Protein AF-A0A813P452-F1 (afdb_monomer)

Secondary structure (DSSP, 8-state):
--------TT---TTSGGGG--SSPPPP--SSTTSPP--HHHHHGGGGGT-TTHHHHHHHHHHHS-SS-STT--HHHHHHHHHHH---SSGGGSHHHHHHHHHT-S-GGGGGGGHHHHHHHHHHHHHSPEEEEEEEEEESS--GGG--TT-EEEE-S-EEEES-GGGGGSTTTT-SSSSEEEEEEEEEEEEE-TTTSS-TTS-EEEEPTTEEEEEEEEEEEETTEEEEEEEE------SSPPP----------SSS-S----PPP------S--S-SSSSTT--SSEEEEEE-TT-EEEEEETTTTEEEEEETT-SS-EEEEESSSSS---SEEEEEEETTTTEEEEEEGGGTEEEEEE-TT---EEEEEES--EEEEEE-TT--EEEEETTTTEEEEE-TT-SSPEEEEE-S-BSSSTT-BSSEEEEEE-TT--EEEEEGGGTEEEEEPTT-SS-EEEEE-S-BSSSTT-BSSEEEEEE-TT-PEEEEEGGGTEEEEE-TT-SS-EEEEE-S-S-SSTT--SS----EEEEETTSTTHHHHHHHHHHHSEEEEE-SSEEEEE--HHHHHHHHHTT--HHHHHHHHHHH-SSPPPHHHHHHHHHHHHHTTS-EEEEETTEEEEE-S-HHHHHHHHHSHHHHHTBPPPPTT-SS-SEEEE-GGGHHHHHHHHHHTT-PPEEEE-TTT--SSPB----B-TT-PPPHHHHHHHHHHEETTEEE-EEEE--TTS-HHHHHHHHHHHH-B-EEEEESSHHHHHHHHHHHHHHB---TTTEEEE-SS-B----SS--EEEEEHHHHS--TT-HHHHHHHHHHHHHS-EEEEEEETGGGTTSHHHHHHHHHS-EEEEEEEES----TTSTTHHHHHHT--EEEE--HHHHHHTTSSPEEEEEEEEEPPPHHHHHHHHH--SHHHHHHHHHT-HHHHHHHHHHHHHHHTTT--EEEE-S-HHHHHHHHHHHT--EE-TTS-HHHHHHHHHHHHH-SS--EEEE-GGGGTSS-PPPBSEEEE----S--HHHHHHHHHHHB---TT-S-GGG-EEEEEEEEETTSTHHHHHHHHHHHHHHTT-EEEEEEHHHH---GGGSTT-SHHHHHHHHHSS-SSSS-TT-S-TTGGGS--

Solvent-accessible surface area (backbone atoms only — not comparable to full-atom values): 62423 Å² total; per-residue (Å²): 132,89,76,98,70,95,71,77,94,83,81,72,73,93,38,75,68,73,84,64,63,56,95,59,92,72,81,78,71,78,71,34,83,79,46,70,85,63,54,54,71,65,22,45,54,64,36,36,86,82,30,79,63,49,64,64,48,47,52,52,25,41,72,73,35,50,84,74,38,76,73,90,35,50,32,48,29,41,14,43,46,18,38,48,58,43,81,50,90,62,63,83,64,19,56,49,51,50,51,33,53,35,56,49,38,90,60,64,73,67,39,62,54,44,24,44,40,50,40,34,36,48,57,37,53,63,60,41,66,67,40,71,48,66,32,38,40,43,22,74,43,79,55,67,91,80,58,53,69,76,41,73,50,64,42,47,36,66,42,82,24,25,61,44,74,78,55,48,68,36,70,72,49,39,34,93,71,66,49,19,24,35,38,41,32,48,35,73,70,23,28,66,39,24,92,41,33,67,54,56,88,49,49,30,29,38,35,65,40,32,44,37,33,34,28,72,39,76,47,69,90,46,95,45,41,34,37,39,35,34,34,62,52,98,66,92,49,65,52,63,85,82,80,82,81,86,85,81,91,80,88,85,81,97,80,80,92,76,86,88,68,94,70,56,76,43,66,60,80,89,69,73,58,59,68,49,77,44,85,52,55,33,26,45,27,72,68,71,18,70,39,72,49,98,87,52,32,38,36,36,21,20,19,78,56,16,29,29,33,42,29,45,73,89,46,78,50,38,41,79,76,44,35,47,101,48,97,71,68,46,33,42,29,32,26,51,48,76,41,77,91,76,62,26,37,40,37,25,23,28,70,69,22,22,33,35,37,42,47,60,99,89,45,96,59,70,42,80,70,44,73,87,35,44,33,36,15,65,44,70,52,99,85,60,35,40,37,39,18,25,35,81,64,11,27,30,31,37,30,53,87,87,52,92,67,62,47,82,63,43,42,65,70,43,76,41,82,52,55,41,28,23,28,42,28,34,23,56,33,71,51,99,81,54,30,38,37,34,13,21,17,76,53,9,21,27,33,39,28,51,68,93,39,82,48,39,42,82,64,37,45,63,68,44,78,42,82,51,56,42,25,21,30,43,24,47,44,54,49,67,51,101,85,54,40,34,39,35,37,21,57,79,54,26,26,33,32,38,26,49,83,88,54,82,50,43,43,79,45,35,36,63,69,49,79,31,53,50,48,42,24,29,38,97,55,52,68,87,63,48,76,46,56,64,88,46,94,59,31,67,66,52,48,60,50,42,62,46,38,24,45,79,71,37,39,55,100,57,42,35,36,29,39,76,42,72,68,26,45,52,46,22,43,71,75,66,49,49,75,66,55,54,52,50,51,50,53,70,72,40,94,56,87,76,55,70,65,60,55,50,48,55,49,56,55,53,73,39,51,88,50,39,33,43,42,77,54,98,94,38,42,30,43,38,30,94,47,48,68,58,52,54,56,51,53,67,37,68,71,47,46,71,28,47,50,87,81,67,97,77,68,87,71,59,46,58,51,50,43,38,55,92,41,48,62,60,43,45,50,50,31,46,75,72,56,43,54,72,42,47,62,33,58,58,73,82,48,79,83,61,55,62,56,86,38,44,67,30,91,88,56,76,76,52,72,72,52,49,52,46,48,50,65,40,42,55,95,66,28,39,47,31,17,24,41,33,35,50,52,76,68,48,60,66,57,51,53,48,48,52,46,30,73,57,25,36,21,32,39,36,37,22,86,35,71,54,51,35,53,52,52,53,51,50,40,49,68,41,26,68,52,50,78,90,34,54,38,49,44,49,98,90,46,77,58,83,88,79,90,61,57,36,39,41,32,28,27,53,70,67,57,28,77,46,98,93,46,46,68,67,20,50,53,52,43,54,55,51,42,74,40,78,28,46,32,34,42,30,51,52,35,73,60,42,73,40,78,66,44,43,55,49,66,50,59,38,53,54,57,28,32,40,28,35,24,60,62,74,79,60,97,79,70,55,50,70,55,40,43,67,72,45,24,49,75,64,36,68,66,60,67,67,58,36,33,74,74,65,71,40,47,48,56,43,36,35,39,34,42,15,64,57,54,70,66,53,48,52,51,39,69,68,46,83,54,67,67,60,32,49,52,46,48,55,67,26,54,50,46,52,36,45,50,52,46,52,50,56,61,36,51,77,67,73,37,35,34,39,36,35,24,60,50,62,70,58,42,50,54,52,25,65,76,68,74,42,57,68,50,56,91,83,60,52,72,66,58,51,52,50,56,51,49,43,47,73,73,37,86,86,45,37,54,41,36,34,28,63,69,61,73,75,66,57,90,64,68,79,25,38,32,39,40,35,53,45,75,67,94,60,64,65,56,58,54,55,54,46,47,35,57,28,45,54,67,73,92,84,58,93,57,78,89,72,57,67,26,41,37,38,40,48,38,33,52,99,46,73,56,51,65,53,45,57,58,41,51,51,52,43,38,48,73,54,46,54,76,46,82,45,48,39,75,80,65,57,86,64,69,93,84,42,68,60,71,49,73,64,58,48,46,51,57,58,68,72,48,72,95,57,99,75,76,88,79,77,70,74,75,73,68,71,73,82,76,121

Sequence (1126 aa):
MATSGNVDPQQYTRVSDIVKEPKKMLMPIEGYEEMPIVLLEDAVSPLVSILPKIQDYAYVAKQRCESVPPDDLTQDESASIMLYSMEWEPHDKCLYFALNAALRSEDRRKLKPWFSYLKLVLTALEKLPSTRCNVFRGVNLDLTNEYAEGQTFVWWGFSSCTASIGVLENEQFLGKTGQRTLFTIECDSGKDISRHSYFQSEKEVLLLAARQFLVVGCLQPAPGLHIIHLKETKSPITLLQPVMNQSVQIKPTSEEIQTKKNKFQQFAITVAGGNGDGHQLNQLARPYGIFIDNDKSIYIVDFLNDRIVKWKLNSNTGQIIAGGNRNNRLNGPTNIIFDKENSSFIISDYGNKRVIRHFDKNRTNQQILISNINCWGLTIDKNGFLYVSDCEKNEVRRWKQGDKRGELIAGGNGQGSHLNQLYFPTFIFIDEDYSLYISDSWNHRVMKWKKDAKEGIVVAGGNGQGNSLKQLYHPHEVIVDHLGQIYVADCQNHRIMRWCEGDKEGEIVAGGNGQGNQPNQLNDPTDNNIVLELSTTDYERSQDFLFVIAEPTRRSEHTHEYELTLNSIHSAMFSGLQTQDMIRDLQQLSKTNISNDLINYIKSCAEMYGKVKLVLKHKRYFIESIFPNILNELLQDSEIKECRAISTEQDLNLVSFEVIQPKLESLKKRCQELKYPLLEEYDFVHDTMTKNLNIQLAPDANLRPYQEESLQKMFNTGRARSGIIVLPCGAGKSLVGVAAACKMNKNCLVLCNSNVSVEQWKEQFKRWSTADDSIVRSYTSNKKDKLNGNACIFISTYQMVAPKKGRIIETSEILKKLTNYEWGLILLDEVHTAPARSFRKILSTVPAQIKLGLSATLVREDDKIIDLNYLVGPKLYEANWMELQKLGFIAKIHCEEVRCEMTSEFLREYKRATDHMVKRRLSVCNPNKFRTCQSLIQYHEQRNNKIIVFSDDLFVLETYALKLDKPFIHGNVSHNERIQLLQDFQRNSKNNTIFLSKVGGTSFDLPEANVVIQISSDGGSRRQEAQRLGRILRIKKDTININENNAFFYTLISQKTNERKYSSKRQSFLIDQGYTYKILTHTQIITNENQLYFSTNEEQRELLEQNPRTPNNHEALPTTTKKNFK

pLDDT: mean 77.54, std 14.89, range [22.92, 94.75]

Foldseek 3Di:
DDDDDDDDPPDQAPFALQVLADPDDADFQPDLQPDDQDALLVLCVLVCVVQVCLNVLLVVLLVPFDCCHPLRDHSRLLSLQAQCQDADPPRCRRPQNQQQVQQRDSDVVSCVSNSNSCNSNVVSQVSFDFDQAWWKAKHQADCDVVADAQDKDWARGKDKTARDPVCCCDCSTHHDDHAMEMETERDDGWGQSLRSYPNVPRSIIIDDGGWMWGFNDWDDPDVRYIYTYIYTDDDDPPSDDDDPDDDDDDDDDPDPPDDPDPAADQFDDDFAAFPDDDQFQLHAHPWAEWDADPQRWIWIQRFVQQFIWTHHGPDSGTDTFDADPDPPTAHRKAYWDADPVVRWIWTRRQVQQFIWTGHGDPDPDIGTPAHNANFQEWDADPVGKIWTQRQVQQFIWIDHVPDHDTDTWAANPGDDDFQRHAHRWRYWDADPQRWIWTQRFVLQFIWTHGGPRNGTDTQAANPDDDQFQQTAHGWRDWDADPQRWIWTCRPVQQFIWIGHGPDNGTDTRYANPEAAQGRRHGHPHHDPKDKQFPPDPCRVVVCVLLQQQWDWFFDFPTITITHGDLQSLLLNVLLVDDLVNNQVVCCVPDPDHDDVVVSVVSVVSRVLHPAWAWFQDPLWIKIFGPDQVVVVVQCVDPLSVVQFDDDDPPPPPPRMTTGDLQSLLVSQVVCVVVSNHYWQKDQLPPDPPFDFQPKAWDPVLDDDPQLVVLVCLQDDPRMGGWEEAADAQLNCLLSSVLNNCRVSRGAEEEEDAAPQVLVVSLVSNVVTMPDDPVQEAEPDPVGHDDDDVDRHYYYYYLVLLFADPPCNVVNVVVLVVQQVHEAAEYEYEQCLVCLPPRNLSSLSRRDYSAYYYYHNDLDDPVPCSVSCCSSTHGHSYHDQPVVCCVVVSFFAEEEEEEEFEADPVLVVVLVVDPDPLLNQVSFLLGQLLLQLVVLVCVVVLVVLFAEEEEDQDPVSLCVSCVVNVAAEDDDPDDPVNVVVNQVCCQPPSVHRYYYYYPVLQRYDQHAAGQEYEYRDDDLDDLVSVSSSVSRHHGFDPPDPDSVPRYGYYYYYGYPPGPSVVSVVVSVVVCSSSPHHYYYHYSVVSCPDLPPGPPSDPVSVVVSVVVSDPDDDDPPDDPPVVVPPPD

Organism: NCBI:txid433720

InterPro domains:
  IPR000768 NAD:arginine ADP-ribosyltransferase, ART [PF01129] (64-233)
  IPR001161 Helicase XPB/Ssl2 [TIGR00603] (649-1106)
  IPR001650 Helicase, C-terminal domain-like [PS51194] (931-1093)
  IPR001650 Helicase, C-terminal domain-like [SM00490] (958-1036)
  IPR006935 Helicase/UvrB, N-terminal [PF04851] (702-859)
  IPR011042 Six-bladed beta-propeller, TolB-like [G3DSA:2.120.10.30] (257-408)
  IPR011042 Six-bladed beta-propeller, TolB-like [G3DSA:2.120.10.30] (409-539)
  IPR014001 Helicase superfamily 1/2, ATP-binding domain [PS51192] (714-876)
  IPR014001 Helicase superfamily 1/2, ATP-binding domain [SM00487] (699-880)
  IPR027417 P-loop containing nucleoside triphosphate hydrolase [G3DSA:3.40.50.300] (692-884)
  IPR027417 P-loop containing nucleoside triphosphate hydrolase [G3DSA:3.40.50.300] (885-1116)
  IPR027417 P-loop containing nucleoside triphosphate hydrolase [SSF52540] (620-878)
  IPR027417 P-loop containing nucleoside triphosphate hydrolase [SSF52540] (817-1071)
  IPR032438 ERCC3/RAD25/XPB helicase, C-terminal domain [PF16203] (884-1109)
  IPR032438 ERCC3/RAD25/XPB helicase, C-terminal domain [cd18789] (895-1053)
  IPR032830 Helicase XPB/Ssl2, N-terminal domain [PF13625] (527-645)
  IPR050615 ATP-dependent DNA Helicase [PTHR11274] (524-1108)

Nearest PDB structures (foldseek):
  8ebw-assembly1_A  TM=9.430E-01  e=1.277E-70  Homo sapiens
  7zsb-assembly1_7  TM=9.530E-01  e=1.019E-64  Saccharomyces cerevisiae
  7o72-assembly1_7  TM=9.280E-01  e=5.974E-63  Saccharomyces cerevisiae S288C
  5oqm-assembly1_7  TM=9.138E-01  e=3.422E-37  Saccharomyces cerevisiae S288C
  5fmf-assembly1_1  TM=7.692E-01  e=4.432E-39  Saccharomyces cerevisiae

Structure (mmCIF, N/CA/C/O backbone):
data_AF-A0A813P452-F1
#
_entry.id   AF-A0A813P452-F1
#
loop_
_atom_site.group_PDB
_atom_site.id
_atom_site.type_symbol
_atom_site.label_atom_id
_atom_site.label_alt_id
_atom_site.label_comp_id
_atom_site.label_asym_id
_atom_site.label_entity_id
_atom_site.label_seq_id
_atom_site.pdbx_PDB_ins_code
_atom_site.Cartn_x
_atom_site.Cartn_y
_atom_site.Cartn_z
_atom_site.occupancy
_atom_site.B_iso_or_equiv
_atom_site.auth_seq_id
_atom_site.auth_comp_id
_atom_site.auth_asym_id
_atom_site.auth_atom_id
_atom_site.pdbx_PDB_model_num
ATOM 1 N N . MET A 1 1 ? 24.111 -27.875 60.953 1.00 24.25 1 MET A N 1
ATOM 2 C CA . MET A 1 1 ? 22.966 -28.008 61.879 1.00 24.25 1 MET A CA 1
ATOM 3 C C . MET A 1 1 ? 21.728 -28.274 61.049 1.00 24.25 1 MET A C 1
ATOM 5 O O . MET A 1 1 ? 21.513 -27.471 60.159 1.00 24.25 1 MET A O 1
ATOM 9 N N . ALA A 1 2 ? 20.988 -29.345 61.385 1.00 22.92 2 ALA A N 1
ATOM 10 C CA . ALA A 1 2 ? 19.573 -29.620 61.068 1.00 22.92 2 ALA A CA 1
ATOM 11 C C . ALA A 1 2 ? 19.159 -29.620 59.574 1.00 22.92 2 ALA A C 1
ATOM 13 O O . ALA A 1 2 ? 19.546 -28.751 58.817 1.00 22.92 2 ALA A O 1
ATOM 14 N N . THR A 1 3 ? 18.348 -30.519 59.028 1.00 25.81 3 THR A N 1
ATOM 15 C CA . THR A 1 3 ? 17.567 -31.660 59.521 1.00 25.81 3 THR A CA 1
ATOM 16 C C . THR A 1 3 ? 17.086 -32.382 58.263 1.00 25.81 3 THR A C 1
ATOM 18 O O . THR A 1 3 ? 16.686 -31.738 57.297 1.00 25.81 3 THR A O 1
ATOM 21 N N . SER A 1 4 ? 17.093 -33.709 58.293 1.00 33.12 4 SER A N 1
ATOM 22 C CA . SER A 1 4 ? 16.354 -34.566 57.370 1.00 33.12 4 SER A CA 1
ATOM 23 C C . SER A 1 4 ? 14.859 -34.230 57.423 1.00 33.12 4 SER A C 1
ATOM 25 O O . SER A 1 4 ? 14.200 -34.518 58.423 1.00 33.12 4 SER A O 1
ATOM 27 N N . GLY A 1 5 ? 14.336 -33.614 56.366 1.00 24.53 5 GLY A N 1
ATOM 28 C CA . GLY A 1 5 ? 12.907 -33.424 56.140 1.00 24.53 5 GLY A CA 1
ATOM 29 C C . GLY A 1 5 ? 12.514 -34.117 54.843 1.00 24.53 5 GLY A C 1
ATOM 30 O O . GLY A 1 5 ? 13.049 -33.786 53.791 1.00 24.53 5 GLY A O 1
ATOM 31 N N . ASN A 1 6 ? 11.611 -35.093 54.937 1.00 32.84 6 ASN A N 1
ATOM 32 C CA . ASN A 1 6 ? 10.896 -35.655 53.795 1.00 32.84 6 ASN A CA 1
ATOM 33 C C . ASN A 1 6 ? 10.213 -34.515 53.027 1.00 32.84 6 ASN A C 1
ATOM 35 O O . ASN A 1 6 ? 9.346 -33.843 53.587 1.00 32.84 6 ASN A O 1
ATOM 39 N N . VAL A 1 7 ? 10.590 -34.321 51.765 1.00 26.52 7 VAL A N 1
ATOM 40 C CA . VAL A 1 7 ? 9.895 -33.436 50.825 1.00 26.52 7 VAL A CA 1
ATOM 41 C C . VAL A 1 7 ? 9.214 -34.313 49.775 1.00 26.52 7 VAL A C 1
ATOM 43 O O . VAL A 1 7 ? 9.812 -35.258 49.263 1.00 26.52 7 VAL A O 1
ATOM 46 N N . ASP A 1 8 ? 7.940 -34.019 49.524 1.00 26.33 8 ASP A N 1
ATOM 47 C CA . ASP A 1 8 ? 7.057 -34.668 48.551 1.00 26.33 8 ASP A CA 1
ATOM 48 C C . ASP A 1 8 ? 7.716 -34.844 47.162 1.00 26.33 8 ASP A C 1
ATOM 50 O O . ASP A 1 8 ? 8.310 -33.889 46.656 1.00 26.33 8 ASP A O 1
ATOM 54 N N . PRO A 1 9 ? 7.548 -35.984 46.458 1.00 29.73 9 PRO A N 1
ATOM 55 C CA . PRO A 1 9 ? 8.176 -36.215 45.148 1.00 29.73 9 PRO A CA 1
ATOM 56 C C . PRO A 1 9 ? 7.593 -35.398 43.977 1.00 29.73 9 PRO A C 1
ATOM 58 O O . PRO A 1 9 ? 7.901 -35.688 42.824 1.00 29.73 9 PRO A O 1
ATOM 61 N N . GLN A 1 10 ? 6.708 -34.421 44.210 1.00 32.75 10 GLN A N 1
ATOM 62 C CA . GLN A 1 10 ? 5.878 -33.840 43.141 1.00 32.75 10 GLN A CA 1
ATOM 63 C C . GLN A 1 10 ? 6.328 -32.500 42.543 1.00 32.75 10 GLN A C 1
ATOM 65 O O . GLN A 1 10 ? 5.655 -32.020 41.632 1.00 32.75 10 GLN A O 1
ATOM 70 N N . GLN A 1 11 ? 7.437 -31.881 42.954 1.00 37.88 11 GLN A N 1
ATOM 71 C CA . GLN A 1 11 ? 7.806 -30.565 42.404 1.00 37.88 11 GLN A CA 1
ATOM 72 C C . GLN A 1 11 ? 9.309 -30.369 42.196 1.00 37.88 11 GLN A C 1
ATOM 74 O O . GLN A 1 11 ? 9.938 -29.555 42.856 1.00 37.88 11 GLN A O 1
ATOM 79 N N . TYR A 1 12 ? 9.863 -31.041 41.188 1.00 38.94 12 TYR A N 1
ATOM 80 C CA . TYR A 1 12 ? 11.106 -30.609 40.543 1.00 38.94 12 TYR A CA 1
ATOM 81 C C . TYR A 1 12 ? 10.919 -30.701 39.029 1.00 38.94 12 TYR A C 1
ATOM 83 O O . TYR A 1 12 ? 10.919 -31.788 38.458 1.00 38.94 12 TYR A O 1
ATOM 91 N N . THR A 1 13 ? 10.702 -29.569 38.354 1.00 42.09 13 THR A N 1
ATOM 92 C CA . THR A 1 13 ? 10.549 -29.551 36.892 1.00 42.09 13 THR A CA 1
ATOM 93 C C . THR A 1 13 ? 11.424 -28.476 36.261 1.00 42.09 13 THR A C 1
ATOM 95 O O . THR A 1 13 ? 10.934 -27.402 35.932 1.00 42.09 13 THR A O 1
ATOM 98 N N . ARG A 1 14 ? 12.684 -28.815 35.945 1.00 45.22 14 ARG A N 1
ATOM 99 C CA . ARG A 1 14 ? 13.518 -28.127 34.925 1.00 45.22 14 ARG A CA 1
ATOM 100 C C . ARG A 1 14 ? 12.854 -28.076 33.535 1.00 45.22 14 ARG A C 1
ATOM 102 O O . ARG A 1 14 ? 13.414 -27.522 32.595 1.00 45.22 14 ARG A O 1
ATOM 109 N N . VAL A 1 15 ? 11.701 -28.728 33.370 1.00 44.38 15 VAL A N 1
ATOM 110 C CA . VAL A 1 15 ? 11.355 -29.452 32.148 1.00 44.38 15 VAL A CA 1
ATOM 111 C C . VAL A 1 15 ? 10.020 -29.021 31.510 1.00 44.38 15 VAL A C 1
ATOM 113 O O . VAL A 1 15 ? 9.656 -29.536 30.460 1.00 44.38 15 VAL A O 1
ATOM 116 N N . SER A 1 16 ? 9.285 -28.060 32.083 1.00 47.12 16 SER A N 1
ATOM 117 C CA . SER A 1 16 ? 7.940 -27.658 31.611 1.00 47.12 16 SER A CA 1
ATOM 118 C C . SER A 1 16 ? 7.900 -26.401 30.718 1.00 47.12 16 SER A C 1
ATOM 120 O O . SER A 1 16 ? 6.834 -25.986 30.263 1.00 47.12 16 SER A O 1
ATOM 122 N N . ASP A 1 17 ? 9.053 -25.806 30.414 1.00 53.03 17 ASP A N 1
ATOM 123 C CA . ASP A 1 17 ? 9.146 -24.470 29.806 1.00 53.03 17 ASP A CA 1
ATOM 124 C C . ASP A 1 17 ? 8.973 -24.406 28.279 1.00 53.03 17 ASP A C 1
ATOM 126 O O . ASP A 1 17 ? 8.656 -23.344 27.738 1.00 53.03 17 ASP A O 1
ATOM 130 N N . ILE A 1 18 ? 9.175 -25.523 27.574 1.00 55.59 18 ILE A N 1
ATOM 131 C CA . ILE A 1 18 ? 9.176 -25.574 26.096 1.00 55.59 18 ILE A CA 1
ATOM 132 C C . ILE A 1 18 ? 7.772 -25.333 25.512 1.00 55.59 18 ILE A C 1
ATOM 134 O O . ILE A 1 18 ? 7.639 -24.802 24.413 1.00 55.59 18 ILE A O 1
ATOM 138 N N . VAL A 1 19 ? 6.714 -25.598 26.285 1.00 53.81 19 VAL A N 1
ATOM 139 C CA . VAL A 1 19 ? 5.301 -25.437 25.877 1.00 53.81 19 VAL A CA 1
ATOM 140 C C . VAL A 1 19 ? 4.921 -23.970 25.596 1.00 53.81 19 VAL A C 1
ATOM 142 O O . VAL A 1 19 ? 3.864 -23.677 25.042 1.00 53.81 19 VAL A O 1
ATOM 145 N N . LYS A 1 20 ? 5.771 -23.010 25.986 1.00 58.38 20 LYS A N 1
ATOM 146 C CA . LYS A 1 20 ? 5.515 -21.564 25.859 1.00 58.38 20 LYS A CA 1
ATOM 147 C C . LYS A 1 20 ? 6.283 -20.899 24.712 1.00 58.38 20 LYS A C 1
ATOM 149 O O . LYS A 1 20 ? 6.328 -19.669 24.665 1.00 58.38 20 LYS A O 1
ATOM 154 N N . GLU A 1 21 ? 6.902 -21.663 23.809 1.00 66.19 21 GLU A N 1
ATOM 155 C CA . GLU A 1 21 ? 7.600 -21.078 22.660 1.00 66.19 21 GLU A CA 1
ATOM 156 C C . GLU A 1 21 ? 6.608 -20.329 21.736 1.00 66.19 21 GLU A C 1
ATOM 158 O O . GLU A 1 21 ? 5.567 -20.866 21.337 1.00 66.19 21 GLU A O 1
ATOM 163 N N . PRO A 1 22 ? 6.883 -19.060 21.391 1.00 60.12 22 PRO A N 1
ATOM 164 C CA . PRO A 1 22 ? 5.979 -18.258 20.583 1.00 60.12 22 PRO A CA 1
ATOM 165 C C . PRO A 1 22 ? 5.934 -18.781 19.144 1.00 60.12 22 PRO A C 1
ATOM 167 O O . PRO A 1 22 ? 6.941 -18.855 18.445 1.00 60.12 22 PRO A O 1
ATOM 170 N N . LYS A 1 23 ? 4.723 -19.069 18.651 1.00 58.91 23 LYS A N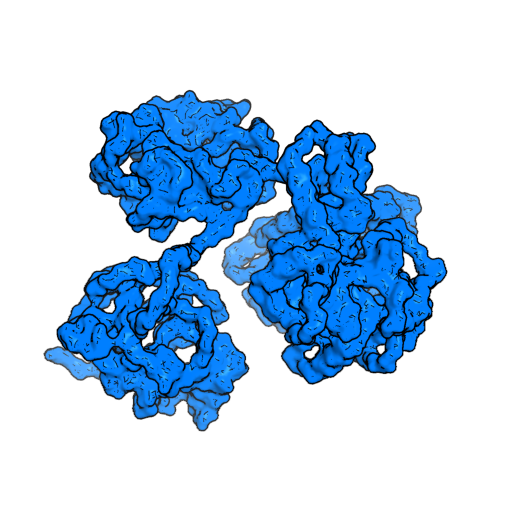 1
ATOM 171 C CA . LYS A 1 23 ? 4.488 -19.544 17.270 1.00 58.91 23 LYS A CA 1
ATOM 172 C C . LYS A 1 23 ? 4.738 -18.474 16.195 1.00 58.91 23 LYS A C 1
ATOM 174 O O . LYS A 1 23 ? 4.649 -18.760 15.003 1.00 58.91 23 LYS A O 1
ATOM 179 N N . LYS A 1 24 ? 5.009 -17.231 16.603 1.00 60.28 24 LYS A N 1
ATOM 180 C CA . LYS A 1 24 ? 5.331 -16.100 15.727 1.00 60.28 24 LYS A CA 1
ATOM 181 C C . LYS A 1 24 ? 6.825 -15.814 15.785 1.00 60.28 24 LYS A C 1
ATOM 183 O O . LYS A 1 24 ? 7.437 -15.901 16.843 1.00 60.28 24 LYS A O 1
ATOM 188 N N . MET A 1 25 ? 7.386 -15.405 14.651 1.00 67.81 25 MET A N 1
ATOM 189 C CA . MET A 1 25 ? 8.750 -14.892 14.599 1.00 67.81 25 MET A CA 1
ATOM 190 C C . MET A 1 25 ? 8.821 -13.581 15.387 1.00 67.81 25 MET A C 1
ATOM 192 O O . MET A 1 25 ? 8.105 -12.629 15.074 1.00 67.81 25 MET A O 1
ATOM 196 N N . LEU A 1 26 ? 9.644 -13.558 16.432 1.00 69.75 26 LEU A N 1
ATOM 197 C CA . LEU A 1 26 ? 9.871 -12.371 17.240 1.00 69.75 26 LEU A CA 1
ATOM 198 C C . LEU A 1 26 ? 10.990 -11.513 16.634 1.00 69.75 26 LEU A C 1
ATOM 200 O O . LEU A 1 26 ? 11.832 -12.014 15.889 1.00 69.75 26 LEU A O 1
ATOM 204 N N . MET A 1 27 ? 11.004 -10.215 16.949 1.00 64.81 27 MET A N 1
ATOM 205 C CA . MET A 1 27 ? 12.084 -9.327 16.501 1.00 64.81 27 MET A CA 1
ATOM 206 C C . MET A 1 27 ? 13.423 -9.734 17.149 1.00 64.81 27 MET A C 1
ATOM 208 O O . MET A 1 27 ? 13.402 -10.146 18.323 1.00 64.81 27 MET A O 1
ATOM 212 N N . PRO A 1 28 ? 14.556 -9.619 16.423 1.00 65.00 28 PRO A N 1
ATOM 213 C CA . PRO A 1 28 ? 15.898 -9.786 16.984 1.00 65.00 28 PRO A CA 1
ATOM 214 C C . PRO A 1 28 ? 16.133 -8.889 18.208 1.00 65.00 28 PRO A C 1
ATOM 216 O O . PRO A 1 28 ? 15.458 -7.873 18.383 1.00 65.00 28 PRO A O 1
ATOM 219 N N . ILE A 1 29 ? 17.056 -9.292 19.083 1.00 66.88 29 ILE A N 1
ATOM 220 C CA . ILE A 1 29 ? 17.427 -8.518 20.272 1.00 66.88 29 ILE A CA 1
ATOM 221 C C . ILE A 1 29 ? 18.619 -7.640 19.892 1.00 66.88 29 ILE A C 1
ATOM 223 O O . ILE A 1 29 ? 19.713 -8.145 19.681 1.00 66.88 29 ILE A O 1
ATOM 227 N N . GLU A 1 30 ? 18.396 -6.331 19.805 1.00 61.47 30 GLU A N 1
ATOM 228 C CA . GLU A 1 30 ? 19.421 -5.336 19.466 1.00 61.47 30 GLU A CA 1
ATOM 229 C C . GLU A 1 30 ? 19.796 -4.516 20.717 1.00 61.47 30 GLU A C 1
ATOM 231 O O . GLU A 1 30 ? 18.951 -4.277 21.585 1.00 61.47 30 GLU A O 1
ATOM 236 N N . GLY A 1 31 ? 21.064 -4.100 20.828 1.00 64.81 31 GLY A N 1
ATOM 237 C CA . GLY A 1 31 ? 21.544 -3.167 21.864 1.00 64.81 31 GLY A CA 1
ATOM 238 C C . GLY A 1 31 ? 22.272 -3.774 23.073 1.00 64.81 31 GLY A C 1
ATOM 239 O O . GLY A 1 31 ? 22.912 -3.035 23.813 1.00 64.81 31 GLY A O 1
ATOM 240 N N . TYR A 1 32 ? 22.255 -5.096 23.286 1.00 73.62 32 TYR A N 1
ATOM 241 C CA . TYR A 1 32 ? 23.082 -5.710 24.344 1.00 73.62 32 TYR A CA 1
ATOM 242 C C . TYR A 1 32 ? 24.579 -5.767 23.954 1.00 73.62 32 TYR A C 1
ATOM 244 O O . TYR A 1 32 ? 25.438 -5.817 24.829 1.00 73.62 32 TYR A O 1
ATOM 252 N N . GLU A 1 33 ? 24.900 -5.738 22.651 1.00 65.31 33 GLU A N 1
ATOM 253 C CA . GLU A 1 33 ? 26.274 -5.801 22.115 1.00 65.31 33 GLU A CA 1
ATOM 254 C C . GLU A 1 33 ? 27.116 -4.580 22.490 1.00 65.31 33 GLU A C 1
ATOM 256 O O . GLU A 1 33 ? 28.328 -4.717 22.673 1.00 65.31 33 GLU A O 1
ATOM 261 N N . GLU A 1 34 ? 26.457 -3.429 22.637 1.00 69.38 34 GLU A N 1
ATOM 262 C CA . GLU A 1 34 ? 27.038 -2.129 22.989 1.00 69.38 34 GLU A CA 1
ATOM 263 C C . GLU A 1 34 ? 27.333 -2.004 24.494 1.00 69.38 34 GLU A C 1
ATOM 265 O O . GLU A 1 34 ? 27.998 -1.059 24.916 1.00 69.38 34 GLU A O 1
ATOM 270 N N . MET A 1 35 ? 26.875 -2.961 25.315 1.00 74.19 35 MET A N 1
ATOM 271 C CA . MET A 1 35 ? 27.169 -2.963 26.746 1.00 74.19 35 MET A CA 1
ATOM 272 C C . MET A 1 35 ? 28.653 -3.265 26.993 1.00 74.19 35 MET A C 1
ATOM 274 O O . MET A 1 35 ? 29.204 -4.197 26.391 1.00 74.19 35 MET A O 1
ATOM 278 N N . PRO A 1 36 ? 29.312 -2.533 27.908 1.00 78.25 36 PRO A N 1
ATOM 279 C CA . PRO A 1 36 ? 30.655 -2.883 28.338 1.00 78.25 36 PRO A CA 1
ATOM 280 C C . PRO A 1 36 ? 30.640 -4.238 29.054 1.00 78.25 36 PRO A C 1
ATOM 282 O O . PRO A 1 36 ? 29.676 -4.590 29.736 1.00 78.25 36 PRO A O 1
ATOM 285 N N . ILE A 1 37 ? 31.727 -4.998 28.916 1.00 81.50 37 ILE A N 1
ATOM 286 C CA . ILE A 1 37 ? 31.951 -6.180 29.752 1.00 81.50 37 ILE A CA 1
ATOM 287 C C . ILE A 1 37 ? 32.253 -5.671 31.164 1.00 81.50 37 ILE A C 1
ATOM 289 O O . ILE A 1 37 ? 33.200 -4.911 31.362 1.00 81.50 37 ILE A O 1
ATOM 293 N N . VAL A 1 38 ? 31.418 -6.060 32.124 1.00 87.50 38 VAL A N 1
ATOM 294 C CA . VAL A 1 38 ? 31.506 -5.668 33.537 1.00 87.50 38 VAL A CA 1
ATOM 295 C C . VAL A 1 38 ? 31.684 -6.904 34.416 1.00 87.50 38 VAL A C 1
ATOM 297 O O . VAL A 1 38 ? 31.501 -8.031 33.951 1.00 87.50 38 VAL A O 1
ATOM 300 N N . LEU A 1 39 ? 32.032 -6.696 35.686 1.00 89.50 39 LEU A N 1
ATOM 301 C CA . LEU A 1 39 ? 32.125 -7.773 36.673 1.00 89.50 39 LEU A CA 1
ATOM 302 C C . LEU A 1 39 ? 30.751 -8.420 36.903 1.00 89.50 39 LEU A C 1
ATOM 304 O O . LEU A 1 39 ? 29.713 -7.789 36.678 1.00 89.50 39 LEU A O 1
ATOM 308 N N . LEU A 1 40 ? 30.727 -9.675 37.363 1.00 88.88 40 LEU A N 1
ATOM 309 C CA . LEU A 1 40 ? 29.476 -10.415 37.540 1.00 88.88 40 LEU A CA 1
ATOM 310 C C . LEU A 1 40 ? 28.511 -9.694 38.494 1.00 88.88 40 LEU A C 1
ATOM 312 O O . LEU A 1 40 ? 27.308 -9.669 38.240 1.00 88.88 40 LEU A O 1
ATOM 316 N N . GLU A 1 41 ? 29.027 -9.077 39.557 1.00 88.25 41 GLU A N 1
ATOM 317 C CA . GLU A 1 41 ? 28.235 -8.340 40.545 1.00 88.25 41 GLU A CA 1
ATOM 318 C C . GLU A 1 41 ? 27.513 -7.131 39.923 1.00 88.25 41 GLU A C 1
ATOM 320 O O . GLU A 1 41 ? 26.331 -6.897 40.195 1.00 88.25 41 GLU A O 1
ATOM 325 N N . ASP A 1 42 ? 28.193 -6.416 39.024 1.00 86.25 42 ASP A N 1
ATOM 326 C CA . ASP A 1 42 ? 27.635 -5.281 38.286 1.00 86.25 42 ASP A CA 1
ATOM 327 C C . ASP A 1 42 ? 26.655 -5.749 37.204 1.00 86.25 42 ASP A C 1
ATOM 329 O O . ASP A 1 42 ? 25.611 -5.129 36.988 1.00 86.25 42 ASP A O 1
ATOM 333 N N . ALA A 1 43 ? 26.950 -6.882 36.556 1.00 88.88 43 ALA A N 1
ATOM 334 C CA . ALA A 1 43 ? 26.102 -7.468 35.523 1.00 88.88 43 ALA A CA 1
ATOM 335 C C . ALA A 1 43 ? 24.728 -7.898 36.062 1.00 88.88 43 ALA A C 1
ATOM 337 O O . ALA A 1 43 ? 23.727 -7.781 35.350 1.00 88.88 43 ALA A O 1
ATOM 338 N N . VAL A 1 44 ? 24.663 -8.381 37.311 1.00 90.62 44 VAL A N 1
ATOM 339 C CA . VAL A 1 44 ? 23.411 -8.824 37.954 1.00 90.62 44 VAL A CA 1
ATOM 340 C C . VAL A 1 44 ? 22.708 -7.729 38.760 1.00 90.62 44 VAL A C 1
ATOM 342 O O . VAL A 1 44 ? 21.553 -7.909 39.141 1.00 90.62 44 VAL A O 1
ATOM 345 N N . SER A 1 45 ? 23.351 -6.584 38.998 1.00 88.12 45 SER A N 1
ATOM 346 C CA . SER A 1 45 ? 22.780 -5.466 39.766 1.00 88.12 45 SER A CA 1
ATOM 347 C C . SER A 1 45 ? 21.404 -4.991 39.248 1.00 88.12 45 SER A C 1
ATOM 349 O O . SER A 1 45 ? 20.468 -4.889 40.049 1.00 88.12 45 SER A O 1
ATOM 351 N N . PRO A 1 46 ? 21.174 -4.825 37.924 1.00 88.56 46 PRO A N 1
ATOM 352 C CA . PRO A 1 46 ? 19.850 -4.464 37.401 1.00 88.56 46 PRO A CA 1
ATOM 353 C C . PRO A 1 46 ? 18.780 -5.545 37.638 1.00 88.56 46 PRO A C 1
ATOM 355 O O . PRO A 1 46 ? 17.579 -5.254 37.668 1.00 88.56 46 PRO A O 1
ATOM 358 N N . LEU A 1 47 ? 19.207 -6.799 37.819 1.00 89.56 47 LEU A N 1
ATOM 359 C CA . LEU A 1 47 ? 18.339 -7.964 37.971 1.00 89.56 47 LEU A CA 1
ATOM 360 C C . LEU A 1 47 ? 17.841 -8.163 39.401 1.00 89.56 47 LEU A C 1
ATOM 362 O O . LEU A 1 47 ? 16.893 -8.919 39.586 1.00 89.56 47 LEU A O 1
ATOM 366 N N . VAL A 1 48 ? 18.392 -7.465 40.399 1.00 87.19 48 VAL A N 1
ATOM 367 C CA . VAL A 1 48 ? 17.978 -7.584 41.813 1.00 87.19 48 VAL A CA 1
ATOM 368 C C . VAL A 1 48 ? 16.492 -7.271 42.003 1.00 87.19 48 VAL A C 1
ATOM 370 O O . VAL A 1 48 ? 15.806 -7.924 42.787 1.00 87.19 48 VAL A O 1
ATOM 373 N N . SER A 1 49 ? 15.963 -6.322 41.225 1.00 82.94 49 SER A N 1
ATOM 374 C CA . SER A 1 49 ? 14.533 -5.977 41.226 1.00 82.94 49 SER A CA 1
ATOM 375 C C . SER A 1 49 ? 13.625 -7.128 40.765 1.00 82.94 49 SER A C 1
ATOM 377 O O . SER A 1 49 ? 12.465 -7.208 41.168 1.00 82.94 49 SER A O 1
ATOM 379 N N . ILE A 1 50 ? 14.152 -8.028 39.931 1.00 84.94 50 ILE A N 1
ATOM 380 C CA . ILE A 1 50 ? 13.444 -9.178 39.358 1.00 84.94 50 ILE A CA 1
ATOM 381 C C . ILE A 1 50 ? 13.708 -10.435 40.200 1.00 84.94 50 ILE A C 1
ATOM 383 O O . ILE A 1 50 ? 12.796 -11.230 40.442 1.00 84.94 50 ILE A O 1
ATOM 387 N N . LEU A 1 51 ? 14.954 -10.597 40.651 1.00 86.44 51 LEU A N 1
ATOM 388 C CA . LEU A 1 51 ? 15.501 -11.743 41.365 1.00 86.44 51 LEU A CA 1
ATOM 389 C C . LEU A 1 51 ? 16.219 -11.266 42.642 1.00 86.44 51 LEU A C 1
ATOM 391 O O . LEU A 1 51 ? 17.431 -11.057 42.622 1.00 86.44 51 LEU A O 1
ATOM 395 N N . PRO A 1 52 ? 15.507 -11.138 43.777 1.00 81.81 52 PRO A N 1
ATOM 396 C CA . PRO A 1 52 ? 16.060 -10.526 44.990 1.00 81.81 52 PRO A CA 1
ATOM 397 C C . PRO A 1 52 ? 17.321 -11.200 45.552 1.00 81.81 52 PRO A C 1
ATOM 399 O O . PRO A 1 52 ? 18.146 -10.525 46.151 1.00 81.81 52 PRO A O 1
ATOM 402 N N . LYS A 1 53 ? 17.490 -12.517 45.351 1.00 83.56 53 LYS A N 1
ATOM 403 C CA . LYS A 1 53 ? 18.638 -13.297 45.858 1.00 83.56 53 LYS A CA 1
ATOM 404 C C . LYS A 1 53 ? 19.823 -13.383 44.880 1.00 83.56 53 LYS A C 1
ATOM 406 O O . LYS A 1 53 ? 20.802 -14.059 45.176 1.00 83.56 53 LYS A O 1
ATOM 411 N N . ILE A 1 54 ? 19.749 -12.766 43.695 1.00 88.69 54 ILE A N 1
ATOM 412 C CA . ILE A 1 54 ? 20.729 -13.014 42.620 1.00 88.69 54 ILE A CA 1
ATOM 413 C C . ILE A 1 54 ? 22.162 -12.607 42.985 1.00 88.69 54 ILE A C 1
ATOM 415 O O . ILE A 1 54 ? 23.099 -13.269 42.552 1.00 88.69 54 ILE A O 1
ATOM 419 N N . GLN A 1 55 ? 22.340 -11.567 43.805 1.00 87.06 55 GLN A N 1
ATOM 420 C CA . GLN A 1 55 ? 23.664 -11.120 44.252 1.00 87.06 55 GLN A CA 1
ATOM 421 C C . GLN A 1 55 ? 24.351 -12.154 45.153 1.00 87.06 55 GLN A C 1
ATOM 423 O O . GLN A 1 55 ? 25.531 -12.437 44.954 1.00 87.06 55 GLN A O 1
ATOM 428 N N . ASP A 1 56 ? 23.609 -12.782 46.070 1.00 85.56 56 ASP A N 1
ATOM 429 C CA . ASP A 1 56 ? 24.144 -13.830 46.947 1.00 85.56 56 ASP A CA 1
ATOM 430 C C . ASP A 1 56 ? 24.619 -15.036 46.125 1.00 85.56 56 ASP A C 1
ATOM 432 O O . ASP A 1 56 ? 25.709 -15.566 46.338 1.00 85.56 56 ASP A O 1
ATOM 436 N N . TYR A 1 57 ? 23.830 -15.446 45.127 1.00 87.50 57 TYR A N 1
ATOM 437 C CA . TYR A 1 57 ? 24.193 -16.561 44.249 1.00 87.50 57 TYR A CA 1
ATOM 438 C C . TYR A 1 57 ? 25.316 -16.210 43.271 1.00 87.50 57 TYR A C 1
ATOM 440 O O . TYR A 1 57 ? 26.150 -17.069 42.993 1.00 87.50 57 TYR A O 1
ATOM 448 N N . ALA A 1 58 ? 25.398 -14.965 42.796 1.00 88.12 58 ALA A N 1
ATOM 449 C CA . ALA A 1 58 ? 26.528 -14.490 42.000 1.00 88.12 58 ALA A CA 1
ATOM 450 C C . ALA A 1 58 ? 27.842 -14.560 42.797 1.00 88.12 58 ALA A C 1
ATOM 452 O O . ALA A 1 58 ? 28.846 -15.058 42.286 1.00 88.12 58 ALA A O 1
ATOM 453 N N . TYR A 1 59 ? 27.814 -14.161 44.073 1.00 86.81 59 TYR A N 1
ATOM 454 C CA . TYR A 1 59 ? 28.956 -14.292 44.977 1.00 86.81 59 TYR A CA 1
ATOM 455 C C . TYR A 1 59 ? 29.369 -15.759 45.176 1.00 86.81 59 TYR A C 1
ATOM 457 O O . TYR A 1 59 ? 30.546 -16.104 45.048 1.00 86.81 59 TYR A O 1
ATOM 465 N N . VAL A 1 60 ? 28.400 -16.649 45.424 1.00 86.44 60 VAL A N 1
ATOM 466 C CA . VAL A 1 60 ? 28.656 -18.093 45.577 1.00 86.44 60 VAL A CA 1
ATOM 467 C C . VAL A 1 60 ? 29.206 -18.711 44.285 1.00 86.44 60 VAL A C 1
ATOM 469 O O . VAL A 1 60 ? 30.123 -19.529 44.351 1.00 86.44 60 VAL A O 1
ATOM 472 N N . ALA A 1 61 ? 28.690 -18.324 43.115 1.00 87.00 61 ALA A N 1
ATOM 473 C CA . ALA A 1 61 ? 29.185 -18.792 41.819 1.00 87.00 61 ALA A CA 1
ATOM 474 C C . ALA A 1 61 ? 30.646 -18.383 41.593 1.00 87.00 61 ALA A C 1
ATOM 476 O O . ALA A 1 61 ? 31.462 -19.209 41.181 1.00 87.00 61 ALA A O 1
ATOM 477 N N . LYS A 1 62 ? 30.997 -17.141 41.941 1.00 86.69 62 LYS A N 1
ATOM 478 C CA . LYS A 1 62 ? 32.363 -16.623 41.817 1.00 86.69 62 LYS A CA 1
ATOM 479 C C . LYS A 1 62 ? 33.344 -17.321 42.758 1.00 86.69 62 LYS A C 1
ATOM 481 O O . LYS A 1 62 ? 34.432 -17.676 42.321 1.00 86.69 62 LYS A O 1
ATOM 486 N N . GLN A 1 63 ? 32.948 -17.607 44.004 1.00 85.19 63 GLN A N 1
ATOM 487 C CA . GLN A 1 63 ? 33.787 -18.362 44.950 1.00 85.19 63 GLN A CA 1
ATOM 488 C C . GLN A 1 63 ? 34.041 -19.816 44.538 1.00 85.19 63 GLN A C 1
ATOM 490 O O . GLN A 1 63 ? 35.064 -20.388 44.906 1.00 85.19 63 GLN A O 1
ATOM 495 N N . ARG A 1 64 ? 33.101 -20.433 43.816 1.00 82.50 64 ARG A N 1
ATOM 496 C CA . ARG A 1 64 ? 33.231 -21.814 43.331 1.00 82.50 64 ARG A CA 1
ATOM 497 C C . ARG A 1 64 ? 34.034 -21.928 42.037 1.00 82.50 64 ARG A C 1
ATOM 499 O O . ARG A 1 64 ? 34.448 -23.032 41.698 1.00 82.50 64 ARG A O 1
ATOM 506 N N . CYS A 1 65 ? 34.242 -20.822 41.325 1.00 83.88 65 CYS A N 1
ATOM 507 C CA . CYS A 1 65 ? 35.087 -20.780 40.138 1.00 83.88 65 CYS A CA 1
ATOM 508 C C . CYS A 1 65 ? 36.549 -20.529 40.522 1.00 83.88 65 CYS A C 1
ATOM 510 O O . CYS A 1 65 ? 36.848 -19.689 41.374 1.00 83.88 65 CYS A O 1
ATOM 512 N N . GLU A 1 66 ? 37.463 -21.228 39.853 1.00 77.12 66 GLU A N 1
ATOM 513 C CA . GLU A 1 66 ? 38.903 -21.000 39.988 1.00 77.12 66 GLU A CA 1
ATOM 514 C C . GLU A 1 66 ? 39.267 -19.553 39.612 1.00 77.12 66 GLU A C 1
ATOM 516 O O . GLU A 1 66 ? 38.611 -18.932 38.775 1.00 77.12 66 GLU A O 1
ATOM 521 N N . SER A 1 67 ? 40.318 -18.998 40.225 1.00 70.25 67 SER A N 1
ATOM 522 C CA . SER A 1 67 ? 40.783 -17.633 39.926 1.00 70.25 67 SER A CA 1
ATOM 523 C C . SER A 1 67 ? 41.302 -17.483 38.492 1.00 70.25 67 SER A C 1
ATOM 525 O O . SER A 1 67 ? 41.251 -16.388 37.935 1.00 70.25 67 SER A O 1
ATOM 527 N N . VAL A 1 68 ? 41.762 -18.584 37.890 1.00 74.31 68 VAL A N 1
ATOM 528 C CA . VAL A 1 68 ? 42.126 -18.695 36.473 1.00 74.31 68 VAL A CA 1
ATOM 529 C C . VAL A 1 68 ? 41.443 -19.945 35.905 1.00 74.31 68 VAL A C 1
ATOM 531 O O . VAL A 1 68 ? 42.029 -21.026 35.948 1.00 74.31 68 VAL A O 1
ATOM 534 N N . PRO A 1 69 ? 40.189 -19.830 35.436 1.00 79.06 69 PRO A N 1
ATOM 535 C CA . PRO A 1 69 ? 39.457 -20.947 34.848 1.00 79.06 69 PRO A CA 1
ATOM 536 C C . PRO A 1 69 ? 40.125 -21.492 33.569 1.00 79.06 69 PRO A C 1
ATOM 538 O O . PRO A 1 69 ? 40.831 -20.755 32.876 1.00 79.06 69 PRO A O 1
ATOM 541 N N . PRO A 1 70 ? 39.875 -22.764 33.201 1.00 71.81 70 PRO A N 1
ATOM 542 C CA . PRO A 1 70 ? 40.262 -23.300 31.897 1.00 71.81 70 PRO A CA 1
ATOM 543 C C . PRO A 1 70 ? 39.504 -22.609 30.743 1.00 71.81 70 PRO A C 1
ATOM 545 O O . PRO A 1 70 ? 38.555 -21.858 30.964 1.00 71.81 70 PRO A O 1
ATOM 548 N N . ASP A 1 71 ? 39.919 -22.881 29.500 1.00 75.06 71 ASP A N 1
ATOM 549 C CA . ASP A 1 71 ? 39.247 -22.427 28.267 1.00 75.06 71 ASP A CA 1
ATOM 550 C C . ASP A 1 71 ? 39.285 -20.893 28.014 1.00 75.06 71 ASP A C 1
ATOM 552 O O . ASP A 1 71 ? 38.424 -20.337 27.334 1.00 75.06 71 ASP A O 1
ATOM 556 N N . ASP A 1 72 ? 40.333 -20.218 28.514 1.00 78.94 72 ASP A N 1
ATOM 557 C CA . ASP A 1 72 ? 40.646 -18.784 28.291 1.00 78.94 72 ASP A CA 1
ATOM 558 C C . ASP A 1 72 ? 39.561 -17.807 28.814 1.00 78.94 72 ASP A C 1
ATOM 560 O O . ASP A 1 72 ? 39.400 -16.659 28.369 1.00 78.94 72 ASP A O 1
ATOM 564 N N . LEU A 1 73 ? 38.786 -18.292 29.788 1.00 85.31 73 LEU A N 1
ATOM 565 C CA . LEU A 1 73 ? 37.724 -17.567 30.475 1.00 85.31 73 LEU A CA 1
ATOM 566 C C . 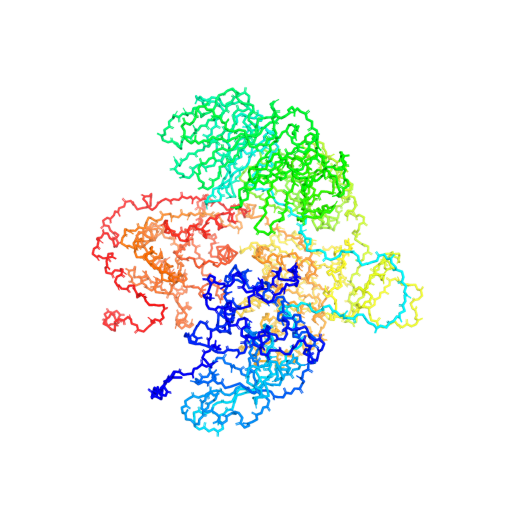LEU A 1 73 ? 38.266 -16.803 31.684 1.00 85.31 73 LEU A C 1
ATOM 568 O O . LEU A 1 73 ? 39.114 -17.283 32.430 1.00 85.31 73 LEU A O 1
ATOM 572 N N . THR A 1 74 ? 37.716 -15.619 31.930 1.00 87.19 74 THR A N 1
ATOM 573 C CA . THR A 1 74 ? 37.900 -14.915 33.206 1.00 87.19 74 THR A CA 1
ATOM 574 C C . THR A 1 74 ? 37.053 -15.563 34.306 1.00 87.19 74 THR A C 1
ATOM 576 O O . THR A 1 74 ? 36.058 -16.242 34.029 1.00 87.19 74 THR A O 1
ATOM 579 N N . GLN A 1 75 ? 37.408 -15.330 35.574 1.00 87.19 75 GLN A N 1
ATOM 580 C CA . GLN A 1 75 ? 36.634 -15.843 36.711 1.00 87.19 75 GLN A CA 1
ATOM 581 C C . GLN A 1 75 ? 35.162 -15.392 36.656 1.00 87.19 75 GLN A C 1
ATOM 583 O O . GLN A 1 75 ? 34.274 -16.202 36.910 1.00 87.19 75 GLN A O 1
ATOM 588 N N . ASP A 1 76 ? 34.891 -14.142 36.263 1.00 88.12 76 ASP A N 1
ATOM 589 C CA . ASP A 1 76 ? 33.532 -13.603 36.105 1.00 88.12 76 ASP A CA 1
ATOM 590 C C . ASP A 1 76 ? 32.764 -14.239 34.935 1.00 88.12 76 ASP A C 1
ATOM 592 O O . ASP A 1 76 ? 31.579 -14.549 35.065 1.00 88.12 76 ASP A O 1
ATOM 596 N N . GLU A 1 77 ? 33.430 -14.496 33.807 1.00 88.81 77 GLU A N 1
ATOM 597 C CA . GLU A 1 77 ? 32.837 -15.196 32.661 1.00 88.81 77 GLU A CA 1
ATOM 598 C C . GLU A 1 77 ? 32.464 -16.644 33.022 1.00 88.81 77 GLU A C 1
ATOM 600 O O . GLU A 1 77 ? 31.329 -17.061 32.782 1.00 88.81 77 GLU A O 1
ATOM 605 N N . SER A 1 78 ? 33.363 -17.389 33.676 1.00 88.69 78 SER A N 1
ATOM 606 C CA . SER A 1 78 ? 33.080 -18.744 34.177 1.00 88.69 78 SER A CA 1
ATOM 607 C C . SER A 1 78 ? 31.954 -18.737 35.217 1.00 88.69 78 SER A C 1
ATOM 609 O O . SER A 1 78 ? 31.032 -19.553 35.155 1.00 88.69 78 SER A O 1
ATOM 611 N N . ALA A 1 79 ? 31.983 -17.781 36.148 1.00 89.19 79 ALA A N 1
ATOM 612 C CA . ALA A 1 79 ? 30.956 -17.641 37.173 1.00 89.19 79 ALA A CA 1
ATOM 613 C C . ALA A 1 79 ? 29.588 -17.271 36.582 1.00 89.19 79 ALA A C 1
ATOM 615 O O . ALA A 1 79 ? 28.565 -17.705 37.110 1.00 89.19 79 ALA A O 1
ATOM 616 N N . SER A 1 80 ? 29.541 -16.544 35.459 1.00 91.81 80 SER A N 1
ATOM 617 C CA . SER A 1 80 ? 28.288 -16.235 34.759 1.00 91.81 80 SER A CA 1
ATOM 618 C C . SER A 1 80 ? 27.600 -17.488 34.197 1.00 91.81 80 SER A C 1
ATOM 620 O O . SER A 1 80 ? 26.379 -17.620 34.334 1.00 91.81 80 SER A O 1
ATOM 622 N N . ILE A 1 81 ? 28.376 -18.431 33.640 1.00 89.31 81 ILE A N 1
ATOM 623 C CA . ILE A 1 81 ? 27.893 -19.730 33.142 1.00 89.31 81 ILE A CA 1
ATOM 624 C C . ILE A 1 81 ? 27.438 -20.598 34.318 1.00 89.31 81 ILE A C 1
ATOM 626 O O . ILE A 1 81 ? 26.344 -21.168 34.287 1.00 89.31 81 ILE A O 1
ATOM 630 N N . MET A 1 82 ? 28.227 -20.637 35.395 1.00 87.62 82 MET A N 1
ATOM 631 C CA . MET A 1 82 ? 27.868 -21.386 36.596 1.00 87.62 82 MET A CA 1
ATOM 632 C C . MET A 1 82 ? 26.562 -20.869 37.203 1.00 87.62 82 MET A C 1
ATOM 634 O O . MET A 1 82 ? 25.666 -21.663 37.490 1.00 87.62 82 MET A O 1
ATOM 638 N N . LEU A 1 83 ? 26.406 -19.548 37.317 1.00 89.25 83 LEU A N 1
ATOM 639 C CA . LEU A 1 83 ? 25.193 -18.910 37.826 1.00 89.25 83 LEU A CA 1
ATOM 640 C C . LEU A 1 83 ? 23.957 -19.242 36.977 1.00 89.25 83 LEU A C 1
ATOM 642 O O . LEU A 1 83 ? 22.872 -19.407 37.530 1.00 89.25 83 LEU A O 1
ATOM 646 N N . TYR A 1 84 ? 24.107 -19.379 35.655 1.00 88.06 84 TYR A N 1
ATOM 647 C CA . TYR A 1 84 ? 23.014 -19.799 34.772 1.00 88.06 84 TYR A CA 1
ATOM 648 C C . TYR A 1 84 ? 22.528 -21.224 35.079 1.00 88.06 84 TYR A C 1
ATOM 650 O O . TYR A 1 84 ? 21.327 -21.493 35.031 1.00 88.06 84 TYR A O 1
ATOM 658 N N . SER A 1 85 ? 23.457 -22.124 35.410 1.00 84.25 85 SER A N 1
ATOM 659 C CA . SER A 1 85 ? 23.171 -23.534 35.717 1.00 84.25 85 SER A CA 1
ATOM 660 C C . SER A 1 85 ? 22.737 -23.796 37.169 1.00 84.25 85 SER A C 1
ATOM 662 O O . SER A 1 85 ? 22.243 -24.885 37.462 1.00 84.25 85 SER A O 1
ATOM 664 N N . MET A 1 86 ? 22.917 -22.826 38.073 1.00 85.12 86 MET A N 1
ATOM 665 C CA . MET A 1 86 ? 22.577 -22.945 39.493 1.00 85.12 86 MET A CA 1
ATOM 666 C C . MET A 1 86 ? 21.067 -23.014 39.737 1.00 85.12 86 MET A C 1
ATOM 668 O O . MET A 1 86 ? 20.270 -22.342 39.081 1.00 85.12 86 MET A O 1
ATOM 672 N N . GLU A 1 87 ? 20.687 -23.774 40.763 1.00 78.12 87 GLU A N 1
ATOM 673 C CA . GLU A 1 87 ? 19.306 -23.885 41.227 1.00 78.12 87 GLU A CA 1
ATOM 674 C C . GLU A 1 87 ? 19.165 -23.413 42.671 1.00 78.12 87 GLU A C 1
ATOM 676 O O . GLU A 1 87 ? 20.053 -23.616 43.502 1.00 78.12 87 GLU A O 1
ATOM 681 N N . TRP A 1 88 ? 18.029 -22.784 42.967 1.00 82.38 88 TRP A N 1
ATOM 682 C CA . TRP A 1 88 ? 17.670 -22.351 44.311 1.00 82.38 88 TRP A CA 1
ATOM 683 C C . TRP A 1 88 ? 16.159 -22.241 44.500 1.00 82.38 88 TRP A C 1
ATOM 685 O O . TRP A 1 88 ? 15.405 -22.097 43.542 1.00 82.38 88 TRP A O 1
ATOM 695 N N . GLU A 1 89 ? 15.713 -22.241 45.756 1.00 67.69 89 GLU A N 1
ATOM 696 C CA . GLU A 1 89 ? 14.293 -22.125 46.084 1.00 67.69 89 GLU A CA 1
ATOM 697 C C . GLU A 1 89 ? 13.839 -20.662 46.296 1.00 67.69 89 GLU A C 1
ATOM 699 O O . GLU A 1 89 ? 14.510 -19.881 47.004 1.00 67.69 89 GLU A O 1
ATOM 704 N N . PRO A 1 90 ? 12.672 -20.272 45.738 1.00 75.38 90 PRO A N 1
ATOM 705 C CA . PRO A 1 90 ? 11.768 -21.073 44.893 1.00 75.38 90 PRO A CA 1
ATOM 706 C C . PRO A 1 90 ? 12.232 -21.172 43.418 1.00 75.38 90 PRO A C 1
ATOM 708 O O . PRO A 1 90 ? 12.764 -20.209 42.864 1.00 75.38 90 PRO A O 1
ATOM 711 N N . HIS A 1 91 ? 12.011 -22.329 42.777 1.00 66.62 91 HIS A N 1
ATOM 712 C CA . HIS A 1 91 ? 12.571 -22.662 41.452 1.00 66.62 91 HIS A CA 1
ATOM 713 C C . HIS A 1 91 ? 12.107 -21.749 40.305 1.00 66.62 91 HIS A C 1
ATOM 715 O O . HIS A 1 91 ? 12.872 -21.463 39.387 1.00 66.62 91 HIS A O 1
ATOM 721 N N . ASP A 1 92 ? 10.880 -21.228 40.360 1.00 65.88 92 ASP A N 1
ATOM 722 C CA . ASP A 1 92 ? 10.341 -20.271 39.380 1.00 65.88 92 ASP A CA 1
ATOM 723 C C . ASP A 1 92 ? 11.038 -18.894 39.428 1.00 65.88 92 ASP A C 1
ATOM 725 O O . ASP A 1 92 ? 10.817 -18.037 38.567 1.00 65.88 92 ASP A O 1
ATOM 729 N N . LYS A 1 93 ? 11.905 -18.689 40.426 1.00 72.31 93 LYS A N 1
ATOM 730 C CA . LYS A 1 93 ? 12.758 -17.513 40.618 1.00 72.31 93 LYS A CA 1
ATOM 731 C C . LYS A 1 93 ? 14.245 -17.821 40.411 1.00 72.31 93 LYS A C 1
ATOM 733 O O . LYS A 1 93 ? 15.079 -17.029 40.848 1.00 72.31 93 LYS A O 1
ATOM 738 N N . CYS A 1 94 ? 14.609 -18.927 39.761 1.00 82.69 94 CYS A N 1
ATOM 739 C CA . CYS A 1 94 ? 15.987 -19.125 39.302 1.00 82.69 94 CYS A CA 1
ATOM 740 C C . CYS A 1 94 ? 16.294 -18.281 38.058 1.00 82.69 94 CYS A C 1
ATOM 742 O O . CYS A 1 94 ? 15.400 -17.935 37.277 1.00 82.69 94 CYS A O 1
ATOM 744 N N . LEU A 1 95 ? 17.583 -17.996 37.845 1.00 86.50 95 LEU A N 1
ATOM 745 C CA . LEU A 1 95 ? 18.051 -17.210 36.702 1.00 86.50 95 LEU A CA 1
ATOM 746 C C . LEU A 1 95 ? 17.623 -17.834 35.368 1.00 86.50 95 LEU A C 1
ATOM 748 O O . LEU A 1 95 ? 17.100 -17.127 34.507 1.00 86.50 95 LEU A O 1
ATOM 752 N N . TYR A 1 96 ? 17.767 -19.157 35.237 1.00 85.19 96 TYR A N 1
ATOM 753 C CA . TYR A 1 96 ? 17.357 -19.933 34.063 1.00 85.19 96 TYR A CA 1
ATOM 754 C C . TYR A 1 96 ? 15.912 -19.634 33.620 1.00 85.19 96 TYR A C 1
ATOM 756 O O . TYR A 1 96 ? 15.676 -19.252 32.469 1.00 85.19 96 TYR A O 1
ATOM 764 N N . PHE A 1 97 ? 14.945 -19.764 34.536 1.00 81.38 97 PHE A N 1
ATOM 765 C CA . PHE A 1 97 ? 13.518 -19.592 34.241 1.00 81.38 97 PHE A CA 1
ATOM 766 C C . PHE A 1 97 ? 13.181 -18.140 33.899 1.00 81.38 97 PHE A C 1
ATOM 768 O O . PHE A 1 97 ? 12.485 -17.868 32.918 1.00 81.38 97 PHE A O 1
ATOM 775 N N . ALA A 1 98 ? 13.700 -17.195 34.684 1.00 85.25 98 ALA A N 1
ATOM 776 C CA . ALA A 1 98 ? 13.420 -15.777 34.503 1.00 85.25 98 ALA A CA 1
ATOM 777 C C . ALA A 1 98 ? 14.004 -15.232 33.186 1.00 85.25 98 ALA A C 1
ATOM 779 O O . ALA A 1 98 ? 13.307 -14.516 32.460 1.00 85.25 98 ALA A O 1
ATOM 780 N N . LEU A 1 99 ? 15.234 -15.626 32.832 1.00 87.81 99 LEU A N 1
ATOM 781 C CA . LEU A 1 99 ? 15.868 -15.225 31.576 1.00 87.81 99 LEU A CA 1
ATOM 782 C C . LEU A 1 99 ? 15.134 -15.823 30.369 1.00 87.81 99 LEU A C 1
ATOM 784 O O . LEU A 1 99 ? 14.783 -15.103 29.432 1.00 87.81 99 LEU A O 1
ATOM 788 N N . ASN A 1 100 ? 14.834 -17.123 30.399 1.00 87.06 100 ASN A N 1
ATOM 789 C CA . ASN A 1 100 ? 14.128 -17.777 29.298 1.00 87.06 100 ASN A CA 1
ATOM 790 C C . ASN A 1 100 ? 12.687 -17.259 29.129 1.00 87.06 100 ASN A C 1
ATOM 792 O O . ASN A 1 100 ? 12.206 -17.135 28.001 1.00 87.06 100 ASN A O 1
ATOM 796 N N . ALA A 1 101 ? 12.002 -16.875 30.211 1.00 83.81 101 ALA A N 1
ATOM 797 C CA . ALA A 1 101 ? 10.710 -16.191 30.131 1.00 83.81 101 ALA A CA 1
ATOM 798 C C . ALA A 1 101 ? 10.821 -14.791 29.493 1.00 83.81 101 ALA A C 1
ATOM 800 O O . ALA A 1 101 ? 9.944 -14.397 28.720 1.00 83.81 101 ALA A O 1
ATOM 801 N N . ALA A 1 102 ? 11.898 -14.050 29.777 1.00 85.19 102 ALA A N 1
ATOM 802 C CA . ALA A 1 102 ? 12.157 -12.750 29.160 1.00 85.19 102 ALA A CA 1
ATOM 803 C C . ALA A 1 102 ? 12.458 -12.877 27.655 1.00 85.19 102 ALA A C 1
ATOM 805 O O . ALA A 1 102 ? 11.907 -12.114 26.860 1.00 85.19 102 ALA A O 1
ATOM 806 N N . LEU A 1 103 ? 13.250 -13.875 27.244 1.00 84.62 103 LEU A N 1
ATOM 807 C CA . LEU A 1 103 ? 13.589 -14.129 25.834 1.00 84.62 103 LEU A CA 1
ATOM 808 C C . LEU A 1 103 ? 12.355 -14.480 24.980 1.00 84.62 103 LEU A C 1
ATOM 810 O O . LEU A 1 103 ? 12.227 -14.020 23.838 1.00 84.62 103 LEU A O 1
ATOM 814 N N . ARG A 1 104 ? 11.400 -15.221 25.558 1.00 84.38 104 ARG A N 1
ATOM 815 C CA . ARG A 1 104 ? 10.134 -15.619 24.910 1.00 84.38 104 ARG A CA 1
ATOM 816 C C . ARG A 1 104 ? 9.057 -14.519 24.889 1.00 84.38 104 ARG A C 1
ATOM 818 O O . ARG A 1 104 ? 8.031 -14.690 24.235 1.00 84.38 104 ARG A O 1
ATOM 825 N N . SER A 1 105 ? 9.252 -13.397 25.587 1.00 81.50 105 SER A N 1
ATOM 826 C CA . SER A 1 105 ? 8.262 -12.309 25.682 1.00 81.50 105 SER A CA 1
ATOM 827 C C . SER A 1 105 ? 8.146 -11.504 24.379 1.00 81.50 105 SER A C 1
ATOM 829 O O . SER A 1 105 ? 9.151 -11.010 23.868 1.00 81.50 105 SER A O 1
ATOM 831 N N . GLU A 1 106 ? 6.918 -11.270 23.890 1.00 77.50 106 GLU A N 1
ATOM 832 C CA . GLU A 1 106 ? 6.662 -10.343 22.766 1.00 77.50 106 GLU A CA 1
ATOM 833 C C . GLU A 1 106 ? 7.092 -8.897 23.101 1.00 77.50 106 GLU A C 1
ATOM 835 O O . GLU A 1 106 ? 7.519 -8.153 22.219 1.00 77.50 106 GLU A O 1
ATOM 840 N N . ASP A 1 107 ? 7.040 -8.501 24.380 1.00 78.44 107 ASP A N 1
ATOM 841 C CA . ASP A 1 107 ? 7.546 -7.204 24.840 1.00 78.44 107 ASP A CA 1
ATOM 842 C C . ASP A 1 107 ? 9.057 -7.270 25.099 1.00 78.44 107 ASP A C 1
ATOM 844 O O . ASP A 1 107 ? 9.496 -7.790 26.132 1.00 78.44 107 ASP A O 1
ATOM 848 N N . ARG A 1 108 ? 9.844 -6.723 24.165 1.00 79.69 108 ARG A N 1
ATOM 849 C CA . ARG A 1 108 ? 11.314 -6.687 24.222 1.00 79.69 108 ARG A CA 1
ATOM 850 C C . ARG A 1 108 ? 11.879 -5.771 25.304 1.00 79.69 108 ARG A C 1
ATOM 852 O O . ARG A 1 108 ? 13.015 -5.972 25.720 1.00 79.69 108 ARG A O 1
ATOM 859 N N . ARG A 1 109 ? 11.093 -4.833 25.845 1.00 76.12 109 ARG A N 1
ATOM 860 C CA . ARG A 1 109 ? 11.554 -3.930 26.919 1.00 76.12 109 ARG A CA 1
ATOM 861 C C . ARG A 1 109 ? 11.917 -4.686 28.198 1.00 76.12 109 ARG A C 1
ATOM 863 O O . ARG A 1 109 ? 12.783 -4.242 28.944 1.00 76.12 109 ARG A O 1
ATOM 870 N N . LYS A 1 110 ? 11.315 -5.862 28.416 1.00 81.19 110 LYS A N 1
ATOM 871 C CA . LYS A 1 110 ? 11.616 -6.742 29.557 1.00 81.19 110 LYS A CA 1
ATOM 872 C C . LYS A 1 110 ? 13.034 -7.319 29.538 1.00 81.19 110 LYS A C 1
ATOM 874 O O . LYS A 1 110 ? 13.489 -7.780 30.578 1.00 81.19 110 LYS A O 1
ATOM 879 N N . LEU A 1 111 ? 13.721 -7.295 28.392 1.00 84.69 111 LEU A N 1
ATOM 880 C CA . LEU A 1 111 ? 15.096 -7.780 28.251 1.00 84.69 111 LEU A CA 1
ATOM 881 C C . LEU A 1 111 ? 16.150 -6.722 28.598 1.00 84.69 111 LEU A C 1
ATOM 883 O O . LEU A 1 111 ? 17.276 -7.099 28.891 1.00 84.69 111 LEU A O 1
ATOM 887 N N . LYS A 1 112 ? 15.798 -5.427 28.638 1.00 83.56 112 LYS A N 1
ATOM 888 C CA . LYS A 1 112 ? 16.748 -4.333 28.921 1.00 83.56 112 LYS A CA 1
ATOM 889 C C . LYS A 1 112 ? 17.536 -4.533 30.234 1.00 83.56 112 LYS A C 1
ATOM 891 O O . LYS A 1 112 ? 18.751 -4.364 30.199 1.00 83.56 112 LYS A O 1
ATOM 896 N N . PRO A 1 113 ? 16.925 -4.976 31.357 1.00 87.44 113 PRO A N 1
ATOM 897 C CA . PRO A 1 113 ? 17.670 -5.272 32.589 1.00 87.44 113 PRO A CA 1
ATOM 898 C C . PRO A 1 113 ? 18.670 -6.433 32.463 1.00 87.44 113 PRO A C 1
ATOM 900 O O . PRO A 1 113 ? 19.566 -6.558 33.287 1.00 87.44 113 PRO A O 1
ATOM 903 N N . TRP A 1 114 ? 18.527 -7.287 31.447 1.00 89.44 114 TRP A N 1
ATOM 904 C CA . TRP A 1 114 ? 19.351 -8.480 31.239 1.00 89.44 114 TRP A CA 1
ATOM 905 C C . TRP A 1 114 ? 20.557 -8.236 30.333 1.00 89.44 114 TRP A C 1
ATOM 907 O O . TRP A 1 114 ? 21.370 -9.140 30.185 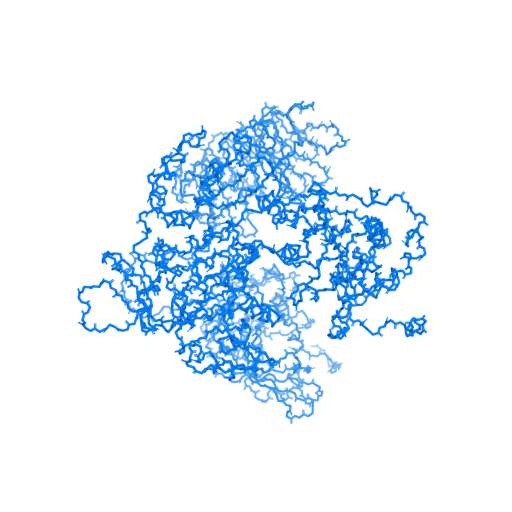1.00 89.44 114 TRP A O 1
ATOM 917 N N . PHE A 1 115 ? 20.692 -7.057 29.714 1.00 89.31 115 PHE A N 1
ATOM 918 C CA . PHE A 1 115 ? 21.704 -6.811 28.680 1.00 89.31 115 PHE A CA 1
ATOM 919 C C . PHE A 1 115 ? 23.142 -6.961 29.191 1.00 89.31 115 PHE A C 1
ATOM 921 O O . PHE A 1 115 ? 23.938 -7.618 28.526 1.00 89.31 115 PHE A O 1
ATOM 928 N N . SER A 1 116 ? 23.459 -6.442 30.381 1.00 85.94 116 SER A N 1
ATOM 929 C CA . SER A 1 116 ? 24.797 -6.579 30.976 1.00 85.94 116 SER A CA 1
ATOM 930 C C . SER A 1 116 ? 25.149 -8.041 31.269 1.00 85.94 116 SER A C 1
ATOM 932 O O . SER A 1 116 ? 26.241 -8.498 30.941 1.00 85.94 116 SER A O 1
ATOM 934 N N . TYR A 1 117 ? 24.198 -8.806 31.815 1.00 92.25 117 TYR A N 1
ATOM 935 C CA . TYR A 1 117 ? 24.374 -10.240 32.058 1.00 92.25 117 TYR A CA 1
ATOM 936 C C . TYR A 1 117 ? 24.468 -11.048 30.752 1.00 92.25 117 TYR A C 1
ATOM 938 O O . TYR A 1 117 ? 25.334 -11.911 30.625 1.00 92.25 117 TYR A O 1
ATOM 946 N N . LEU A 1 118 ? 23.627 -10.740 29.756 1.00 89.44 118 LEU A N 1
ATOM 947 C CA . LEU A 1 118 ? 23.658 -11.362 28.429 1.00 89.44 118 LEU A CA 1
ATOM 948 C C . LEU A 1 118 ? 25.003 -11.126 27.738 1.00 89.44 118 LEU A C 1
ATOM 950 O O . LEU A 1 118 ? 25.594 -12.078 27.238 1.00 89.44 118 LEU A O 1
ATOM 954 N N . LYS A 1 119 ? 25.522 -9.893 27.754 1.00 88.06 119 LYS A N 1
ATOM 955 C CA . LYS A 1 119 ? 26.838 -9.574 27.190 1.00 88.06 119 LYS A CA 1
ATOM 956 C C . LYS A 1 119 ? 27.940 -10.428 27.820 1.00 88.06 119 LYS A C 1
ATOM 958 O O . LYS A 1 119 ? 28.743 -11.002 27.085 1.00 88.06 119 LYS A O 1
ATOM 963 N N . LEU A 1 120 ? 27.951 -10.545 29.149 1.00 89.12 120 LEU A N 1
ATOM 964 C CA . LEU A 1 120 ? 28.955 -11.318 29.884 1.00 89.12 120 LEU A CA 1
ATOM 965 C C . LEU A 1 120 ? 28.882 -12.819 29.552 1.00 89.12 120 LEU A C 1
ATOM 967 O O . LEU A 1 120 ? 29.879 -13.400 29.125 1.00 89.12 120 LEU A O 1
ATOM 971 N N . VAL A 1 121 ? 27.699 -13.436 29.670 1.00 89.25 121 VAL A N 1
ATOM 972 C CA . VAL A 1 121 ? 27.543 -14.887 29.457 1.00 89.25 121 VAL A CA 1
ATOM 973 C C . VAL A 1 121 ? 27.754 -15.290 27.997 1.00 89.25 121 VAL A C 1
ATOM 975 O O . VAL A 1 121 ? 28.282 -16.359 27.715 1.00 89.25 121 VAL A O 1
ATOM 978 N N . LEU A 1 122 ? 27.390 -14.438 27.040 1.00 87.38 122 LEU A N 1
ATOM 979 C CA . LEU A 1 122 ? 27.566 -14.739 25.620 1.00 87.38 122 LEU A CA 1
ATOM 980 C C . LEU A 1 122 ? 29.014 -14.596 25.169 1.00 87.38 122 LEU A C 1
ATOM 982 O O . LEU A 1 122 ? 29.488 -15.450 24.425 1.00 87.38 122 LEU A O 1
ATOM 986 N N . THR A 1 123 ? 29.729 -13.595 25.687 1.00 85.44 123 THR A N 1
ATOM 987 C CA . THR A 1 123 ? 31.180 -13.475 25.482 1.00 85.44 123 THR A CA 1
ATOM 988 C C . THR A 1 123 ? 31.904 -14.704 26.047 1.00 85.44 123 THR A C 1
ATOM 990 O O . THR A 1 123 ? 32.785 -15.260 25.393 1.00 85.44 123 THR A O 1
ATOM 993 N N . ALA A 1 124 ? 31.470 -15.200 27.212 1.00 86.62 124 ALA A N 1
ATOM 994 C CA . ALA A 1 124 ? 31.983 -16.438 27.795 1.00 86.62 124 ALA A CA 1
ATOM 995 C C . ALA A 1 124 ? 31.710 -17.662 26.893 1.00 86.62 124 ALA A C 1
ATOM 997 O O . ALA A 1 124 ? 32.609 -18.438 26.575 1.00 86.62 124 ALA A O 1
ATOM 998 N N . LEU A 1 125 ? 30.474 -17.823 26.413 1.00 86.25 125 LEU A N 1
ATOM 999 C CA . LEU A 1 125 ? 30.092 -18.947 25.553 1.00 86.25 125 LEU A CA 1
ATOM 1000 C C . LEU A 1 125 ? 30.768 -18.909 24.173 1.00 86.25 125 LEU A C 1
ATOM 1002 O O . LEU A 1 125 ? 30.972 -19.963 23.567 1.00 86.25 125 LEU A O 1
ATOM 1006 N N . GLU A 1 126 ? 31.130 -17.736 23.648 1.00 84.12 126 GLU A N 1
ATOM 1007 C CA . GLU A 1 126 ? 31.881 -17.610 22.392 1.00 84.12 126 GLU A CA 1
ATOM 1008 C C . GLU A 1 126 ? 33.287 -18.209 22.482 1.00 84.12 126 GLU A C 1
ATOM 1010 O O . GLU A 1 126 ? 33.707 -18.865 21.527 1.00 84.12 126 GLU A O 1
ATOM 1015 N N . LYS A 1 127 ? 33.957 -18.073 23.635 1.00 82.94 127 LYS A N 1
ATOM 1016 C CA . LYS A 1 127 ? 35.298 -18.627 23.893 1.00 82.94 127 LYS A CA 1
ATOM 1017 C C . LYS A 1 127 ? 35.322 -20.158 23.978 1.00 82.94 127 LYS A C 1
ATOM 1019 O O . LYS A 1 127 ? 36.340 -20.772 23.675 1.00 82.94 127 LYS A O 1
ATOM 1024 N N . LEU A 1 128 ? 34.193 -20.787 24.314 1.00 82.94 128 LEU A N 1
ATOM 1025 C CA . LEU A 1 128 ? 34.081 -22.246 24.379 1.00 82.94 128 LEU A CA 1
ATOM 1026 C C . LEU A 1 128 ? 33.997 -22.892 22.980 1.00 82.94 128 LEU A C 1
ATOM 1028 O O . LEU A 1 128 ? 33.322 -22.365 22.083 1.00 82.94 128 LEU A O 1
ATOM 1032 N N . PRO A 1 129 ? 34.615 -24.068 22.758 1.00 77.75 129 PRO A N 1
ATOM 1033 C CA . PRO A 1 129 ? 34.539 -24.765 21.478 1.00 77.75 129 PRO A CA 1
ATOM 1034 C C . PRO A 1 129 ? 33.099 -25.196 21.164 1.00 77.75 129 PRO A C 1
ATOM 1036 O O . PRO A 1 129 ? 32.339 -25.598 22.044 1.00 77.75 129 PRO A O 1
ATOM 1039 N N . SER A 1 130 ? 32.713 -25.118 19.886 1.00 79.38 130 SER A N 1
ATOM 1040 C CA . SER A 1 130 ? 31.401 -25.615 19.450 1.00 79.38 130 SER A CA 1
ATOM 1041 C C . SER A 1 130 ? 31.443 -27.135 19.288 1.00 79.38 130 SER A C 1
ATOM 1043 O O . SER A 1 130 ? 32.287 -27.654 18.555 1.00 79.38 130 SER A O 1
ATOM 1045 N N . THR A 1 131 ? 30.531 -27.850 19.938 1.00 75.31 131 THR A N 1
ATOM 1046 C CA . THR A 1 131 ? 30.413 -29.309 19.882 1.00 75.31 131 THR A CA 1
ATOM 1047 C C . THR A 1 131 ? 29.345 -29.734 18.878 1.00 75.31 131 THR A C 1
ATOM 1049 O O . THR A 1 131 ? 28.175 -29.374 18.990 1.00 75.31 131 THR A O 1
ATOM 1052 N N . ARG A 1 132 ? 29.751 -30.553 17.898 1.00 80.69 132 ARG A N 1
ATOM 1053 C CA . ARG A 1 132 ? 28.834 -31.235 16.973 1.00 80.69 132 ARG A CA 1
ATOM 1054 C C . ARG A 1 132 ? 28.528 -32.624 17.503 1.00 80.69 132 ARG A C 1
ATOM 1056 O O . ARG A 1 132 ? 29.334 -33.540 17.345 1.00 80.69 132 ARG A O 1
ATOM 1063 N N . CYS A 1 133 ? 27.400 -32.770 18.182 1.00 80.56 133 CYS A N 1
ATOM 1064 C CA . CYS A 1 133 ? 26.980 -34.042 18.753 1.00 80.56 133 CYS A CA 1
ATOM 1065 C C . CYS A 1 133 ? 25.457 -34.121 18.857 1.00 80.56 133 CYS A C 1
ATOM 1067 O O . CYS A 1 133 ? 24.758 -33.105 18.813 1.00 80.56 133 CYS A O 1
ATOM 1069 N N . ASN A 1 134 ? 24.953 -35.344 19.006 1.00 85.44 134 ASN A N 1
ATOM 1070 C CA . ASN A 1 134 ? 23.551 -35.560 19.327 1.00 85.44 134 ASN A CA 1
ATOM 1071 C C . ASN A 1 134 ? 23.346 -35.254 20.805 1.00 85.44 134 ASN A C 1
ATOM 1073 O O . ASN A 1 134 ? 23.942 -35.906 21.664 1.00 85.44 134 ASN A O 1
ATOM 1077 N N . VAL A 1 135 ? 22.508 -34.261 21.082 1.00 87.25 135 VAL A N 1
ATOM 1078 C CA . VAL A 1 135 ? 22.137 -33.882 22.444 1.00 87.25 135 VAL A CA 1
ATOM 1079 C C . VAL A 1 135 ? 20.678 -34.211 22.696 1.00 87.25 135 VAL A C 1
ATOM 1081 O O . VAL A 1 135 ? 19.841 -34.208 21.788 1.00 87.25 135 VAL A O 1
ATOM 1084 N N . PHE A 1 136 ? 20.378 -34.502 23.952 1.00 86.50 136 PHE A N 1
ATOM 1085 C CA . PHE A 1 136 ? 19.066 -34.944 24.376 1.00 86.50 136 PHE A CA 1
ATOM 1086 C C . PHE A 1 136 ? 18.448 -33.950 25.349 1.00 86.50 136 PHE A C 1
ATOM 1088 O O . PHE A 1 136 ? 19.129 -33.396 26.218 1.00 86.50 136 PHE A O 1
ATOM 1095 N N . ARG A 1 137 ? 17.133 -33.759 25.220 1.00 85.56 137 ARG A N 1
ATOM 1096 C CA . ARG A 1 137 ? 16.326 -32.942 26.129 1.00 85.56 137 ARG A CA 1
ATOM 1097 C C . ARG A 1 137 ? 14.995 -33.634 26.415 1.00 85.56 137 ARG A C 1
ATOM 1099 O O . ARG A 1 137 ? 14.220 -33.868 25.492 1.00 85.56 137 ARG A O 1
ATOM 1106 N N . GLY A 1 138 ? 14.731 -33.963 27.678 1.00 79.62 138 GLY A N 1
ATOM 1107 C CA . GLY A 1 138 ? 13.439 -34.508 28.112 1.00 79.62 138 GLY A CA 1
ATOM 1108 C C . GLY A 1 138 ? 12.397 -33.420 28.371 1.00 79.62 138 GLY A C 1
ATOM 1109 O O . GLY A 1 138 ? 12.779 -32.271 28.582 1.00 79.62 138 GLY A O 1
ATOM 1110 N N . VAL A 1 139 ? 11.108 -33.786 28.318 1.00 79.94 139 VAL A N 1
ATOM 1111 C CA . VAL A 1 139 ? 9.907 -33.022 28.724 1.00 79.94 139 VAL A CA 1
ATOM 1112 C C . VAL A 1 139 ? 8.833 -33.977 29.243 1.00 79.94 139 VAL A C 1
ATOM 1114 O O . VAL A 1 139 ? 8.490 -34.938 28.564 1.00 79.94 139 VAL A O 1
ATOM 1117 N N . ASN A 1 140 ? 8.232 -33.684 30.399 1.00 76.19 140 ASN A N 1
ATOM 1118 C CA . ASN A 1 140 ? 7.198 -34.524 31.034 1.00 76.19 140 ASN A CA 1
ATOM 1119 C C . ASN A 1 140 ? 5.772 -34.239 30.500 1.00 76.19 140 ASN A C 1
ATOM 1121 O O . ASN A 1 140 ? 4.832 -34.095 31.280 1.00 76.19 140 ASN A O 1
ATOM 1125 N N . LEU A 1 141 ? 5.624 -34.081 29.178 1.00 79.12 141 LEU A N 1
ATOM 1126 C CA . LEU A 1 141 ? 4.361 -33.862 28.453 1.00 79.12 141 LEU A CA 1
ATOM 1127 C C . LEU A 1 141 ? 4.446 -34.481 27.048 1.00 79.12 141 LEU A C 1
ATOM 1129 O O . LEU A 1 141 ? 5.544 -34.641 26.516 1.00 79.12 141 LEU A O 1
ATOM 1133 N N . ASP A 1 142 ? 3.305 -34.787 26.427 1.00 80.81 142 ASP A N 1
ATOM 1134 C CA . ASP A 1 142 ? 3.225 -35.153 25.004 1.00 80.81 142 ASP A CA 1
ATOM 1135 C C . ASP A 1 142 ? 3.129 -33.889 24.135 1.00 80.81 142 ASP A C 1
ATOM 1137 O O . ASP A 1 142 ? 2.154 -33.142 24.220 1.00 80.81 142 ASP A O 1
ATOM 1141 N N . LEU A 1 143 ? 4.154 -33.652 23.312 1.00 80.88 143 LEU A N 1
ATOM 1142 C CA . LEU A 1 143 ? 4.247 -32.497 22.413 1.00 80.88 143 LEU A CA 1
ATOM 1143 C C . LEU A 1 143 ? 4.158 -32.875 20.930 1.00 80.88 143 LEU A C 1
ATOM 1145 O O . LEU A 1 143 ? 4.377 -32.028 20.064 1.00 80.88 143 LEU A O 1
ATOM 1149 N N . THR A 1 144 ? 3.818 -34.121 20.599 1.00 79.81 144 THR A N 1
ATOM 1150 C CA . THR A 1 144 ? 3.796 -34.597 19.204 1.00 79.81 144 THR A CA 1
ATOM 1151 C C . THR A 1 144 ? 2.847 -33.800 18.303 1.00 79.81 144 THR A C 1
ATOM 1153 O O . THR A 1 144 ? 3.166 -33.547 17.144 1.00 79.81 144 THR A O 1
ATOM 1156 N N . ASN A 1 145 ? 1.725 -33.313 18.842 1.00 79.25 145 ASN A N 1
ATOM 1157 C CA . ASN A 1 145 ? 0.760 -32.486 18.107 1.00 79.25 145 ASN A CA 1
ATOM 1158 C C . ASN A 1 145 ? 1.283 -31.082 17.745 1.00 79.25 145 ASN A C 1
ATOM 1160 O O . ASN A 1 145 ? 0.712 -30.418 16.878 1.00 79.25 145 ASN A O 1
ATOM 1164 N N . GLU A 1 146 ? 2.334 -30.599 18.413 1.00 76.38 146 GLU A N 1
ATOM 1165 C CA . GLU A 1 146 ? 2.883 -29.255 18.196 1.00 76.38 146 GLU A CA 1
ATOM 1166 C C . GLU A 1 146 ? 4.007 -29.218 17.151 1.00 76.38 146 GLU A C 1
ATOM 1168 O O . GLU A 1 146 ? 4.282 -28.155 16.581 1.00 76.38 146 GLU A O 1
ATOM 1173 N N . TYR A 1 147 ? 4.612 -30.375 16.864 1.00 81.12 147 TYR A N 1
ATOM 1174 C CA . TYR A 1 147 ? 5.769 -30.525 15.985 1.00 81.12 147 TYR A CA 1
ATOM 1175 C C . TYR A 1 147 ? 5.477 -31.534 14.870 1.00 81.12 147 TYR A C 1
ATOM 1177 O O . TYR A 1 147 ? 5.622 -32.743 15.041 1.00 81.12 147 TYR A O 1
ATOM 1185 N N . ALA A 1 148 ? 5.078 -31.026 13.704 1.00 80.38 148 ALA A N 1
ATOM 1186 C CA . ALA A 1 148 ? 4.820 -31.845 12.524 1.00 80.38 148 ALA A CA 1
ATOM 1187 C C . ALA A 1 148 ? 6.108 -32.125 11.731 1.00 80.38 148 ALA A C 1
ATOM 1189 O O . ALA A 1 148 ? 6.967 -31.255 11.588 1.00 80.38 148 ALA A O 1
ATOM 1190 N N . GLU A 1 149 ? 6.222 -33.316 11.147 1.00 85.44 149 GLU A N 1
ATOM 1191 C CA . GLU A 1 149 ? 7.361 -33.681 10.298 1.00 85.44 149 GLU A CA 1
ATOM 1192 C C . GLU A 1 149 ? 7.513 -32.715 9.105 1.00 85.44 149 GLU A C 1
ATOM 1194 O O . GLU A 1 149 ? 6.544 -32.361 8.424 1.00 85.44 149 GLU A O 1
ATOM 1199 N N . GLY A 1 150 ? 8.737 -32.232 8.872 1.00 80.62 150 GLY A N 1
ATOM 1200 C CA . GLY A 1 150 ? 9.045 -31.217 7.861 1.00 80.62 150 GLY A CA 1
ATOM 1201 C C . GLY A 1 150 ? 8.752 -29.768 8.280 1.00 80.62 150 GLY A C 1
ATOM 1202 O O . GLY A 1 150 ? 8.952 -28.851 7.478 1.00 80.62 150 GLY A O 1
ATOM 1203 N N . GLN A 1 151 ? 8.285 -29.530 9.510 1.00 82.38 151 GLN A N 1
ATOM 1204 C CA . GLN A 1 151 ? 8.109 -28.191 10.074 1.00 82.38 151 GLN A CA 1
ATOM 1205 C C . GLN A 1 151 ? 9.455 -27.599 10.504 1.00 82.38 151 GLN A C 1
ATOM 1207 O O . GLN A 1 151 ? 10.260 -28.255 11.161 1.00 82.38 151 GLN A O 1
ATOM 1212 N N . THR A 1 152 ? 9.677 -26.324 10.185 1.00 82.00 152 THR A N 1
ATOM 1213 C CA . THR A 1 152 ? 10.792 -25.536 10.726 1.00 82.00 152 THR A CA 1
ATOM 1214 C C . THR A 1 152 ? 10.283 -24.538 11.757 1.00 82.00 152 THR A C 1
ATOM 1216 O O . THR A 1 152 ? 9.303 -23.840 11.481 1.00 82.00 152 THR A O 1
ATOM 1219 N N . PHE A 1 153 ? 10.957 -24.411 12.896 1.00 80.94 153 PHE A N 1
ATOM 1220 C CA . PHE A 1 153 ? 10.610 -23.442 13.941 1.00 80.94 153 PHE A CA 1
ATOM 1221 C C . PHE A 1 153 ? 11.861 -22.849 14.601 1.00 80.94 153 PHE A C 1
ATOM 1223 O O . PHE A 1 153 ? 12.966 -23.350 14.406 1.00 80.94 153 PHE A O 1
ATOM 1230 N N . VAL A 1 154 ? 11.678 -21.760 15.352 1.00 80.44 154 VAL A N 1
ATOM 1231 C CA . VAL A 1 154 ? 12.748 -21.049 16.067 1.00 80.44 154 VAL A CA 1
ATOM 1232 C C . VAL A 1 154 ? 12.593 -21.301 17.561 1.00 80.44 154 VAL A C 1
ATOM 1234 O O . VAL A 1 154 ? 11.497 -21.150 18.094 1.00 80.44 154 VAL A O 1
ATOM 1237 N N . TRP A 1 155 ? 13.685 -21.674 18.217 1.00 82.06 155 TRP A N 1
ATOM 1238 C CA . TRP A 1 155 ? 13.758 -21.958 19.645 1.00 82.06 155 TRP A CA 1
ATOM 1239 C C . TRP A 1 155 ? 14.323 -20.738 20.376 1.00 82.06 155 TRP A C 1
ATOM 1241 O O . TRP A 1 155 ? 15.521 -20.477 20.294 1.00 82.06 155 TRP A O 1
ATOM 1251 N N . TRP A 1 156 ? 13.479 -19.942 21.039 1.00 79.56 156 TRP A N 1
ATOM 1252 C CA . TRP A 1 156 ? 13.855 -18.599 21.505 1.00 79.56 156 TRP A CA 1
ATOM 1253 C C . TRP A 1 156 ? 14.569 -18.558 22.859 1.00 79.56 156 TRP A C 1
ATOM 1255 O O . TRP A 1 156 ? 15.205 -17.551 23.153 1.00 79.56 156 TRP A O 1
ATOM 1265 N N . GLY A 1 157 ? 14.481 -19.605 23.682 1.00 80.44 157 GLY A N 1
ATOM 1266 C CA . GLY A 1 157 ? 15.221 -19.705 24.948 1.00 80.44 157 GLY A CA 1
ATOM 1267 C C . GLY A 1 157 ? 16.578 -20.403 24.815 1.00 80.44 157 GLY A C 1
ATOM 1268 O O . GLY A 1 157 ? 16.815 -21.145 23.865 1.00 80.44 157 GLY A O 1
ATOM 1269 N N . PHE A 1 158 ? 17.452 -20.216 25.801 1.00 84.31 158 PHE A N 1
ATOM 1270 C CA . PHE A 1 158 ? 18.606 -21.093 25.998 1.00 84.31 158 PHE A CA 1
ATOM 1271 C C . PHE A 1 158 ? 18.124 -22.452 26.512 1.00 84.31 158 PHE A C 1
ATOM 1273 O O . PHE A 1 158 ? 17.216 -22.527 27.349 1.00 84.31 158 PHE A O 1
ATOM 1280 N N . SER A 1 159 ? 18.737 -23.533 26.034 1.00 81.25 159 SER A N 1
ATOM 1281 C CA . SER A 1 159 ? 18.351 -24.887 26.434 1.00 81.25 159 SER A CA 1
ATOM 1282 C C . SER A 1 159 ? 19.552 -25.695 26.891 1.00 81.25 159 SER A C 1
ATOM 1284 O O . SER A 1 159 ? 20.432 -26.025 26.100 1.00 81.25 159 SER A O 1
ATOM 1286 N N . SER A 1 160 ? 19.551 -26.046 28.174 1.00 81.19 160 SER A N 1
ATOM 1287 C CA . SER A 1 160 ? 20.481 -27.009 28.757 1.00 81.19 160 SER A CA 1
ATOM 1288 C C . SER A 1 160 ? 20.128 -28.420 28.277 1.00 81.19 160 SER A C 1
ATOM 1290 O O . SER A 1 160 ? 18.998 -28.880 28.462 1.00 81.19 160 SER A O 1
ATOM 1292 N N . CYS A 1 161 ? 21.061 -29.093 27.613 1.00 82.44 161 CYS A N 1
ATOM 1293 C CA . CYS A 1 161 ? 20.897 -30.444 27.080 1.00 82.44 161 CYS A CA 1
ATOM 1294 C C . CYS A 1 161 ? 22.016 -31.349 27.606 1.00 82.44 161 CYS A C 1
ATOM 1296 O O . CYS A 1 161 ? 23.047 -30.867 28.064 1.00 82.44 161 CYS A O 1
ATOM 1298 N N . THR A 1 162 ? 21.843 -32.666 27.511 1.00 82.19 162 THR A N 1
ATOM 1299 C CA . THR A 1 162 ? 22.899 -33.627 27.870 1.00 82.19 162 THR A CA 1
ATOM 1300 C C . THR A 1 162 ? 23.333 -34.434 26.654 1.00 82.19 162 THR A C 1
ATOM 1302 O O . THR A 1 162 ? 22.507 -34.816 25.823 1.00 82.19 162 THR A O 1
ATOM 1305 N N . ALA A 1 163 ? 24.632 -34.715 26.553 1.00 80.00 163 ALA A N 1
ATOM 1306 C CA . ALA A 1 163 ? 25.176 -35.687 25.602 1.00 80.00 163 ALA A CA 1
ATOM 1307 C C . ALA A 1 163 ? 25.269 -37.111 26.199 1.00 80.00 163 ALA A C 1
ATOM 1309 O O . ALA A 1 163 ? 25.651 -38.056 25.507 1.00 80.00 163 ALA A O 1
ATOM 1310 N N . SER A 1 164 ? 24.950 -37.288 27.488 1.00 79.94 164 SER A N 1
ATOM 1311 C CA . SER A 1 164 ? 25.055 -38.569 28.193 1.00 79.94 164 SER A CA 1
ATOM 1312 C C . SER A 1 164 ? 23.710 -39.292 28.249 1.00 79.94 164 SER A C 1
ATOM 1314 O O . SER A 1 164 ? 22.769 -38.840 28.897 1.00 79.94 164 SER A O 1
ATOM 1316 N N . ILE A 1 165 ? 23.638 -40.473 27.632 1.00 75.12 165 ILE A N 1
ATOM 1317 C CA . ILE A 1 165 ? 22.428 -41.315 27.639 1.00 75.12 165 ILE A CA 1
ATOM 1318 C C . ILE A 1 165 ? 22.052 -41.741 29.069 1.00 75.12 165 ILE A C 1
ATOM 1320 O O . ILE A 1 165 ? 20.871 -41.820 29.388 1.00 75.12 165 ILE A O 1
ATOM 1324 N N . GLY A 1 166 ? 23.032 -41.941 29.960 1.00 68.19 166 GLY A N 1
ATOM 1325 C CA . GLY A 1 166 ? 22.780 -42.342 31.351 1.00 68.19 166 GLY A CA 1
ATOM 1326 C C . GLY A 1 166 ? 22.021 -41.298 32.182 1.00 68.19 166 GLY A C 1
ATOM 1327 O O . GLY A 1 166 ? 21.368 -41.657 33.156 1.00 68.19 166 GLY A O 1
ATOM 1328 N N . VAL A 1 167 ? 22.046 -40.021 31.779 1.00 72.69 167 VAL A N 1
ATOM 1329 C CA . VAL A 1 167 ? 21.313 -38.929 32.451 1.00 72.69 167 VAL A CA 1
ATOM 1330 C C . VAL A 1 167 ? 19.816 -38.970 32.109 1.00 72.69 167 VAL A C 1
ATOM 1332 O O . VAL A 1 167 ? 18.991 -38.499 32.889 1.00 72.69 167 VAL A O 1
ATOM 1335 N N . LEU A 1 168 ? 19.437 -39.609 30.995 1.00 68.75 168 LEU A N 1
ATOM 1336 C CA . LEU A 1 168 ? 18.035 -39.771 30.589 1.00 68.75 168 LEU A CA 1
ATOM 1337 C C . LEU A 1 168 ? 17.232 -40.648 31.551 1.00 68.75 168 LEU A C 1
ATOM 1339 O O . LEU A 1 168 ? 16.011 -40.530 31.611 1.00 68.75 168 LEU A O 1
ATOM 1343 N N . GLU A 1 169 ? 17.899 -41.522 32.305 1.00 67.19 169 GLU A N 1
ATOM 1344 C CA . GLU A 1 169 ? 17.240 -42.381 33.288 1.00 67.19 169 GLU A CA 1
ATOM 1345 C C . GLU A 1 169 ? 16.921 -41.670 34.609 1.00 67.19 169 GLU A C 1
ATOM 1347 O O . GLU A 1 169 ? 16.172 -42.222 35.417 1.00 67.19 169 GLU A O 1
ATOM 1352 N N . ASN A 1 170 ? 17.457 -40.463 34.826 1.00 71.88 170 ASN A N 1
ATOM 1353 C CA . ASN A 1 170 ? 17.181 -39.675 36.020 1.00 71.88 170 ASN A CA 1
ATOM 1354 C C . ASN A 1 170 ? 15.712 -39.205 36.015 1.00 71.88 170 ASN A C 1
ATOM 1356 O O . ASN A 1 170 ? 15.238 -38.614 35.035 1.00 71.88 170 ASN A O 1
ATOM 1360 N N . GLU A 1 171 ? 14.994 -39.442 37.119 1.00 64.50 171 GLU A N 1
ATOM 1361 C CA . GLU A 1 171 ? 13.601 -39.001 37.301 1.00 64.50 171 GLU A CA 1
ATOM 1362 C C . GLU A 1 171 ? 13.440 -37.483 37.172 1.00 64.50 171 GLU A C 1
ATOM 1364 O O . GLU A 1 171 ? 12.395 -37.012 36.731 1.00 64.50 171 GLU A O 1
ATOM 1369 N N . GLN A 1 172 ? 14.499 -36.724 37.462 1.00 62.50 172 GLN A N 1
ATOM 1370 C CA . GLN A 1 172 ? 14.511 -35.266 37.353 1.00 62.50 172 GLN A CA 1
ATOM 1371 C C . GLN A 1 172 ? 14.651 -34.748 35.907 1.00 62.50 172 GLN A C 1
ATOM 1373 O O . GLN A 1 172 ? 14.335 -33.585 35.650 1.00 62.50 172 GLN A O 1
ATOM 1378 N N . PHE A 1 173 ? 15.116 -35.577 34.958 1.00 67.94 173 PHE A N 1
ATOM 1379 C CA . PHE A 1 173 ? 15.392 -35.157 33.573 1.00 67.94 173 PHE A CA 1
ATOM 1380 C C . PHE A 1 173 ? 14.323 -35.615 32.566 1.00 67.94 173 PHE A C 1
ATOM 1382 O O . PHE A 1 173 ? 13.802 -34.798 31.807 1.00 67.94 173 PHE A O 1
ATOM 1389 N N . LEU A 1 174 ? 13.991 -36.911 32.547 1.00 71.94 174 LEU A N 1
ATOM 1390 C CA . LEU A 1 174 ? 12.943 -37.487 31.682 1.00 71.94 174 LEU A CA 1
ATOM 1391 C C . LEU A 1 174 ? 12.036 -38.464 32.447 1.00 71.94 174 LEU A C 1
ATOM 1393 O O . LEU A 1 174 ? 10.841 -38.535 32.169 1.00 71.94 174 LEU A O 1
ATOM 1397 N N . GLY A 1 175 ? 12.598 -39.224 33.394 1.00 70.44 175 GLY A N 1
ATOM 1398 C CA . GLY A 1 175 ? 11.873 -40.235 34.164 1.00 70.44 175 GLY A CA 1
ATOM 1399 C C . GLY A 1 175 ? 11.420 -41.468 33.368 1.00 70.44 175 GLY A C 1
ATOM 1400 O O . GLY A 1 175 ? 11.537 -41.556 32.142 1.00 70.44 175 GLY A O 1
ATOM 1401 N N . LYS A 1 176 ? 10.926 -42.480 34.096 1.00 73.56 176 LYS A N 1
ATOM 1402 C CA . LYS A 1 176 ? 10.565 -43.802 33.538 1.00 73.56 176 LYS A CA 1
ATOM 1403 C C . LYS A 1 176 ? 9.057 -43.991 33.313 1.00 73.56 176 LYS A C 1
ATOM 1405 O O . LYS A 1 176 ? 8.666 -44.901 32.580 1.00 73.56 176 LYS A O 1
ATOM 1410 N N . THR A 1 177 ? 8.210 -43.135 33.886 1.00 71.75 177 THR A N 1
ATOM 1411 C CA . THR A 1 177 ? 6.742 -43.276 33.908 1.00 71.75 177 THR A CA 1
ATOM 1412 C C . THR A 1 177 ? 6.036 -41.989 33.450 1.00 71.75 177 THR A C 1
ATOM 1414 O O . THR A 1 177 ? 6.620 -40.911 33.467 1.00 71.75 177 THR A O 1
ATOM 1417 N N . GLY A 1 178 ? 4.780 -42.094 32.997 1.00 77.81 178 GLY A N 1
ATOM 1418 C CA . GLY A 1 178 ? 3.979 -40.947 32.532 1.00 77.81 178 GLY A CA 1
ATOM 1419 C C . GLY A 1 178 ? 4.177 -40.559 31.058 1.00 77.81 178 GLY A C 1
ATOM 1420 O O . GLY A 1 178 ? 4.987 -41.158 30.345 1.00 77.81 178 GLY A O 1
ATOM 1421 N N . GLN A 1 179 ? 3.388 -39.575 30.604 1.00 80.56 179 GLN A N 1
ATOM 1422 C CA . GLN A 1 179 ? 3.495 -38.980 29.265 1.00 80.56 179 GLN A CA 1
ATOM 1423 C C . GLN A 1 179 ? 4.743 -38.103 29.191 1.00 80.56 179 GLN A C 1
ATOM 1425 O O . GLN A 1 179 ? 4.875 -37.152 29.959 1.00 80.56 179 GLN A O 1
ATOM 1430 N N . ARG A 1 180 ? 5.649 -38.415 28.267 1.00 85.31 180 ARG A N 1
ATOM 1431 C CA . ARG A 1 180 ? 6.930 -37.725 28.130 1.00 85.31 180 ARG A CA 1
ATOM 1432 C C . ARG A 1 180 ? 7.387 -37.654 26.680 1.00 85.31 180 ARG A C 1
ATOM 1434 O O . ARG A 1 180 ? 7.173 -38.581 25.898 1.00 85.31 180 ARG A O 1
ATOM 1441 N N . THR A 1 181 ? 8.041 -36.551 26.346 1.00 85.94 181 THR A N 1
ATOM 1442 C CA . THR A 1 181 ? 8.642 -36.276 25.044 1.00 85.94 181 THR A CA 1
ATOM 1443 C C . THR A 1 181 ? 10.150 -36.128 25.206 1.00 85.94 181 THR A C 1
ATOM 1445 O O . THR A 1 181 ? 10.621 -35.325 26.006 1.00 85.94 181 THR A O 1
ATOM 1448 N N . LEU A 1 182 ? 10.915 -36.889 24.431 1.00 87.56 182 LEU A N 1
ATOM 1449 C CA . LEU A 1 182 ? 12.361 -36.785 24.318 1.00 87.56 182 LEU A CA 1
ATOM 1450 C C . LEU A 1 182 ? 12.711 -36.110 22.991 1.00 87.56 182 LEU A C 1
ATOM 1452 O O . LEU A 1 182 ? 12.493 -36.670 21.917 1.00 87.56 182 LEU A O 1
ATOM 1456 N N . PHE A 1 183 ? 13.297 -34.921 23.059 1.00 88.25 183 PHE A N 1
ATOM 1457 C CA . PHE A 1 183 ? 13.915 -34.295 21.901 1.00 88.25 183 PHE A CA 1
ATOM 1458 C C . PHE A 1 183 ? 15.301 -34.895 21.688 1.00 88.25 183 PHE A C 1
ATOM 1460 O O . PHE A 1 183 ? 16.165 -34.819 22.564 1.00 88.25 183 PHE A O 1
ATOM 1467 N N . THR A 1 184 ? 15.501 -35.485 20.514 1.00 90.81 184 THR A N 1
ATOM 1468 C CA . THR A 1 184 ? 16.823 -35.867 20.009 1.00 90.81 184 THR A CA 1
ATOM 1469 C C . THR A 1 184 ? 17.252 -34.792 19.027 1.00 90.81 184 THR A C 1
ATOM 1471 O O . THR A 1 184 ? 16.557 -34.573 18.037 1.00 90.81 184 THR A O 1
ATOM 1474 N N . ILE A 1 185 ? 18.339 -34.083 19.320 1.00 88.81 185 ILE A N 1
ATOM 1475 C CA . ILE A 1 185 ? 18.746 -32.893 18.571 1.00 88.81 185 ILE A CA 1
ATOM 1476 C C . ILE A 1 185 ? 20.113 -33.146 17.932 1.00 88.81 185 ILE A C 1
ATOM 1478 O O . ILE A 1 185 ? 21.117 -33.253 18.636 1.00 88.81 185 ILE A O 1
ATOM 1482 N N . GLU A 1 186 ? 20.150 -33.203 16.600 1.00 89.06 186 GLU A N 1
ATOM 1483 C CA . GLU A 1 186 ? 21.382 -33.091 15.812 1.00 89.06 186 GLU A CA 1
ATOM 1484 C C . GLU A 1 186 ? 21.840 -31.628 15.849 1.00 89.06 186 GLU A C 1
ATOM 1486 O O . GLU A 1 186 ? 21.313 -30.777 15.121 1.00 89.06 186 GLU A O 1
ATOM 1491 N N . CYS A 1 187 ? 22.781 -31.331 16.746 1.00 83.69 187 CYS A N 1
ATOM 1492 C CA . CYS A 1 187 ? 23.287 -29.986 16.981 1.00 83.69 187 CYS A CA 1
ATOM 1493 C C . CYS A 1 187 ? 24.626 -29.754 16.264 1.00 83.69 187 CYS A C 1
ATOM 1495 O O . CYS A 1 187 ? 25.547 -30.567 16.378 1.00 83.69 187 CYS A O 1
ATOM 1497 N N . ASP A 1 188 ? 24.743 -28.620 15.568 1.00 79.44 188 ASP A N 1
ATOM 1498 C CA . ASP A 1 188 ? 25.957 -28.173 14.877 1.00 79.44 188 ASP A CA 1
ATOM 1499 C C . ASP A 1 188 ? 26.721 -27.084 15.661 1.00 79.44 188 ASP A C 1
ATOM 1501 O O . ASP A 1 188 ? 27.905 -26.855 15.380 1.00 79.44 188 ASP A O 1
ATOM 1505 N N . SER A 1 189 ? 26.058 -26.392 16.603 1.00 78.69 189 SER A N 1
ATOM 1506 C CA . SER A 1 189 ? 26.581 -25.185 17.274 1.00 78.69 189 SER A CA 1
ATOM 1507 C C . SER A 1 189 ? 26.485 -25.159 18.813 1.00 78.69 189 SER A C 1
ATOM 1509 O O . SER A 1 189 ? 26.592 -24.093 19.423 1.00 78.69 189 SER A O 1
ATOM 1511 N N . GLY A 1 190 ? 26.304 -26.314 19.457 1.00 83.00 190 GLY A N 1
ATOM 1512 C CA . GLY A 1 190 ? 26.198 -26.433 20.916 1.00 83.00 190 GLY A CA 1
ATOM 1513 C C . GLY A 1 190 ? 27.496 -26.060 21.634 1.00 83.00 190 GLY A C 1
ATOM 1514 O O . GLY A 1 190 ? 28.577 -26.165 21.058 1.00 83.00 190 GLY A O 1
ATOM 1515 N N . LYS A 1 191 ? 27.399 -25.610 22.889 1.00 86.62 191 LYS A N 1
ATOM 1516 C CA . LYS A 1 191 ? 28.556 -25.248 23.724 1.00 86.62 191 LYS A CA 1
ATOM 1517 C C . LYS A 1 191 ? 28.661 -26.197 24.909 1.00 86.62 191 LYS A C 1
ATOM 1519 O O . LYS A 1 191 ? 27.724 -26.288 25.696 1.00 86.62 191 LYS A O 1
ATOM 1524 N N . ASP A 1 192 ? 29.774 -26.915 25.026 1.00 85.38 192 ASP A N 1
ATOM 1525 C CA . ASP A 1 192 ? 30.034 -27.775 26.186 1.00 85.38 192 ASP A CA 1
ATOM 1526 C C . ASP A 1 192 ? 30.361 -26.900 27.399 1.00 85.38 192 ASP A C 1
ATOM 1528 O O . ASP A 1 192 ? 31.374 -26.204 27.410 1.00 85.38 192 ASP A O 1
ATOM 1532 N N . ILE A 1 193 ? 29.480 -26.914 28.399 1.00 85.75 193 ILE A N 1
ATOM 1533 C CA . ILE A 1 193 ? 29.635 -26.143 29.637 1.00 85.75 193 ILE A CA 1
ATOM 1534 C C . ILE A 1 193 ? 29.914 -27.044 30.841 1.00 85.75 193 ILE A C 1
ATOM 1536 O O . ILE A 1 193 ? 29.898 -26.571 31.973 1.00 85.75 193 ILE A O 1
ATOM 1540 N N . SER A 1 194 ? 30.188 -28.334 30.634 1.00 80.94 194 SER A N 1
ATOM 1541 C CA . SER A 1 194 ? 30.323 -29.327 31.709 1.00 80.94 194 SER A CA 1
ATOM 1542 C C . SER A 1 194 ? 31.345 -28.951 32.791 1.00 80.94 194 SER A C 1
ATOM 1544 O O . SER A 1 194 ? 31.117 -29.226 33.966 1.00 80.94 194 SER A O 1
ATOM 1546 N N . ARG A 1 195 ? 32.436 -28.267 32.423 1.00 80.19 195 ARG A N 1
ATOM 1547 C CA . ARG A 1 195 ? 33.480 -27.792 33.355 1.00 80.19 195 ARG A CA 1
ATOM 1548 C C . ARG A 1 195 ? 33.100 -26.538 34.145 1.00 80.19 195 ARG A C 1
ATOM 1550 O O . ARG A 1 195 ? 33.668 -26.297 35.204 1.00 80.19 195 ARG A O 1
ATOM 1557 N N . HIS A 1 196 ? 32.140 -25.764 33.643 1.00 83.25 196 HIS A N 1
ATOM 1558 C CA . HIS A 1 196 ? 31.716 -24.477 34.206 1.00 83.25 196 HIS A CA 1
ATOM 1559 C C . HIS A 1 196 ? 30.278 -24.510 34.743 1.00 83.25 196 HIS A C 1
ATOM 1561 O O . HIS A 1 196 ? 29.783 -23.511 35.256 1.00 83.25 196 HIS A O 1
ATOM 1567 N N . SER A 1 197 ? 29.603 -25.654 34.635 1.00 83.50 197 SER A N 1
ATOM 1568 C CA . SER A 1 197 ? 28.270 -25.887 35.177 1.00 83.50 197 SER A CA 1
ATOM 1569 C C . SER A 1 197 ? 28.326 -26.290 36.652 1.00 83.50 197 SER A C 1
ATOM 1571 O O . SER A 1 197 ? 29.281 -26.904 37.130 1.00 83.50 197 SER A O 1
ATOM 1573 N N . TYR A 1 198 ? 27.246 -25.995 37.368 1.00 80.44 198 TYR A N 1
ATOM 1574 C CA . TYR A 1 198 ? 26.947 -26.530 38.690 1.00 80.44 198 TYR A CA 1
ATOM 1575 C C . TYR A 1 198 ? 26.835 -28.068 38.689 1.00 80.44 198 TYR A C 1
ATOM 1577 O O . TYR A 1 198 ? 27.158 -28.711 39.688 1.00 80.44 198 TYR A O 1
ATOM 1585 N N . PHE A 1 199 ? 26.425 -28.667 37.565 1.00 76.44 199 PHE A N 1
ATOM 1586 C CA . PHE A 1 199 ? 26.198 -30.106 37.396 1.00 76.44 199 PHE A CA 1
ATOM 1587 C C . PHE A 1 199 ? 27.314 -30.763 36.570 1.00 76.44 199 PHE A C 1
ATOM 1589 O O . PHE A 1 199 ? 27.113 -31.228 35.446 1.00 76.44 199 PHE A O 1
ATOM 1596 N N . GLN A 1 200 ? 28.516 -30.836 37.143 1.00 66.44 200 GLN A N 1
ATOM 1597 C CA . GLN A 1 200 ? 29.722 -31.317 36.447 1.00 66.44 200 GLN A CA 1
ATOM 1598 C C . GLN A 1 200 ? 29.626 -32.769 35.927 1.00 66.44 200 GLN A C 1
ATOM 1600 O O . GLN A 1 200 ? 30.339 -33.151 34.999 1.00 66.44 200 GLN A O 1
ATOM 1605 N N . SER A 1 201 ? 28.734 -33.592 36.488 1.00 66.88 201 SER A N 1
ATOM 1606 C CA . SER A 1 201 ? 28.530 -34.993 36.095 1.00 66.88 201 SER A CA 1
ATOM 1607 C C . SER A 1 201 ? 27.583 -35.194 34.901 1.00 66.88 201 SER A C 1
ATOM 1609 O O . SER A 1 201 ? 27.531 -36.298 34.357 1.00 66.88 201 SER A O 1
ATOM 1611 N N . GLU A 1 202 ? 26.854 -34.162 34.452 1.00 70.38 202 GLU A N 1
ATOM 1612 C CA . GLU A 1 202 ? 25.771 -34.306 33.461 1.00 70.38 202 GLU A CA 1
ATOM 1613 C C . GLU A 1 202 ? 26.215 -34.164 31.996 1.00 70.38 202 GLU A C 1
ATOM 1615 O O . GLU A 1 202 ? 25.393 -34.334 31.091 1.00 70.38 202 GLU A O 1
ATOM 1620 N N . LYS A 1 203 ? 27.507 -33.895 31.735 1.00 78.19 203 LYS A N 1
ATOM 1621 C CA . LYS A 1 203 ? 28.037 -33.567 30.391 1.00 78.19 203 LYS A CA 1
ATOM 1622 C C . LYS A 1 203 ? 27.132 -32.554 29.674 1.00 78.19 203 LYS A C 1
ATOM 1624 O O . LYS A 1 203 ? 26.595 -32.826 28.595 1.00 78.19 203 LYS A O 1
ATOM 1629 N N . GLU A 1 204 ? 26.895 -31.436 30.352 1.00 82.75 204 GLU A N 1
ATOM 1630 C CA . GLU A 1 204 ? 25.920 -30.433 29.943 1.00 82.75 204 GLU A CA 1
ATOM 1631 C C . GLU A 1 204 ? 26.392 -29.660 28.705 1.00 82.75 204 GLU A C 1
ATOM 1633 O O . GLU A 1 204 ? 27.478 -29.079 28.676 1.00 82.75 204 GLU A O 1
ATOM 1638 N N . VAL A 1 205 ? 25.541 -29.646 27.682 1.00 85.12 205 VAL A N 1
ATOM 1639 C CA . VAL A 1 205 ? 25.723 -28.898 26.441 1.00 85.12 205 VAL A CA 1
ATOM 1640 C C . VAL A 1 205 ? 24.620 -27.855 26.347 1.00 85.12 205 VAL A C 1
ATOM 1642 O O . VAL A 1 205 ? 23.432 -28.185 26.317 1.00 85.12 205 VAL A O 1
ATOM 1645 N N . LEU A 1 206 ? 25.006 -26.587 26.277 1.00 86.56 206 LEU A N 1
ATOM 1646 C CA . LEU A 1 206 ? 24.082 -25.471 26.177 1.00 86.56 206 LEU A CA 1
ATOM 1647 C C . LEU A 1 206 ? 23.798 -25.134 24.710 1.00 86.56 206 LEU A C 1
ATOM 1649 O O . LEU A 1 206 ? 24.707 -24.853 23.925 1.00 86.56 206 LEU A O 1
ATOM 1653 N N . LEU A 1 207 ? 22.516 -25.129 24.348 1.00 85.38 207 LEU A N 1
ATOM 1654 C CA . LEU A 1 207 ? 22.032 -24.583 23.084 1.00 85.38 207 LEU A CA 1
ATOM 1655 C C . LEU A 1 207 ? 21.743 -23.093 23.254 1.00 85.38 207 LEU A C 1
ATOM 1657 O O . LEU A 1 207 ? 20.999 -22.691 24.156 1.00 85.38 207 LEU A O 1
ATOM 1661 N N . LEU A 1 208 ? 22.322 -22.284 22.369 1.00 82.06 208 LEU A N 1
ATOM 1662 C CA . LEU A 1 208 ? 22.087 -20.843 22.320 1.00 82.06 208 LEU A CA 1
ATOM 1663 C C . LEU A 1 208 ? 20.643 -20.535 21.895 1.00 82.06 208 LEU A C 1
ATOM 1665 O O . LEU A 1 208 ? 20.006 -21.307 21.181 1.00 82.06 208 LEU A O 1
ATOM 1669 N N . ALA A 1 209 ? 20.149 -19.374 22.307 1.00 80.12 209 ALA A N 1
ATOM 1670 C CA . ALA A 1 209 ? 18.803 -18.916 21.992 1.00 80.12 209 ALA A CA 1
ATOM 1671 C C . ALA A 1 209 ? 18.628 -18.468 20.508 1.00 80.12 209 ALA A C 1
ATOM 1673 O O . ALA A 1 209 ? 19.597 -18.165 19.810 1.00 80.12 209 ALA A O 1
ATOM 1674 N N . ALA A 1 210 ? 17.371 -18.443 20.037 1.00 76.31 210 ALA A N 1
ATOM 1675 C CA . ALA A 1 210 ? 16.876 -18.231 18.655 1.00 76.31 210 ALA A CA 1
ATOM 1676 C C . ALA A 1 210 ? 17.470 -19.136 17.566 1.00 76.31 210 ALA A C 1
ATOM 1678 O O . ALA A 1 210 ? 17.639 -18.723 16.420 1.00 76.31 210 ALA A O 1
ATOM 1679 N N . ARG A 1 211 ? 17.723 -20.407 17.880 1.00 77.81 211 ARG A N 1
ATOM 1680 C CA . ARG A 1 211 ? 18.184 -21.383 16.880 1.00 77.81 211 ARG A CA 1
ATOM 1681 C C . ARG A 1 211 ? 17.022 -21.973 16.091 1.00 77.81 211 ARG A C 1
ATOM 1683 O O . ARG A 1 211 ? 15.950 -22.220 16.640 1.00 77.81 211 ARG A O 1
ATOM 1690 N N . GLN A 1 212 ? 17.227 -22.181 14.791 1.00 82.56 212 GLN A N 1
ATOM 1691 C CA . GLN A 1 212 ? 16.208 -22.746 13.911 1.00 82.56 212 GLN A CA 1
ATOM 1692 C C . GLN A 1 212 ? 16.396 -24.256 13.753 1.00 82.56 212 GLN A C 1
ATOM 1694 O O . GLN A 1 212 ? 17.437 -24.719 13.280 1.00 82.56 212 GLN A O 1
ATOM 1699 N N . PHE A 1 213 ? 15.345 -25.010 14.064 1.00 86.06 213 PHE A N 1
ATOM 1700 C CA . PHE A 1 213 ? 15.321 -26.465 13.961 1.00 86.06 213 PHE A CA 1
ATOM 1701 C C . PHE A 1 213 ? 14.308 -26.935 12.916 1.00 86.06 213 PHE A C 1
ATOM 1703 O O . PHE A 1 213 ? 13.230 -26.354 12.763 1.00 86.06 213 PHE A O 1
ATOM 1710 N N . LEU A 1 214 ? 14.665 -28.005 12.208 1.00 87.00 214 LEU A N 1
ATOM 1711 C CA . LEU A 1 214 ? 13.792 -28.790 11.342 1.00 87.00 214 LEU A CA 1
ATOM 1712 C C . LEU A 1 214 ? 13.359 -30.054 12.086 1.00 87.00 214 LEU A C 1
ATOM 1714 O O . LEU A 1 214 ? 14.207 -30.799 12.574 1.00 87.00 214 LEU A O 1
ATOM 1718 N N . VAL A 1 215 ? 12.055 -30.321 12.127 1.00 89.38 215 VAL A N 1
ATOM 1719 C CA . VAL A 1 215 ? 11.510 -31.589 12.624 1.00 89.38 215 VAL A CA 1
ATOM 1720 C C . VAL A 1 215 ? 11.720 -32.660 11.554 1.00 89.38 215 VAL A C 1
ATOM 1722 O O . VAL A 1 215 ? 11.095 -32.615 10.493 1.00 89.38 215 VAL A O 1
ATOM 1725 N N . VAL A 1 216 ? 12.624 -33.600 11.825 1.00 89.56 216 VAL A N 1
ATOM 1726 C CA . VAL A 1 216 ? 12.995 -34.697 10.916 1.00 89.56 216 VAL A CA 1
ATOM 1727 C C . VAL A 1 216 ? 11.996 -35.846 10.996 1.00 89.56 216 VAL A C 1
ATOM 1729 O O . VAL A 1 216 ? 11.727 -36.474 9.983 1.00 89.56 216 VAL A O 1
ATOM 1732 N N . GLY A 1 217 ? 11.440 -36.113 12.179 1.00 86.38 217 GLY A N 1
ATOM 1733 C CA . GLY A 1 217 ? 10.459 -37.177 12.374 1.00 86.38 217 GLY A CA 1
ATOM 1734 C C . GLY A 1 217 ? 10.039 -37.327 13.832 1.00 86.38 217 GLY A C 1
ATOM 1735 O O . GLY A 1 217 ? 10.755 -36.902 14.742 1.00 86.38 217 GLY A O 1
ATOM 1736 N N . CYS A 1 218 ? 8.878 -37.945 14.041 1.00 86.75 218 CYS A N 1
ATOM 1737 C CA . CYS A 1 218 ? 8.317 -38.234 15.359 1.00 86.75 218 CYS A CA 1
ATOM 1738 C C . CYS A 1 218 ? 8.101 -39.747 15.495 1.00 86.75 218 CYS A C 1
ATOM 1740 O O . CYS A 1 218 ? 7.513 -40.374 14.617 1.00 86.75 218 CYS A O 1
ATOM 1742 N N . LEU A 1 219 ? 8.580 -40.339 16.587 1.00 86.94 219 LEU A N 1
ATOM 1743 C CA . LEU A 1 219 ? 8.502 -41.775 16.864 1.00 86.94 219 LEU A CA 1
ATOM 1744 C C . LEU A 1 219 ? 7.861 -42.012 18.231 1.00 86.94 219 LEU A C 1
ATOM 1746 O O . LEU A 1 219 ? 8.071 -41.240 19.161 1.00 86.94 219 LEU A O 1
ATOM 1750 N N . GLN A 1 220 ? 7.132 -43.115 18.384 1.00 85.44 220 GLN A N 1
ATOM 1751 C CA . GLN A 1 220 ? 6.603 -43.558 19.675 1.00 85.44 220 GLN A CA 1
ATOM 1752 C C . GLN A 1 220 ? 7.138 -44.964 19.986 1.00 85.44 220 GLN A C 1
ATOM 1754 O O . GLN A 1 220 ? 6.491 -45.957 19.660 1.00 85.44 220 GLN A O 1
ATOM 1759 N N . PRO A 1 221 ? 8.351 -45.081 20.556 1.00 81.12 221 PRO A N 1
ATOM 1760 C CA . PRO A 1 221 ? 8.980 -46.381 20.794 1.00 81.12 221 PRO A CA 1
ATOM 1761 C C . PRO A 1 221 ? 8.335 -47.184 21.933 1.00 81.12 221 PRO A C 1
ATOM 1763 O O . PRO A 1 221 ? 8.473 -48.403 21.962 1.00 81.12 221 PRO A O 1
ATOM 1766 N N . ALA A 1 222 ? 7.656 -46.528 22.881 1.00 78.88 222 ALA A N 1
ATOM 1767 C CA . ALA A 1 222 ? 7.000 -47.181 24.012 1.00 78.88 222 ALA A CA 1
ATOM 1768 C C . ALA A 1 222 ? 5.754 -46.394 24.466 1.00 78.88 222 ALA A C 1
ATOM 1770 O O . ALA A 1 222 ? 5.683 -45.183 24.237 1.00 78.88 222 ALA A O 1
ATOM 1771 N N . PRO A 1 223 ? 4.782 -47.035 25.147 1.00 77.06 223 PRO A N 1
ATOM 1772 C CA . PRO A 1 223 ? 3.601 -46.353 25.668 1.00 77.06 223 PRO A CA 1
ATOM 1773 C C . PRO A 1 223 ? 3.981 -45.179 26.581 1.00 77.06 223 PRO A C 1
ATOM 1775 O O . PRO A 1 223 ? 4.676 -45.348 27.584 1.00 77.06 223 PRO A O 1
ATOM 1778 N N . GLY A 1 224 ? 3.531 -43.978 26.215 1.00 79.00 224 GLY A N 1
ATOM 1779 C CA . GLY A 1 224 ? 3.807 -42.740 26.947 1.00 79.00 224 GLY A CA 1
ATOM 1780 C C . GLY A 1 224 ? 5.173 -42.095 26.681 1.00 79.00 224 GLY A C 1
ATOM 1781 O O . GLY A 1 224 ? 5.386 -40.994 27.171 1.00 79.00 224 GLY A O 1
ATOM 1782 N N . LEU A 1 225 ? 6.077 -42.712 25.906 1.00 85.12 225 LEU A N 1
ATOM 1783 C CA . LEU A 1 225 ? 7.334 -42.092 25.461 1.00 85.12 225 LEU A CA 1
ATOM 1784 C C . LEU A 1 225 ? 7.239 -41.713 23.982 1.00 85.12 225 LEU A C 1
ATOM 1786 O O . LEU A 1 225 ? 7.137 -42.583 23.117 1.00 85.12 225 LEU A O 1
ATOM 1790 N N . HIS A 1 226 ? 7.351 -40.421 23.702 1.00 87.44 226 HIS A N 1
ATOM 1791 C CA . HIS A 1 226 ? 7.421 -39.868 22.355 1.00 87.44 226 HIS A CA 1
ATOM 1792 C C . HIS A 1 226 ? 8.823 -39.322 22.095 1.00 87.44 226 HIS A C 1
ATOM 1794 O O . HIS A 1 226 ? 9.406 -38.676 22.959 1.00 87.44 226 HIS A O 1
ATOM 1800 N N . ILE A 1 227 ? 9.382 -39.571 20.916 1.00 88.00 227 ILE A N 1
ATOM 1801 C CA . ILE A 1 227 ? 10.680 -39.046 20.491 1.00 88.00 227 ILE A CA 1
ATOM 1802 C C . ILE A 1 227 ? 10.457 -38.105 19.315 1.00 88.00 227 ILE A C 1
ATOM 1804 O O . ILE A 1 227 ? 9.875 -38.503 18.309 1.00 88.00 227 ILE A O 1
ATOM 1808 N N . ILE A 1 228 ? 10.956 -36.877 19.428 1.00 89.56 228 ILE A N 1
ATOM 1809 C CA . ILE A 1 228 ? 10.950 -35.892 18.345 1.00 89.56 228 ILE A CA 1
ATOM 1810 C C . ILE A 1 228 ? 12.394 -35.676 17.906 1.00 89.56 228 ILE A C 1
ATOM 1812 O O . ILE A 1 228 ? 13.233 -35.240 18.696 1.00 89.56 228 ILE A O 1
ATOM 1816 N N . HIS A 1 229 ? 12.687 -35.988 16.646 1.00 91.19 229 HIS A N 1
ATOM 1817 C CA . HIS A 1 229 ? 14.006 -35.785 16.066 1.00 91.19 229 HIS A CA 1
ATOM 1818 C C . HIS A 1 229 ? 14.084 -34.397 15.425 1.00 91.19 229 HIS A C 1
ATOM 1820 O O . HIS A 1 229 ? 13.332 -34.079 14.501 1.00 91.19 229 HIS A O 1
ATOM 1826 N N . LEU A 1 230 ? 14.999 -33.570 15.923 1.00 90.50 230 LEU A N 1
ATOM 1827 C CA . LEU A 1 230 ? 15.280 -32.226 15.445 1.00 90.50 230 LEU A CA 1
ATOM 1828 C C . LEU A 1 230 ? 16.668 -32.158 14.810 1.00 90.50 230 LEU A C 1
ATOM 1830 O O . LEU A 1 230 ? 17.632 -32.687 15.356 1.00 90.50 230 LEU A O 1
ATOM 1834 N N . LYS A 1 231 ? 16.774 -31.436 13.696 1.00 89.69 231 LYS A N 1
ATOM 1835 C CA . LYS A 1 231 ? 18.044 -31.108 13.045 1.00 89.69 231 LYS A CA 1
ATOM 1836 C C . LYS A 1 231 ? 18.234 -29.601 12.999 1.00 89.69 231 LYS A C 1
ATOM 1838 O O . LYS A 1 231 ? 17.352 -28.887 12.516 1.00 89.69 231 LYS A O 1
ATOM 1843 N N . GLU A 1 232 ? 19.366 -29.111 13.494 1.00 86.44 232 GLU A N 1
ATOM 1844 C CA . GLU A 1 232 ? 19.716 -27.693 13.391 1.00 86.44 232 GLU A CA 1
ATOM 1845 C C . GLU A 1 232 ? 19.902 -27.284 11.914 1.00 86.44 232 GLU A C 1
ATOM 1847 O O . GLU A 1 232 ? 20.467 -28.023 11.106 1.00 86.44 232 GLU A O 1
ATOM 1852 N N . THR A 1 233 ? 19.387 -26.111 11.526 1.00 79.88 233 THR A N 1
ATOM 1853 C CA . THR A 1 233 ? 19.449 -25.604 10.140 1.00 79.88 233 THR A CA 1
ATOM 1854 C C . THR A 1 233 ? 20.259 -24.307 10.037 1.00 79.88 233 THR A C 1
ATOM 1856 O O . THR A 1 233 ? 20.244 -23.479 10.940 1.00 79.88 233 THR A O 1
ATOM 1859 N N . LYS A 1 234 ? 20.960 -24.098 8.909 1.00 58.62 234 LYS A N 1
ATOM 1860 C CA . LYS A 1 234 ? 21.945 -23.008 8.705 1.00 58.62 234 LYS A CA 1
ATOM 1861 C C . LYS A 1 234 ? 21.373 -21.616 8.327 1.00 58.62 234 LYS A C 1
ATOM 1863 O O . LYS A 1 234 ? 22.094 -20.823 7.731 1.00 58.62 234 LYS A O 1
ATOM 1868 N N . SER A 1 235 ? 20.108 -21.286 8.611 1.00 43.66 235 SER A N 1
ATOM 1869 C CA . SER A 1 235 ? 19.504 -19.984 8.220 1.00 43.66 235 SER A CA 1
ATOM 1870 C C . SER A 1 235 ? 19.478 -18.954 9.373 1.00 43.66 235 SER A C 1
ATOM 1872 O O . SER A 1 235 ? 19.448 -19.354 10.535 1.00 43.66 235 SER A O 1
ATOM 1874 N N . PRO A 1 236 ? 19.523 -17.633 9.085 1.00 40.44 236 PRO A N 1
ATOM 1875 C CA . PRO A 1 236 ? 20.060 -16.604 9.963 1.00 40.44 236 PRO A CA 1
ATOM 1876 C C . PRO A 1 236 ? 18.964 -16.006 10.841 1.00 40.44 236 PRO A C 1
ATOM 1878 O O . PRO A 1 236 ? 18.316 -15.023 10.491 1.00 40.44 236 PRO A O 1
ATOM 1881 N N . ILE A 1 237 ? 18.767 -16.567 12.020 1.00 46.59 237 ILE A N 1
ATOM 1882 C CA . ILE A 1 237 ? 18.349 -15.736 13.146 1.00 46.59 237 ILE A CA 1
ATOM 1883 C C . ILE A 1 237 ? 19.444 -15.907 14.176 1.00 46.59 237 ILE A C 1
ATOM 1885 O O . ILE A 1 237 ? 19.314 -16.611 15.169 1.00 46.59 237 ILE A O 1
ATOM 1889 N N . THR A 1 238 ? 20.598 -15.321 13.880 1.00 49.62 238 THR A N 1
ATOM 1890 C CA . THR A 1 238 ? 21.592 -15.116 14.917 1.00 49.62 238 THR A CA 1
ATOM 1891 C C . THR A 1 238 ? 20.963 -14.132 15.885 1.00 49.62 238 THR A C 1
ATOM 1893 O O . THR A 1 238 ? 20.696 -12.986 15.537 1.00 49.62 238 THR A O 1
ATOM 1896 N N . LEU A 1 239 ? 20.678 -14.599 17.097 1.00 50.19 239 LEU A N 1
ATOM 1897 C CA . LEU A 1 239 ? 20.263 -13.733 18.194 1.00 50.19 239 LEU A CA 1
ATOM 1898 C C . LEU A 1 239 ? 21.353 -12.672 18.483 1.00 50.19 239 LEU A C 1
ATOM 1900 O O . LEU A 1 239 ? 21.044 -11.658 19.089 1.00 50.19 239 LEU A O 1
ATOM 1904 N N . LEU A 1 240 ? 22.589 -12.927 18.014 1.00 45.38 240 LEU A N 1
ATOM 1905 C CA . LEU A 1 240 ? 23.871 -12.289 18.328 1.00 45.38 240 LEU A CA 1
ATOM 1906 C C . LEU A 1 240 ? 24.814 -12.497 17.123 1.00 45.38 240 LEU A C 1
ATOM 1908 O O . LEU A 1 240 ? 24.952 -13.644 16.692 1.00 45.38 240 LEU A O 1
ATOM 1912 N N . GLN A 1 241 ? 25.444 -11.476 16.536 1.00 34.16 241 GLN A N 1
ATOM 1913 C CA . GLN A 1 241 ? 26.471 -11.707 15.499 1.00 34.16 241 GLN A CA 1
ATOM 1914 C C . GLN A 1 241 ? 27.840 -11.987 16.149 1.00 34.16 241 GLN A C 1
ATOM 1916 O O . GLN A 1 241 ? 28.305 -11.140 16.903 1.00 34.16 241 GLN A O 1
ATOM 1921 N N . PRO A 1 242 ? 28.547 -13.091 15.829 1.00 28.12 242 PRO A N 1
ATOM 1922 C CA . PRO A 1 242 ? 29.936 -13.240 16.245 1.00 28.12 242 PRO A CA 1
ATOM 1923 C C . PRO A 1 242 ? 30.854 -12.449 15.304 1.00 28.12 242 PRO A C 1
ATOM 1925 O O . PRO A 1 242 ? 30.806 -12.601 14.078 1.00 28.12 242 PRO A O 1
ATOM 1928 N N . VAL A 1 243 ? 31.733 -11.636 15.887 1.00 27.02 243 VAL A N 1
ATOM 1929 C CA . VAL A 1 243 ? 32.892 -11.062 15.196 1.00 27.02 243 VAL A CA 1
ATOM 1930 C C . VAL A 1 243 ? 33.841 -12.215 14.863 1.00 27.02 243 VAL A C 1
ATOM 1932 O O . VAL A 1 243 ? 34.334 -12.903 15.753 1.00 27.02 243 VAL A O 1
ATOM 1935 N N . MET A 1 244 ? 34.099 -12.457 13.575 1.00 27.30 244 MET A N 1
ATOM 1936 C CA . MET A 1 244 ? 35.161 -13.380 13.172 1.00 27.30 244 MET A CA 1
ATOM 1937 C C . MET A 1 244 ? 36.510 -12.826 13.640 1.00 27.30 244 MET A C 1
ATOM 1939 O O . MET A 1 244 ? 36.977 -11.801 13.141 1.00 27.30 244 MET A O 1
ATOM 1943 N N . ASN A 1 245 ? 37.124 -13.525 14.597 1.00 25.94 245 ASN A N 1
ATOM 1944 C CA . ASN A 1 245 ? 38.485 -13.276 15.047 1.00 25.94 245 ASN A CA 1
ATOM 1945 C C . ASN A 1 245 ? 39.461 -13.326 13.867 1.00 25.94 245 ASN A C 1
ATOM 1947 O O . ASN A 1 245 ? 39.553 -14.307 13.127 1.00 25.94 245 ASN A O 1
ATOM 1951 N N . GLN A 1 246 ? 40.202 -12.233 13.726 1.00 27.62 246 GLN A N 1
ATOM 1952 C CA . GLN A 1 246 ? 41.314 -12.074 12.809 1.00 27.62 246 GLN A CA 1
ATOM 1953 C C . GLN A 1 246 ? 42.496 -12.933 13.267 1.00 27.62 246 GLN A C 1
ATOM 1955 O O . GLN A 1 246 ? 43.050 -12.714 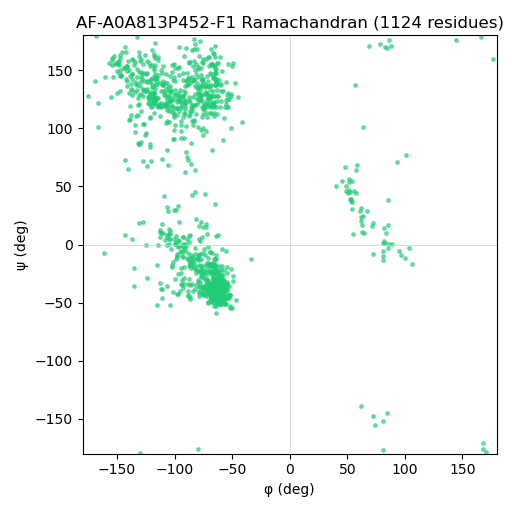14.338 1.00 27.62 246 GLN A O 1
ATOM 1960 N N . SER A 1 247 ? 42.948 -13.853 12.421 1.00 26.30 247 SER A N 1
ATOM 1961 C CA . SER A 1 247 ? 44.380 -14.109 12.226 1.00 26.30 247 SER A CA 1
ATOM 1962 C C . SER A 1 247 ? 44.579 -14.970 10.982 1.00 26.30 247 SER A C 1
ATOM 1964 O O . SER A 1 247 ? 44.304 -16.158 10.981 1.00 26.30 247 SER A O 1
ATOM 1966 N N . VAL A 1 248 ? 44.973 -14.339 9.878 1.00 25.52 248 VAL A N 1
ATOM 1967 C CA . VAL A 1 248 ? 46.229 -14.576 9.145 1.00 25.52 248 VAL A CA 1
ATOM 1968 C C . VAL A 1 248 ? 46.272 -13.524 8.030 1.00 25.52 248 VAL A C 1
ATOM 1970 O O . VAL A 1 248 ? 45.304 -13.282 7.316 1.00 25.52 248 VAL A O 1
ATOM 1973 N N . GLN A 1 249 ? 47.398 -12.822 7.984 1.00 29.50 249 GLN A N 1
ATOM 1974 C CA . GLN A 1 249 ? 47.695 -11.659 7.157 1.00 29.50 249 GLN A CA 1
ATOM 1975 C C . GLN A 1 249 ? 47.628 -11.970 5.654 1.00 29.50 249 GLN A C 1
ATOM 1977 O O . GLN A 1 249 ? 48.132 -13.004 5.238 1.00 29.50 249 GLN A O 1
ATOM 1982 N N . ILE A 1 250 ? 47.097 -11.030 4.860 1.00 25.03 250 ILE A N 1
ATOM 1983 C CA . ILE A 1 250 ? 47.764 -10.341 3.732 1.00 25.03 250 ILE A CA 1
ATOM 1984 C C . ILE A 1 250 ? 46.885 -9.123 3.360 1.00 25.03 250 ILE A C 1
ATOM 1986 O O . ILE A 1 250 ? 45.696 -9.256 3.084 1.00 25.03 250 ILE A O 1
ATOM 1990 N N . LYS A 1 251 ? 47.470 -7.917 3.417 1.00 28.02 251 LYS A N 1
ATOM 1991 C CA . LYS A 1 251 ? 46.870 -6.624 3.012 1.00 28.02 251 LYS A CA 1
ATOM 1992 C C . LYS A 1 251 ? 46.599 -6.614 1.488 1.00 28.02 251 LYS A C 1
ATOM 1994 O O . LYS A 1 251 ? 47.421 -7.176 0.765 1.00 28.02 251 LYS A O 1
ATOM 1999 N N . PRO A 1 252 ? 45.548 -5.931 0.981 1.00 25.94 252 PRO A N 1
ATOM 2000 C CA . PRO A 1 252 ? 45.719 -4.505 0.668 1.00 25.94 252 PRO A CA 1
ATOM 2001 C C . PRO A 1 252 ? 44.510 -3.576 0.922 1.00 25.94 252 PRO A C 1
ATOM 2003 O O . PRO A 1 252 ? 43.348 -3.954 0.841 1.00 25.94 252 PRO A O 1
ATOM 2006 N N . THR A 1 253 ? 44.902 -2.324 1.188 1.00 23.48 253 THR A N 1
ATOM 2007 C CA . THR A 1 253 ? 44.237 -1.019 1.004 1.00 23.48 253 THR A CA 1
ATOM 2008 C C . THR A 1 253 ? 42.950 -0.685 1.765 1.00 23.48 253 THR A C 1
ATOM 2010 O O . THR A 1 253 ? 41.828 -1.018 1.409 1.00 23.48 253 THR A O 1
ATOM 2013 N N . SER A 1 254 ? 43.193 0.103 2.808 1.00 34.06 254 SER A N 1
ATOM 2014 C CA . SER A 1 254 ? 42.305 0.999 3.532 1.00 34.06 254 SER A CA 1
ATOM 2015 C C . SER A 1 254 ? 41.544 1.959 2.613 1.00 34.06 254 SER A C 1
ATOM 2017 O O . SER A 1 254 ? 42.105 2.980 2.232 1.00 34.06 254 SER A O 1
ATOM 2019 N N . GLU A 1 255 ? 40.279 1.649 2.318 1.00 31.02 255 GLU A N 1
ATOM 2020 C CA . GLU A 1 255 ? 39.231 2.662 2.077 1.00 31.02 255 GLU A CA 1
ATOM 2021 C C . GLU A 1 255 ? 37.775 2.147 2.205 1.00 31.02 255 GLU A C 1
ATOM 2023 O O . GLU A 1 255 ? 36.866 2.962 2.271 1.00 31.02 255 GLU A O 1
ATOM 2028 N N . GLU A 1 256 ? 37.505 0.841 2.367 1.00 27.75 256 GLU A N 1
ATOM 2029 C CA . GLU A 1 256 ? 36.114 0.324 2.284 1.00 27.75 256 GLU A CA 1
ATOM 2030 C C . GLU A 1 256 ? 35.468 -0.232 3.579 1.00 27.75 256 GLU A C 1
ATOM 2032 O O . GLU A 1 256 ? 34.375 -0.791 3.519 1.00 27.75 256 GLU A O 1
ATOM 2037 N N . ILE A 1 257 ? 36.050 -0.063 4.779 1.00 29.05 257 ILE A N 1
ATOM 2038 C CA . ILE A 1 257 ? 35.451 -0.587 6.041 1.00 29.05 257 ILE A CA 1
ATOM 2039 C C . ILE A 1 257 ? 34.900 0.522 6.958 1.00 29.05 257 ILE A C 1
ATOM 2041 O O . ILE A 1 257 ? 35.020 0.484 8.179 1.00 29.05 257 ILE A O 1
ATOM 2045 N N . GLN A 1 258 ? 34.227 1.516 6.383 1.00 30.91 258 GLN A N 1
ATOM 2046 C CA . GLN A 1 258 ? 33.264 2.340 7.118 1.00 30.91 258 GLN A CA 1
ATOM 2047 C C . GLN A 1 258 ? 31.944 2.349 6.345 1.00 30.91 258 GLN A C 1
ATOM 2049 O O . GLN A 1 258 ? 31.937 2.598 5.148 1.00 30.91 258 GLN A O 1
ATOM 2054 N N . THR A 1 259 ? 30.830 2.135 7.056 1.00 32.66 259 THR A N 1
ATOM 2055 C CA . THR A 1 259 ? 29.416 2.239 6.620 1.00 32.66 259 THR A CA 1
ATOM 2056 C C . THR A 1 259 ? 28.657 0.940 6.279 1.00 32.66 259 THR A C 1
ATOM 2058 O O . THR A 1 259 ? 28.265 0.677 5.150 1.00 32.66 259 THR A O 1
ATOM 2061 N N . LYS A 1 260 ? 28.240 0.203 7.315 1.00 31.28 260 LYS A N 1
ATOM 2062 C CA . LYS A 1 260 ? 26.882 -0.382 7.347 1.00 31.28 260 LYS A CA 1
ATOM 2063 C C . LYS A 1 260 ? 26.192 0.008 8.656 1.00 31.28 260 LYS A C 1
ATOM 2065 O O . LYS A 1 260 ? 26.037 -0.800 9.560 1.00 31.28 260 LYS A O 1
ATOM 2070 N N . LYS A 1 261 ? 25.826 1.292 8.754 1.00 33.22 261 LYS A N 1
ATOM 2071 C CA . LYS A 1 261 ? 24.873 1.812 9.745 1.00 33.22 261 LYS A CA 1
ATOM 2072 C C . LYS A 1 261 ? 23.451 1.582 9.218 1.00 33.22 261 LYS A C 1
ATOM 2074 O O . LYS A 1 261 ? 23.219 1.717 8.015 1.00 33.22 261 LYS A O 1
ATOM 2079 N N . ASN A 1 262 ? 22.515 1.239 10.106 1.00 35.66 262 ASN A N 1
ATOM 2080 C CA . ASN A 1 262 ? 21.074 1.226 9.837 1.00 35.66 262 ASN A CA 1
ATOM 2081 C C . ASN A 1 262 ? 20.629 2.633 9.401 1.00 35.66 262 ASN A C 1
ATOM 2083 O O . ASN A 1 262 ? 20.294 3.476 10.237 1.00 35.66 262 ASN A O 1
ATOM 2087 N N . LYS A 1 263 ? 20.675 2.889 8.089 1.00 37.72 263 LYS A N 1
ATOM 2088 C CA . LYS A 1 263 ? 20.211 4.131 7.470 1.00 37.72 263 LYS A CA 1
ATOM 2089 C C . LYS A 1 263 ? 18.692 4.106 7.380 1.00 37.72 263 LYS A C 1
ATOM 2091 O O . LYS A 1 263 ? 18.109 3.194 6.792 1.00 37.72 263 LYS A O 1
ATOM 2096 N N . PHE A 1 264 ? 18.061 5.136 7.930 1.00 42.16 264 PHE A N 1
ATOM 2097 C CA . PHE A 1 264 ? 16.668 5.446 7.642 1.00 42.16 264 PHE A CA 1
ATOM 2098 C C . PHE A 1 264 ? 16.483 5.600 6.125 1.00 42.16 264 PHE A C 1
ATOM 2100 O O . PHE A 1 264 ? 17.336 6.162 5.435 1.00 42.16 264 PHE A O 1
ATOM 2107 N N . GLN A 1 265 ? 15.374 5.083 5.591 1.00 46.47 265 GLN A N 1
ATOM 2108 C CA . GLN A 1 265 ? 14.988 5.378 4.214 1.00 46.47 265 GLN A CA 1
ATOM 2109 C C . GLN A 1 265 ? 14.709 6.882 4.133 1.00 46.47 265 GLN A C 1
ATOM 2111 O O . GLN A 1 265 ? 13.829 7.378 4.831 1.00 46.47 265 GLN A O 1
ATOM 2116 N N . GLN A 1 266 ? 15.463 7.610 3.310 1.00 52.53 266 GLN A N 1
ATOM 2117 C CA . GLN A 1 266 ? 15.337 9.062 3.156 1.00 52.53 266 GLN A CA 1
ATOM 2118 C C . GLN A 1 266 ? 14.068 9.449 2.367 1.00 52.53 266 GLN A C 1
ATOM 2120 O O . GLN A 1 266 ? 14.156 10.268 1.473 1.00 52.53 266 GLN A O 1
ATOM 2125 N N . PHE A 1 267 ? 12.904 8.845 2.613 1.00 55.28 267 PHE A N 1
ATOM 2126 C CA . PHE A 1 267 ? 11.655 9.166 1.909 1.00 55.28 267 PHE A CA 1
ATOM 2127 C C . PHE A 1 267 ? 10.598 9.619 2.927 1.00 55.28 267 PHE A C 1
ATOM 2129 O O . PHE A 1 267 ? 10.112 8.810 3.717 1.00 55.28 267 PHE A O 1
ATOM 2136 N N . ALA A 1 268 ? 10.255 10.910 2.929 1.00 61.31 268 ALA A N 1
ATOM 2137 C CA . ALA A 1 268 ? 9.218 11.503 3.778 1.00 61.31 268 ALA A CA 1
ATOM 2138 C C . ALA A 1 268 ? 7.897 11.722 3.011 1.00 61.31 268 ALA A C 1
ATOM 2140 O O . ALA A 1 268 ? 7.895 11.856 1.790 1.00 61.31 268 ALA A O 1
ATOM 2141 N N . ILE A 1 269 ? 6.770 11.769 3.734 1.00 68.44 269 ILE A N 1
ATOM 2142 C CA . ILE A 1 269 ? 5.439 12.111 3.197 1.00 68.44 269 ILE A CA 1
ATOM 2143 C C . ILE A 1 269 ? 4.869 13.334 3.924 1.00 68.44 269 ILE A C 1
ATOM 2145 O O . ILE A 1 269 ? 5.004 13.454 5.144 1.00 68.44 269 ILE A O 1
ATOM 2149 N N . THR A 1 270 ? 4.187 14.220 3.199 1.00 74.19 270 THR A N 1
ATOM 2150 C CA . THR A 1 270 ? 3.518 15.393 3.783 1.00 74.19 270 THR A CA 1
ATOM 2151 C C . THR A 1 270 ? 2.248 14.968 4.522 1.00 74.19 270 THR A C 1
ATOM 2153 O O . THR A 1 270 ? 1.317 14.425 3.932 1.00 74.19 270 THR A O 1
ATOM 2156 N N . VAL A 1 271 ? 2.194 15.211 5.835 1.00 75.00 271 VAL A N 1
ATOM 2157 C CA . VAL A 1 271 ? 1.064 14.810 6.702 1.00 75.00 271 VAL A CA 1
ATOM 2158 C C . VAL A 1 271 ? 0.115 15.959 7.064 1.00 75.00 271 VAL A C 1
ATOM 2160 O O . VAL A 1 271 ? -1.011 15.707 7.499 1.00 75.00 271 VAL A O 1
ATOM 2163 N N . ALA A 1 272 ? 0.559 17.206 6.892 1.00 77.25 272 ALA A N 1
ATOM 2164 C CA . ALA A 1 272 ? -0.203 18.432 7.114 1.00 77.25 272 ALA A CA 1
ATOM 2165 C C . ALA A 1 272 ? 0.455 19.601 6.355 1.00 77.25 272 ALA A C 1
ATOM 2167 O O . ALA A 1 272 ? 1.679 19.659 6.271 1.00 77.25 272 ALA A O 1
ATOM 2168 N N . GLY A 1 273 ? -0.344 20.527 5.819 1.00 74.69 273 GLY A N 1
ATOM 2169 C CA . GLY A 1 273 ? 0.129 21.592 4.922 1.00 74.69 273 GLY A CA 1
ATOM 2170 C C . GLY A 1 273 ? 0.235 21.140 3.458 1.00 74.69 273 GLY A C 1
ATOM 2171 O O . GLY A 1 273 ? -0.594 20.357 2.998 1.00 74.69 273 GLY A O 1
ATOM 2172 N N . GLY A 1 274 ? 1.231 21.658 2.727 1.00 68.25 274 GLY A N 1
ATOM 2173 C CA . GLY A 1 274 ? 1.570 21.239 1.355 1.00 68.25 274 GLY A CA 1
ATOM 2174 C C . GLY A 1 274 ? 0.846 21.967 0.212 1.00 68.25 274 GLY A C 1
ATOM 2175 O O . GLY A 1 274 ? 1.118 21.678 -0.946 1.00 68.25 274 GLY A O 1
ATOM 2176 N N . ASN A 1 275 ? -0.037 22.929 0.505 1.00 76.00 275 ASN A N 1
ATOM 2177 C CA . ASN A 1 275 ? -0.813 23.678 -0.503 1.00 76.00 275 ASN A CA 1
ATOM 2178 C C . ASN A 1 275 ? -0.319 25.127 -0.703 1.00 76.00 275 ASN A C 1
ATOM 2180 O O . ASN A 1 275 ? -1.117 26.032 -0.962 1.00 76.00 275 ASN A O 1
ATOM 2184 N N . GLY A 1 276 ? 0.987 25.351 -0.541 1.00 71.62 276 GLY A N 1
ATOM 2185 C CA . GLY A 1 276 ? 1.612 26.675 -0.587 1.00 71.62 276 GLY A CA 1
ATOM 2186 C C . GLY A 1 276 ? 1.529 27.461 0.727 1.00 71.62 276 GLY A C 1
ATOM 2187 O O . GLY A 1 276 ? 0.832 27.069 1.668 1.00 71.62 276 GLY A O 1
ATOM 2188 N N . ASP A 1 277 ? 2.268 28.571 0.768 1.00 77.75 277 ASP A N 1
ATOM 2189 C CA . ASP A 1 277 ? 2.276 29.532 1.874 1.00 77.75 277 ASP A CA 1
ATOM 2190 C C . ASP A 1 277 ? 1.027 30.429 1.799 1.00 77.75 277 ASP A C 1
ATOM 2192 O O . ASP A 1 277 ? 0.706 30.984 0.743 1.00 77.75 277 ASP A O 1
ATOM 2196 N N . GLY A 1 278 ? 0.280 30.541 2.897 1.00 79.25 278 GLY A N 1
ATOM 2197 C CA . GLY A 1 278 ? -0.931 31.357 2.935 1.00 79.25 278 GLY A CA 1
ATOM 2198 C C . GLY A 1 278 ? -1.832 31.122 4.145 1.00 79.25 278 GLY A C 1
ATOM 2199 O O . GLY A 1 278 ? -1.571 30.292 5.015 1.00 79.25 278 GLY A O 1
ATOM 2200 N N . HIS A 1 279 ? -2.928 31.883 4.203 1.00 80.88 279 HIS A N 1
ATOM 2201 C CA . HIS A 1 279 ? -3.838 31.936 5.354 1.00 80.88 279 HIS A CA 1
ATOM 2202 C C . HIS A 1 279 ? -5.013 30.943 5.277 1.00 80.88 279 HIS A C 1
ATOM 2204 O O . HIS A 1 279 ? -5.834 30.889 6.200 1.00 80.88 279 HIS A O 1
ATOM 2210 N N . GLN A 1 280 ? -5.157 30.163 4.200 1.00 83.75 280 GLN A N 1
ATOM 2211 C CA . GLN A 1 280 ? -6.264 29.205 4.075 1.00 83.75 280 GLN A CA 1
ATOM 2212 C C . GLN A 1 280 ? -6.104 28.031 5.058 1.00 83.75 280 GLN A C 1
ATOM 2214 O O . GLN A 1 280 ? -5.031 27.797 5.608 1.00 83.75 280 GLN A O 1
ATOM 2219 N N . LEU A 1 281 ? -7.181 27.290 5.342 1.00 82.94 281 LEU A N 1
ATOM 2220 C CA . LEU A 1 281 ? -7.157 26.201 6.336 1.00 82.94 281 LEU A CA 1
ATOM 2221 C C . LEU A 1 281 ? -6.333 24.979 5.896 1.00 82.94 281 LEU A C 1
ATOM 2223 O O . LEU A 1 281 ? -5.993 24.145 6.727 1.00 82.94 281 LEU A O 1
ATOM 2227 N N . ASN A 1 282 ? -6.028 24.858 4.609 1.00 83.56 282 ASN A N 1
ATOM 2228 C CA . ASN A 1 282 ? -5.147 23.850 4.019 1.00 83.56 282 ASN A CA 1
ATOM 2229 C C . ASN A 1 282 ? -3.703 24.358 3.809 1.00 83.56 282 ASN A C 1
ATOM 2231 O O . ASN A 1 282 ? -2.880 23.621 3.264 1.00 83.56 282 ASN A O 1
ATOM 2235 N N . GLN A 1 283 ? -3.404 25.590 4.230 1.00 86.88 283 GLN A N 1
ATOM 2236 C CA . GLN A 1 283 ? -2.109 26.261 4.093 1.00 86.88 283 GLN A CA 1
ATOM 2237 C C . GLN A 1 283 ? -1.509 26.568 5.473 1.00 86.88 283 GLN A C 1
ATOM 2239 O O . GLN A 1 283 ? -2.235 26.676 6.465 1.00 86.88 283 GLN A O 1
ATOM 2244 N N . LEU A 1 284 ? -0.184 26.680 5.535 1.00 85.25 284 LEU A N 1
ATOM 2245 C CA . LEU A 1 284 ? 0.588 27.023 6.733 1.00 85.25 284 LEU A CA 1
ATOM 2246 C C . LEU A 1 284 ? 1.692 28.003 6.330 1.00 85.25 284 LEU A C 1
ATOM 2248 O O . LEU A 1 284 ? 2.248 27.863 5.244 1.00 85.25 284 LEU A O 1
ATOM 2252 N N . ALA A 1 285 ? 2.024 28.943 7.210 1.00 84.44 285 ALA A N 1
ATOM 2253 C CA . ALA A 1 285 ? 3.003 29.995 6.976 1.00 84.44 285 ALA A CA 1
ATOM 2254 C C . ALA A 1 285 ? 4.060 29.997 8.096 1.00 84.44 285 ALA A C 1
ATOM 2256 O O . ALA A 1 285 ? 3.812 30.436 9.223 1.00 84.44 285 ALA A O 1
ATOM 2257 N N . ARG A 1 286 ? 5.256 29.476 7.780 1.00 82.12 286 ARG A N 1
ATOM 2258 C CA . ARG A 1 286 ? 6.366 29.214 8.725 1.00 82.12 286 ARG A CA 1
ATOM 2259 C C . ARG A 1 286 ? 5.932 28.464 9.998 1.00 82.12 286 ARG A C 1
ATOM 2261 O O . ARG A 1 286 ? 5.972 29.027 11.091 1.00 82.12 286 ARG A O 1
ATOM 2268 N N . PRO A 1 287 ? 5.497 27.199 9.899 1.00 88.19 287 PRO A N 1
ATOM 2269 C CA . PRO A 1 287 ? 5.135 26.434 11.084 1.00 88.19 287 PRO A CA 1
ATOM 2270 C C . PRO A 1 287 ? 6.377 26.106 11.933 1.00 88.19 287 PRO A C 1
ATOM 2272 O O . PRO A 1 287 ? 7.339 25.550 11.410 1.00 88.19 287 PRO A O 1
ATOM 2275 N N . TYR A 1 288 ? 6.357 26.421 13.234 1.00 83.44 288 TYR A N 1
ATOM 2276 C CA . TYR A 1 288 ? 7.500 26.172 14.139 1.00 83.44 288 TYR A CA 1
ATOM 2277 C C . TYR A 1 288 ? 7.248 25.087 15.189 1.00 83.44 288 TYR A C 1
ATOM 2279 O O . TYR A 1 288 ? 8.156 24.324 15.500 1.00 83.44 288 TYR A O 1
ATOM 2287 N N . GLY A 1 289 ? 6.040 25.024 15.753 1.00 84.56 289 GLY A N 1
ATOM 2288 C CA . GLY A 1 289 ? 5.700 24.106 16.843 1.00 84.56 289 GLY A CA 1
ATOM 2289 C C . GLY A 1 289 ? 4.743 23.005 16.402 1.00 84.56 289 GLY A C 1
ATOM 2290 O O . GLY A 1 289 ? 3.786 23.270 15.667 1.00 84.56 289 GLY A O 1
ATOM 2291 N N . ILE A 1 290 ? 4.958 21.784 16.894 1.00 89.56 290 ILE A N 1
ATOM 2292 C CA . ILE A 1 290 ? 4.109 20.623 16.613 1.00 89.56 290 ILE A CA 1
ATOM 2293 C C . ILE A 1 290 ? 3.784 19.843 17.892 1.00 89.56 290 ILE A C 1
ATOM 2295 O O . ILE A 1 290 ? 4.640 19.600 18.734 1.00 89.56 290 ILE A O 1
ATOM 2299 N N . PHE A 1 291 ? 2.532 19.408 18.030 1.00 88.06 291 PHE A N 1
ATOM 2300 C CA . PHE A 1 291 ? 2.095 18.505 19.095 1.00 88.06 291 PHE A CA 1
ATOM 2301 C C . PHE A 1 291 ? 1.141 17.448 18.538 1.00 88.06 291 PHE A C 1
ATOM 2303 O O . PHE A 1 291 ? 0.253 17.766 17.751 1.00 88.06 291 PHE A O 1
ATOM 2310 N N . ILE A 1 292 ? 1.282 16.188 18.951 1.00 86.06 292 ILE A N 1
ATOM 2311 C CA . ILE A 1 292 ? 0.423 15.090 18.488 1.00 86.06 292 ILE A CA 1
ATOM 2312 C C . ILE A 1 292 ? -0.361 14.526 19.675 1.00 86.06 292 ILE A C 1
ATOM 2314 O O . ILE A 1 292 ? 0.228 14.097 20.666 1.00 86.06 292 ILE A O 1
ATOM 2318 N N . ASP A 1 293 ? -1.695 14.517 19.575 1.00 80.19 293 ASP A N 1
ATOM 2319 C CA . ASP A 1 293 ? -2.569 13.936 20.603 1.00 80.19 293 ASP A CA 1
ATOM 2320 C C . ASP A 1 293 ? -2.678 12.398 20.496 1.00 80.19 293 ASP A C 1
ATOM 2322 O O . ASP A 1 293 ? -2.291 11.779 19.501 1.00 80.19 293 ASP A O 1
ATOM 2326 N N . ASN A 1 294 ? -3.243 11.756 21.526 1.00 76.75 294 ASN A N 1
ATOM 2327 C CA . ASN A 1 294 ? -3.442 10.297 21.561 1.00 76.75 294 ASN A CA 1
ATOM 2328 C C . ASN A 1 294 ? -4.355 9.772 20.431 1.00 76.75 294 ASN A C 1
ATOM 2330 O O . ASN A 1 294 ? -4.277 8.595 20.074 1.00 76.75 294 ASN A O 1
ATOM 2334 N N . ASP A 1 295 ? -5.198 10.633 19.851 1.00 74.56 295 ASP A N 1
ATOM 2335 C CA . ASP A 1 295 ? -6.071 10.324 18.714 1.00 74.56 295 ASP A CA 1
ATOM 2336 C C . ASP A 1 295 ? -5.361 10.529 17.359 1.00 74.56 295 ASP A C 1
ATOM 2338 O O . ASP A 1 295 ? -5.989 10.415 16.300 1.00 74.56 295 ASP A O 1
ATOM 2342 N N . LYS A 1 296 ? -4.044 10.789 17.380 1.00 77.56 296 LYS A N 1
ATOM 2343 C CA . LYS A 1 296 ? -3.192 11.097 16.221 1.00 77.56 296 LYS A CA 1
ATOM 2344 C C . LYS A 1 296 ? -3.616 12.359 15.466 1.00 77.56 296 LYS A C 1
ATOM 2346 O O . LYS A 1 296 ? -3.408 12.462 14.257 1.00 77.56 296 LYS A O 1
ATOM 2351 N N . SER A 1 297 ? -4.229 13.317 16.150 1.00 84.75 297 SER A N 1
ATOM 2352 C CA . SER A 1 297 ? -4.398 14.664 15.615 1.00 84.75 297 SER A CA 1
ATOM 2353 C C . SER A 1 297 ? -3.123 15.464 15.838 1.00 84.75 297 SER A C 1
ATOM 2355 O O . SER A 1 297 ? -2.551 15.443 16.923 1.00 84.75 297 SER A O 1
ATOM 2357 N N . ILE A 1 298 ? -2.720 16.197 14.812 1.00 89.81 298 ILE A N 1
ATOM 2358 C CA . ILE A 1 298 ? -1.522 17.020 14.775 1.00 89.81 298 ILE A CA 1
ATOM 2359 C C . ILE A 1 298 ? -1.945 18.464 15.031 1.00 89.81 298 ILE A C 1
ATOM 2361 O O . ILE A 1 298 ? -2.820 18.987 14.353 1.00 89.81 298 ILE A O 1
ATOM 2365 N N . TYR A 1 299 ? -1.356 19.116 16.014 1.00 89.69 299 TYR A N 1
ATOM 2366 C CA . TYR A 1 299 ? -1.553 20.522 16.324 1.00 89.69 299 TYR A CA 1
ATOM 2367 C C . TYR A 1 299 ? -0.313 21.260 15.867 1.00 89.69 299 TYR A C 1
ATOM 2369 O O . TYR A 1 299 ? 0.786 20.933 16.303 1.00 89.69 299 TYR A O 1
ATOM 2377 N N . ILE A 1 300 ? -0.499 22.220 14.974 1.00 91.50 300 ILE A N 1
ATOM 2378 C CA . ILE A 1 300 ? 0.589 22.941 14.330 1.00 91.50 300 ILE A CA 1
ATOM 2379 C C . ILE A 1 300 ? 0.462 24.406 14.691 1.00 91.50 300 ILE A C 1
ATOM 2381 O O . ILE A 1 300 ? -0.619 24.994 14.581 1.00 91.50 300 ILE A O 1
ATOM 2385 N N . VAL A 1 301 ? 1.567 24.978 15.139 1.00 90.88 301 VAL A N 1
ATOM 2386 C CA . VAL A 1 301 ? 1.688 26.400 15.411 1.00 90.88 301 VAL A CA 1
ATOM 2387 C C . VAL A 1 301 ? 2.091 27.090 14.120 1.00 90.88 301 VAL A C 1
ATOM 2389 O O . VAL A 1 301 ? 3.186 26.874 13.611 1.00 90.88 301 VAL A O 1
ATOM 2392 N N . ASP A 1 302 ? 1.177 27.887 13.589 1.00 90.00 302 ASP A N 1
ATOM 2393 C CA . ASP A 1 302 ? 1.291 28.583 12.317 1.00 90.00 302 ASP A CA 1
ATOM 2394 C C . ASP A 1 302 ? 1.681 30.040 12.605 1.00 90.00 302 ASP A C 1
ATOM 2396 O O . ASP A 1 302 ? 0.827 30.884 12.901 1.00 90.00 302 ASP A O 1
ATOM 2400 N N . PHE A 1 303 ? 2.996 30.282 12.641 1.00 88.06 303 PHE A N 1
ATOM 2401 C CA . PHE A 1 303 ? 3.607 31.471 13.237 1.00 88.06 303 PHE A CA 1
ATOM 2402 C C . PHE A 1 303 ? 3.209 32.760 12.525 1.00 88.06 303 PHE A C 1
ATOM 2404 O O . PHE A 1 303 ? 2.740 33.683 13.183 1.00 88.06 303 PHE A O 1
ATOM 2411 N N . LEU A 1 304 ? 3.352 32.831 11.194 1.00 86.38 304 LEU A N 1
ATOM 2412 C CA . LEU A 1 304 ? 3.031 34.057 10.447 1.00 86.38 304 LEU A CA 1
ATOM 2413 C C . LEU A 1 304 ? 1.523 34.316 10.360 1.00 86.38 304 LEU A C 1
ATOM 2415 O O . LEU A 1 304 ? 1.100 35.449 10.146 1.00 86.38 304 LEU A O 1
ATOM 2419 N N . ASN A 1 305 ? 0.710 33.274 10.535 1.00 87.38 305 ASN A N 1
ATOM 2420 C CA . ASN A 1 305 ? -0.745 33.374 10.501 1.00 87.38 305 ASN A CA 1
ATOM 2421 C C . ASN A 1 305 ? -1.372 33.594 11.887 1.00 87.38 305 ASN A C 1
ATOM 2423 O O . ASN A 1 305 ? -2.601 33.537 12.001 1.00 87.38 305 ASN A O 1
ATOM 2427 N N . ASP A 1 306 ? -0.563 33.809 12.932 1.00 89.50 306 ASP A N 1
ATOM 2428 C CA . ASP A 1 306 ? -1.014 34.089 14.299 1.00 89.50 306 ASP A CA 1
ATOM 2429 C C . ASP A 1 306 ? -2.031 33.061 14.834 1.00 89.50 306 ASP A C 1
ATOM 2431 O O . ASP A 1 306 ? -3.031 33.411 15.478 1.00 89.50 306 ASP A O 1
ATOM 2435 N N . ARG A 1 307 ? -1.841 31.770 14.527 1.00 89.31 307 ARG A N 1
ATOM 2436 C CA . ARG A 1 307 ? -2.850 30.743 14.829 1.00 89.31 307 ARG A CA 1
ATOM 2437 C C . ARG A 1 307 ? -2.269 29.374 15.152 1.00 89.31 307 ARG A C 1
ATOM 2439 O O . ARG A 1 307 ? -1.134 29.047 14.838 1.00 89.31 307 ARG A O 1
ATOM 2446 N N . ILE A 1 308 ? -3.110 28.543 15.756 1.00 89.62 308 ILE A N 1
ATOM 2447 C CA . ILE A 1 308 ? -2.850 27.127 15.997 1.00 89.62 308 ILE A CA 1
ATOM 2448 C C . ILE A 1 308 ? -3.895 26.313 15.263 1.00 89.62 308 ILE A C 1
ATOM 2450 O O . ILE A 1 308 ? -5.102 26.477 15.475 1.00 89.62 308 ILE A O 1
ATOM 2454 N N . VAL A 1 309 ? -3.421 25.410 14.419 1.00 89.44 309 VAL A N 1
ATOM 2455 C CA . VAL A 1 309 ? -4.238 24.621 13.510 1.00 89.44 309 VAL A CA 1
ATOM 2456 C C . VAL A 1 309 ? -4.195 23.155 13.935 1.00 89.44 309 VAL A C 1
ATOM 2458 O O . VAL A 1 309 ? -3.142 22.527 13.943 1.00 89.44 309 VAL A O 1
ATOM 2461 N N . LYS A 1 310 ? -5.354 22.583 14.276 1.00 89.88 310 LYS A N 1
ATOM 2462 C CA . LYS A 1 310 ? -5.527 21.140 14.479 1.00 89.88 310 LYS A CA 1
ATOM 2463 C C . LYS A 1 310 ? -5.807 20.463 13.150 1.00 89.88 310 LYS A C 1
ATOM 2465 O O . LYS A 1 310 ? -6.850 20.676 12.534 1.00 89.88 310 LYS A O 1
ATOM 2470 N N . TRP A 1 311 ? -4.918 19.574 12.768 1.00 88.94 311 TRP A N 1
ATOM 2471 C CA . TRP A 1 311 ? -4.986 18.726 11.601 1.00 88.94 311 TRP A CA 1
ATOM 2472 C C . TRP A 1 311 ? -5.290 17.288 12.027 1.00 88.94 311 TRP A C 1
ATOM 2474 O O . TRP A 1 311 ? -4.622 16.721 12.885 1.00 88.94 311 TRP A O 1
ATOM 2484 N N . LYS A 1 312 ? -6.324 16.664 11.462 1.00 82.69 312 LYS A N 1
ATOM 2485 C CA . LYS A 1 312 ? -6.555 15.225 11.676 1.00 82.69 312 LYS A CA 1
ATOM 2486 C C . LYS A 1 312 ? -5.743 14.437 10.659 1.00 82.69 312 LYS A C 1
ATOM 2488 O O . LYS A 1 312 ? -5.690 14.844 9.505 1.00 82.69 312 LYS A O 1
ATOM 2493 N N . LEU A 1 313 ? -5.164 13.305 11.055 1.00 70.44 313 LEU A N 1
ATOM 2494 C CA . LEU A 1 313 ? -4.442 12.428 10.130 1.00 70.44 313 LEU A CA 1
ATOM 2495 C C . LEU A 1 313 ? -5.334 12.081 8.916 1.00 70.44 313 LEU A C 1
ATOM 2497 O O . LEU A 1 313 ? -6.448 11.582 9.101 1.00 70.44 313 LEU A O 1
ATOM 2501 N N . ASN A 1 314 ? -4.845 12.334 7.696 1.00 67.25 314 ASN A N 1
ATOM 2502 C CA . ASN A 1 314 ? -5.572 12.226 6.413 1.00 67.25 314 ASN A CA 1
ATOM 2503 C C . ASN A 1 314 ? -6.647 13.304 6.141 1.00 67.25 314 ASN A C 1
ATOM 2505 O O . ASN A 1 314 ? -7.507 13.111 5.284 1.00 67.25 314 ASN A O 1
ATOM 2509 N N . SER A 1 315 ? -6.646 14.417 6.876 1.00 76.06 315 SER A N 1
ATOM 2510 C CA . SER A 1 315 ? -7.419 15.614 6.517 1.00 76.06 315 SER A CA 1
ATOM 2511 C C . SER A 1 315 ? -6.648 16.439 5.485 1.00 76.06 315 SER A C 1
ATOM 2513 O O . SER A 1 315 ? -5.424 16.450 5.524 1.00 76.06 315 SER A O 1
ATOM 2515 N N . ASN A 1 316 ? -7.342 17.174 4.616 1.00 71.75 316 ASN A N 1
ATOM 2516 C CA . ASN A 1 316 ? -6.709 18.135 3.696 1.00 71.75 316 ASN A CA 1
ATOM 2517 C C . ASN A 1 316 ? -6.796 19.580 4.209 1.00 71.75 316 ASN A C 1
ATOM 2519 O O . ASN A 1 316 ? -6.136 20.470 3.690 1.00 71.75 316 ASN A O 1
ATOM 2523 N N . THR A 1 317 ? -7.611 19.818 5.236 1.00 82.31 317 THR A N 1
ATOM 2524 C CA . THR A 1 317 ? -7.776 21.122 5.883 1.00 82.31 317 THR A CA 1
ATOM 2525 C C . THR A 1 317 ? -7.628 20.964 7.385 1.00 82.31 317 THR A C 1
ATOM 2527 O O . THR A 1 317 ? -8.166 20.023 7.983 1.00 82.31 317 THR A O 1
ATOM 2530 N N . GLY A 1 318 ? -6.955 21.908 8.015 1.00 84.12 318 GLY A N 1
ATOM 2531 C CA . GLY A 1 318 ? -6.920 22.052 9.454 1.00 84.12 318 GLY A CA 1
ATOM 2532 C C . GLY A 1 318 ? -8.119 22.819 10.016 1.00 84.12 318 GLY A C 1
ATOM 2533 O O . GLY A 1 318 ? -8.904 23.445 9.306 1.00 84.12 318 GLY A O 1
ATOM 2534 N N . GLN A 1 319 ? -8.269 22.765 11.335 1.00 86.69 319 GLN A N 1
ATOM 2535 C CA . GLN A 1 319 ? -9.237 23.536 12.103 1.00 86.69 319 GLN A CA 1
ATOM 2536 C C . GLN A 1 319 ? -8.491 24.472 13.049 1.00 86.69 319 GLN A C 1
ATOM 2538 O O . GLN A 1 319 ? -7.697 24.008 13.861 1.00 86.69 319 GLN A O 1
ATOM 2543 N N . ILE A 1 320 ? -8.793 25.769 13.009 1.00 86.38 320 ILE A N 1
ATOM 2544 C CA . ILE A 1 320 ? -8.225 26.726 13.965 1.00 86.38 320 ILE A CA 1
ATOM 2545 C C . ILE A 1 320 ? -8.745 26.400 15.370 1.00 86.38 320 ILE A C 1
ATOM 2547 O O . ILE A 1 320 ? -9.958 26.349 15.596 1.00 86.38 320 ILE A O 1
ATOM 2551 N N . ILE A 1 321 ? -7.817 26.159 16.293 1.00 82.25 321 ILE A N 1
ATOM 2552 C CA . ILE A 1 321 ? -8.088 25.906 17.712 1.00 82.25 321 ILE A CA 1
ATOM 2553 C C . ILE A 1 321 ? -7.912 27.185 18.523 1.00 82.25 321 ILE A C 1
ATOM 2555 O O . ILE A 1 321 ? -8.755 27.489 19.358 1.00 82.25 321 ILE A O 1
ATOM 2559 N N . ALA A 1 322 ? -6.864 27.957 18.231 1.00 79.94 322 ALA A N 1
ATOM 2560 C CA . ALA A 1 322 ? -6.559 29.222 18.891 1.00 79.94 322 ALA A CA 1
ATOM 2561 C C . ALA A 1 322 ? -5.957 30.219 17.884 1.00 79.94 322 ALA A C 1
ATOM 2563 O O . ALA A 1 322 ? -5.327 29.798 16.916 1.00 79.94 322 ALA A O 1
ATOM 2564 N N . GLY A 1 323 ? -6.144 31.524 18.107 1.00 76.94 323 GLY A N 1
ATOM 2565 C CA . GLY A 1 323 ? -5.655 32.586 17.211 1.00 76.94 323 GLY A CA 1
ATOM 2566 C C . GLY A 1 323 ? -6.535 32.864 15.976 1.00 76.94 323 GLY A C 1
ATOM 2567 O O . GLY A 1 323 ? -7.626 32.304 15.837 1.00 76.94 323 GLY A O 1
ATOM 2568 N N . GLY A 1 324 ? -6.087 33.770 15.098 1.00 73.25 324 GLY A N 1
ATOM 2569 C CA . GLY A 1 324 ? -6.847 34.289 13.942 1.00 73.25 324 GLY A CA 1
ATOM 2570 C C . GLY A 1 324 ? -7.869 35.404 14.265 1.00 73.25 324 GLY A C 1
ATOM 2571 O O . GLY A 1 324 ? -7.710 36.146 15.229 1.00 73.25 324 GLY A O 1
ATOM 2572 N N . ASN A 1 325 ? -8.952 35.514 13.474 1.00 61.84 325 ASN A N 1
ATOM 2573 C CA . ASN A 1 325 ? -9.984 36.580 13.553 1.00 61.84 325 ASN A CA 1
ATOM 2574 C C . ASN A 1 325 ? -10.984 36.463 14.733 1.00 61.84 325 ASN A C 1
ATOM 2576 O O . ASN A 1 325 ? -12.053 37.074 14.701 1.00 61.84 325 ASN A O 1
ATOM 2580 N N . ARG A 1 326 ? -10.711 35.642 15.752 1.00 57.25 326 ARG A N 1
ATOM 2581 C CA . ARG A 1 326 ? -11.608 35.450 16.910 1.00 57.25 326 ARG A CA 1
ATOM 2582 C C . ARG A 1 326 ? -11.104 36.230 18.127 1.00 57.25 326 ARG A C 1
ATOM 2584 O O . ARG A 1 326 ? -9.910 36.481 18.254 1.00 57.25 326 ARG A O 1
ATOM 2591 N N . ASN A 1 327 ? -12.014 36.584 19.040 1.00 50.28 327 ASN A N 1
ATOM 2592 C CA . ASN A 1 327 ? -11.676 37.262 20.295 1.00 50.28 327 ASN A CA 1
ATOM 2593 C C . ASN A 1 327 ? -10.604 36.462 21.063 1.00 50.28 327 ASN A C 1
ATOM 2595 O O . ASN A 1 327 ? -10.820 35.284 21.352 1.00 50.28 327 ASN A O 1
ATOM 2599 N N . ASN A 1 328 ? -9.492 37.137 21.394 1.00 58.78 328 ASN A N 1
ATOM 2600 C CA . ASN A 1 328 ? -8.234 36.649 21.996 1.00 58.78 328 ASN A CA 1
ATOM 2601 C C . ASN A 1 328 ? -7.108 36.271 21.002 1.00 58.78 328 ASN A C 1
ATOM 2603 O O . ASN A 1 328 ? -6.748 35.100 20.844 1.00 58.78 328 ASN A O 1
ATOM 2607 N N . ARG A 1 329 ? -6.531 37.309 20.378 1.00 73.12 329 ARG A N 1
ATOM 2608 C CA . ARG A 1 329 ? -5.470 37.277 19.356 1.00 73.12 329 ARG A CA 1
ATOM 2609 C C . ARG A 1 329 ? -4.127 36.767 19.912 1.00 73.12 329 ARG A C 1
ATOM 2611 O O . ARG A 1 329 ? -3.592 37.349 20.856 1.00 73.12 329 ARG A O 1
ATOM 2618 N N . LEU A 1 330 ? -3.609 35.691 19.316 1.00 84.69 330 LEU A N 1
ATOM 2619 C CA . LEU A 1 330 ? -2.195 35.299 19.404 1.00 84.69 330 LEU A CA 1
ATOM 2620 C C . LEU A 1 330 ? -1.370 36.220 18.495 1.00 84.69 330 LEU A C 1
ATOM 2622 O O . LEU A 1 330 ? -1.927 36.810 17.572 1.00 84.69 330 LEU A O 1
ATOM 2626 N N . ASN A 1 331 ? -0.077 36.355 18.756 1.00 86.56 331 ASN A N 1
ATOM 2627 C CA . ASN A 1 331 ? 0.849 37.126 17.936 1.00 86.56 331 ASN A CA 1
ATOM 2628 C C . ASN A 1 331 ? 2.164 36.346 17.823 1.00 86.56 331 ASN A C 1
ATOM 2630 O O . ASN A 1 331 ? 2.883 36.208 18.813 1.00 86.56 331 ASN A O 1
ATOM 2634 N N . GLY A 1 332 ? 2.447 35.791 16.646 1.00 87.56 332 GLY A N 1
ATOM 2635 C CA . GLY A 1 332 ? 3.621 34.964 16.374 1.00 87.56 332 GLY A CA 1
ATOM 2636 C C . GLY A 1 332 ? 3.818 33.821 17.374 1.00 87.56 332 GLY A C 1
ATOM 2637 O O . GLY A 1 332 ? 4.860 33.784 18.025 1.00 87.56 332 GLY A O 1
ATOM 2638 N N . PRO A 1 333 ? 2.849 32.910 17.579 1.00 91.75 333 PRO A N 1
ATOM 2639 C CA . PRO A 1 333 ? 3.038 31.808 18.514 1.00 91.75 333 PRO A CA 1
ATOM 2640 C C . PRO A 1 333 ? 4.165 30.880 18.035 1.00 91.75 333 PRO A C 1
ATOM 2642 O O . PRO A 1 333 ? 4.292 30.631 16.840 1.00 91.75 333 PRO A O 1
ATOM 2645 N N . THR A 1 334 ? 4.976 30.350 18.953 1.00 89.81 334 THR A N 1
ATOM 2646 C CA . THR A 1 334 ? 6.183 29.565 18.605 1.00 89.81 334 THR A CA 1
ATOM 2647 C C . THR A 1 334 ? 6.087 28.086 18.979 1.00 89.81 334 THR A C 1
ATOM 2649 O O . THR A 1 334 ? 6.612 27.242 18.258 1.00 89.81 334 THR A O 1
ATOM 2652 N N . ASN A 1 335 ? 5.387 27.743 20.067 1.00 91.50 335 ASN A N 1
ATOM 2653 C CA . ASN A 1 335 ? 5.320 26.372 20.587 1.00 91.50 335 ASN A CA 1
ATOM 2654 C C . ASN A 1 335 ? 3.974 26.076 21.283 1.00 91.50 335 ASN A C 1
ATOM 2656 O O . ASN A 1 335 ? 3.295 26.989 21.764 1.00 91.50 335 ASN A O 1
ATOM 2660 N N . ILE A 1 336 ? 3.589 24.799 21.330 1.00 91.38 336 ILE A N 1
ATOM 2661 C CA . ILE A 1 336 ? 2.359 24.288 21.946 1.00 91.38 336 ILE A CA 1
ATOM 2662 C C . ILE A 1 336 ? 2.618 22.956 22.654 1.00 91.38 336 ILE A C 1
ATOM 2664 O O . ILE A 1 336 ? 3.213 22.044 22.090 1.00 91.38 336 ILE A O 1
ATOM 2668 N N . ILE A 1 337 ? 2.077 22.806 23.862 1.00 90.81 337 ILE A N 1
ATOM 2669 C CA . ILE A 1 337 ? 2.077 21.545 24.613 1.00 90.81 337 ILE A CA 1
ATOM 2670 C C . ILE A 1 337 ? 0.705 21.285 25.243 1.00 90.81 337 ILE A C 1
ATOM 2672 O O . ILE A 1 337 ? -0.092 22.207 25.434 1.00 90.81 337 ILE A O 1
ATOM 2676 N N . PHE A 1 338 ? 0.416 20.027 25.577 1.00 87.44 338 PHE A N 1
ATOM 2677 C CA . PHE A 1 338 ? -0.834 19.641 26.233 1.00 87.44 338 PHE A CA 1
ATOM 2678 C C . PHE A 1 338 ? -0.607 19.256 27.693 1.00 87.44 338 PHE A C 1
ATOM 2680 O O . PHE A 1 338 ? 0.115 18.309 28.004 1.00 87.44 338 PHE A O 1
ATOM 2687 N N . ASP A 1 339 ? -1.285 19.971 28.581 1.00 84.38 339 ASP A N 1
ATOM 2688 C CA . ASP A 1 339 ? -1.345 19.682 30.005 1.00 84.38 339 ASP A CA 1
ATOM 2689 C C . ASP A 1 339 ? -2.452 18.648 30.262 1.00 84.38 339 ASP A C 1
ATOM 2691 O O . ASP A 1 339 ? -3.649 18.953 30.185 1.00 84.38 339 ASP A O 1
ATOM 2695 N N . LYS A 1 340 ? -2.034 17.407 30.548 1.00 78.19 340 LYS A N 1
ATOM 2696 C CA . LYS A 1 340 ? -2.933 16.270 30.796 1.00 78.19 340 LYS A CA 1
ATOM 2697 C C . LYS A 1 340 ? -3.752 16.432 32.074 1.00 78.19 340 LYS A C 1
ATOM 2699 O O . LYS A 1 340 ? -4.897 15.989 32.092 1.00 78.19 340 LYS A O 1
ATOM 2704 N N . GLU A 1 341 ? -3.196 17.046 33.115 1.00 77.06 341 GLU A N 1
ATOM 2705 C CA . GLU A 1 341 ? -3.872 17.182 34.410 1.00 77.06 341 GLU A CA 1
ATOM 2706 C C . GLU A 1 341 ? -5.057 18.139 34.303 1.00 77.06 341 GLU A C 1
ATOM 2708 O O . GLU A 1 341 ? -6.153 17.851 34.779 1.00 77.06 341 GLU A O 1
ATOM 2713 N N . ASN A 1 342 ? -4.854 19.258 33.605 1.00 72.56 342 ASN A N 1
ATOM 2714 C CA . ASN A 1 342 ? -5.864 20.304 33.462 1.00 72.56 342 ASN A CA 1
ATOM 2715 C C . ASN A 1 342 ? -6.690 20.192 32.168 1.00 72.56 342 ASN A C 1
ATOM 2717 O O . ASN A 1 342 ? -7.583 21.012 31.946 1.00 72.56 342 ASN A O 1
ATOM 2721 N N . SER A 1 343 ? -6.401 19.201 31.313 1.00 80.94 343 SER A N 1
ATOM 2722 C CA . SER A 1 343 ? -7.017 19.025 29.986 1.00 80.94 343 SER A CA 1
ATOM 2723 C C . SER A 1 343 ? -7.014 20.324 29.164 1.00 80.94 343 SER A C 1
ATOM 2725 O O . SER A 1 343 ? -8.048 20.772 28.663 1.00 80.94 343 SER A O 1
ATOM 2727 N N . SER A 1 344 ? -5.847 20.967 29.067 1.00 85.88 344 SER A N 1
ATOM 2728 C CA . SER A 1 344 ? -5.692 22.296 28.459 1.00 85.88 344 SER A CA 1
ATOM 2729 C C . SER A 1 344 ? -4.407 22.413 27.640 1.00 85.88 344 SER A C 1
ATOM 2731 O O . SER A 1 344 ? -3.430 21.721 27.913 1.00 85.88 344 SER A O 1
ATOM 2733 N N . PHE A 1 345 ? -4.393 23.298 26.645 1.00 88.19 345 PHE A N 1
ATOM 2734 C CA . PHE A 1 345 ? -3.191 23.612 25.871 1.00 88.19 345 PHE A CA 1
ATOM 2735 C C . PHE A 1 345 ? -2.410 24.737 26.538 1.00 88.19 345 PHE A C 1
ATOM 2737 O O . PHE A 1 345 ? -3.007 25.721 26.973 1.00 88.19 345 PHE A O 1
ATOM 2744 N N . ILE A 1 346 ? -1.087 24.623 26.582 1.00 90.19 346 ILE A N 1
ATOM 2745 C CA . ILE A 1 346 ? -0.192 25.723 26.943 1.00 90.19 346 ILE A CA 1
ATOM 2746 C C . ILE A 1 346 ? 0.523 26.174 25.677 1.00 90.19 346 ILE A C 1
ATOM 2748 O O . ILE A 1 346 ? 1.061 25.355 24.935 1.00 90.19 346 ILE A O 1
ATOM 2752 N N . ILE A 1 347 ? 0.472 27.474 25.413 1.00 91.12 347 ILE A N 1
ATOM 2753 C CA . ILE A 1 347 ? 0.906 28.087 24.161 1.00 91.12 347 ILE A CA 1
ATOM 2754 C C . ILE A 1 347 ? 1.923 29.174 24.483 1.00 91.12 347 ILE A C 1
ATOM 2756 O O . ILE A 1 347 ? 1.677 30.015 25.357 1.00 91.12 347 ILE A O 1
ATOM 2760 N N . SER A 1 348 ? 3.029 29.176 23.743 1.00 91.62 348 SER A N 1
ATOM 2761 C CA . SER A 1 348 ? 3.949 30.307 23.721 1.00 91.62 348 SER A CA 1
ATOM 2762 C C . SER A 1 348 ? 3.433 31.357 22.748 1.00 91.62 348 SER A C 1
ATOM 2764 O O . SER A 1 348 ? 3.273 31.075 21.562 1.00 91.62 348 SER A O 1
ATOM 2766 N N . ASP A 1 349 ? 3.166 32.556 23.252 1.00 90.19 349 ASP A N 1
ATOM 2767 C CA . ASP A 1 349 ? 2.676 33.701 22.491 1.00 90.19 349 ASP A CA 1
ATOM 2768 C C . ASP A 1 349 ? 3.790 34.759 22.441 1.00 90.19 349 ASP A C 1
ATOM 2770 O O . ASP A 1 349 ? 3.777 35.753 23.178 1.00 90.19 349 ASP A O 1
ATOM 2774 N N . TYR A 1 350 ? 4.810 34.466 21.626 1.00 89.31 350 TYR A N 1
ATOM 2775 C CA . TYR A 1 350 ? 6.091 35.178 21.584 1.00 89.31 350 TYR A CA 1
ATOM 2776 C C . TYR A 1 350 ? 5.925 36.673 21.286 1.00 89.31 350 TYR A C 1
ATOM 2778 O O . TYR A 1 350 ? 6.442 37.507 22.028 1.00 89.31 350 TYR A O 1
ATOM 2786 N N . GLY A 1 351 ? 5.128 37.037 20.278 1.00 86.50 351 GLY A N 1
ATOM 2787 C CA . GLY A 1 351 ? 4.893 38.435 19.908 1.00 86.50 351 GLY A CA 1
ATOM 2788 C C . GLY A 1 351 ? 4.174 39.249 20.991 1.00 86.50 351 GLY A C 1
ATOM 2789 O O . GLY A 1 351 ? 4.319 40.468 21.040 1.00 86.50 351 GLY A O 1
ATOM 2790 N N . ASN A 1 352 ? 3.445 38.591 21.900 1.00 88.06 352 ASN A N 1
ATOM 2791 C CA . ASN A 1 352 ? 2.822 39.218 23.071 1.00 88.06 352 ASN A CA 1
ATOM 2792 C C . ASN A 1 352 ? 3.638 39.038 24.370 1.00 88.06 352 ASN A C 1
ATOM 2794 O O . ASN A 1 352 ? 3.144 39.380 25.447 1.00 88.06 352 ASN A O 1
ATOM 2798 N N . LYS A 1 353 ? 4.862 38.492 24.293 1.00 90.31 353 LYS A N 1
ATOM 2799 C CA . LYS A 1 353 ? 5.773 38.225 25.421 1.00 90.31 353 LYS A CA 1
ATOM 2800 C C . LYS A 1 353 ? 5.115 37.492 26.600 1.00 90.31 353 LYS A C 1
ATOM 2802 O O . LYS A 1 353 ? 5.265 37.895 27.762 1.00 90.31 353 LYS A O 1
ATOM 2807 N N . ARG A 1 354 ? 4.342 36.437 26.328 1.00 90.81 354 ARG A N 1
ATOM 2808 C CA . ARG A 1 354 ? 3.601 35.696 27.363 1.00 90.81 354 ARG A CA 1
ATOM 2809 C C . ARG A 1 354 ? 3.457 34.207 27.050 1.00 90.81 354 ARG A C 1
ATOM 2811 O O . ARG A 1 354 ? 3.521 33.787 25.901 1.00 90.81 354 ARG A O 1
ATOM 2818 N N . VAL A 1 355 ? 3.173 33.425 28.089 1.00 90.81 355 VAL A N 1
ATOM 2819 C CA . VAL A 1 355 ? 2.753 32.020 27.989 1.00 90.81 355 VAL A CA 1
ATOM 2820 C C . VAL A 1 355 ? 1.322 31.913 28.497 1.00 90.81 355 VAL A C 1
ATOM 2822 O O . VAL A 1 355 ? 1.016 32.354 29.611 1.00 90.81 355 VAL A O 1
ATOM 2825 N N . ILE A 1 356 ? 0.432 31.344 27.685 1.00 89.56 356 ILE A N 1
ATOM 2826 C CA . ILE A 1 356 ? -1.000 31.256 27.991 1.00 89.56 356 ILE A CA 1
ATOM 2827 C C . ILE A 1 356 ? -1.467 29.808 28.098 1.00 89.56 356 ILE A C 1
ATOM 2829 O O . ILE A 1 356 ? -0.944 28.920 27.431 1.00 89.56 356 ILE A O 1
ATOM 2833 N N . ARG A 1 357 ? -2.509 29.588 28.897 1.00 87.69 357 ARG A N 1
ATOM 2834 C CA . ARG A 1 357 ? -3.295 28.358 28.949 1.00 87.69 357 ARG A CA 1
ATOM 2835 C C . ARG A 1 357 ? -4.624 28.563 28.225 1.00 87.69 357 ARG A C 1
ATOM 2837 O O . ARG A 1 357 ? -5.338 29.534 28.485 1.00 87.69 357 ARG A O 1
ATOM 2844 N N . HIS A 1 358 ? -4.961 27.635 27.340 1.00 83.94 358 HIS A N 1
ATOM 2845 C CA . HIS A 1 358 ? -6.155 27.633 26.506 1.00 83.94 358 HIS A CA 1
ATOM 2846 C C . HIS A 1 358 ? -6.970 26.351 26.742 1.00 83.94 358 HIS A C 1
ATOM 2848 O O . HIS A 1 358 ? -6.466 25.243 26.554 1.00 83.94 358 HIS A O 1
ATOM 2854 N N . PHE A 1 359 ? -8.228 26.492 27.161 1.00 76.38 359 PHE A N 1
ATOM 2855 C CA . PHE A 1 359 ? -9.134 25.375 27.461 1.00 76.38 359 PHE A CA 1
ATOM 2856 C C . PHE A 1 359 ? -10.036 25.052 26.250 1.00 76.38 359 PHE A C 1
ATOM 2858 O O . PHE A 1 359 ? -10.406 25.952 25.503 1.00 76.38 359 PHE A O 1
ATOM 2865 N N . ASP A 1 360 ? -10.371 23.772 26.037 1.00 63.78 360 ASP A N 1
ATOM 2866 C CA . ASP A 1 360 ? -11.109 23.286 24.852 1.00 63.78 360 ASP A CA 1
ATOM 2867 C C . ASP A 1 360 ? -12.523 23.912 24.689 1.00 63.78 360 ASP A C 1
ATOM 2869 O O . ASP A 1 360 ? -13.114 24.437 25.637 1.00 63.78 360 ASP A O 1
ATOM 2873 N N . LYS A 1 361 ? -13.058 23.813 23.459 1.00 53.69 361 LYS A N 1
ATOM 2874 C CA . LYS A 1 361 ? -14.168 24.508 22.757 1.00 53.69 361 LYS A CA 1
ATOM 2875 C C . LYS A 1 361 ? -15.419 24.985 23.513 1.00 53.69 361 LYS A C 1
ATOM 2877 O O . LYS A 1 361 ? -16.174 25.762 22.935 1.00 53.69 361 LYS A O 1
ATOM 2882 N N . ASN A 1 362 ? -15.655 24.580 24.757 1.00 48.12 362 ASN A N 1
ATOM 2883 C CA . ASN A 1 362 ? -16.839 24.966 25.533 1.00 48.12 362 ASN A CA 1
ATOM 2884 C C . ASN A 1 362 ? -16.573 26.051 26.594 1.00 48.12 362 ASN A C 1
ATOM 2886 O O . ASN A 1 362 ? -17.518 26.498 27.242 1.00 48.12 362 ASN A O 1
ATOM 2890 N N . ARG A 1 363 ? -15.322 26.496 26.789 1.00 50.44 363 ARG A N 1
ATOM 2891 C CA . ARG A 1 363 ? -14.988 27.609 27.696 1.00 50.44 363 ARG A CA 1
ATOM 2892 C C . ARG A 1 363 ? -14.062 28.602 26.998 1.00 50.44 363 ARG A C 1
ATOM 2894 O O . ARG A 1 363 ? -12.899 28.315 26.768 1.00 50.44 363 ARG A O 1
ATOM 2901 N N . THR A 1 364 ? -14.554 29.803 26.709 1.00 52.09 364 THR A N 1
ATOM 2902 C CA . THR A 1 364 ? -13.810 30.900 26.054 1.00 52.09 364 THR A CA 1
ATOM 2903 C C . THR A 1 364 ? -12.759 31.582 26.945 1.00 52.09 364 THR A C 1
ATOM 2905 O O . THR A 1 364 ? -12.333 32.695 26.643 1.00 52.09 364 THR A O 1
ATOM 2908 N N . ASN A 1 365 ? -12.331 30.960 28.046 1.00 62.22 365 ASN A N 1
ATOM 2909 C CA . ASN A 1 365 ? -11.418 31.586 29.000 1.00 62.22 365 ASN A CA 1
ATOM 2910 C C . ASN A 1 365 ? -9.971 31.195 28.687 1.00 62.22 365 ASN A C 1
ATOM 2912 O O . ASN A 1 365 ? -9.609 30.026 28.766 1.00 62.22 365 ASN A O 1
ATOM 2916 N N . GLN A 1 366 ? -9.144 32.184 28.351 1.00 72.75 366 GLN A N 1
ATOM 2917 C CA . GLN A 1 366 ? -7.687 32.057 28.343 1.00 72.75 366 GLN A CA 1
ATOM 2918 C C . GLN A 1 366 ? -7.139 32.519 29.695 1.00 72.75 366 GLN A C 1
ATOM 2920 O O . GLN A 1 366 ? -7.627 33.497 30.259 1.00 72.75 366 GLN A O 1
ATOM 2925 N N . GLN A 1 367 ? -6.114 31.841 30.203 1.00 83.31 367 GLN A N 1
ATOM 2926 C CA . GLN A 1 367 ? -5.417 32.235 31.427 1.00 83.31 367 GLN A CA 1
ATOM 2927 C C . GLN A 1 367 ? -3.954 32.530 31.101 1.00 83.31 367 GLN A C 1
ATOM 2929 O O . GLN A 1 367 ? -3.263 31.681 30.545 1.00 83.31 367 GLN A O 1
ATOM 2934 N N . ILE A 1 368 ? -3.464 33.718 31.452 1.00 86.19 368 ILE A N 1
ATOM 2935 C CA . ILE A 1 368 ? -2.035 34.035 31.341 1.00 86.19 368 ILE A CA 1
ATOM 2936 C C . ILE A 1 368 ? -1.312 33.308 32.479 1.00 86.19 368 ILE A C 1
ATOM 2938 O O . ILE A 1 368 ? -1.635 33.528 33.646 1.00 86.19 368 ILE A O 1
ATOM 2942 N N . LEU A 1 369 ? -0.370 32.426 32.138 1.00 86.00 369 LEU A N 1
ATOM 2943 C CA . LEU A 1 369 ? 0.452 31.702 33.112 1.00 86.00 369 LEU A CA 1
ATOM 2944 C C . LEU A 1 369 ? 1.709 32.496 33.463 1.00 86.00 369 LEU A C 1
ATOM 2946 O O . LEU A 1 369 ? 2.063 32.608 34.632 1.00 86.00 369 LEU A O 1
ATOM 2950 N N . ILE A 1 370 ? 2.370 33.054 32.445 1.00 87.94 370 ILE A N 1
ATOM 2951 C CA . ILE A 1 370 ? 3.615 33.814 32.587 1.00 87.94 370 ILE A CA 1
ATOM 2952 C C . ILE A 1 370 ? 3.523 35.051 31.693 1.00 87.94 370 ILE A C 1
ATOM 2954 O O . ILE A 1 370 ? 3.131 34.949 30.530 1.00 87.94 370 ILE A O 1
ATOM 2958 N N . SER A 1 371 ? 3.883 36.216 32.226 1.00 87.06 371 SER A N 1
ATOM 2959 C CA . SER A 1 371 ? 3.979 37.482 31.491 1.00 87.06 371 SER A CA 1
ATOM 2960 C C . SER A 1 371 ? 5.426 37.978 31.434 1.00 87.06 371 SER A C 1
ATOM 2962 O O . SER A 1 371 ? 6.251 37.594 32.263 1.00 87.06 371 SER A O 1
ATOM 2964 N N . ASN A 1 372 ? 5.725 38.851 30.467 1.00 87.12 372 ASN A N 1
ATOM 2965 C CA . ASN A 1 372 ? 7.047 39.448 30.240 1.00 87.12 372 ASN A CA 1
ATOM 2966 C C . ASN A 1 372 ? 8.159 38.409 30.009 1.00 87.12 372 ASN A C 1
ATOM 2968 O O . ASN A 1 372 ? 9.255 38.520 30.567 1.00 87.12 372 ASN A O 1
ATOM 2972 N N . ILE A 1 373 ? 7.866 37.401 29.185 1.00 87.25 373 ILE A N 1
ATOM 2973 C CA . ILE A 1 373 ? 8.814 36.356 28.796 1.00 87.25 373 ILE A CA 1
ATOM 2974 C C . ILE A 1 373 ? 8.811 36.169 27.278 1.00 87.25 373 ILE A C 1
ATOM 2976 O O . ILE A 1 373 ? 7.756 35.992 26.670 1.00 87.25 373 ILE A O 1
ATOM 2980 N N . ASN A 1 374 ? 9.994 36.201 26.665 1.00 87.38 374 ASN A N 1
ATOM 2981 C CA . ASN A 1 374 ? 10.175 35.925 25.241 1.00 87.38 374 ASN A CA 1
ATOM 2982 C C . ASN A 1 374 ? 10.380 34.424 25.036 1.00 87.38 374 ASN A C 1
ATOM 2984 O O . ASN A 1 374 ? 11.487 33.933 24.826 1.00 87.38 374 ASN A O 1
ATOM 2988 N N . CYS A 1 375 ? 9.282 33.691 25.190 1.00 89.44 375 CYS A N 1
ATOM 2989 C CA . CYS A 1 375 ? 9.295 32.241 25.158 1.00 89.44 375 CYS A CA 1
ATOM 2990 C C . CYS A 1 375 ? 9.413 31.703 23.724 1.00 89.44 375 CYS A C 1
ATOM 2992 O O . CYS A 1 375 ? 8.596 32.027 22.859 1.00 89.44 375 CYS A O 1
ATOM 2994 N N . TRP A 1 376 ? 10.385 30.822 23.488 1.00 88.75 376 TRP A N 1
ATOM 2995 C CA . TRP A 1 376 ? 10.481 30.068 22.232 1.00 88.75 376 TRP A CA 1
ATOM 2996 C C . TRP A 1 376 ? 10.185 28.577 22.434 1.00 88.75 376 TRP A C 1
ATOM 2998 O O . TRP A 1 376 ? 9.377 27.999 21.710 1.00 88.75 376 TRP A O 1
ATOM 3008 N N . GLY A 1 377 ? 10.768 27.969 23.469 1.00 88.56 377 GLY A N 1
ATOM 3009 C CA . GLY A 1 377 ? 10.592 26.565 23.832 1.00 88.56 377 GLY A CA 1
ATOM 3010 C C . GLY A 1 377 ? 9.732 26.388 25.082 1.00 88.56 377 GLY A C 1
ATOM 3011 O O . GLY A 1 377 ? 9.900 27.120 26.061 1.00 88.56 377 GLY A O 1
ATOM 3012 N N . LEU A 1 378 ? 8.839 25.392 25.061 1.00 91.44 378 LEU A N 1
ATOM 3013 C CA . LEU A 1 378 ? 7.990 24.989 26.186 1.00 91.44 378 LEU A CA 1
ATOM 3014 C C . LEU A 1 378 ? 8.021 23.472 26.371 1.00 91.44 378 LEU A C 1
ATOM 3016 O O . LEU A 1 378 ? 7.887 22.733 25.400 1.00 91.44 378 LEU A O 1
ATOM 3020 N N . THR A 1 379 ? 8.114 23.005 27.616 1.00 91.88 379 THR A N 1
ATOM 3021 C CA . THR A 1 379 ? 7.906 21.588 27.954 1.00 91.88 379 THR A CA 1
ATOM 3022 C C . THR A 1 379 ? 7.442 21.416 29.403 1.00 91.88 379 THR A C 1
ATOM 3024 O O . THR A 1 379 ? 7.621 22.316 30.224 1.00 91.88 379 THR A O 1
ATOM 3027 N N . ILE A 1 380 ? 6.811 20.285 29.725 1.00 89.69 380 ILE A N 1
ATOM 3028 C CA . ILE A 1 380 ? 6.349 19.941 31.080 1.00 89.69 380 ILE A CA 1
ATOM 3029 C C . ILE A 1 380 ? 6.961 18.603 31.486 1.00 89.69 380 ILE A C 1
ATOM 3031 O O . ILE A 1 380 ? 6.932 17.650 30.707 1.00 89.69 380 ILE A O 1
ATOM 3035 N N . ASP A 1 381 ? 7.489 18.524 32.707 1.00 87.00 381 ASP A N 1
ATOM 3036 C CA . ASP A 1 381 ? 7.995 17.268 33.261 1.00 87.00 381 ASP A CA 1
ATOM 3037 C C . ASP A 1 381 ? 6.879 16.381 33.851 1.00 87.00 381 ASP A C 1
ATOM 3039 O O . ASP A 1 381 ? 5.722 16.778 34.000 1.00 87.00 381 ASP A O 1
ATOM 3043 N N . LYS A 1 382 ? 7.227 15.148 34.237 1.00 82.50 382 LYS A N 1
ATOM 3044 C CA . LYS A 1 382 ? 6.280 14.196 34.846 1.00 82.50 382 LYS A CA 1
ATOM 3045 C C . LYS A 1 382 ? 5.715 14.629 36.208 1.00 82.50 382 LYS A C 1
ATOM 3047 O O . LYS A 1 382 ? 4.760 14.015 36.670 1.00 82.50 382 LYS A O 1
ATOM 3052 N N . ASN A 1 383 ? 6.282 15.661 36.834 1.00 82.06 383 ASN A N 1
ATOM 3053 C CA . ASN A 1 383 ? 5.820 16.215 38.107 1.00 82.06 383 ASN A CA 1
ATOM 3054 C C . ASN A 1 383 ? 4.975 17.490 37.920 1.00 82.06 383 ASN A C 1
ATOM 3056 O O . ASN A 1 383 ? 4.627 18.133 38.912 1.00 82.06 383 ASN A O 1
ATOM 3060 N N . GLY A 1 384 ? 4.685 17.886 36.676 1.00 83.56 384 GLY A N 1
ATOM 3061 C CA . GLY A 1 384 ? 3.879 19.064 36.362 1.00 83.56 384 GLY A CA 1
ATOM 3062 C C . GLY A 1 384 ? 4.638 20.396 36.407 1.00 83.56 384 GLY A C 1
ATOM 3063 O O . GLY A 1 384 ? 4.001 21.451 36.413 1.00 83.56 384 GLY A O 1
ATOM 3064 N N . PHE A 1 385 ? 5.975 20.397 36.433 1.00 88.44 385 PHE A N 1
ATOM 3065 C CA . PHE A 1 385 ? 6.748 21.634 36.314 1.00 88.44 385 PHE A CA 1
ATOM 3066 C C . PHE A 1 385 ? 6.850 22.082 34.855 1.00 88.44 385 PHE A C 1
ATOM 3068 O O . PHE A 1 385 ? 7.231 21.306 33.979 1.00 88.44 385 PHE A O 1
ATOM 3075 N N . LEU A 1 386 ? 6.559 23.360 34.610 1.00 91.38 386 LEU A N 1
ATOM 3076 C CA . LEU A 1 386 ? 6.645 23.992 33.296 1.00 91.38 386 LEU A CA 1
ATOM 3077 C C . LEU A 1 386 ? 8.036 24.593 33.093 1.00 91.38 386 LEU A C 1
ATOM 3079 O O . LEU A 1 386 ? 8.444 25.470 33.852 1.00 91.38 386 LEU A O 1
ATOM 3083 N N . TYR A 1 387 ? 8.732 24.163 32.048 1.00 92.88 387 TYR A N 1
ATOM 3084 C CA . TYR A 1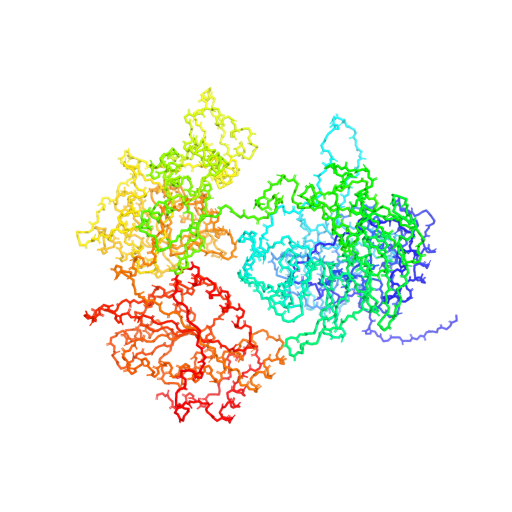 387 ? 10.026 24.692 31.637 1.00 92.88 387 TYR A CA 1
ATOM 3085 C C . TYR A 1 387 ? 9.868 25.592 30.416 1.00 92.88 387 TYR A C 1
ATOM 3087 O O . TYR A 1 387 ? 9.153 25.252 29.471 1.00 92.88 387 TYR A O 1
ATOM 3095 N N . VAL A 1 388 ? 10.550 26.734 30.440 1.00 93.50 388 VAL A N 1
ATOM 3096 C CA . VAL A 1 388 ? 10.465 27.764 29.404 1.00 93.50 388 VAL A CA 1
ATOM 3097 C C . VAL A 1 388 ? 11.855 28.252 29.024 1.00 93.50 388 VAL A C 1
ATOM 3099 O O . VAL A 1 388 ? 12.631 28.608 29.914 1.00 93.50 388 VAL A O 1
ATOM 3102 N N . SER A 1 389 ? 12.154 28.314 27.722 1.00 93.00 389 SER A N 1
ATOM 3103 C CA . SER A 1 389 ? 13.345 29.010 27.224 1.00 93.00 389 SER A CA 1
ATOM 3104 C C . SER A 1 389 ? 13.006 30.464 26.919 1.00 93.00 389 SER A C 1
ATOM 3106 O O . SER A 1 389 ? 12.105 30.748 26.129 1.00 93.00 389 SER A O 1
ATOM 3108 N N . ASP A 1 390 ? 13.721 31.386 27.560 1.00 91.38 390 ASP A N 1
ATOM 3109 C CA . ASP A 1 390 ? 13.675 32.813 27.253 1.00 91.38 390 ASP A CA 1
ATOM 3110 C C . ASP A 1 390 ? 14.815 33.121 26.277 1.00 91.38 390 ASP A C 1
ATOM 3112 O O . ASP A 1 390 ? 15.995 33.110 26.646 1.00 91.38 390 ASP A O 1
ATOM 3116 N N . CYS A 1 391 ? 14.469 33.356 25.010 1.00 88.12 391 CYS A N 1
ATOM 3117 C CA . CYS A 1 391 ? 15.463 33.589 23.966 1.00 88.12 391 CYS A CA 1
ATOM 3118 C C . CYS A 1 391 ? 16.073 34.998 24.024 1.00 88.12 391 CYS A C 1
ATOM 3120 O O . CYS A 1 391 ? 17.153 35.202 23.481 1.00 88.12 391 CYS A O 1
ATOM 3122 N N . GLU A 1 392 ? 15.415 35.964 24.680 1.00 87.81 392 GLU A N 1
ATOM 3123 C CA . GLU A 1 392 ? 15.953 37.319 24.882 1.00 87.81 392 GLU A CA 1
ATOM 3124 C C . GLU A 1 392 ? 16.978 37.319 26.022 1.00 87.81 392 GLU A C 1
ATOM 3126 O O . GLU A 1 392 ? 18.039 37.931 25.912 1.00 87.81 392 GLU A O 1
ATOM 3131 N N . LYS A 1 393 ? 16.690 36.591 27.106 1.00 88.75 393 LYS A N 1
ATOM 3132 C CA . LYS A 1 393 ? 17.590 36.488 28.267 1.00 88.75 393 LYS A CA 1
ATOM 3133 C C . LYS A 1 393 ? 18.616 35.360 28.176 1.00 88.75 393 LYS A C 1
ATOM 3135 O O . LYS A 1 393 ? 19.507 35.298 29.019 1.00 88.75 393 LYS A O 1
ATOM 3140 N N . ASN A 1 394 ? 18.522 34.503 27.159 1.00 92.44 394 ASN A N 1
ATOM 3141 C CA . ASN A 1 394 ? 19.406 33.354 26.952 1.00 92.44 394 ASN A CA 1
ATOM 3142 C C . ASN A 1 394 ? 19.445 32.405 28.164 1.00 92.44 394 ASN A C 1
ATOM 3144 O O . ASN A 1 394 ? 20.505 31.983 28.631 1.00 92.44 394 ASN A O 1
ATOM 3148 N N . GLU A 1 395 ? 18.272 32.089 28.706 1.00 93.25 395 GLU A N 1
ATOM 3149 C CA . GLU A 1 395 ? 18.138 31.250 29.896 1.00 93.25 395 GLU A CA 1
ATOM 3150 C C . GLU A 1 395 ? 16.951 30.292 29.782 1.00 93.25 395 GLU A C 1
ATOM 3152 O O . GLU A 1 395 ? 15.998 30.529 29.039 1.00 93.25 395 GLU A O 1
ATOM 3157 N N . VAL A 1 396 ? 17.002 29.205 30.549 1.00 93.25 396 VAL A N 1
ATOM 3158 C CA . VAL A 1 396 ? 15.893 28.269 30.727 1.00 93.25 396 VAL A CA 1
ATOM 3159 C C . VAL A 1 396 ? 15.471 28.275 32.184 1.00 93.25 396 VAL A C 1
ATOM 3161 O O . VAL A 1 396 ? 16.283 28.061 33.088 1.00 93.25 396 VAL A O 1
ATOM 3164 N N . ARG A 1 397 ? 14.179 28.498 32.409 1.00 92.50 397 ARG A N 1
ATOM 3165 C CA . ARG A 1 397 ? 13.580 28.559 33.741 1.00 92.50 397 ARG A CA 1
ATOM 3166 C C . ARG A 1 397 ? 12.469 27.534 33.912 1.00 92.50 397 ARG A C 1
ATOM 3168 O O . ARG A 1 397 ? 11.845 27.126 32.936 1.00 92.50 397 ARG A O 1
ATOM 3175 N N . ARG A 1 398 ? 12.196 27.167 35.162 1.00 91.44 398 ARG A N 1
ATOM 3176 C CA . ARG A 1 398 ? 11.142 26.234 35.571 1.00 91.44 398 ARG A CA 1
ATOM 3177 C C . ARG A 1 398 ? 10.158 26.884 36.543 1.00 91.44 398 ARG A C 1
ATOM 3179 O O . ARG A 1 398 ? 10.575 27.582 37.461 1.00 91.44 398 ARG A O 1
ATOM 3186 N N . TRP A 1 399 ? 8.867 26.603 36.387 1.00 90.75 399 TRP A N 1
ATOM 3187 C CA . TRP A 1 399 ? 7.784 27.051 37.268 1.00 90.75 399 TRP A CA 1
ATOM 3188 C C . TRP A 1 399 ? 6.978 25.866 37.789 1.00 90.75 399 TRP A C 1
ATOM 3190 O O . TRP A 1 399 ? 6.666 24.947 37.029 1.00 90.75 399 TRP A O 1
ATOM 3200 N N . LYS A 1 400 ? 6.567 25.917 39.060 1.00 84.62 400 LYS A N 1
ATOM 3201 C CA . LYS A 1 400 ? 5.494 25.065 39.579 1.00 84.62 400 LYS A CA 1
ATOM 3202 C C . LYS A 1 400 ? 4.137 25.732 39.349 1.00 84.62 400 LYS A C 1
ATOM 3204 O O . LYS A 1 400 ? 4.036 26.955 39.232 1.00 84.62 400 LYS A O 1
ATOM 3209 N N . GLN A 1 401 ? 3.068 24.939 39.303 1.00 73.94 401 GLN A N 1
ATOM 3210 C CA . GLN A 1 401 ? 1.711 25.468 39.181 1.00 73.94 401 GLN A CA 1
ATOM 3211 C C . GLN A 1 401 ? 1.398 26.458 40.321 1.00 73.94 401 GLN A C 1
ATOM 3213 O O . GLN A 1 401 ? 1.398 26.088 41.491 1.00 73.94 401 GLN A O 1
ATOM 3218 N N . GLY A 1 402 ? 1.111 27.714 39.960 1.00 68.88 402 GLY A N 1
ATOM 3219 C CA . GLY A 1 402 ? 0.800 28.800 40.901 1.00 68.88 402 GLY A CA 1
ATOM 3220 C C . GLY A 1 402 ? 1.980 29.711 41.266 1.00 68.88 402 GLY A C 1
ATOM 3221 O O . GLY A 1 402 ? 1.755 30.765 41.867 1.00 68.88 402 GLY A O 1
ATOM 3222 N N . ASP A 1 403 ? 3.208 29.369 40.869 1.00 81.62 403 ASP A N 1
ATOM 3223 C CA . ASP A 1 403 ? 4.386 30.191 41.150 1.00 81.62 403 ASP A CA 1
ATOM 3224 C C . ASP A 1 403 ? 4.390 31.486 40.329 1.00 81.62 403 ASP A C 1
ATOM 3226 O O . ASP A 1 403 ? 4.153 31.492 39.121 1.00 81.62 403 ASP A O 1
ATOM 3230 N N . LYS A 1 404 ? 4.739 32.605 40.976 1.00 75.88 404 LYS A N 1
ATOM 3231 C CA . LYS A 1 404 ? 4.881 33.914 40.310 1.00 75.88 404 LYS A CA 1
ATOM 3232 C C . LYS A 1 404 ? 6.279 34.163 39.731 1.00 75.88 404 LYS A C 1
ATOM 3234 O O . LYS A 1 404 ? 6.459 35.114 38.975 1.00 75.88 404 LYS A O 1
ATOM 3239 N N . ARG A 1 405 ? 7.284 33.365 40.110 1.00 81.62 405 ARG A N 1
ATOM 3240 C CA . ARG A 1 405 ? 8.687 33.503 39.678 1.00 81.62 405 ARG A CA 1
ATOM 3241 C C . ARG A 1 405 ? 9.265 32.128 39.360 1.00 81.62 405 ARG A C 1
ATOM 3243 O O . ARG A 1 405 ? 9.092 31.215 40.155 1.00 81.62 405 ARG A O 1
ATOM 3250 N N . GLY A 1 406 ? 9.950 32.016 38.225 1.00 84.56 406 GLY A N 1
ATOM 3251 C CA . GLY A 1 406 ? 10.584 30.774 37.787 1.00 84.56 406 GLY A CA 1
ATOM 3252 C C . GLY A 1 406 ? 12.008 30.643 38.304 1.00 84.56 406 GLY A C 1
ATOM 3253 O O . GLY A 1 406 ? 12.756 31.628 38.330 1.00 84.56 406 GLY A O 1
ATOM 3254 N N . GLU A 1 407 ? 12.369 29.423 38.675 1.00 89.62 407 GLU A N 1
ATOM 3255 C CA . GLU A 1 407 ? 13.712 28.997 39.059 1.00 89.62 407 GLU A CA 1
ATOM 3256 C C . GLU A 1 407 ? 14.609 28.894 37.817 1.00 89.62 407 GLU A C 1
ATOM 3258 O O . GLU A 1 407 ? 14.174 28.374 36.791 1.00 89.62 407 GLU A O 1
ATOM 3263 N N . LEU A 1 408 ? 15.844 29.400 37.886 1.00 90.75 408 LEU A N 1
ATOM 3264 C CA . LEU A 1 408 ? 16.823 29.289 36.799 1.00 90.75 408 LEU A CA 1
ATOM 3265 C C . LEU A 1 408 ? 17.428 27.881 36.786 1.00 90.75 408 LEU A C 1
ATOM 3267 O O . LEU A 1 408 ? 17.972 27.451 37.797 1.00 90.75 408 LEU A O 1
ATOM 3271 N N . ILE A 1 409 ? 17.350 27.194 35.644 1.00 91.38 409 ILE A N 1
ATOM 3272 C CA . ILE A 1 409 ? 17.826 25.809 35.494 1.00 91.38 409 ILE A CA 1
ATOM 3273 C C . ILE A 1 409 ? 19.049 25.716 34.579 1.00 91.38 409 ILE A C 1
ATOM 3275 O O . ILE A 1 409 ? 19.952 24.932 34.853 1.00 91.38 409 ILE A O 1
ATOM 3279 N N . ALA A 1 410 ? 19.098 26.502 33.501 1.00 90.31 410 ALA A N 1
ATOM 3280 C CA . ALA A 1 410 ? 20.238 26.522 32.585 1.00 90.31 410 ALA A CA 1
ATOM 3281 C C . ALA A 1 410 ? 20.446 27.916 31.977 1.00 90.31 410 ALA A C 1
ATOM 3283 O O . ALA A 1 410 ? 19.492 28.672 31.787 1.00 90.31 410 ALA A O 1
ATOM 3284 N N . GLY A 1 411 ? 21.695 28.245 31.647 1.00 88.56 411 GLY A N 1
ATOM 3285 C CA . GLY A 1 411 ? 22.075 29.578 31.174 1.00 88.56 411 GLY A CA 1
ATOM 3286 C C . GLY A 1 411 ? 22.048 30.633 32.286 1.00 88.56 411 GLY A C 1
ATOM 3287 O O . GLY A 1 411 ? 22.350 30.339 33.440 1.00 88.56 411 GLY A O 1
ATOM 3288 N N . GLY A 1 412 ? 21.716 31.879 31.933 1.00 81.69 412 GLY A N 1
ATOM 3289 C CA . GLY A 1 412 ? 21.596 32.992 32.890 1.00 81.69 412 GLY A CA 1
ATOM 3290 C C . GLY A 1 412 ? 22.912 33.692 33.265 1.00 81.69 412 GLY A C 1
ATOM 3291 O O . GLY A 1 412 ? 22.892 34.660 34.020 1.00 81.69 412 GLY A O 1
ATOM 3292 N N . ASN A 1 413 ? 24.047 33.271 32.694 1.00 87.50 413 ASN A N 1
ATOM 3293 C CA . ASN A 1 413 ? 25.363 33.905 32.876 1.00 87.50 413 ASN A CA 1
ATOM 3294 C C . ASN A 1 413 ? 25.742 34.846 31.714 1.00 87.50 413 ASN A C 1
ATOM 3296 O O . ASN A 1 413 ? 26.919 35.001 31.387 1.00 87.50 413 ASN A O 1
ATOM 3300 N N . GLY A 1 414 ? 24.743 35.451 31.069 1.00 82.44 414 GLY A N 1
ATOM 3301 C CA . GLY A 1 414 ? 24.911 36.257 29.859 1.00 82.44 414 GLY A CA 1
ATOM 3302 C C . GLY A 1 414 ? 24.941 35.431 28.568 1.00 82.44 414 GLY A C 1
ATOM 3303 O O . GLY A 1 414 ? 25.007 34.202 28.586 1.00 82.44 414 GLY A O 1
ATOM 3304 N N . GLN A 1 415 ? 24.860 36.134 27.440 1.00 89.88 415 GLN A N 1
ATOM 3305 C CA . GLN A 1 415 ? 24.936 35.548 26.105 1.00 89.88 415 GLN A CA 1
ATOM 3306 C C . GLN A 1 415 ? 26.371 35.112 25.798 1.00 89.88 415 GLN A C 1
ATOM 3308 O O . GLN A 1 415 ? 27.297 35.913 25.923 1.00 89.88 415 GLN A O 1
ATOM 3313 N N . GLY A 1 416 ? 26.557 33.878 25.337 1.00 87.31 416 GLY A N 1
ATOM 3314 C CA . GLY A 1 416 ? 27.870 33.410 24.901 1.00 87.31 416 GLY A CA 1
ATOM 3315 C C . GLY A 1 416 ? 27.930 31.906 24.682 1.00 87.31 416 GLY A C 1
ATOM 3316 O O . GLY A 1 416 ? 26.917 31.213 24.766 1.00 87.31 416 GLY A O 1
ATOM 3317 N N . SER A 1 417 ? 29.126 31.409 24.372 1.00 88.44 417 SER A N 1
ATOM 3318 C CA . SER A 1 417 ? 29.386 30.016 23.989 1.00 88.44 417 SER A CA 1
ATOM 3319 C C . SER A 1 417 ? 30.057 29.188 25.092 1.00 88.44 417 SER A C 1
ATOM 3321 O O . SER A 1 417 ? 30.377 28.017 24.872 1.00 88.44 417 SER A O 1
ATOM 3323 N N . HIS A 1 418 ? 30.253 29.737 26.296 1.00 91.06 418 HIS A N 1
ATOM 3324 C CA . HIS A 1 418 ? 30.739 28.954 27.436 1.00 91.06 418 HIS A CA 1
ATOM 3325 C C . HIS A 1 418 ? 29.726 27.872 27.854 1.00 91.06 418 HIS A C 1
ATOM 3327 O O . HIS A 1 418 ? 28.550 27.921 27.488 1.00 91.06 418 HIS A O 1
ATOM 3333 N N . LEU A 1 419 ? 30.178 26.861 28.605 1.00 91.94 419 LEU A N 1
ATOM 3334 C CA . LEU A 1 419 ? 29.342 25.718 29.001 1.00 91.94 419 LEU A CA 1
ATOM 3335 C C . LEU A 1 419 ? 28.219 26.092 29.976 1.00 91.94 419 LEU A C 1
ATOM 3337 O O . LEU A 1 419 ? 27.272 25.336 30.122 1.00 91.94 419 LEU A O 1
ATOM 3341 N N . ASN A 1 420 ? 28.291 27.255 30.616 1.00 90.88 420 ASN A N 1
ATOM 3342 C CA . ASN A 1 420 ? 27.273 27.809 31.510 1.00 90.88 420 ASN A CA 1
ATOM 3343 C C . ASN A 1 420 ? 26.444 28.943 30.865 1.00 90.88 420 ASN A C 1
ATOM 3345 O O . ASN A 1 420 ? 25.693 29.630 31.564 1.00 90.88 420 ASN A O 1
ATOM 3349 N N . GLN A 1 421 ? 26.599 29.160 29.556 1.00 93.25 421 GLN A N 1
ATOM 3350 C CA . GLN A 1 421 ? 25.938 30.202 28.769 1.00 93.25 421 GLN A CA 1
ATOM 3351 C C . GLN A 1 421 ? 25.165 29.593 27.595 1.00 93.25 421 GLN A C 1
ATOM 3353 O O . GLN A 1 421 ? 25.446 28.480 27.146 1.00 93.25 421 GLN A O 1
ATOM 3358 N N . LEU A 1 422 ? 24.182 30.342 27.104 1.00 93.12 422 LEU A N 1
ATOM 3359 C CA . LEU A 1 422 ? 23.380 30.006 25.931 1.00 93.12 422 LEU A CA 1
ATOM 3360 C C . LEU A 1 422 ? 23.337 31.220 24.996 1.00 93.12 422 LEU A C 1
ATOM 3362 O O . LEU A 1 422 ? 23.589 32.353 25.418 1.00 93.12 422 LEU A O 1
ATOM 3366 N N . TYR A 1 423 ? 22.980 30.993 23.737 1.00 92.38 423 TYR A N 1
ATOM 3367 C CA . TYR A 1 423 ? 22.672 32.032 22.770 1.00 92.38 423 TYR A CA 1
ATOM 3368 C C . TYR A 1 423 ? 21.464 31.629 21.913 1.00 92.38 423 TYR A C 1
ATOM 3370 O O . TYR A 1 423 ? 21.531 30.776 21.025 1.00 92.38 423 TYR A O 1
ATOM 3378 N N . PHE A 1 424 ? 20.345 32.299 22.184 1.00 89.69 424 PHE A N 1
ATOM 3379 C CA . PHE A 1 424 ? 19.052 32.107 21.541 1.00 89.69 424 PHE A CA 1
ATOM 3380 C C . PHE A 1 424 ? 18.538 30.655 21.666 1.00 89.69 424 PHE A C 1
ATOM 3382 O O . PHE A 1 424 ? 18.407 29.946 20.665 1.00 89.69 424 PHE A O 1
ATOM 3389 N N . PRO A 1 425 ? 18.263 30.177 22.897 1.00 93.56 425 PRO A N 1
ATOM 3390 C CA . PRO A 1 425 ? 17.749 28.831 23.124 1.00 93.56 425 PRO A CA 1
ATOM 3391 C C . PRO A 1 425 ? 16.317 28.673 22.592 1.00 93.56 425 PRO A C 1
ATOM 3393 O O . PRO A 1 425 ? 15.369 29.257 23.127 1.00 93.56 425 PRO A O 1
ATOM 3396 N N . THR A 1 426 ? 16.142 27.857 21.555 1.00 88.25 426 THR A N 1
ATOM 3397 C CA . THR A 1 426 ? 14.856 27.716 20.847 1.00 88.25 426 THR A CA 1
ATOM 3398 C C . THR A 1 426 ? 13.995 26.573 21.376 1.00 88.25 426 THR A C 1
ATOM 3400 O O . THR A 1 426 ? 12.779 26.710 21.451 1.00 88.25 426 THR A O 1
ATOM 3403 N N . PHE A 1 427 ? 14.581 25.459 21.807 1.00 91.19 427 PHE A N 1
ATOM 3404 C CA . PHE A 1 427 ? 13.805 24.290 22.227 1.00 91.19 427 PHE A CA 1
ATOM 3405 C C . PHE A 1 427 ? 14.402 23.591 23.443 1.00 91.19 427 PHE A C 1
ATOM 3407 O O . PHE A 1 427 ? 15.610 23.667 23.680 1.00 91.19 427 PHE A O 1
ATOM 3414 N N . ILE A 1 428 ? 13.534 22.926 24.212 1.00 93.50 428 ILE A N 1
ATOM 3415 C CA . ILE A 1 428 ? 13.886 22.185 25.423 1.00 93.50 428 ILE A CA 1
ATOM 3416 C C . ILE A 1 428 ? 13.242 20.801 25.361 1.00 93.50 428 ILE A C 1
ATOM 3418 O O . ILE A 1 428 ? 12.021 20.684 25.259 1.00 93.50 428 ILE A O 1
ATOM 3422 N N . PHE A 1 429 ? 14.057 19.765 25.520 1.00 92.56 429 PHE A N 1
ATOM 3423 C CA . PHE A 1 429 ? 13.615 18.393 25.752 1.00 92.56 429 PHE A CA 1
ATOM 3424 C C . PHE A 1 429 ? 14.095 17.922 27.129 1.00 92.56 429 PHE A C 1
ATOM 3426 O O . PHE A 1 429 ? 15.182 18.294 27.564 1.00 92.56 429 PHE A O 1
ATOM 3433 N N . ILE A 1 430 ? 13.289 17.124 27.829 1.00 90.44 430 ILE A N 1
ATOM 3434 C CA . ILE A 1 430 ? 13.627 16.584 29.153 1.00 90.44 430 ILE A CA 1
ATOM 3435 C C . ILE A 1 430 ? 13.555 15.062 29.072 1.00 90.44 430 ILE A C 1
ATOM 3437 O O . ILE A 1 430 ? 12.524 14.524 28.667 1.00 90.44 430 ILE A O 1
ATOM 3441 N N . ASP A 1 431 ? 14.639 14.381 29.448 1.00 84.94 431 ASP A N 1
ATOM 3442 C CA . ASP A 1 431 ? 14.678 12.915 29.498 1.00 84.94 431 ASP A CA 1
ATOM 3443 C C . ASP A 1 431 ? 14.096 12.342 30.807 1.00 84.94 431 ASP A C 1
ATOM 3445 O O . ASP A 1 431 ? 13.672 13.066 31.713 1.00 84.94 431 ASP A O 1
ATOM 3449 N N . GLU A 1 432 ? 14.033 11.011 30.912 1.00 81.06 432 GLU A N 1
ATOM 3450 C CA . GLU A 1 432 ? 13.441 10.328 32.074 1.00 81.06 432 GLU A CA 1
ATOM 3451 C C . GLU A 1 432 ? 14.192 10.595 33.394 1.00 81.06 432 GLU A C 1
ATOM 3453 O O . GLU A 1 432 ? 13.567 10.525 34.467 1.00 81.06 432 GLU A O 1
ATOM 3458 N N . ASP A 1 433 ? 15.475 10.965 33.296 1.00 81.12 433 ASP A N 1
ATOM 3459 C CA . ASP A 1 433 ? 16.388 11.310 34.393 1.00 81.12 433 ASP A CA 1
ATOM 3460 C C . ASP A 1 433 ? 16.347 12.806 34.759 1.00 81.12 433 ASP A C 1
ATOM 3462 O O . ASP A 1 433 ? 17.086 13.260 35.636 1.00 81.12 433 ASP A O 1
ATOM 3466 N N . TYR A 1 434 ? 15.448 13.575 34.135 1.00 84.38 434 TYR A N 1
ATOM 3467 C CA . TYR A 1 434 ? 15.324 15.030 34.272 1.00 84.38 434 TYR A CA 1
ATOM 3468 C C . TYR A 1 434 ? 16.548 15.823 33.785 1.00 84.38 434 TYR A C 1
ATOM 3470 O O . TYR A 1 434 ? 16.762 16.955 34.229 1.00 84.38 434 TYR A O 1
ATOM 3478 N N . SER A 1 435 ? 17.345 15.270 32.871 1.00 89.50 435 SER A N 1
ATOM 3479 C CA . SER A 1 435 ? 18.358 16.047 32.155 1.00 89.50 435 SER A CA 1
ATOM 3480 C C . SER A 1 435 ? 17.694 16.875 31.055 1.00 89.50 435 SER A C 1
ATOM 3482 O O . SER A 1 435 ? 16.840 16.386 30.314 1.00 89.50 435 SER A O 1
ATOM 3484 N N . LEU A 1 436 ? 18.098 18.140 30.942 1.00 92.19 436 LEU A N 1
ATOM 3485 C CA . LEU A 1 436 ? 17.603 19.080 29.940 1.00 92.19 436 LEU A CA 1
ATOM 3486 C C . LEU A 1 436 ? 18.496 19.068 28.705 1.00 92.19 436 LEU A C 1
ATOM 3488 O O . LEU A 1 436 ? 19.690 19.320 28.814 1.00 92.19 436 LEU A O 1
ATOM 3492 N N . TYR A 1 437 ? 17.907 18.884 27.532 1.00 94.25 437 TYR A N 1
ATOM 3493 C CA . TYR A 1 437 ? 18.555 19.081 26.240 1.00 94.25 437 TYR A CA 1
ATOM 3494 C C . TYR A 1 437 ? 18.041 20.382 25.644 1.00 94.25 437 TYR A C 1
ATOM 3496 O O . TYR A 1 437 ? 16.834 20.570 25.505 1.00 94.25 437 TYR A O 1
ATOM 3504 N N . ILE A 1 438 ? 18.956 21.289 25.325 1.00 94.44 438 ILE A N 1
ATOM 3505 C CA . ILE A 1 438 ? 18.644 22.644 24.881 1.00 94.44 438 ILE A CA 1
ATOM 3506 C C . ILE A 1 438 ? 19.263 22.859 23.504 1.00 94.44 438 ILE A C 1
ATOM 3508 O O . ILE A 1 438 ? 20.474 22.696 23.335 1.00 94.44 438 ILE A O 1
ATOM 3512 N N . SER A 1 439 ? 18.435 23.256 22.537 1.00 93.94 439 SER A N 1
ATOM 3513 C CA . SER A 1 439 ? 18.895 23.727 21.226 1.00 93.94 439 SER A CA 1
ATOM 3514 C C . SER A 1 439 ? 19.451 25.142 21.365 1.00 93.94 439 SER A C 1
ATOM 3516 O O . SER A 1 439 ? 18.697 26.111 21.437 1.00 93.94 439 SER A O 1
ATOM 3518 N N . ASP A 1 440 ? 20.775 25.257 21.421 1.00 93.06 440 ASP A N 1
ATOM 3519 C CA . ASP A 1 440 ? 21.511 26.516 21.527 1.00 93.06 440 ASP A CA 1
ATOM 3520 C C . ASP A 1 440 ? 21.802 27.045 20.111 1.00 93.06 440 ASP A C 1
ATOM 3522 O O . ASP A 1 440 ? 22.883 26.864 19.535 1.00 93.06 440 ASP A O 1
ATOM 3526 N N . SER A 1 441 ? 20.751 27.592 19.491 1.00 89.69 441 SER A N 1
ATOM 3527 C CA . SER A 1 441 ? 20.647 27.739 18.038 1.00 89.69 441 SER A CA 1
ATOM 3528 C C . SER A 1 441 ? 21.694 28.658 17.428 1.00 89.69 441 SER A C 1
ATOM 3530 O O . SER A 1 441 ? 22.175 28.383 16.327 1.00 89.69 441 SER A O 1
ATOM 3532 N N . TRP A 1 442 ? 22.048 29.756 18.095 1.00 89.25 442 TRP A N 1
ATOM 3533 C CA . TRP A 1 442 ? 23.014 30.716 17.552 1.00 89.25 442 TRP A CA 1
ATOM 3534 C C . TRP A 1 442 ? 24.462 30.353 17.879 1.00 89.25 442 TRP A C 1
ATOM 3536 O O . TRP A 1 442 ? 25.368 30.809 17.193 1.00 89.25 442 TRP A O 1
ATOM 3546 N N . ASN A 1 443 ? 24.683 29.458 18.842 1.00 90.75 443 ASN A N 1
ATOM 3547 C CA . ASN A 1 443 ? 25.976 28.797 19.027 1.00 90.75 443 ASN A CA 1
ATOM 3548 C C . ASN A 1 443 ? 26.116 27.514 18.187 1.00 90.75 443 ASN A C 1
ATOM 3550 O O . ASN A 1 443 ? 27.129 26.822 18.284 1.00 90.75 443 ASN A O 1
ATOM 3554 N N . HIS A 1 444 ? 25.102 27.180 17.380 1.00 91.88 444 HIS A N 1
ATOM 3555 C CA . HIS A 1 444 ? 25.075 26.016 16.494 1.00 91.88 444 HIS A CA 1
ATOM 3556 C C . HIS A 1 444 ? 25.403 24.696 17.210 1.00 91.88 444 HIS A C 1
ATOM 3558 O O . HIS A 1 444 ? 26.207 23.878 16.749 1.00 91.88 444 HIS A O 1
ATOM 3564 N N . ARG A 1 445 ? 24.794 24.501 18.380 1.00 94.00 445 ARG A N 1
ATOM 3565 C CA . ARG A 1 445 ? 25.020 23.324 19.218 1.00 94.00 445 ARG A CA 1
ATOM 3566 C C . ARG A 1 445 ? 23.757 22.907 19.962 1.00 94.00 445 ARG A C 1
ATOM 3568 O O . ARG A 1 445 ? 22.796 23.663 20.070 1.00 94.00 445 ARG A O 1
ATOM 3575 N N . VAL A 1 446 ? 23.785 21.699 20.498 1.00 94.75 446 VAL A N 1
ATOM 3576 C CA . VAL A 1 446 ? 22.793 21.163 21.424 1.00 94.75 446 VAL A CA 1
ATOM 3577 C C . VAL A 1 446 ? 23.514 20.800 22.708 1.00 94.75 446 VAL A C 1
ATOM 3579 O O . VAL A 1 446 ? 24.554 20.136 22.686 1.00 94.75 446 VAL A O 1
ATOM 3582 N N . MET A 1 447 ? 22.959 21.243 23.827 1.00 94.19 447 MET A N 1
ATOM 3583 C CA . MET A 1 447 ? 23.577 21.115 25.138 1.00 94.19 447 MET A CA 1
ATOM 3584 C C . MET A 1 447 ? 22.718 20.271 26.078 1.00 94.19 447 MET A C 1
ATOM 3586 O O . MET A 1 447 ? 21.517 20.500 26.167 1.00 94.19 447 MET A O 1
ATOM 3590 N N . LYS A 1 448 ? 23.339 19.353 26.823 1.00 94.06 448 LYS A N 1
ATOM 3591 C CA . LYS A 1 448 ? 22.724 18.550 27.889 1.00 94.06 448 LYS A CA 1
ATOM 3592 C C . LYS A 1 448 ? 23.116 19.109 29.256 1.00 94.06 448 LYS A C 1
ATOM 3594 O O . LYS A 1 448 ? 24.293 19.110 29.608 1.00 94.06 448 LYS A O 1
ATOM 3599 N N . TRP A 1 449 ? 22.142 19.537 30.046 1.00 93.81 449 TRP A N 1
ATOM 3600 C CA . TRP A 1 449 ? 22.289 19.880 31.459 1.00 93.81 449 TRP A CA 1
ATOM 3601 C C . TRP A 1 449 ? 21.748 18.742 32.312 1.00 93.81 449 TRP A C 1
ATOM 3603 O O . TRP A 1 449 ? 20.557 18.440 32.268 1.00 93.81 449 TRP A O 1
ATOM 3613 N N . LYS A 1 450 ? 22.613 18.112 33.108 1.00 89.44 450 LYS A N 1
ATOM 3614 C CA . LYS A 1 450 ? 22.158 17.155 34.123 1.00 89.44 450 LYS A CA 1
ATOM 3615 C C . LYS A 1 450 ? 21.407 17.897 35.226 1.00 89.44 450 LYS A C 1
ATOM 3617 O O . LYS A 1 450 ? 21.643 19.084 35.454 1.00 89.44 450 LYS A O 1
ATOM 3622 N N . LYS A 1 451 ? 20.526 17.186 35.928 1.00 84.12 451 LYS A N 1
ATOM 3623 C CA . LYS A 1 451 ? 19.808 17.734 37.079 1.00 84.12 451 LYS A CA 1
ATOM 3624 C C . LYS A 1 451 ? 20.796 18.381 38.064 1.00 84.12 451 LYS A C 1
ATOM 3626 O O . LYS A 1 451 ? 21.801 17.771 38.420 1.00 84.12 451 LYS A O 1
ATOM 3631 N N . ASP A 1 452 ? 20.507 19.621 38.455 1.00 80.81 452 ASP A N 1
ATOM 3632 C CA . ASP A 1 452 ? 21.293 20.441 39.391 1.00 80.81 452 ASP A CA 1
ATOM 3633 C C . ASP A 1 452 ? 22.729 20.795 38.924 1.00 80.81 452 ASP A C 1
ATOM 3635 O O . ASP A 1 452 ? 23.527 21.337 39.694 1.00 80.81 452 ASP A O 1
ATOM 3639 N N . ALA A 1 453 ? 23.076 20.537 37.656 1.00 86.50 453 ALA A N 1
ATOM 3640 C CA . ALA A 1 453 ? 24.370 20.914 37.095 1.00 86.50 453 ALA A CA 1
ATOM 3641 C C . ALA A 1 453 ? 24.461 22.428 36.845 1.00 86.50 453 ALA A C 1
ATOM 3643 O O . ALA A 1 453 ? 23.538 23.047 36.320 1.00 86.50 453 ALA A O 1
ATOM 3644 N N . LYS A 1 454 ? 25.613 23.025 37.170 1.00 85.88 454 LYS A N 1
ATOM 3645 C CA . LYS A 1 454 ? 25.879 24.456 36.922 1.00 85.88 454 LYS A CA 1
ATOM 3646 C C . LYS A 1 454 ? 26.304 24.752 35.482 1.00 85.88 454 LYS A C 1
ATOM 3648 O O . LYS A 1 454 ? 26.152 25.878 35.016 1.00 85.88 454 LYS A O 1
ATOM 3653 N N . GLU A 1 455 ? 26.816 23.747 34.782 1.00 90.56 455 GLU A N 1
ATOM 3654 C CA . GLU A 1 455 ? 27.292 23.836 33.403 1.00 90.56 455 GLU A CA 1
ATOM 3655 C C . GLU A 1 455 ? 26.728 22.670 32.590 1.00 90.56 455 GLU A C 1
ATOM 3657 O O . GLU A 1 455 ? 26.440 21.598 33.130 1.00 90.56 455 GLU A O 1
ATOM 3662 N N . GLY A 1 456 ? 26.553 22.897 31.295 1.00 90.31 456 GLY A N 1
ATOM 3663 C CA . GLY A 1 456 ? 26.061 21.915 30.347 1.00 90.31 456 GLY A CA 1
ATOM 3664 C C . GLY A 1 456 ? 27.189 21.217 29.609 1.00 90.31 456 GLY A C 1
ATOM 3665 O O . GLY A 1 456 ? 28.351 21.614 29.650 1.00 90.31 456 GLY A O 1
ATOM 3666 N N . ILE A 1 457 ? 26.825 20.166 28.892 1.00 92.25 457 ILE A N 1
ATOM 3667 C CA . ILE A 1 457 ? 27.730 19.362 28.077 1.00 92.25 457 ILE A CA 1
ATOM 3668 C C . ILE A 1 457 ? 27.266 19.484 26.629 1.00 92.25 457 ILE A C 1
ATOM 3670 O O . ILE A 1 457 ? 26.084 19.292 26.349 1.00 92.25 457 ILE A O 1
ATOM 3674 N N . VAL A 1 458 ? 28.176 19.788 25.702 1.00 92.50 458 VAL A N 1
ATOM 3675 C CA . VAL A 1 458 ? 27.856 19.761 24.268 1.00 92.50 458 VAL A CA 1
ATOM 3676 C C . VAL A 1 458 ? 27.619 18.311 23.865 1.00 92.50 458 VAL A C 1
ATOM 3678 O O . VAL A 1 458 ? 28.519 17.483 23.978 1.00 92.50 458 VAL A O 1
ATOM 3681 N N . VAL A 1 459 ? 26.409 18.014 23.405 1.00 91.62 459 VAL A N 1
ATOM 3682 C CA . VAL A 1 459 ? 26.014 16.671 22.955 1.00 91.62 459 VAL A CA 1
ATOM 3683 C C . VAL A 1 459 ? 25.684 16.626 21.471 1.00 91.62 459 VAL A C 1
ATOM 3685 O O . VAL A 1 459 ? 25.700 15.545 20.895 1.00 91.62 459 VAL A O 1
ATOM 3688 N N . ALA A 1 460 ? 25.427 17.784 20.846 1.00 91.25 460 ALA A N 1
ATOM 3689 C CA . ALA A 1 460 ? 25.495 17.917 19.399 1.00 91.25 460 ALA A CA 1
ATOM 3690 C C . ALA A 1 460 ? 26.070 19.253 18.908 1.00 91.25 460 ALA A C 1
ATOM 3692 O O . ALA A 1 460 ? 25.969 20.270 19.585 1.00 91.25 460 ALA A O 1
ATOM 3693 N N . GLY A 1 461 ? 26.663 19.267 17.718 1.00 88.62 461 GLY A N 1
ATOM 3694 C CA . GLY A 1 461 ? 27.359 20.409 17.115 1.00 88.62 461 GLY A CA 1
ATOM 3695 C C . GLY A 1 461 ? 28.571 20.902 17.911 1.00 88.62 461 GLY A C 1
ATOM 3696 O O . GLY A 1 461 ? 29.374 20.115 18.404 1.00 88.62 461 GLY A O 1
ATOM 3697 N N . GLY A 1 462 ? 28.726 22.227 17.994 1.00 81.75 462 GLY A N 1
ATOM 3698 C CA . GLY A 1 462 ? 29.775 22.879 18.794 1.00 81.75 462 GLY A CA 1
ATOM 3699 C C . GLY A 1 462 ? 31.136 23.049 18.110 1.00 81.75 462 GLY A C 1
ATOM 3700 O O . GLY A 1 462 ? 32.012 23.694 18.676 1.00 81.75 462 GLY A O 1
ATOM 3701 N N . ASN A 1 463 ? 31.305 22.560 16.877 1.00 85.88 463 ASN A N 1
ATOM 3702 C CA . ASN A 1 463 ? 32.528 22.723 16.073 1.00 85.88 463 ASN A CA 1
ATOM 3703 C C . ASN A 1 463 ? 32.433 23.894 15.071 1.00 85.88 463 ASN A C 1
ATOM 3705 O O . ASN A 1 463 ? 32.959 23.827 13.957 1.00 85.88 463 ASN A O 1
ATOM 3709 N N . GLY A 1 464 ? 31.721 24.956 15.452 1.00 77.81 464 GLY A N 1
ATOM 3710 C CA . GLY A 1 464 ? 31.403 26.091 14.585 1.00 77.81 464 GLY A CA 1
ATOM 3711 C C . GLY A 1 464 ? 30.252 25.825 13.608 1.00 77.81 464 GLY A C 1
ATOM 3712 O O . GLY A 1 464 ? 29.741 24.709 13.493 1.00 77.81 464 GLY A O 1
ATOM 3713 N N . GLN A 1 465 ? 29.841 26.886 12.916 1.00 84.25 465 GLN A N 1
ATOM 3714 C CA . GLN A 1 465 ? 28.811 26.848 11.882 1.00 84.25 465 GLN A CA 1
ATOM 3715 C C . GLN A 1 465 ? 29.314 26.103 10.639 1.00 84.25 465 GLN A C 1
ATOM 3717 O O . GLN A 1 465 ? 30.402 26.393 10.142 1.00 84.25 465 GLN A O 1
ATOM 3722 N N . GLY A 1 466 ? 28.513 25.190 10.094 1.00 72.88 466 GLY A N 1
ATOM 3723 C CA . GLY A 1 466 ? 28.832 24.533 8.827 1.00 72.88 466 GLY A CA 1
ATOM 3724 C C . GLY A 1 466 ? 27.914 23.360 8.507 1.00 72.88 466 GLY A C 1
ATOM 3725 O O . GLY A 1 466 ? 26.996 23.054 9.264 1.00 72.88 466 GLY A O 1
ATOM 3726 N N . ASN A 1 467 ? 28.172 22.700 7.378 1.00 75.81 467 ASN A N 1
ATOM 3727 C CA . ASN A 1 467 ? 27.368 21.592 6.850 1.00 75.81 467 ASN A CA 1
ATOM 3728 C C . ASN A 1 467 ? 28.058 20.219 6.963 1.00 75.81 467 ASN A C 1
ATOM 3730 O O . ASN A 1 467 ? 27.513 19.211 6.508 1.00 75.81 467 ASN A O 1
ATOM 3734 N N . SER A 1 468 ? 29.242 20.142 7.578 1.00 82.69 468 SER A N 1
ATOM 3735 C CA . SER A 1 468 ? 29.903 18.859 7.839 1.00 82.69 468 SER A CA 1
ATOM 3736 C C . SER A 1 468 ? 29.115 18.024 8.857 1.00 82.69 468 SER A C 1
ATOM 3738 O O . SER A 1 468 ? 28.255 18.539 9.571 1.00 82.69 468 SER A O 1
ATOM 3740 N N . LEU A 1 469 ? 29.411 16.726 8.962 1.00 82.81 469 LEU A N 1
ATOM 3741 C CA . LEU A 1 469 ? 28.755 15.839 9.936 1.00 82.81 469 LEU A CA 1
ATOM 3742 C C . LEU A 1 469 ? 29.055 16.218 11.399 1.00 82.81 469 LEU A C 1
ATOM 3744 O O . LEU A 1 469 ? 28.337 15.811 12.304 1.00 82.81 469 LEU A O 1
ATOM 3748 N N . LYS A 1 470 ? 30.088 17.031 11.646 1.00 84.38 470 LYS A N 1
ATOM 3749 C CA . LYS A 1 470 ? 30.514 17.484 12.984 1.00 84.38 470 LYS A CA 1
ATOM 3750 C C . LYS A 1 470 ? 29.936 18.842 13.378 1.00 84.38 470 LYS A C 1
ATOM 3752 O O . LYS A 1 470 ? 30.158 19.303 14.499 1.00 84.38 470 LYS A O 1
ATOM 3757 N N . GLN A 1 471 ? 29.253 19.503 12.449 1.00 85.38 471 GLN A N 1
ATOM 3758 C CA . GLN A 1 471 ? 28.772 20.872 12.574 1.00 85.38 471 GLN A CA 1
ATOM 3759 C C . GLN A 1 471 ? 27.257 20.918 12.414 1.00 85.38 471 GLN A C 1
ATOM 3761 O O . GLN A 1 471 ? 26.656 20.072 11.756 1.00 85.38 471 GLN A O 1
ATOM 3766 N N . LEU A 1 472 ? 26.649 21.926 13.024 1.00 87.00 472 LEU A N 1
ATOM 3767 C CA . LEU A 1 472 ? 25.251 22.279 12.824 1.00 87.00 472 LEU A CA 1
ATOM 3768 C C . LEU A 1 472 ? 25.200 23.697 12.249 1.00 87.00 472 LEU A C 1
ATOM 3770 O O . LEU A 1 472 ? 26.153 24.470 12.373 1.00 87.00 472 LEU A O 1
ATOM 3774 N N . TYR A 1 473 ? 24.070 24.057 11.660 1.00 85.12 473 TYR A N 1
ATOM 3775 C CA . TYR A 1 473 ? 23.751 25.414 11.265 1.00 85.12 473 TYR A CA 1
ATOM 3776 C C . TYR A 1 473 ? 22.317 25.759 11.693 1.00 85.12 473 TYR A C 1
ATOM 3778 O O . TYR A 1 473 ? 21.327 25.460 11.029 1.00 85.12 473 TYR A O 1
ATOM 3786 N N . HIS A 1 474 ? 22.243 26.428 12.847 1.00 84.69 474 HIS A N 1
ATOM 3787 C CA . HIS A 1 474 ? 21.007 26.842 13.521 1.00 84.69 474 HIS A CA 1
ATOM 3788 C C . HIS A 1 474 ? 20.073 25.667 13.857 1.00 84.69 474 HIS A C 1
ATOM 3790 O O . HIS A 1 474 ? 18.981 25.564 13.295 1.00 84.69 474 HIS A O 1
ATOM 3796 N N . PRO A 1 475 ? 20.474 24.788 14.798 1.00 90.31 475 PRO A N 1
ATOM 3797 C CA . PRO A 1 475 ? 19.606 23.717 15.261 1.00 90.31 475 PRO A CA 1
ATOM 3798 C C . PRO A 1 475 ? 18.401 24.301 15.993 1.00 90.31 475 PRO A C 1
ATOM 3800 O O . PRO A 1 475 ? 18.582 25.111 16.902 1.00 90.31 475 PRO A O 1
ATOM 3803 N N . HIS A 1 476 ? 17.188 23.915 15.609 1.00 84.81 476 HIS A N 1
ATOM 3804 C CA . HIS A 1 476 ? 15.968 24.515 16.162 1.00 84.81 476 HIS A CA 1
ATOM 3805 C C . HIS A 1 476 ? 15.229 23.587 17.125 1.00 84.81 476 HIS A C 1
ATOM 3807 O O . HIS A 1 476 ? 14.705 24.036 18.133 1.00 84.81 476 HIS A O 1
ATOM 3813 N N . GLU A 1 477 ? 15.220 22.282 16.866 1.00 87.88 477 GLU A N 1
ATOM 3814 C CA . GLU A 1 477 ? 14.531 21.302 17.706 1.00 87.88 477 GLU A CA 1
ATOM 3815 C C . GLU A 1 477 ? 15.444 20.111 17.989 1.00 87.88 477 GLU A C 1
ATOM 3817 O O . GLU A 1 477 ? 16.260 19.718 17.147 1.00 87.88 477 GLU A O 1
ATOM 3822 N N . VAL A 1 478 ? 15.316 19.572 19.198 1.00 90.81 478 VAL A N 1
ATOM 3823 C CA . VAL A 1 478 ? 16.035 18.390 19.662 1.00 90.81 478 VAL A CA 1
ATOM 3824 C C . VAL A 1 478 ? 15.049 17.445 20.333 1.00 90.81 478 VAL A C 1
ATOM 3826 O O . VAL A 1 478 ? 14.265 17.863 21.183 1.00 90.81 478 VAL A O 1
ATOM 3829 N N . ILE A 1 479 ? 15.125 16.163 19.984 1.00 88.69 479 ILE A N 1
ATOM 3830 C CA . ILE A 1 479 ? 14.452 15.085 20.710 1.00 88.69 479 ILE A CA 1
ATOM 3831 C C . ILE A 1 479 ? 15.455 13.981 21.014 1.00 88.69 479 ILE A C 1
ATOM 3833 O O . ILE A 1 479 ? 16.384 13.741 20.240 1.00 88.69 479 ILE A O 1
ATOM 3837 N N . VAL A 1 480 ? 15.256 13.297 22.133 1.00 86.62 480 VAL A N 1
ATOM 3838 C CA . VAL A 1 480 ? 16.067 12.138 22.506 1.00 86.62 480 VAL A CA 1
ATOM 3839 C C . VAL A 1 480 ? 15.145 10.935 22.600 1.00 86.62 480 VAL A C 1
ATOM 3841 O O . VAL A 1 480 ? 14.087 11.004 23.229 1.00 86.62 480 VAL A O 1
ATOM 3844 N N . ASP A 1 481 ? 15.502 9.849 21.923 1.00 77.00 481 ASP A N 1
ATOM 3845 C CA . ASP A 1 481 ? 14.729 8.615 22.004 1.00 77.00 481 ASP A CA 1
ATOM 3846 C C . ASP A 1 481 ? 15.019 7.841 23.304 1.00 77.00 481 ASP A C 1
ATOM 3848 O O . ASP A 1 481 ? 15.886 8.186 24.106 1.00 77.00 481 ASP A O 1
ATOM 3852 N N . HIS A 1 482 ? 14.290 6.748 23.524 1.00 70.44 482 HIS A N 1
ATOM 3853 C CA . HIS A 1 482 ? 14.465 5.904 24.710 1.00 70.44 482 HIS A CA 1
ATOM 3854 C C . HIS A 1 482 ? 15.793 5.110 24.729 1.00 70.44 482 HIS A C 1
ATOM 3856 O O . HIS A 1 482 ? 16.059 4.392 25.700 1.00 70.44 482 HIS A O 1
ATOM 3862 N N . LEU A 1 483 ? 16.574 5.149 23.640 1.00 64.06 483 LEU A N 1
ATOM 3863 C CA . LEU A 1 483 ? 17.921 4.578 23.532 1.00 64.06 483 LEU A CA 1
ATOM 3864 C C . LEU A 1 483 ? 19.009 5.625 23.824 1.00 64.06 483 LEU A C 1
ATOM 3866 O O . LEU A 1 483 ? 20.176 5.259 23.888 1.00 64.06 483 LEU A O 1
ATOM 3870 N N . GLY A 1 484 ? 18.647 6.899 24.018 1.00 72.69 484 GLY A N 1
ATOM 3871 C CA . GLY A 1 484 ? 19.599 7.993 24.203 1.00 72.69 484 GLY A CA 1
ATOM 3872 C C . GLY A 1 484 ? 20.136 8.576 22.891 1.00 72.69 484 GLY A C 1
ATOM 3873 O O . GLY A 1 484 ? 21.071 9.373 22.922 1.00 72.69 484 GLY A O 1
ATOM 3874 N N . GLN A 1 485 ? 19.566 8.208 21.737 1.00 82.06 485 GLN A N 1
ATOM 3875 C CA . GLN A 1 485 ? 19.945 8.789 20.449 1.00 82.06 485 GLN A CA 1
ATOM 3876 C C . GLN A 1 485 ? 19.318 10.175 20.314 1.00 82.06 485 GLN A C 1
ATOM 3878 O O . GLN A 1 485 ? 18.115 10.362 20.514 1.00 82.06 485 GLN A O 1
ATOM 3883 N N . ILE A 1 486 ? 20.149 11.147 19.958 1.00 89.06 486 ILE A N 1
ATOM 3884 C CA . ILE A 1 486 ? 19.801 12.561 19.881 1.00 89.06 486 ILE A CA 1
ATOM 3885 C C . ILE A 1 486 ? 19.492 12.892 18.428 1.00 89.06 486 ILE A C 1
ATOM 3887 O O . ILE A 1 486 ? 20.370 12.808 17.571 1.00 89.06 486 ILE A O 1
ATOM 3891 N N . TYR A 1 487 ? 18.260 13.299 18.149 1.00 89.88 487 TYR A N 1
ATOM 3892 C CA . TYR A 1 487 ? 17.843 13.765 16.833 1.00 89.88 487 TYR A CA 1
ATOM 3893 C C . TYR A 1 487 ? 17.740 15.283 16.851 1.00 89.88 487 TYR A C 1
ATOM 3895 O O . TYR A 1 487 ? 17.050 15.859 17.691 1.00 89.88 487 TYR A O 1
ATOM 3903 N N . VAL A 1 488 ? 18.431 15.924 15.915 1.00 90.25 488 VAL A N 1
ATOM 3904 C CA . VAL A 1 488 ? 18.546 17.377 15.822 1.00 90.25 488 VAL A CA 1
ATOM 3905 C C . VAL A 1 488 ? 18.044 17.839 14.465 1.00 90.25 488 VAL A C 1
ATOM 3907 O O . VAL A 1 488 ? 18.511 17.362 13.425 1.00 90.25 488 VAL A O 1
ATOM 3910 N N . ALA A 1 489 ? 17.115 18.792 14.476 1.00 89.62 489 ALA A N 1
ATOM 3911 C CA . ALA A 1 489 ? 16.686 19.496 13.277 1.00 89.62 489 ALA A CA 1
ATOM 3912 C C . ALA A 1 489 ? 17.707 20.587 12.927 1.00 89.62 489 ALA A C 1
ATOM 3914 O O . ALA A 1 489 ? 17.729 21.648 13.551 1.00 89.62 489 ALA A O 1
ATOM 3915 N N . ASP A 1 490 ? 18.567 20.308 11.945 1.00 84.81 490 ASP A N 1
ATOM 3916 C CA . ASP A 1 490 ? 19.625 21.199 11.466 1.00 84.81 490 ASP A CA 1
ATOM 3917 C C . ASP A 1 490 ? 19.086 22.083 10.329 1.00 84.81 490 ASP A C 1
ATOM 3919 O O . ASP A 1 490 ? 19.223 21.780 9.138 1.00 84.81 490 ASP A O 1
ATOM 3923 N N . CYS A 1 491 ? 18.365 23.137 10.720 1.00 77.00 491 CYS A N 1
ATOM 3924 C CA . CYS A 1 491 ? 17.409 23.828 9.860 1.00 77.00 491 CYS A CA 1
ATOM 3925 C C . CYS A 1 491 ? 18.024 24.480 8.619 1.00 77.00 491 CYS A C 1
ATOM 3927 O O . CYS A 1 491 ? 17.460 24.336 7.537 1.00 77.00 491 CYS A O 1
ATOM 3929 N N . GLN A 1 492 ? 19.166 25.163 8.740 1.00 81.25 492 GLN A N 1
ATOM 3930 C CA . GLN A 1 492 ? 19.786 25.833 7.585 1.00 81.25 492 GLN A CA 1
ATOM 3931 C C . GLN A 1 492 ? 20.581 24.880 6.687 1.00 81.25 492 GLN A C 1
ATOM 3933 O O . GLN A 1 492 ? 20.934 25.234 5.568 1.00 81.25 492 GLN A O 1
ATOM 3938 N N . ASN A 1 493 ? 20.842 23.658 7.151 1.00 74.75 493 ASN A N 1
ATOM 3939 C CA . ASN A 1 493 ? 21.434 22.601 6.333 1.00 74.75 493 ASN A CA 1
ATOM 3940 C C . ASN A 1 493 ? 20.380 21.640 5.763 1.00 74.75 493 ASN A C 1
ATOM 3942 O O . ASN A 1 493 ? 20.745 20.645 5.133 1.00 74.75 493 ASN A O 1
ATOM 3946 N N . HIS A 1 494 ? 19.089 21.911 5.990 1.00 80.44 494 HIS A N 1
ATOM 3947 C CA . HIS A 1 494 ? 17.968 21.141 5.451 1.00 80.44 494 HIS A CA 1
ATOM 3948 C C . HIS A 1 494 ? 18.081 19.630 5.714 1.00 80.44 494 HIS A C 1
ATOM 3950 O O . HIS A 1 494 ? 17.935 18.791 4.816 1.00 80.44 494 HIS A O 1
ATOM 3956 N N . ARG A 1 495 ? 18.404 19.268 6.958 1.00 84.00 495 ARG A N 1
ATOM 3957 C CA . ARG A 1 495 ? 18.612 17.872 7.351 1.00 84.00 495 ARG A CA 1
ATOM 3958 C C . ARG A 1 495 ? 18.203 17.610 8.793 1.00 84.00 495 ARG A C 1
ATOM 3960 O O . ARG A 1 495 ? 18.254 18.492 9.645 1.00 84.00 495 ARG A O 1
ATOM 3967 N N . ILE A 1 496 ? 17.859 16.359 9.065 1.00 87.38 496 ILE A N 1
ATOM 3968 C CA . ILE A 1 496 ? 17.744 15.819 10.417 1.00 87.38 496 ILE A CA 1
ATOM 3969 C C . ILE A 1 496 ? 18.979 14.968 10.675 1.00 87.38 496 ILE A C 1
ATOM 3971 O O . ILE A 1 496 ? 19.269 14.041 9.913 1.00 87.38 496 ILE A O 1
ATOM 3975 N N . MET A 1 497 ? 19.708 15.285 11.739 1.00 85.94 497 MET A N 1
ATOM 3976 C CA . MET A 1 497 ? 20.896 14.540 12.141 1.00 85.94 497 MET A CA 1
ATOM 3977 C C . MET A 1 497 ? 20.633 13.726 13.400 1.00 85.94 497 MET A C 1
ATOM 3979 O O . MET A 1 497 ? 20.018 14.225 14.335 1.00 85.94 497 MET A O 1
ATOM 3983 N N . ARG A 1 498 ? 21.140 12.494 13.432 1.00 89.44 498 ARG A N 1
ATOM 3984 C CA . ARG A 1 498 ? 21.208 11.647 14.624 1.00 89.44 498 ARG A CA 1
ATOM 3985 C C . ARG A 1 498 ? 22.626 11.619 15.166 1.00 89.44 498 ARG A C 1
ATOM 3987 O O . ARG A 1 498 ? 23.562 11.405 14.399 1.00 89.44 498 ARG A O 1
ATOM 3994 N N . TRP A 1 499 ? 22.769 11.814 16.467 1.00 89.19 499 TRP A N 1
ATOM 3995 C CA . TRP A 1 499 ? 24.017 11.695 17.216 1.00 89.19 499 TRP A CA 1
ATOM 3996 C C . TRP A 1 499 ? 23.796 10.698 18.357 1.00 89.19 499 TRP A C 1
ATOM 3998 O O . TRP A 1 499 ? 22.788 10.793 19.059 1.00 89.19 499 TRP A O 1
ATOM 4008 N N . CYS A 1 500 ? 24.697 9.735 18.543 1.00 80.69 500 CYS A N 1
ATOM 4009 C CA . CYS A 1 500 ? 24.684 8.888 19.735 1.00 80.69 500 CYS A CA 1
ATOM 4010 C C . CYS A 1 500 ? 25.494 9.546 20.862 1.00 80.69 500 CYS A C 1
ATOM 4012 O O . CYS A 1 500 ? 26.354 10.397 20.623 1.00 80.69 500 CYS A O 1
ATOM 4014 N N . GLU A 1 501 ? 25.215 9.175 22.112 1.00 72.50 501 GLU A N 1
ATOM 4015 C CA . GLU A 1 501 ? 25.933 9.727 23.263 1.00 72.50 501 GLU A CA 1
ATOM 4016 C C . GLU A 1 501 ? 27.438 9.402 23.169 1.00 72.50 501 GLU A C 1
ATOM 4018 O O . GLU A 1 501 ? 27.837 8.242 23.148 1.00 72.50 501 GLU A O 1
ATOM 4023 N N . GLY A 1 502 ? 28.276 10.443 23.084 1.00 67.19 502 GLY A N 1
ATOM 4024 C CA . GLY A 1 502 ? 29.734 10.321 22.936 1.00 67.19 502 GLY A CA 1
ATOM 4025 C C . GLY A 1 502 ? 30.265 10.380 21.495 1.00 67.19 502 GLY A C 1
ATOM 4026 O O . GLY A 1 502 ? 31.485 10.446 21.314 1.00 67.19 502 GLY A O 1
ATOM 4027 N N . ASP A 1 503 ? 29.395 10.414 20.480 1.00 77.25 503 ASP A N 1
ATOM 4028 C CA . ASP A 1 503 ? 29.812 10.551 19.081 1.00 77.25 503 ASP A CA 1
ATOM 4029 C C . ASP A 1 503 ? 30.487 11.905 18.813 1.00 77.25 503 ASP A C 1
ATOM 4031 O O . ASP A 1 503 ? 30.070 12.958 19.298 1.00 77.25 503 ASP A O 1
ATOM 4035 N N . LYS A 1 504 ? 31.532 11.892 17.975 1.00 76.31 504 LYS A N 1
ATOM 4036 C CA . LYS A 1 504 ? 32.212 13.116 17.508 1.00 76.31 504 LYS A CA 1
ATOM 4037 C C . LYS A 1 504 ? 31.601 13.700 16.233 1.00 76.31 504 LYS A C 1
ATOM 4039 O O . LYS A 1 504 ? 31.978 14.802 15.840 1.00 76.31 504 LYS A O 1
ATOM 4044 N N . GLU A 1 505 ? 30.728 12.954 15.561 1.00 82.75 505 GLU A N 1
ATOM 4045 C CA . GLU A 1 505 ? 30.065 13.335 14.316 1.00 82.75 505 GLU A CA 1
ATOM 4046 C C . GLU A 1 505 ? 28.672 12.712 14.227 1.00 82.75 505 GLU A C 1
ATOM 4048 O O . GLU A 1 505 ? 28.441 11.610 14.716 1.00 82.75 505 GLU A O 1
ATOM 4053 N N . GLY A 1 506 ? 27.753 13.418 13.581 1.00 81.25 506 GLY A N 1
ATOM 4054 C CA . GLY A 1 506 ? 26.400 12.956 13.332 1.00 81.25 506 GLY A CA 1
ATOM 4055 C C . GLY A 1 506 ? 26.246 12.093 12.096 1.00 81.25 506 GLY A C 1
ATOM 4056 O O . GLY A 1 506 ? 27.085 12.054 11.201 1.00 81.25 506 GLY A O 1
ATOM 4057 N N . GLU A 1 507 ? 25.085 11.464 12.005 1.00 83.44 507 GLU A N 1
ATOM 4058 C CA . GLU A 1 507 ? 24.603 10.785 10.813 1.00 83.44 507 GLU A CA 1
ATOM 4059 C C . GLU A 1 507 ? 23.342 11.470 10.287 1.00 83.44 507 GLU A C 1
ATOM 4061 O O . GLU A 1 507 ? 22.444 11.821 11.050 1.00 83.44 507 GLU A O 1
ATOM 4066 N N . ILE A 1 508 ? 23.246 11.636 8.968 1.00 79.50 508 ILE A N 1
ATOM 4067 C CA . ILE A 1 508 ? 22.049 12.185 8.328 1.00 79.50 508 ILE A CA 1
ATOM 4068 C C . ILE A 1 508 ? 20.954 11.114 8.313 1.00 79.50 508 ILE A C 1
ATOM 4070 O O . ILE A 1 508 ? 21.095 10.078 7.664 1.00 79.50 508 ILE A O 1
ATOM 4074 N N . VAL A 1 509 ? 19.852 11.394 9.004 1.00 78.38 509 VAL A N 1
ATOM 4075 C CA . VAL A 1 509 ? 18.666 10.529 9.094 1.00 78.38 509 VAL A CA 1
ATOM 4076 C C . VAL A 1 509 ? 17.686 10.817 7.963 1.00 78.38 509 VAL A C 1
ATOM 4078 O O . VAL A 1 509 ? 17.156 9.896 7.349 1.00 78.38 509 VAL A O 1
ATOM 4081 N N . ALA A 1 510 ? 17.456 12.097 7.676 1.00 71.62 510 ALA A N 1
ATOM 4082 C CA . ALA A 1 510 ? 16.550 12.559 6.630 1.00 71.62 510 ALA A CA 1
ATOM 4083 C C . ALA A 1 510 ? 17.037 13.898 6.058 1.00 71.62 510 ALA A C 1
ATOM 4085 O O . ALA A 1 510 ? 17.649 14.693 6.775 1.00 71.62 510 ALA A O 1
ATOM 4086 N N . GLY A 1 511 ? 16.760 14.155 4.778 1.00 70.44 511 GLY A N 1
ATOM 4087 C CA . GLY A 1 511 ? 17.247 15.343 4.069 1.00 70.44 511 GLY A CA 1
ATOM 4088 C C . GLY A 1 511 ? 18.739 15.278 3.725 1.00 70.44 511 GLY A C 1
ATOM 4089 O O . GLY A 1 511 ? 19.309 14.197 3.586 1.00 70.44 511 GLY A O 1
ATOM 4090 N N . GLY A 1 512 ? 19.375 16.441 3.557 1.00 60.25 512 GLY A N 1
ATOM 4091 C CA . GLY A 1 512 ? 20.799 16.542 3.204 1.00 60.25 512 GLY A CA 1
ATOM 4092 C C . GLY A 1 512 ? 21.131 16.386 1.711 1.00 60.25 512 GLY A C 1
ATOM 4093 O O . GLY A 1 512 ? 22.301 16.466 1.353 1.00 60.25 512 GLY A O 1
ATOM 4094 N N . ASN A 1 513 ? 20.127 16.229 0.837 1.00 63.12 513 ASN A N 1
ATOM 4095 C CA . ASN A 1 513 ? 20.284 16.175 -0.628 1.00 63.12 513 ASN A CA 1
ATOM 4096 C C . ASN A 1 513 ? 19.929 17.510 -1.323 1.00 63.12 513 ASN A C 1
ATOM 4098 O O . ASN A 1 513 ? 19.462 17.518 -2.464 1.00 63.12 513 ASN A O 1
ATOM 4102 N N . GLY A 1 514 ? 20.131 18.632 -0.625 1.00 54.66 514 GLY A N 1
ATOM 4103 C CA . GLY A 1 514 ? 19.797 19.983 -1.089 1.00 54.66 514 GLY A CA 1
ATOM 4104 C C . GLY A 1 514 ? 18.365 20.429 -0.766 1.00 54.66 514 GLY A C 1
ATOM 4105 O O . GLY A 1 514 ? 17.537 19.636 -0.314 1.00 54.66 514 GLY A O 1
ATOM 4106 N N . GLN A 1 515 ? 18.099 21.718 -1.004 1.00 62.84 515 GLN A N 1
ATOM 4107 C CA . GLN A 1 515 ? 16.770 22.327 -0.914 1.00 62.84 515 GLN A CA 1
ATOM 4108 C C . GLN A 1 515 ? 15.853 21.725 -2.001 1.00 62.84 515 GLN A C 1
ATOM 4110 O O . GLN A 1 515 ? 16.027 22.022 -3.179 1.00 62.84 515 GLN A O 1
ATOM 4115 N N . GLY A 1 516 ? 14.843 20.930 -1.644 1.00 56.91 516 GLY A N 1
ATOM 4116 C CA . GLY A 1 516 ? 13.732 20.607 -2.539 1.00 56.91 516 GLY A CA 1
ATOM 4117 C C . GLY A 1 516 ? 12.553 19.925 -1.848 1.00 56.91 516 GLY A C 1
ATOM 4118 O O . GLY A 1 516 ? 12.585 19.659 -0.651 1.00 56.91 516 GLY A O 1
ATOM 4119 N N . ASN A 1 517 ? 11.521 19.639 -2.639 1.00 56.06 517 ASN A N 1
ATOM 4120 C CA . ASN A 1 517 ? 10.237 19.093 -2.177 1.00 56.06 517 ASN A CA 1
ATOM 4121 C C . ASN A 1 517 ? 10.106 17.595 -2.504 1.00 56.06 517 ASN A C 1
ATOM 4123 O O . ASN A 1 517 ? 9.040 17.005 -2.385 1.00 56.06 517 ASN A O 1
ATOM 4127 N N . GLN A 1 518 ? 11.207 16.986 -2.958 1.00 53.81 518 GLN A N 1
ATOM 4128 C CA . GLN A 1 518 ? 11.311 15.552 -3.192 1.00 53.81 518 GLN A CA 1
ATOM 4129 C C . GLN A 1 518 ? 11.321 14.796 -1.855 1.00 53.81 518 GLN A C 1
ATOM 4131 O O . GLN A 1 518 ? 11.821 15.331 -0.868 1.00 53.81 518 GLN A O 1
ATOM 4136 N N . PRO A 1 519 ? 10.887 13.524 -1.805 1.00 54.53 519 PRO A N 1
ATOM 4137 C CA . PRO A 1 519 ? 10.851 12.740 -0.565 1.00 54.53 519 PRO A CA 1
ATOM 4138 C C . PRO A 1 519 ? 12.185 12.655 0.200 1.00 54.53 519 PRO A C 1
ATOM 4140 O O . PRO A 1 519 ? 12.175 12.416 1.407 1.00 54.53 519 PRO A O 1
ATOM 4143 N N . ASN A 1 520 ? 13.314 12.833 -0.497 1.00 51.84 520 ASN A N 1
ATOM 4144 C CA . ASN A 1 520 ? 14.682 12.787 0.025 1.00 51.84 520 ASN A CA 1
ATOM 4145 C C . ASN A 1 520 ? 15.370 14.152 0.142 1.00 51.84 520 ASN A C 1
ATOM 4147 O O . ASN A 1 520 ? 16.559 14.212 0.466 1.00 51.84 520 ASN A O 1
ATOM 4151 N N . GLN A 1 521 ? 14.643 15.234 -0.112 1.00 58.28 521 GLN A N 1
ATOM 4152 C CA . GLN A 1 521 ? 15.100 16.609 0.025 1.00 58.28 521 GLN A CA 1
ATOM 4153 C C . GLN A 1 521 ? 14.245 17.305 1.081 1.00 58.28 521 GLN A C 1
ATOM 4155 O O . GLN A 1 521 ? 13.095 16.943 1.306 1.00 58.28 521 GLN A O 1
ATOM 4160 N N . LEU A 1 522 ? 14.830 18.273 1.778 1.00 57.75 522 LEU A N 1
ATOM 4161 C CA . LEU A 1 522 ? 14.074 19.144 2.666 1.00 57.75 522 LEU A CA 1
ATOM 4162 C C . LEU A 1 522 ? 14.275 20.566 2.154 1.00 57.75 522 LEU A C 1
ATOM 4164 O O . LEU A 1 522 ? 15.383 21.000 1.872 1.00 57.75 522 LEU A O 1
ATOM 4168 N N . ASN A 1 523 ? 13.183 21.271 1.974 1.00 46.56 523 ASN A N 1
ATOM 4169 C CA . ASN A 1 523 ? 13.057 22.684 1.646 1.00 46.56 523 ASN A CA 1
ATOM 4170 C C . ASN A 1 523 ? 11.666 23.058 2.125 1.00 46.56 523 ASN A C 1
ATOM 4172 O O . ASN A 1 523 ? 10.845 22.157 2.242 1.00 46.56 523 ASN A O 1
ATOM 4176 N N . ASP A 1 524 ? 11.383 24.316 2.422 1.00 42.88 524 ASP A N 1
ATOM 4177 C CA . ASP A 1 524 ? 9.998 24.751 2.655 1.00 42.88 524 ASP A CA 1
ATOM 4178 C C . ASP A 1 524 ? 9.036 24.095 1.612 1.00 42.88 524 ASP A C 1
ATOM 4180 O O . ASP A 1 524 ? 9.095 24.464 0.437 1.00 42.88 524 ASP A O 1
ATOM 4184 N N . PRO A 1 525 ? 8.211 23.074 1.963 1.00 34.81 525 PRO A N 1
ATOM 4185 C CA . PRO A 1 525 ? 7.878 22.006 1.003 1.00 34.81 525 PRO A CA 1
ATOM 4186 C C . PRO A 1 525 ? 6.600 22.237 0.161 1.00 34.81 525 PRO A C 1
ATOM 4188 O O . PRO A 1 525 ? 5.547 22.506 0.735 1.00 34.81 525 PRO A O 1
ATOM 4191 N N . THR A 1 526 ? 6.646 22.051 -1.179 1.00 30.50 526 THR A N 1
ATOM 4192 C CA . THR A 1 526 ? 5.489 21.908 -2.127 1.00 30.50 526 THR A CA 1
ATOM 4193 C C . THR A 1 526 ? 5.747 21.035 -3.398 1.00 30.50 526 THR A C 1
ATOM 4195 O O . THR A 1 526 ? 6.716 21.224 -4.123 1.00 30.50 526 THR A O 1
ATOM 4198 N N . ASP A 1 527 ? 4.864 20.079 -3.710 1.00 36.69 527 ASP A N 1
ATOM 4199 C CA . ASP A 1 527 ? 5.039 18.999 -4.719 1.00 36.69 527 ASP A CA 1
ATOM 4200 C C . ASP A 1 527 ? 5.029 19.394 -6.225 1.00 36.69 527 ASP A C 1
ATOM 4202 O O . ASP A 1 527 ? 4.440 20.396 -6.625 1.00 36.69 527 ASP A O 1
ATOM 4206 N N . ASN A 1 528 ? 5.568 18.502 -7.084 1.00 46.19 528 ASN A N 1
ATOM 4207 C CA . ASN A 1 528 ? 5.477 18.509 -8.565 1.00 46.19 528 ASN A CA 1
ATOM 4208 C C . ASN A 1 528 ? 4.154 17.900 -9.100 1.00 46.19 528 ASN A C 1
ATOM 4210 O O . ASN A 1 528 ? 4.160 17.082 -10.024 1.00 46.19 528 ASN A O 1
ATOM 4214 N N . ASN A 1 529 ? 3.012 18.267 -8.519 1.00 54.97 529 ASN A N 1
ATOM 4215 C CA . ASN A 1 529 ? 1.704 17.785 -8.972 1.00 54.97 529 ASN A CA 1
ATOM 4216 C C . ASN A 1 529 ? 1.126 18.701 -10.053 1.00 54.97 529 ASN A C 1
ATOM 4218 O O . ASN A 1 529 ? 1.156 19.926 -9.927 1.00 54.97 529 ASN A O 1
ATOM 4222 N N . ILE A 1 530 ? 0.545 18.110 -11.097 1.00 68.06 530 ILE A N 1
ATOM 4223 C CA . ILE A 1 530 ? -0.222 18.863 -12.088 1.00 68.06 530 ILE A CA 1
ATOM 4224 C C . ILE A 1 530 ? -1.684 18.856 -11.658 1.00 68.06 530 ILE A C 1
ATOM 4226 O O . ILE A 1 530 ? -2.303 17.799 -11.535 1.00 68.06 530 ILE A O 1
ATOM 4230 N N . VAL A 1 531 ? -2.245 20.045 -11.454 1.00 74.88 531 VAL A N 1
ATOM 4231 C CA . VAL A 1 531 ? -3.664 20.221 -11.139 1.00 74.88 531 VAL A CA 1
ATOM 4232 C C . VAL A 1 531 ? -4.392 20.721 -12.380 1.00 74.88 531 VAL A C 1
ATOM 4234 O O . VAL A 1 531 ? -4.045 21.757 -12.944 1.00 74.88 531 VAL A O 1
ATOM 4237 N N . LEU A 1 532 ? -5.419 19.984 -12.788 1.00 77.31 532 LEU A N 1
ATOM 4238 C CA . LEU A 1 532 ? -6.324 20.327 -13.876 1.00 77.31 532 LEU A CA 1
ATOM 4239 C C . LEU A 1 532 ? -7.666 20.801 -13.307 1.00 77.31 532 LEU A C 1
ATOM 4241 O O . LEU A 1 532 ? -8.301 20.098 -12.522 1.00 77.31 532 LEU A O 1
ATOM 4245 N N . GLU A 1 533 ? -8.127 21.971 -13.741 1.00 78.12 533 GLU A N 1
ATOM 4246 C CA . GLU A 1 533 ? -9.432 22.529 -13.369 1.00 78.12 533 GLU A CA 1
ATOM 4247 C C . GLU A 1 533 ? -10.510 22.177 -14.407 1.00 78.12 533 GLU A C 1
ATOM 4249 O O . GLU A 1 533 ? -10.362 22.469 -15.597 1.00 78.12 533 GLU A O 1
ATOM 4254 N N . LEU A 1 534 ? -11.631 21.612 -13.944 1.00 72.75 534 LEU A N 1
ATOM 4255 C CA . LEU A 1 534 ? -12.769 21.194 -14.781 1.00 72.75 534 LEU A CA 1
ATOM 4256 C C . LEU A 1 534 ? -13.598 22.359 -15.350 1.00 72.75 534 LEU A C 1
ATOM 4258 O O . LEU A 1 534 ? -14.380 22.161 -16.275 1.00 72.75 534 LEU A O 1
ATOM 4262 N N . SER A 1 535 ? -13.446 23.571 -14.811 1.00 69.19 535 SER A N 1
ATOM 4263 C CA . SER A 1 535 ? -14.213 24.764 -15.205 1.00 69.19 535 SER A CA 1
ATOM 4264 C C . SER A 1 535 ? -13.609 25.549 -16.376 1.00 69.19 535 SER A C 1
ATOM 4266 O O . SER A 1 535 ? -14.054 26.659 -16.660 1.00 69.19 535 SER A O 1
ATOM 4268 N N . THR A 1 536 ? -12.567 25.023 -17.024 1.00 71.12 536 THR A N 1
ATOM 4269 C CA . THR A 1 536 ? -11.851 25.705 -18.111 1.00 71.12 536 THR A CA 1
ATOM 4270 C C . THR A 1 536 ? -12.415 25.336 -19.484 1.00 71.12 536 THR A C 1
ATOM 4272 O O . THR A 1 536 ? -12.870 24.216 -19.703 1.00 71.12 536 THR A O 1
ATOM 4275 N N . THR A 1 537 ? -12.377 26.275 -20.433 1.00 71.88 537 THR A N 1
ATOM 4276 C CA . THR A 1 537 ? -12.822 26.052 -21.822 1.00 71.88 537 THR A CA 1
ATOM 4277 C C . THR A 1 537 ? -11.976 25.012 -22.557 1.00 71.88 537 THR A C 1
ATOM 4279 O O . THR A 1 537 ? -12.496 24.301 -23.408 1.00 71.88 537 THR A O 1
ATOM 4282 N N . ASP A 1 538 ? -10.699 24.881 -22.190 1.00 75.06 538 ASP A N 1
ATOM 4283 C CA . ASP A 1 538 ? -9.738 23.932 -22.769 1.00 75.06 538 ASP A CA 1
ATOM 4284 C C . ASP A 1 538 ? -9.609 22.630 -21.955 1.00 75.06 538 ASP A C 1
ATOM 4286 O O . ASP A 1 538 ? -8.616 21.905 -22.078 1.00 75.06 538 ASP A O 1
ATOM 4290 N N . TYR A 1 539 ? -10.597 22.331 -21.103 1.00 78.38 539 TYR A N 1
ATOM 4291 C CA . TYR A 1 539 ? -10.588 21.161 -20.228 1.00 78.38 539 TYR A CA 1
ATOM 4292 C C . TYR A 1 539 ? -10.397 19.851 -21.000 1.00 78.38 539 TYR A C 1
ATOM 4294 O O . TYR A 1 539 ? -9.506 19.083 -20.651 1.00 78.38 539 TYR A O 1
ATOM 4302 N N . GLU A 1 540 ? -11.187 19.606 -22.052 1.00 74.00 540 GLU A N 1
ATOM 4303 C CA . GLU A 1 540 ? -11.139 18.343 -22.809 1.00 74.00 540 GLU A CA 1
ATOM 4304 C C . GLU A 1 540 ? -9.748 18.127 -23.415 1.00 74.00 540 GLU A C 1
ATOM 4306 O O . GLU A 1 540 ? -9.116 17.097 -23.191 1.00 74.00 540 GLU A O 1
ATOM 4311 N N . ARG A 1 541 ? -9.195 19.166 -24.053 1.00 80.62 541 ARG A N 1
ATOM 4312 C CA . ARG A 1 541 ? -7.847 19.128 -24.632 1.00 80.62 541 ARG A CA 1
ATOM 4313 C C . ARG A 1 541 ? -6.761 18.893 -23.578 1.00 80.62 541 ARG A C 1
ATOM 4315 O O . ARG A 1 541 ? -5.828 18.127 -23.811 1.00 80.62 541 ARG A O 1
ATOM 4322 N N . SER A 1 542 ? -6.867 19.555 -22.427 1.00 82.00 542 SER A N 1
ATOM 4323 C CA . SER A 1 542 ? -5.893 19.431 -21.336 1.00 82.00 542 SER A CA 1
ATOM 4324 C C . SER A 1 542 ? -5.971 18.065 -20.657 1.00 82.00 542 SER A C 1
ATOM 4326 O O . SER A 1 542 ? -4.949 17.492 -20.284 1.00 82.00 542 SER A O 1
ATOM 4328 N N . GLN A 1 543 ? -7.183 17.529 -20.519 1.00 80.31 543 GLN A N 1
ATOM 4329 C CA . GLN A 1 543 ? -7.432 16.209 -19.968 1.00 80.31 543 GLN A CA 1
ATOM 4330 C C . GLN A 1 543 ? -6.858 15.124 -20.879 1.00 80.31 543 GLN A C 1
ATOM 4332 O O . GLN A 1 543 ? -6.114 14.279 -20.387 1.00 80.31 543 GLN A O 1
ATOM 4337 N N . ASP A 1 544 ? -7.158 15.165 -22.178 1.00 75.88 544 ASP A N 1
ATOM 4338 C CA . ASP A 1 544 ? -6.670 14.188 -23.157 1.00 75.88 544 ASP A CA 1
ATOM 4339 C C . ASP A 1 544 ? -5.144 14.156 -23.199 1.00 75.88 544 ASP A C 1
ATOM 4341 O O . ASP A 1 544 ? -4.530 13.089 -23.213 1.00 75.88 544 ASP A O 1
ATOM 4345 N N . PHE A 1 545 ? -4.519 15.331 -23.139 1.00 83.19 545 PHE A N 1
ATOM 4346 C CA . PHE A 1 545 ? -3.071 15.448 -23.093 1.00 83.19 545 PHE A CA 1
ATOM 4347 C C . PHE A 1 545 ? -2.477 14.875 -21.795 1.00 83.19 545 PHE A C 1
ATOM 4349 O O . PHE A 1 545 ? -1.612 13.996 -21.850 1.00 83.19 545 PHE A O 1
ATOM 4356 N N . LEU A 1 546 ? -2.964 15.309 -20.624 1.00 82.25 546 LEU A N 1
ATOM 4357 C CA . LEU A 1 546 ? -2.476 14.824 -19.324 1.00 82.25 546 LEU A CA 1
ATOM 4358 C C . LEU A 1 546 ? -2.706 13.330 -19.134 1.00 82.25 546 LEU A C 1
ATOM 4360 O O . LEU A 1 546 ? -1.878 12.657 -18.529 1.00 82.25 546 LEU A O 1
ATOM 4364 N N . PHE A 1 547 ? -3.785 12.799 -19.696 1.00 74.75 547 PHE A N 1
ATOM 4365 C CA . PHE A 1 547 ? -4.090 11.380 -19.658 1.00 74.75 547 PHE A CA 1
ATOM 4366 C C . PHE A 1 547 ? -3.038 10.522 -20.384 1.00 74.75 547 PHE A C 1
ATOM 4368 O O . PHE A 1 547 ? -2.826 9.364 -20.021 1.00 74.75 547 PHE A O 1
ATOM 4375 N N . VAL A 1 548 ? -2.358 11.082 -21.389 1.00 75.12 548 VAL A N 1
ATOM 4376 C CA . VAL A 1 548 ? -1.275 10.392 -22.100 1.00 75.12 548 VAL A CA 1
ATOM 4377 C C . VAL A 1 548 ? 0.061 10.525 -21.367 1.00 75.12 548 VAL A C 1
ATOM 4379 O O . VAL A 1 548 ? 0.820 9.558 -21.322 1.00 75.12 548 VAL A O 1
ATOM 4382 N N . ILE A 1 549 ? 0.362 11.699 -20.801 1.00 81.75 549 ILE A N 1
ATOM 4383 C CA . ILE A 1 549 ? 1.698 11.995 -20.253 1.00 81.75 549 ILE A CA 1
ATOM 4384 C C . ILE A 1 549 ? 1.851 11.737 -18.751 1.00 81.75 549 ILE A C 1
ATOM 4386 O O . ILE A 1 549 ? 2.977 11.568 -18.279 1.00 81.75 549 ILE A O 1
ATOM 4390 N N . ALA A 1 550 ? 0.752 11.684 -18.000 1.00 77.31 550 ALA A N 1
ATOM 4391 C CA . ALA A 1 550 ? 0.741 11.643 -16.542 1.00 77.31 550 ALA A CA 1
ATOM 4392 C C . ALA A 1 550 ? -0.237 10.590 -16.002 1.00 77.31 550 ALA A C 1
ATOM 4394 O O . ALA A 1 550 ? -1.197 10.188 -16.661 1.00 77.31 550 ALA A O 1
ATOM 4395 N N . GLU A 1 551 ? -0.005 10.133 -14.773 1.00 69.62 551 GLU A N 1
ATOM 4396 C CA . GLU A 1 551 ? -0.908 9.209 -14.092 1.00 69.62 551 GLU A CA 1
ATOM 4397 C C . GLU A 1 551 ? -1.885 9.979 -13.193 1.00 69.62 551 GLU A C 1
ATOM 4399 O O . GLU A 1 551 ? -1.467 10.868 -12.453 1.00 69.62 551 GLU A O 1
ATOM 4404 N N . PRO A 1 552 ? -3.194 9.673 -13.233 1.00 69.38 552 PRO A N 1
ATOM 4405 C CA . PRO A 1 552 ? -4.164 10.322 -12.359 1.00 69.38 552 PRO A CA 1
ATOM 4406 C C . PRO A 1 552 ? -3.979 9.848 -10.912 1.00 69.38 552 PRO A C 1
ATOM 4408 O O . PRO A 1 552 ? -4.044 8.648 -10.641 1.00 69.38 552 PRO A O 1
ATOM 4411 N N . THR A 1 553 ? -3.816 10.784 -9.978 1.00 65.94 553 THR A N 1
ATOM 4412 C CA . THR A 1 553 ? -3.726 10.492 -8.538 1.00 65.94 553 THR A CA 1
ATOM 4413 C C . THR A 1 553 ? -5.065 10.713 -7.844 1.00 65.94 553 THR A C 1
ATOM 4415 O O . THR A 1 553 ? -5.486 9.873 -7.045 1.00 65.94 553 THR A O 1
ATOM 4418 N N . ARG A 1 554 ? -5.779 11.798 -8.182 1.00 62.19 554 ARG A N 1
ATOM 4419 C CA . ARG A 1 554 ? -7.124 12.093 -7.662 1.00 62.19 554 ARG A CA 1
ATOM 4420 C C . ARG A 1 554 ? -8.031 12.712 -8.714 1.00 62.19 554 ARG A C 1
ATOM 4422 O O . ARG A 1 554 ? -7.617 13.562 -9.494 1.00 62.19 554 ARG A O 1
ATOM 4429 N N . ARG A 1 555 ? -9.311 12.337 -8.688 1.00 64.69 555 ARG A N 1
ATOM 4430 C CA . ARG A 1 555 ? -10.353 12.936 -9.533 1.00 64.69 555 ARG A CA 1
ATOM 4431 C C . ARG A 1 555 ? -11.502 13.429 -8.664 1.00 64.69 555 ARG A C 1
ATOM 4433 O O . ARG A 1 555 ? -12.374 12.651 -8.288 1.00 64.69 555 ARG A O 1
ATOM 4440 N N . SER A 1 556 ? -11.469 14.710 -8.303 1.00 60.03 556 SER A N 1
ATOM 4441 C CA . SER A 1 556 ? -12.579 15.365 -7.609 1.00 60.03 556 SER A CA 1
ATOM 4442 C C . SER A 1 556 ? -13.554 15.990 -8.610 1.00 60.03 556 SER A C 1
ATOM 4444 O O . SER A 1 556 ? -13.263 16.102 -9.794 1.00 60.03 556 SER A O 1
ATOM 4446 N N . GLU A 1 557 ? -14.716 16.426 -8.130 1.00 57.53 557 GLU A N 1
ATOM 4447 C CA . GLU A 1 557 ? -15.767 17.019 -8.970 1.00 57.53 557 GLU A CA 1
ATOM 4448 C C . GLU A 1 557 ? -15.375 18.373 -9.599 1.00 57.53 557 GLU A C 1
ATOM 4450 O O . GLU A 1 557 ? -16.027 18.815 -10.538 1.00 57.53 557 GLU A O 1
ATOM 4455 N N . HIS A 1 558 ? -14.316 19.027 -9.105 1.00 62.38 558 HIS A N 1
ATOM 4456 C CA . HIS A 1 558 ? -13.902 20.367 -9.553 1.00 62.38 558 HIS A CA 1
ATOM 4457 C C . HIS A 1 558 ? -12.445 20.418 -10.036 1.00 62.38 558 HIS A C 1
ATOM 4459 O O . HIS A 1 558 ? -12.111 21.208 -10.921 1.00 62.38 558 HIS A O 1
ATOM 4465 N N . THR A 1 559 ? -11.582 19.551 -9.499 1.00 70.38 559 THR A N 1
ATOM 4466 C CA . THR A 1 559 ? -10.165 19.455 -9.873 1.00 70.38 559 THR A CA 1
ATOM 4467 C C . THR A 1 559 ? -9.703 18.008 -10.020 1.00 70.38 559 THR A C 1
ATOM 4469 O O . THR A 1 559 ? -10.082 17.125 -9.242 1.00 70.38 559 THR A O 1
ATOM 4472 N N . HIS A 1 560 ? -8.840 17.767 -11.000 1.00 72.38 560 HIS A N 1
ATOM 4473 C CA . HIS A 1 560 ? -8.140 16.503 -11.197 1.00 72.38 560 HIS A CA 1
ATOM 4474 C C . HIS A 1 560 ? -6.644 16.695 -10.911 1.00 72.38 560 HIS A C 1
ATOM 4476 O O . HIS A 1 560 ? -6.039 17.639 -11.408 1.00 72.38 560 HIS A O 1
ATOM 4482 N N . GLU A 1 561 ? -6.051 15.806 -10.120 1.00 72.19 561 GLU A N 1
ATOM 4483 C CA . GLU A 1 561 ? -4.621 15.787 -9.800 1.00 72.19 561 GLU A CA 1
ATOM 4484 C C . GLU A 1 561 ? -3.935 14.678 -10.610 1.00 72.19 561 GLU A C 1
ATOM 4486 O O . GLU A 1 561 ? -4.421 13.542 -10.673 1.00 72.19 561 GLU A O 1
ATOM 4491 N N . TYR A 1 562 ? -2.807 15.022 -11.230 1.00 72.75 562 TYR A N 1
ATOM 4492 C CA . TYR A 1 562 ? -1.976 14.134 -12.035 1.00 72.75 562 TYR A CA 1
ATOM 4493 C C . TYR A 1 562 ? -0.516 14.190 -11.580 1.00 72.75 562 TYR A C 1
ATOM 4495 O O . TYR A 1 562 ? -0.007 15.248 -11.204 1.00 72.75 562 TYR A O 1
ATOM 4503 N N . GLU A 1 563 ? 0.168 13.054 -11.684 1.00 73.19 563 GLU A N 1
ATOM 4504 C CA . GLU A 1 563 ? 1.585 12.893 -11.368 1.00 73.19 563 GLU A CA 1
ATOM 4505 C C . GLU A 1 563 ? 2.367 12.473 -12.619 1.00 73.19 563 GLU A C 1
ATOM 4507 O O . GLU A 1 563 ? 1.997 11.530 -13.326 1.00 73.19 563 GLU A O 1
ATOM 4512 N N . LEU A 1 564 ? 3.469 13.171 -12.900 1.00 74.19 564 LEU A N 1
ATOM 4513 C CA . LEU A 1 564 ? 4.407 12.779 -13.949 1.00 74.19 564 LEU A CA 1
ATOM 4514 C C . LEU A 1 564 ? 5.394 11.752 -13.397 1.00 74.19 564 LEU A C 1
ATOM 4516 O O . LEU A 1 564 ? 6.193 12.061 -12.517 1.00 74.19 564 LEU A O 1
ATOM 4520 N N . THR A 1 565 ? 5.381 10.545 -13.960 1.00 71.44 565 THR A N 1
ATOM 4521 C CA . THR A 1 565 ? 6.308 9.472 -13.589 1.00 71.44 565 THR A CA 1
ATOM 4522 C C . THR A 1 565 ? 7.188 9.081 -14.774 1.00 71.44 565 THR A C 1
ATOM 4524 O O . THR A 1 565 ? 6.846 9.302 -15.937 1.00 71.44 565 THR A O 1
ATOM 4527 N N . LEU A 1 566 ? 8.324 8.431 -14.500 1.00 74.06 566 LEU A N 1
ATOM 4528 C CA . LEU A 1 566 ? 9.195 7.876 -15.546 1.00 74.06 566 LEU A CA 1
ATOM 4529 C C . LEU A 1 566 ? 8.403 6.987 -16.526 1.00 74.06 566 LEU A C 1
ATOM 4531 O O . LEU A 1 566 ? 8.546 7.105 -17.741 1.00 74.06 566 LEU A O 1
ATOM 4535 N N . ASN A 1 567 ? 7.521 6.136 -15.991 1.00 72.19 567 ASN A N 1
ATOM 4536 C CA . ASN A 1 567 ? 6.735 5.194 -16.787 1.00 72.19 567 ASN A CA 1
ATOM 4537 C C . ASN A 1 567 ? 5.658 5.900 -17.627 1.00 72.19 567 ASN A C 1
ATOM 4539 O O . ASN A 1 567 ? 5.391 5.463 -18.750 1.00 72.19 567 ASN A O 1
ATOM 4543 N N . SER A 1 568 ? 5.049 6.982 -17.123 1.00 76.00 568 SER A N 1
ATOM 4544 C CA . SER A 1 568 ? 4.038 7.734 -17.876 1.00 76.00 568 SER A CA 1
ATOM 4545 C C . SER A 1 568 ? 4.666 8.477 -19.055 1.00 76.00 568 SER A C 1
ATOM 4547 O O . SER A 1 568 ? 4.169 8.377 -20.173 1.00 76.00 568 SER A O 1
ATOM 4549 N N . ILE A 1 569 ? 5.834 9.097 -18.858 1.00 79.81 569 ILE A N 1
ATOM 4550 C CA . ILE A 1 569 ? 6.590 9.765 -19.932 1.00 79.81 569 ILE A CA 1
ATOM 4551 C C . ILE A 1 569 ? 7.038 8.753 -20.997 1.00 79.81 569 ILE A C 1
ATOM 4553 O O . ILE A 1 569 ? 6.930 9.007 -22.197 1.00 79.81 569 ILE A O 1
ATOM 4557 N N . HIS A 1 570 ? 7.498 7.569 -20.584 1.00 75.25 570 HIS A N 1
ATOM 4558 C CA . HIS A 1 570 ? 7.844 6.487 -21.513 1.00 75.25 570 HIS A CA 1
ATOM 4559 C C . HIS A 1 570 ? 6.633 5.990 -22.313 1.00 75.25 570 HIS A C 1
ATOM 4561 O O . HIS A 1 570 ? 6.757 5.720 -23.508 1.00 75.25 570 HIS A O 1
ATOM 4567 N N . SER A 1 571 ? 5.458 5.929 -21.685 1.00 71.31 571 SER A N 1
ATOM 4568 C CA . SER A 1 571 ? 4.192 5.562 -22.338 1.00 71.31 571 SER A CA 1
ATOM 4569 C C . SER A 1 571 ? 3.696 6.646 -23.309 1.00 71.31 571 SER A C 1
ATOM 4571 O O . SER A 1 571 ? 3.122 6.339 -24.358 1.00 71.31 571 SER A O 1
ATOM 4573 N N . ALA A 1 572 ? 3.972 7.916 -23.019 1.00 76.94 572 ALA A N 1
ATOM 4574 C CA . ALA A 1 572 ? 3.670 9.019 -23.922 1.00 76.94 572 ALA A CA 1
ATOM 4575 C C . ALA A 1 572 ? 4.534 8.987 -25.186 1.00 76.94 572 ALA A C 1
ATOM 4577 O O . ALA A 1 572 ? 4.004 9.014 -26.297 1.00 76.94 572 ALA A O 1
ATOM 4578 N N . MET A 1 573 ? 5.854 8.846 -25.036 1.00 77.19 573 MET A N 1
ATOM 4579 C CA . MET A 1 573 ? 6.768 8.767 -26.184 1.00 77.19 573 MET A CA 1
ATOM 4580 C C . MET A 1 573 ? 6.465 7.584 -27.092 1.00 77.19 573 MET A C 1
ATOM 4582 O O . MET A 1 573 ? 6.508 7.675 -28.317 1.00 77.19 573 MET A O 1
ATOM 4586 N N . PHE A 1 574 ? 6.095 6.467 -26.479 1.00 67.88 574 PHE A N 1
ATOM 4587 C CA . PHE A 1 574 ? 5.625 5.289 -27.179 1.00 67.88 574 PHE A CA 1
ATOM 4588 C C . PHE A 1 574 ? 4.415 5.563 -28.075 1.00 67.88 574 PHE A C 1
ATOM 4590 O O . PHE A 1 574 ? 4.325 4.988 -29.165 1.00 67.88 574 PHE A O 1
ATOM 4597 N N . SER A 1 575 ? 3.484 6.395 -27.594 1.00 68.88 575 SER A N 1
ATOM 4598 C CA . SER A 1 575 ? 2.254 6.770 -28.301 1.00 68.88 575 SER A CA 1
ATOM 4599 C C . SER A 1 575 ? 2.536 7.690 -29.496 1.00 68.88 575 SER A C 1
ATOM 4601 O O . SER A 1 575 ? 1.618 8.035 -30.232 1.00 68.88 575 SER A O 1
ATOM 4603 N N . GLY A 1 576 ? 3.806 8.052 -29.715 1.00 71.88 576 GLY A N 1
ATOM 4604 C CA . GLY A 1 576 ? 4.279 8.870 -30.828 1.00 71.88 576 GLY A CA 1
ATOM 4605 C C . GLY A 1 576 ? 4.593 10.316 -30.447 1.00 71.88 576 GLY A C 1
ATOM 4606 O O . GLY A 1 576 ? 5.075 11.059 -31.301 1.00 71.88 576 GLY A O 1
ATOM 4607 N N . LEU A 1 577 ? 4.367 10.719 -29.190 1.00 80.56 577 LEU A N 1
ATOM 4608 C CA . LEU A 1 577 ? 4.634 12.083 -28.728 1.00 80.56 577 LEU A CA 1
ATOM 4609 C C . LEU A 1 577 ? 6.136 12.345 -28.625 1.00 80.56 577 LEU A C 1
ATOM 4611 O O . LEU A 1 577 ? 6.857 11.650 -27.911 1.00 80.56 577 LEU A O 1
ATOM 4615 N N . GLN A 1 578 ? 6.616 13.382 -29.305 1.00 84.44 578 GLN A N 1
ATOM 4616 C CA . GLN A 1 578 ? 8.006 13.803 -29.169 1.00 84.44 578 GLN A CA 1
ATOM 4617 C C . GLN A 1 578 ? 8.197 14.624 -27.893 1.00 84.44 578 GLN A C 1
ATOM 4619 O O . GLN A 1 578 ? 7.308 15.351 -27.452 1.00 84.44 578 GLN A O 1
ATOM 4624 N N . THR A 1 579 ? 9.402 14.573 -27.324 1.00 86.19 579 THR A N 1
ATOM 4625 C CA . THR A 1 579 ? 9.772 15.331 -26.118 1.00 86.19 579 THR A CA 1
ATOM 4626 C C . THR A 1 579 ? 9.514 16.828 -26.264 1.00 86.19 579 THR A C 1
ATOM 4628 O O . THR A 1 579 ? 9.066 17.478 -25.324 1.00 86.19 579 THR A O 1
ATOM 4631 N N . GLN A 1 580 ? 9.775 17.376 -27.453 1.00 85.81 580 GLN A N 1
ATOM 4632 C CA . GLN A 1 580 ? 9.564 18.792 -27.747 1.00 85.81 580 GLN A CA 1
ATOM 4633 C C . GLN A 1 580 ? 8.076 19.155 -27.785 1.00 85.81 580 GLN A C 1
ATOM 4635 O O . GLN A 1 580 ? 7.705 20.193 -27.244 1.00 85.81 580 GLN A O 1
ATOM 4640 N N . ASP A 1 581 ? 7.233 18.288 -28.353 1.00 86.75 581 ASP A N 1
ATOM 4641 C CA . ASP A 1 581 ? 5.782 18.488 -28.377 1.00 86.75 581 ASP A CA 1
ATOM 4642 C C . ASP A 1 581 ? 5.199 18.419 -26.962 1.00 86.75 581 ASP A C 1
ATOM 4644 O O . ASP A 1 581 ? 4.433 19.296 -26.583 1.00 86.75 581 ASP A O 1
ATOM 4648 N N . MET A 1 582 ? 5.644 17.461 -26.136 1.00 87.62 582 MET A N 1
ATOM 4649 C CA . MET A 1 582 ? 5.214 17.370 -24.735 1.00 87.62 582 MET A CA 1
ATOM 4650 C C . MET A 1 582 ? 5.540 18.645 -23.949 1.00 87.62 582 MET A C 1
ATOM 4652 O O . MET A 1 582 ? 4.696 19.151 -23.216 1.00 87.62 582 MET A O 1
ATOM 4656 N N . ILE A 1 583 ? 6.756 19.181 -24.099 1.00 88.62 583 ILE A N 1
ATOM 4657 C CA . ILE A 1 583 ? 7.163 20.411 -23.405 1.00 88.62 583 ILE A CA 1
ATOM 4658 C C . ILE A 1 583 ? 6.368 21.613 -23.924 1.00 88.62 583 ILE A C 1
ATOM 4660 O O . ILE A 1 583 ? 5.890 22.408 -23.118 1.00 88.62 583 ILE A O 1
ATOM 4664 N N . ARG A 1 584 ? 6.204 21.741 -25.246 1.00 88.44 584 ARG A N 1
ATOM 4665 C CA . ARG A 1 584 ? 5.450 22.840 -25.864 1.00 88.44 584 ARG A CA 1
ATOM 4666 C C . ARG A 1 584 ? 3.996 22.844 -25.403 1.00 88.44 584 ARG A C 1
ATOM 4668 O O . ARG A 1 584 ? 3.486 23.886 -25.003 1.00 88.44 584 ARG A O 1
ATOM 4675 N N . ASP A 1 585 ? 3.344 21.690 -25.449 1.00 85.69 585 ASP A N 1
ATOM 4676 C CA . ASP A 1 585 ? 1.927 21.569 -25.125 1.00 85.69 585 ASP A CA 1
ATOM 4677 C C . ASP A 1 585 ? 1.703 21.748 -23.616 1.00 85.69 585 ASP A C 1
ATOM 4679 O O . ASP A 1 585 ? 0.771 22.444 -23.219 1.00 85.69 585 ASP A O 1
ATOM 4683 N N . LEU A 1 586 ? 2.614 21.247 -22.767 1.00 85.06 586 LEU A N 1
ATOM 4684 C CA . LEU A 1 586 ? 2.616 21.569 -21.339 1.00 85.06 586 LEU A CA 1
ATOM 4685 C C . LEU A 1 586 ? 2.722 23.085 -21.112 1.00 85.06 586 LEU A C 1
ATOM 4687 O O . LEU A 1 586 ? 1.938 23.619 -20.337 1.00 85.06 586 LEU A O 1
ATOM 4691 N N . GLN A 1 587 ? 3.651 23.778 -21.783 1.00 85.75 587 GLN A N 1
ATOM 4692 C CA . GLN A 1 587 ? 3.832 25.232 -21.644 1.00 85.75 587 GLN A CA 1
ATOM 4693 C C . GLN A 1 587 ? 2.613 26.025 -22.132 1.00 85.75 587 GLN A C 1
ATOM 4695 O O . GLN A 1 587 ? 2.282 27.061 -21.561 1.00 85.75 587 GLN A O 1
ATOM 4700 N N . GLN A 1 588 ? 1.946 25.549 -23.185 1.00 84.38 588 GLN A N 1
ATOM 4701 C CA . GLN A 1 588 ? 0.761 26.196 -23.744 1.00 84.38 588 GLN A CA 1
ATOM 4702 C C . GLN A 1 588 ? -0.473 26.023 -22.848 1.00 84.38 588 GLN A C 1
ATOM 4704 O O . GLN A 1 588 ? -1.285 26.939 -22.744 1.00 84.38 588 GLN A O 1
ATOM 4709 N N . LEU A 1 589 ? -0.627 24.849 -22.231 1.00 83.31 589 LEU A N 1
ATOM 4710 C CA . LEU A 1 589 ? -1.776 24.511 -21.386 1.00 83.31 589 LEU A CA 1
ATOM 4711 C C . LEU A 1 589 ? -1.576 24.934 -19.921 1.00 83.31 589 LEU A C 1
ATOM 4713 O O . LEU A 1 589 ? -2.542 25.045 -19.166 1.00 83.31 589 LEU A O 1
ATOM 4717 N N . SER A 1 590 ? -0.334 25.183 -19.497 1.00 80.88 590 SER A N 1
ATOM 4718 C CA . SER A 1 590 ? -0.015 25.631 -18.144 1.00 80.88 590 SER A CA 1
ATOM 4719 C C . SER A 1 590 ? -0.380 27.100 -17.925 1.00 80.88 590 SER A C 1
ATOM 4721 O O . SER A 1 590 ? 0.069 27.980 -18.655 1.00 80.88 590 SER A O 1
ATOM 4723 N N . LYS A 1 591 ? -1.118 27.390 -16.845 1.00 77.44 591 LYS A N 1
ATOM 4724 C CA . LYS A 1 591 ? -1.338 28.771 -16.371 1.00 77.44 591 LYS A CA 1
ATOM 4725 C C . LYS A 1 591 ? -0.067 29.409 -15.791 1.00 77.44 591 LYS A C 1
ATOM 4727 O O . LYS A 1 591 ? 0.018 30.630 -15.691 1.00 77.44 591 LYS A O 1
ATOM 4732 N N . THR A 1 592 ? 0.891 28.588 -15.364 1.00 72.44 592 THR A N 1
ATOM 4733 C CA . THR A 1 592 ? 2.165 28.987 -14.755 1.00 72.44 592 THR A CA 1
ATOM 4734 C C . THR A 1 592 ? 3.332 28.596 -15.653 1.00 72.44 592 THR A C 1
ATOM 4736 O O . THR A 1 592 ? 3.302 27.554 -16.298 1.00 72.44 592 THR A O 1
ATOM 4739 N N . ASN A 1 593 ? 4.396 29.402 -15.673 1.00 69.12 593 ASN A N 1
ATOM 4740 C CA . ASN A 1 593 ? 5.607 29.035 -16.405 1.00 69.12 593 ASN A CA 1
ATOM 4741 C C . ASN A 1 593 ? 6.235 27.769 -15.810 1.00 69.12 593 ASN A C 1
ATOM 4743 O O . ASN A 1 593 ? 6.427 27.663 -14.598 1.00 69.12 593 ASN A O 1
ATOM 4747 N N . ILE A 1 594 ? 6.585 26.829 -16.683 1.00 73.06 594 ILE A N 1
ATOM 4748 C CA . ILE A 1 594 ? 7.185 25.552 -16.297 1.00 73.06 594 ILE A CA 1
ATOM 4749 C C . ILE A 1 594 ? 8.632 25.755 -15.853 1.00 73.06 594 ILE A C 1
ATOM 4751 O O . ILE A 1 594 ? 9.394 26.465 -16.509 1.00 73.06 594 ILE A O 1
ATOM 4755 N N . SER A 1 595 ? 9.025 25.104 -14.756 1.00 71.88 595 SER A N 1
ATOM 4756 C CA . SER A 1 595 ? 10.400 25.144 -14.263 1.00 71.88 595 SER A CA 1
ATOM 4757 C C . SER A 1 595 ? 11.370 24.447 -15.224 1.00 71.88 595 SER A C 1
ATOM 4759 O O . SER A 1 595 ? 11.066 23.413 -15.827 1.00 71.88 595 SER A O 1
ATOM 4761 N N . ASN A 1 596 ? 12.589 24.983 -15.331 1.00 69.56 596 ASN A N 1
ATOM 4762 C CA . ASN A 1 596 ? 13.650 24.365 -16.131 1.00 69.56 596 ASN A CA 1
ATOM 4763 C C . ASN A 1 596 ? 14.014 22.959 -15.623 1.00 69.56 596 ASN A C 1
ATOM 4765 O O . ASN A 1 596 ? 14.422 22.111 -16.413 1.00 69.56 596 ASN A O 1
ATOM 4769 N N . ASP A 1 597 ? 13.799 22.682 -14.338 1.00 61.75 597 ASP A N 1
ATOM 4770 C CA . ASP A 1 597 ? 14.043 21.369 -13.742 1.00 61.75 597 ASP A CA 1
ATOM 4771 C C . ASP A 1 597 ? 13.049 20.315 -14.233 1.00 61.75 597 ASP A C 1
ATOM 4773 O O . ASP A 1 597 ? 13.461 19.201 -14.556 1.00 61.75 597 ASP A O 1
ATOM 4777 N N . LEU A 1 598 ? 11.762 20.663 -14.378 1.00 71.69 598 LEU A N 1
ATOM 4778 C CA . LEU A 1 598 ? 10.776 19.746 -14.956 1.00 71.69 598 LEU A CA 1
ATOM 4779 C C . LEU A 1 598 ? 11.095 19.457 -16.428 1.00 71.69 598 LEU A C 1
ATOM 4781 O O . LEU A 1 598 ? 11.009 18.315 -16.879 1.00 71.69 598 LEU A O 1
ATOM 4785 N N . ILE A 1 599 ? 11.530 20.478 -17.168 1.00 79.56 599 ILE A N 1
ATOM 4786 C CA . ILE A 1 599 ? 11.965 20.332 -18.562 1.00 79.56 599 ILE A CA 1
ATOM 4787 C C . ILE A 1 599 ? 13.181 19.400 -18.653 1.00 79.56 599 ILE A C 1
ATOM 4789 O O . ILE A 1 599 ? 13.207 18.500 -19.495 1.00 79.56 599 ILE A O 1
ATOM 4793 N N . ASN A 1 600 ? 14.175 19.581 -17.783 1.00 76.88 600 ASN A N 1
ATOM 4794 C CA . ASN A 1 600 ? 15.363 18.728 -17.730 1.00 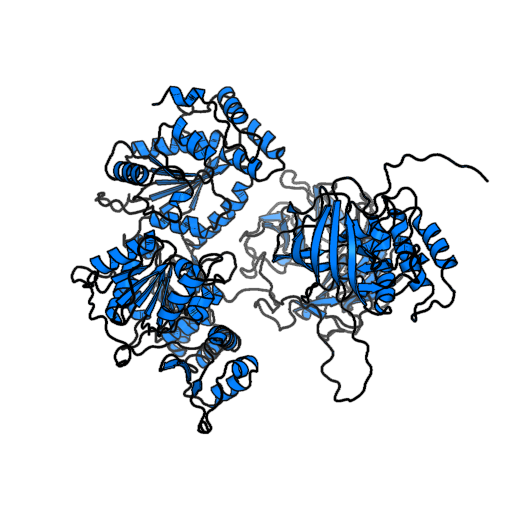76.88 600 ASN A CA 1
ATOM 4795 C C . ASN A 1 600 ? 15.014 17.296 -17.308 1.00 76.88 600 ASN A C 1
ATOM 4797 O O . ASN A 1 600 ? 15.547 16.342 -17.874 1.00 76.88 600 ASN A O 1
ATOM 4801 N N . TYR A 1 601 ? 14.065 17.129 -16.385 1.00 78.19 601 TYR A N 1
ATOM 4802 C CA . TYR A 1 601 ? 13.551 15.824 -15.990 1.00 78.19 601 TYR A CA 1
ATOM 4803 C C . TYR A 1 601 ? 12.906 15.090 -17.172 1.00 78.19 601 TYR A C 1
ATOM 4805 O O . TYR A 1 601 ? 13.317 13.970 -17.482 1.00 78.19 601 TYR A O 1
ATOM 4813 N N . ILE A 1 602 ? 11.981 15.736 -17.894 1.00 81.69 602 ILE A N 1
ATOM 4814 C CA . ILE A 1 602 ? 11.322 15.157 -19.077 1.00 81.69 602 ILE A CA 1
ATOM 4815 C C . ILE A 1 602 ? 12.357 14.787 -20.149 1.00 81.69 602 ILE A C 1
ATOM 4817 O O . ILE A 1 602 ? 12.305 13.685 -20.696 1.00 81.69 602 ILE A O 1
ATOM 4821 N N . LYS A 1 603 ? 13.339 15.662 -20.410 1.00 83.56 603 LYS A N 1
ATOM 4822 C CA . LYS A 1 603 ? 14.429 15.392 -21.363 1.00 83.56 603 LYS A CA 1
ATOM 4823 C C . LYS A 1 603 ? 15.279 14.191 -20.949 1.00 83.56 603 LYS A C 1
ATOM 4825 O O . LYS A 1 603 ? 15.491 13.301 -21.766 1.00 83.56 603 LYS A O 1
ATOM 4830 N N . SER A 1 604 ? 15.697 14.120 -19.686 1.00 79.38 604 SER A N 1
ATOM 4831 C CA . SER A 1 604 ? 16.507 13.004 -19.181 1.00 79.38 604 SER A CA 1
ATOM 4832 C C . SER A 1 604 ? 15.766 11.663 -19.258 1.00 79.38 604 SER A C 1
ATOM 4834 O O . SER A 1 604 ? 16.341 10.657 -19.666 1.00 79.38 604 SER A O 1
ATOM 4836 N N . CYS A 1 605 ? 14.465 11.653 -18.949 1.00 76.44 605 CYS A N 1
ATOM 4837 C CA . CYS A 1 605 ? 13.624 10.463 -19.067 1.00 76.44 605 CYS A CA 1
ATOM 4838 C C . CYS A 1 605 ? 13.471 10.032 -20.528 1.00 76.44 605 CYS A C 1
ATOM 4840 O O . CYS A 1 605 ? 13.476 8.833 -20.822 1.00 76.44 605 CYS A O 1
ATOM 4842 N N . ALA A 1 606 ? 13.350 11.005 -21.434 1.00 76.12 606 ALA A N 1
ATOM 4843 C CA . ALA A 1 606 ? 13.212 10.765 -22.859 1.00 76.12 606 ALA A CA 1
ATOM 4844 C C . ALA A 1 606 ? 14.473 10.186 -23.497 1.00 76.12 606 ALA A C 1
ATOM 4846 O O . ALA A 1 606 ? 14.397 9.231 -24.266 1.00 76.12 606 ALA A O 1
ATOM 4847 N N . GLU A 1 607 ? 15.641 10.708 -23.129 1.00 79.00 607 GLU A N 1
ATOM 4848 C CA . GLU A 1 607 ? 16.922 10.230 -23.644 1.00 79.00 607 GLU A CA 1
ATOM 4849 C C . GLU A 1 607 ? 17.201 8.769 -23.297 1.00 79.00 607 GLU A C 1
ATOM 4851 O O . GLU A 1 607 ? 17.956 8.120 -24.013 1.00 79.00 607 GLU A O 1
ATOM 4856 N N . MET A 1 608 ? 16.632 8.237 -22.216 1.00 73.50 608 MET A N 1
ATOM 4857 C CA . MET A 1 608 ? 16.857 6.855 -21.773 1.00 73.50 608 MET A CA 1
ATOM 4858 C C . MET A 1 608 ? 15.941 5.836 -22.471 1.00 73.50 608 MET A C 1
ATOM 4860 O O . MET A 1 608 ? 16.219 4.635 -22.458 1.00 73.50 608 MET A O 1
ATOM 4864 N N . TYR A 1 609 ? 14.866 6.294 -23.111 1.00 76.94 609 TYR A N 1
ATOM 4865 C CA . TYR A 1 609 ? 13.868 5.438 -23.744 1.00 76.94 609 TYR A CA 1
ATOM 4866 C C . TYR A 1 609 ? 14.316 4.914 -25.118 1.00 76.94 609 TYR A C 1
ATOM 4868 O O . TYR A 1 609 ? 15.103 5.542 -25.821 1.00 76.94 609 TYR A O 1
ATOM 4876 N N . GLY A 1 610 ? 13.813 3.746 -25.535 1.00 71.81 610 GLY A N 1
ATOM 4877 C CA . GLY A 1 610 ? 14.020 3.251 -26.907 1.00 71.81 610 GLY A CA 1
ATOM 4878 C C . GLY A 1 610 ? 15.364 2.576 -27.183 1.00 71.81 610 GLY A C 1
ATOM 4879 O O . GLY A 1 610 ? 15.538 1.981 -28.246 1.00 71.81 610 GLY A O 1
ATOM 4880 N N . LYS A 1 611 ? 16.310 2.657 -26.245 1.00 80.25 611 LYS A N 1
ATOM 4881 C CA . LYS A 1 611 ? 17.705 2.254 -26.455 1.00 80.25 611 LYS A CA 1
ATOM 4882 C C . LYS A 1 611 ? 17.941 0.749 -26.370 1.00 80.25 611 LYS A C 1
ATOM 4884 O O . LYS A 1 611 ? 18.815 0.250 -27.069 1.00 80.25 611 LYS A O 1
ATOM 4889 N N . VAL A 1 612 ? 17.161 0.028 -25.566 1.00 83.81 612 VAL A N 1
ATOM 4890 C CA . VAL A 1 612 ? 17.375 -1.399 -25.287 1.00 83.81 612 VAL A CA 1
ATOM 4891 C C . VAL A 1 612 ? 16.091 -2.188 -25.542 1.00 83.81 612 VAL A C 1
ATOM 4893 O O . VAL A 1 612 ? 15.021 -1.844 -25.035 1.00 83.81 612 VAL A O 1
ATOM 4896 N N . LYS A 1 613 ? 16.190 -3.254 -26.338 1.00 83.88 613 LYS A N 1
ATOM 4897 C CA . LYS A 1 613 ? 15.069 -4.107 -26.747 1.00 83.88 613 LYS A CA 1
ATOM 4898 C C . LYS A 1 613 ? 15.256 -5.525 -26.236 1.00 83.88 613 LYS A C 1
ATOM 4900 O O . LYS A 1 613 ? 16.365 -6.048 -26.249 1.00 83.88 613 LYS A O 1
ATOM 4905 N N . LEU A 1 614 ? 14.160 -6.152 -25.825 1.00 84.69 614 LEU A N 1
ATOM 4906 C CA . LEU A 1 614 ? 14.107 -7.564 -25.471 1.00 84.69 614 LEU A CA 1
ATOM 4907 C C . LEU A 1 614 ? 13.377 -8.320 -26.583 1.00 84.69 614 LEU A C 1
ATOM 4909 O O . LEU A 1 614 ? 12.188 -8.099 -26.804 1.00 84.69 614 LEU A O 1
ATOM 4913 N N . VAL A 1 615 ? 14.085 -9.215 -27.270 1.00 82.81 615 VAL A N 1
ATOM 4914 C CA . VAL A 1 615 ? 13.568 -9.964 -28.423 1.00 82.81 615 VAL A CA 1
ATOM 4915 C C . VAL A 1 615 ? 13.605 -11.461 -28.131 1.00 82.81 615 VAL A C 1
ATOM 4917 O O . VAL A 1 615 ? 14.595 -11.984 -27.623 1.00 82.81 615 VAL A O 1
ATOM 4920 N N . LEU A 1 616 ? 12.531 -12.178 -28.463 1.00 80.81 616 LEU A N 1
ATOM 4921 C CA . LEU A 1 616 ? 12.451 -13.633 -28.329 1.00 80.81 616 LEU A CA 1
ATOM 4922 C C . LEU A 1 616 ? 12.675 -14.292 -29.699 1.00 80.81 616 LEU A C 1
ATOM 4924 O O . LEU A 1 616 ? 11.810 -14.232 -30.573 1.00 80.81 616 LEU A O 1
ATOM 4928 N N . LYS A 1 617 ? 13.824 -14.957 -29.880 1.00 75.00 617 LYS A N 1
ATOM 4929 C CA . LYS A 1 617 ? 14.188 -15.696 -31.104 1.00 75.00 617 LYS A CA 1
ATOM 4930 C C . LYS A 1 617 ? 14.427 -17.164 -30.756 1.00 75.00 617 LYS A C 1
ATOM 4932 O O . LYS A 1 617 ? 15.190 -17.459 -29.843 1.00 75.00 617 LYS A O 1
ATOM 4937 N N . HIS A 1 618 ? 13.789 -18.099 -31.463 1.00 72.56 618 HIS A N 1
ATOM 4938 C CA . HIS A 1 618 ? 13.973 -19.548 -31.250 1.00 72.56 618 HIS A CA 1
ATOM 4939 C C . HIS A 1 618 ? 13.836 -19.989 -29.773 1.00 72.56 618 HIS A C 1
ATOM 4941 O O . HIS A 1 618 ? 14.651 -20.757 -29.263 1.00 72.56 618 HIS A O 1
ATOM 4947 N N . LYS A 1 619 ? 12.815 -19.474 -29.066 1.00 71.81 619 LYS A N 1
ATOM 4948 C CA . LYS A 1 619 ? 12.546 -19.711 -27.625 1.00 71.81 619 LYS A CA 1
ATOM 4949 C C . LYS A 1 619 ? 13.612 -19.186 -26.653 1.00 71.81 619 LYS A C 1
ATOM 4951 O O . LYS A 1 619 ? 13.538 -19.482 -25.462 1.00 71.81 619 LYS A O 1
ATOM 4956 N N . ARG A 1 620 ? 14.571 -18.394 -27.131 1.00 79.12 620 ARG A N 1
ATOM 4957 C CA . ARG A 1 620 ? 15.631 -17.770 -26.331 1.00 79.12 620 ARG A CA 1
ATOM 4958 C C . ARG A 1 620 ? 15.481 -16.254 -26.345 1.00 79.12 620 ARG A C 1
ATOM 4960 O O . ARG A 1 620 ? 15.125 -15.667 -27.367 1.00 79.12 620 ARG A O 1
ATOM 4967 N N . TYR A 1 621 ? 15.724 -15.635 -25.197 1.00 82.94 621 TYR A N 1
ATOM 4968 C CA . TYR A 1 621 ? 15.623 -14.189 -25.039 1.00 82.94 621 TYR A CA 1
ATOM 4969 C C . TYR A 1 621 ? 16.969 -13.533 -25.333 1.00 82.94 621 TYR A C 1
ATOM 4971 O O . TYR A 1 621 ? 17.990 -13.930 -24.774 1.00 82.94 621 TYR A O 1
ATOM 4979 N N . PHE A 1 622 ? 16.945 -12.508 -26.176 1.00 84.69 622 PHE A N 1
ATOM 4980 C CA . PHE A 1 622 ? 18.093 -11.691 -26.538 1.00 84.69 622 PHE A CA 1
ATOM 4981 C C . PHE A 1 622 ? 17.834 -10.245 -26.138 1.00 84.69 622 PHE A C 1
ATOM 4983 O O . PHE A 1 622 ? 16.732 -9.731 -26.340 1.00 84.69 622 PHE A O 1
ATOM 4990 N N . ILE A 1 623 ? 18.851 -9.590 -25.586 1.00 86.25 623 ILE A N 1
ATOM 4991 C CA . ILE A 1 623 ? 18.860 -8.133 -25.473 1.00 86.25 623 ILE A CA 1
ATOM 4992 C C . ILE A 1 623 ? 19.561 -7.578 -26.703 1.00 86.25 623 ILE A C 1
ATOM 4994 O O . ILE A 1 623 ? 20.679 -7.993 -26.993 1.00 86.25 623 ILE A O 1
ATOM 4998 N N . GLU A 1 624 ? 18.922 -6.637 -27.393 1.00 84.94 624 GLU A N 1
ATOM 4999 C CA . GLU A 1 624 ? 19.460 -5.955 -28.571 1.00 84.94 624 GLU A CA 1
ATOM 5000 C C . GLU A 1 624 ? 19.461 -4.440 -28.347 1.00 84.94 624 GLU A C 1
ATOM 5002 O O . GLU A 1 624 ? 18.511 -3.873 -27.803 1.00 84.94 624 GLU A O 1
ATOM 5007 N N . SER A 1 625 ? 20.518 -3.766 -28.788 1.00 83.62 625 SER A N 1
ATOM 5008 C CA . SER A 1 625 ? 20.609 -2.304 -28.783 1.00 83.62 625 SER A CA 1
ATOM 5009 C C . SER A 1 625 ? 21.308 -1.846 -30.050 1.00 83.62 625 SER A C 1
ATOM 5011 O O . SER A 1 625 ? 22.302 -2.429 -30.471 1.00 83.62 625 SER A O 1
ATOM 5013 N N . ILE A 1 626 ? 20.819 -0.751 -30.627 1.00 80.00 626 ILE A N 1
ATOM 5014 C CA . ILE A 1 626 ? 21.482 -0.078 -31.753 1.00 80.00 626 ILE A CA 1
ATOM 5015 C C . ILE A 1 626 ? 22.757 0.640 -31.266 1.00 80.00 626 ILE A C 1
ATOM 5017 O O . ILE A 1 626 ? 23.645 0.939 -32.057 1.00 80.00 626 ILE A O 1
ATOM 5021 N N . PHE A 1 627 ? 22.869 0.885 -29.954 1.00 82.06 627 PHE A N 1
ATOM 5022 C CA . PHE A 1 627 ? 23.986 1.566 -29.308 1.00 82.06 627 PHE A CA 1
ATOM 5023 C C . PHE A 1 627 ? 24.844 0.564 -28.512 1.00 82.06 627 PHE A C 1
ATOM 5025 O O . PHE A 1 627 ? 24.451 0.179 -27.402 1.00 82.06 627 PHE A O 1
ATOM 5032 N N . PRO A 1 628 ? 26.032 0.177 -29.017 1.00 77.56 628 PRO A N 1
ATOM 5033 C CA . PRO A 1 628 ? 26.916 -0.777 -28.340 1.00 77.56 628 PRO A CA 1
ATOM 5034 C C . PRO A 1 628 ? 27.410 -0.281 -26.975 1.00 77.56 628 PRO A C 1
ATOM 5036 O O . PRO A 1 628 ? 27.573 -1.067 -26.047 1.00 77.56 628 PRO A O 1
ATOM 5039 N N . ASN A 1 629 ? 27.586 1.036 -26.819 1.00 81.88 629 ASN A N 1
ATOM 5040 C CA . ASN A 1 629 ? 28.066 1.649 -25.574 1.00 81.88 629 ASN A CA 1
ATOM 5041 C C . ASN A 1 629 ? 27.145 1.347 -24.384 1.00 81.88 629 ASN A C 1
ATOM 5043 O O . ASN A 1 629 ? 27.628 1.061 -23.296 1.00 81.88 629 ASN A O 1
ATOM 5047 N N . ILE A 1 630 ? 25.830 1.346 -24.617 1.00 82.56 630 ILE A N 1
ATOM 5048 C CA . ILE A 1 630 ? 24.823 1.076 -23.582 1.00 82.56 630 ILE A CA 1
ATOM 5049 C C . ILE A 1 630 ? 24.835 -0.404 -23.200 1.00 82.56 630 ILE A C 1
ATOM 5051 O O . ILE A 1 630 ? 24.695 -0.739 -22.031 1.00 82.56 630 ILE A O 1
ATOM 5055 N N . LEU A 1 631 ? 25.043 -1.310 -24.162 1.00 80.69 631 LEU A N 1
ATOM 5056 C CA . LEU A 1 631 ? 25.190 -2.734 -23.848 1.00 80.69 631 LEU A CA 1
ATOM 5057 C C . LEU A 1 631 ? 26.450 -2.993 -23.028 1.00 80.69 631 LEU A C 1
ATOM 5059 O O . LEU A 1 631 ? 26.399 -3.769 -22.081 1.00 80.69 631 LEU A O 1
ATOM 5063 N N . ASN A 1 632 ? 27.554 -2.320 -23.352 1.00 80.06 632 ASN A N 1
ATOM 5064 C CA . ASN A 1 632 ? 28.781 -2.411 -22.567 1.00 80.06 632 ASN A CA 1
ATOM 5065 C C . ASN A 1 632 ? 28.585 -1.863 -21.147 1.00 80.06 632 ASN A C 1
ATOM 5067 O O . ASN A 1 632 ? 29.026 -2.505 -20.201 1.00 80.06 632 ASN A O 1
ATOM 5071 N N . GLU A 1 633 ? 27.884 -0.736 -20.992 1.00 82.69 633 GLU A N 1
ATOM 5072 C CA . GLU A 1 633 ? 27.508 -0.171 -19.688 1.00 82.69 633 GLU A CA 1
ATOM 5073 C C . GLU A 1 633 ? 26.639 -1.152 -18.880 1.00 82.69 633 GLU A C 1
ATOM 5075 O O . GLU A 1 633 ? 26.942 -1.447 -17.727 1.00 82.69 633 GLU A O 1
ATOM 5080 N N . LEU A 1 634 ? 25.621 -1.757 -19.502 1.00 82.56 634 LEU A N 1
ATOM 5081 C CA . LEU A 1 634 ? 24.779 -2.769 -18.854 1.00 82.56 634 LEU A CA 1
ATOM 5082 C C . LEU A 1 634 ? 25.564 -4.030 -18.468 1.00 82.56 634 LEU A C 1
ATOM 5084 O O . LEU A 1 634 ? 25.281 -4.634 -17.439 1.00 82.56 634 LEU A O 1
ATOM 5088 N N . LEU A 1 635 ? 26.553 -4.438 -19.267 1.00 81.44 635 LEU A N 1
ATOM 5089 C CA . LEU A 1 635 ? 27.389 -5.613 -18.995 1.00 81.44 635 LEU A CA 1
ATOM 5090 C C . LEU A 1 635 ? 28.466 -5.374 -17.921 1.00 81.44 635 LEU A C 1
ATOM 5092 O O . LEU A 1 635 ? 29.066 -6.348 -17.456 1.00 81.44 635 LEU A O 1
ATOM 5096 N N . GLN A 1 636 ? 28.722 -4.122 -17.522 1.00 82.88 636 GLN A N 1
ATOM 5097 C CA . GLN A 1 636 ? 29.565 -3.812 -16.360 1.00 82.88 636 GLN A CA 1
ATOM 5098 C C . GLN A 1 636 ? 28.858 -4.133 -15.036 1.00 82.88 636 GLN A C 1
ATOM 5100 O O . GLN A 1 636 ? 29.530 -4.437 -14.051 1.00 82.88 636 GLN A O 1
ATOM 5105 N N . ASP A 1 637 ? 27.523 -4.114 -15.013 1.00 86.25 637 ASP A N 1
ATOM 5106 C CA . ASP A 1 637 ? 26.739 -4.468 -13.833 1.00 86.25 637 ASP A CA 1
ATOM 5107 C C . ASP A 1 637 ? 26.846 -5.975 -13.530 1.00 86.25 637 ASP A C 1
ATOM 5109 O O . ASP A 1 637 ? 26.633 -6.833 -14.396 1.00 86.25 637 ASP A O 1
ATOM 5113 N N . SER A 1 638 ? 27.192 -6.308 -12.283 1.00 81.69 638 SER A N 1
ATOM 5114 C CA . SER A 1 638 ? 27.437 -7.686 -11.850 1.00 81.69 638 SER A CA 1
ATOM 5115 C C . SER A 1 638 ? 26.196 -8.574 -11.960 1.00 81.69 638 SER A C 1
ATOM 5117 O O . SER A 1 638 ? 26.320 -9.732 -12.365 1.00 81.69 638 SER A O 1
ATOM 5119 N N . GLU A 1 639 ? 24.999 -8.047 -11.678 1.00 83.50 639 GLU A N 1
ATOM 5120 C CA . GLU A 1 639 ? 23.755 -8.820 -11.746 1.00 83.50 639 GLU A CA 1
ATOM 5121 C C . GLU A 1 639 ? 23.357 -9.116 -13.197 1.00 83.50 639 GLU A C 1
ATOM 5123 O O . GLU A 1 639 ? 22.939 -10.232 -13.516 1.00 83.50 639 GLU A O 1
ATOM 5128 N N . ILE A 1 640 ? 23.522 -8.149 -14.105 1.00 83.88 640 ILE A N 1
ATOM 5129 C CA . ILE A 1 640 ? 23.225 -8.336 -15.535 1.00 83.88 640 ILE A CA 1
ATOM 5130 C C . ILE A 1 640 ? 24.215 -9.317 -16.164 1.00 83.88 640 ILE A C 1
ATOM 5132 O O . ILE A 1 640 ? 23.812 -10.217 -16.909 1.00 83.88 640 ILE A O 1
ATOM 5136 N N . LYS A 1 641 ? 25.502 -9.205 -15.820 1.00 82.88 641 LYS A N 1
ATOM 5137 C CA . LYS A 1 641 ? 26.546 -10.124 -16.288 1.00 82.88 641 LYS A CA 1
ATOM 5138 C C . LYS A 1 641 ? 26.261 -11.570 -15.880 1.00 82.88 641 LYS A C 1
ATOM 5140 O O . LYS A 1 641 ? 26.426 -12.481 -16.686 1.00 82.88 641 LYS A O 1
ATOM 5145 N N . GLU A 1 642 ? 25.763 -11.783 -14.666 1.00 83.00 642 GLU A N 1
ATOM 5146 C CA . GLU A 1 642 ? 25.331 -13.094 -14.175 1.00 83.00 642 GLU A CA 1
ATOM 5147 C C . GLU A 1 642 ? 24.103 -13.679 -14.897 1.00 83.00 642 GLU A C 1
ATOM 5149 O O . GLU A 1 642 ? 23.832 -14.882 -14.781 1.00 83.00 642 GLU A O 1
ATOM 5154 N N . CYS A 1 643 ? 23.322 -12.843 -15.585 1.00 80.81 643 CYS A N 1
ATOM 5155 C CA . CYS A 1 643 ? 22.145 -13.253 -16.349 1.00 80.81 643 CYS A CA 1
ATOM 5156 C C . CYS A 1 643 ? 22.479 -13.688 -17.784 1.00 80.81 643 CYS A C 1
ATOM 5158 O O . CYS A 1 643 ? 21.611 -14.252 -18.456 1.00 80.81 643 CYS A O 1
ATOM 5160 N N . ARG A 1 644 ? 23.704 -13.440 -18.259 1.00 81.75 644 ARG A N 1
ATOM 5161 C CA . ARG A 1 644 ? 24.150 -13.750 -19.623 1.00 81.75 644 ARG A CA 1
ATOM 5162 C C . ARG A 1 644 ? 24.458 -15.245 -19.796 1.00 81.75 644 ARG A C 1
ATOM 5164 O O . ARG A 1 644 ? 25.090 -15.859 -18.939 1.00 81.75 644 ARG A O 1
ATOM 5171 N N . ALA A 1 645 ? 24.030 -15.828 -20.917 1.00 77.25 645 ALA A N 1
ATOM 5172 C CA . ALA A 1 645 ? 24.408 -17.189 -21.310 1.00 77.25 645 ALA A CA 1
ATOM 5173 C C . ALA A 1 645 ? 25.849 -17.239 -21.875 1.00 77.25 645 ALA A C 1
ATOM 5175 O O . ALA A 1 645 ? 26.347 -16.245 -22.401 1.00 77.25 645 ALA A O 1
ATOM 5176 N N . ILE A 1 646 ? 26.530 -18.386 -21.744 1.00 64.56 646 ILE A N 1
ATOM 5177 C CA . ILE A 1 646 ? 27.952 -18.577 -22.109 1.00 64.56 646 ILE A CA 1
ATOM 5178 C C . ILE A 1 646 ? 28.212 -18.134 -23.561 1.00 64.56 646 ILE A C 1
ATOM 5180 O O . ILE A 1 646 ? 27.496 -18.536 -24.474 1.00 64.56 646 ILE A O 1
ATOM 5184 N N . SER A 1 647 ? 29.243 -17.307 -23.760 1.00 55.53 647 SER A N 1
ATOM 5185 C CA . SER A 1 647 ? 29.631 -16.717 -25.046 1.00 55.53 647 SER A CA 1
ATOM 5186 C C . SER A 1 647 ? 30.188 -17.750 -26.031 1.00 55.53 647 SER A C 1
ATOM 5188 O O . SER A 1 647 ? 31.166 -18.428 -25.718 1.00 55.53 647 SER A O 1
ATOM 5190 N N . THR A 1 648 ? 29.638 -17.808 -27.243 1.00 50.31 648 THR A N 1
ATOM 5191 C CA . THR A 1 648 ? 30.328 -18.348 -28.426 1.00 50.31 648 THR A CA 1
ATOM 5192 C C . THR A 1 648 ? 31.358 -17.330 -28.932 1.00 50.31 648 THR A C 1
ATOM 5194 O O . THR A 1 648 ? 31.087 -16.134 -28.929 1.00 50.31 648 THR A O 1
ATOM 5197 N N . GLU A 1 649 ? 32.531 -17.787 -29.379 1.00 46.03 649 GLU A N 1
ATOM 5198 C CA . GLU A 1 649 ? 33.723 -16.980 -29.733 1.00 46.03 649 GLU A CA 1
ATOM 5199 C C . GLU A 1 649 ? 33.551 -15.966 -30.896 1.00 46.03 649 GLU A C 1
ATOM 5201 O O . GLU A 1 649 ? 34.525 -15.358 -31.329 1.00 46.03 649 GLU A O 1
ATOM 5206 N N . GLN A 1 650 ? 32.336 -15.738 -31.407 1.00 45.91 650 GLN A N 1
ATOM 5207 C CA . GLN A 1 650 ? 32.073 -14.870 -32.568 1.00 45.91 650 GLN A CA 1
ATOM 5208 C C . GLN A 1 650 ? 31.568 -13.448 -32.239 1.00 45.91 650 GLN A C 1
ATOM 5210 O O . GLN A 1 650 ? 31.397 -12.643 -33.153 1.00 45.91 650 GLN A O 1
ATOM 5215 N N . ASP A 1 651 ? 31.398 -13.072 -30.968 1.00 46.22 651 ASP A N 1
ATOM 5216 C CA . ASP A 1 651 ? 30.815 -11.770 -30.592 1.00 46.22 651 ASP A CA 1
ATOM 5217 C C . ASP A 1 651 ? 31.866 -10.655 -30.405 1.00 46.22 651 ASP A C 1
ATOM 5219 O O . ASP A 1 651 ? 32.020 -10.101 -29.316 1.00 46.22 651 ASP A O 1
ATOM 5223 N N . LEU A 1 652 ? 32.604 -10.299 -31.462 1.00 46.34 652 LEU A N 1
ATOM 5224 C CA . LEU A 1 652 ? 33.545 -9.159 -31.430 1.00 46.34 652 LEU A CA 1
ATOM 5225 C C . LEU A 1 652 ? 32.871 -7.791 -31.669 1.00 46.34 652 LEU A C 1
ATOM 5227 O O . LEU A 1 652 ? 33.494 -6.761 -31.434 1.00 46.34 652 LEU A O 1
ATOM 5231 N N . ASN A 1 653 ? 31.585 -7.768 -32.040 1.00 50.69 653 ASN A N 1
ATOM 5232 C CA . ASN A 1 653 ? 30.740 -6.569 -32.106 1.00 50.69 653 ASN A CA 1
ATOM 5233 C C . ASN A 1 653 ? 29.414 -6.849 -31.371 1.00 50.69 653 ASN A C 1
ATOM 5235 O O . ASN A 1 653 ? 28.447 -7.298 -31.983 1.00 50.69 653 ASN A O 1
ATOM 5239 N N . LEU A 1 654 ? 29.370 -6.638 -30.049 1.00 58.34 654 LEU A N 1
ATOM 5240 C CA . LEU A 1 654 ? 28.205 -6.919 -29.190 1.00 58.34 654 LEU A CA 1
ATOM 5241 C C . LEU A 1 654 ? 27.019 -5.984 -29.503 1.00 58.34 654 LEU A C 1
ATOM 5243 O O . LEU A 1 654 ? 26.794 -4.986 -28.825 1.00 58.34 654 LEU A O 1
ATOM 5247 N N . VAL A 1 655 ? 26.250 -6.315 -30.542 1.00 64.94 655 VAL A N 1
ATOM 5248 C CA . VAL A 1 655 ? 24.942 -5.697 -30.847 1.00 64.94 655 VAL A CA 1
ATOM 5249 C C . VAL A 1 655 ? 23.812 -6.403 -30.079 1.00 64.94 655 VAL A C 1
ATOM 5251 O O . VAL A 1 655 ? 22.749 -5.825 -29.845 1.00 64.94 655 VAL A O 1
ATOM 5254 N N . SER A 1 656 ? 24.046 -7.642 -29.630 1.00 78.69 656 SER A N 1
ATOM 5255 C CA . SER A 1 656 ? 23.087 -8.423 -28.848 1.00 78.69 656 SER A CA 1
ATOM 5256 C C . SER A 1 656 ? 23.745 -9.480 -27.960 1.00 78.69 656 SER A C 1
ATOM 5258 O O . SER A 1 656 ? 24.812 -9.975 -28.311 1.00 78.69 656 SER A O 1
ATOM 5260 N N . PHE A 1 657 ? 23.098 -9.885 -26.860 1.00 83.31 657 PHE A N 1
ATOM 5261 C CA . PHE A 1 657 ? 23.515 -11.054 -26.064 1.00 83.31 657 PHE A CA 1
ATOM 5262 C C . PHE A 1 657 ? 22.327 -11.896 -25.570 1.00 83.31 657 PHE A C 1
ATOM 5264 O O . PHE A 1 657 ? 21.235 -11.375 -25.337 1.00 83.31 657 PHE A O 1
ATOM 5271 N N . GLU A 1 658 ? 22.546 -13.208 -25.408 1.00 85.12 658 GLU A N 1
ATOM 5272 C CA . GLU A 1 658 ? 21.539 -14.171 -24.931 1.00 85.12 658 GLU A CA 1
ATOM 5273 C C . GLU A 1 658 ? 21.396 -14.144 -23.396 1.00 85.12 658 GLU A C 1
ATOM 5275 O O . GLU A 1 658 ? 22.385 -14.084 -22.657 1.00 85.12 658 GLU A O 1
ATOM 5280 N N . VAL A 1 659 ? 20.152 -14.234 -22.914 1.00 85.38 659 VAL A N 1
ATOM 5281 C CA . VAL A 1 659 ? 19.777 -14.198 -21.493 1.00 85.38 659 VAL A CA 1
ATOM 5282 C C . VAL A 1 659 ? 19.289 -15.562 -21.003 1.00 85.38 659 VAL A C 1
ATOM 5284 O O . VAL A 1 659 ? 18.458 -16.222 -21.629 1.00 85.38 659 VAL A O 1
ATOM 5287 N N . ILE A 1 660 ? 19.727 -15.943 -19.802 1.00 83.94 660 ILE A N 1
ATOM 5288 C CA . ILE A 1 660 ? 19.268 -17.135 -19.083 1.00 83.94 660 ILE A CA 1
ATOM 5289 C C . ILE A 1 660 ? 17.812 -16.943 -18.622 1.00 83.94 660 ILE A C 1
ATOM 5291 O O . ILE A 1 660 ? 17.521 -16.141 -17.734 1.00 83.94 660 ILE A O 1
ATOM 5295 N N . GLN A 1 661 ? 16.887 -17.728 -19.184 1.00 76.06 661 GLN A N 1
ATOM 5296 C CA . GLN A 1 661 ? 15.437 -17.579 -18.983 1.00 76.06 661 GLN A CA 1
ATOM 5297 C C . GLN A 1 661 ? 14.975 -17.516 -17.502 1.00 76.06 661 GLN A C 1
ATOM 5299 O O . GLN A 1 661 ? 14.185 -16.627 -17.180 1.00 76.06 661 GLN A O 1
ATOM 5304 N N . PRO A 1 662 ? 15.468 -18.355 -16.561 1.00 78.44 662 PRO A N 1
ATOM 5305 C CA . PRO A 1 662 ? 15.133 -18.231 -15.135 1.00 78.44 662 PRO A CA 1
ATOM 5306 C C . PRO A 1 662 ? 15.482 -16.879 -14.497 1.00 78.44 662 PRO A C 1
ATOM 5308 O O . PRO A 1 662 ? 14.811 -16.463 -13.555 1.00 78.44 662 PRO A O 1
ATOM 5311 N N . LYS A 1 663 ? 16.526 -16.201 -14.990 1.00 83.38 663 LYS A N 1
ATOM 5312 C CA . LYS A 1 663 ? 17.014 -14.925 -14.450 1.00 83.38 663 LYS A CA 1
ATOM 5313 C C . LYS A 1 663 ? 16.402 -13.699 -15.144 1.00 83.38 663 LYS A C 1
ATOM 5315 O O . LYS A 1 663 ? 16.678 -12.573 -14.741 1.00 83.38 663 LYS A O 1
ATOM 5320 N N . LEU A 1 664 ? 15.513 -13.900 -16.124 1.00 82.56 664 LEU A N 1
ATOM 5321 C CA . LEU A 1 664 ? 14.872 -12.825 -16.888 1.00 82.56 664 LEU A CA 1
ATOM 5322 C C . LEU A 1 664 ? 14.132 -11.809 -15.997 1.00 82.56 664 LEU A C 1
ATOM 5324 O O . LEU A 1 664 ? 14.158 -10.618 -16.283 1.00 82.56 664 LEU A O 1
ATOM 5328 N N . GLU A 1 665 ? 13.486 -12.253 -14.913 1.00 82.88 665 GLU A N 1
ATOM 5329 C CA . GLU A 1 665 ? 12.806 -11.345 -13.970 1.00 82.88 665 GLU A CA 1
ATOM 5330 C C . GLU A 1 665 ? 13.801 -10.400 -13.278 1.00 82.88 665 GLU A C 1
ATOM 5332 O O . GLU A 1 665 ? 13.567 -9.194 -13.232 1.00 82.88 665 GLU A O 1
ATOM 5337 N N . SER A 1 666 ? 14.926 -10.942 -12.797 1.00 84.44 666 SER A N 1
ATOM 5338 C CA . SER A 1 666 ? 15.980 -10.167 -12.128 1.00 84.44 666 SER A CA 1
ATOM 5339 C C . SER A 1 666 ? 16.582 -9.135 -13.073 1.00 84.44 666 SER A C 1
ATOM 5341 O O . SER A 1 666 ? 16.724 -7.973 -12.709 1.00 84.44 666 SER A O 1
ATOM 5343 N N . LEU A 1 667 ? 16.849 -9.549 -14.315 1.00 87.56 667 LEU A N 1
ATOM 5344 C CA . LEU A 1 667 ? 17.363 -8.678 -15.363 1.00 87.56 667 LEU A CA 1
ATOM 5345 C C . LEU A 1 667 ? 16.421 -7.499 -15.633 1.00 87.56 667 LEU A C 1
ATOM 5347 O O . LEU A 1 667 ? 16.857 -6.355 -15.604 1.00 87.56 667 LEU A O 1
ATOM 5351 N N . LYS A 1 668 ? 15.124 -7.753 -15.860 1.00 85.19 668 LYS A N 1
ATOM 5352 C CA . LYS A 1 668 ? 14.165 -6.672 -16.137 1.00 85.19 668 LYS A CA 1
ATOM 5353 C C . LYS A 1 668 ? 14.054 -5.687 -14.978 1.00 85.19 668 LYS A C 1
ATOM 5355 O O . LYS A 1 668 ? 14.010 -4.481 -15.211 1.00 85.19 668 LYS A O 1
ATOM 5360 N N . LYS A 1 669 ? 14.044 -6.198 -13.743 1.00 85.00 669 LYS A N 1
ATOM 5361 C CA . LYS A 1 669 ? 14.034 -5.368 -12.538 1.00 85.00 669 LYS A CA 1
ATOM 5362 C C . LYS A 1 669 ? 15.288 -4.493 -12.466 1.00 85.00 669 LYS A C 1
ATOM 5364 O O . LYS A 1 669 ? 15.172 -3.286 -12.278 1.00 85.00 669 LYS A O 1
ATOM 5369 N N . ARG A 1 670 ? 16.468 -5.082 -12.682 1.00 86.62 670 ARG A N 1
ATOM 5370 C CA . ARG A 1 670 ? 17.748 -4.368 -12.632 1.00 86.62 670 ARG A CA 1
ATOM 5371 C C . ARG A 1 670 ? 17.865 -3.306 -13.725 1.00 86.62 670 ARG A C 1
ATOM 5373 O O . ARG A 1 670 ? 18.254 -2.179 -13.443 1.00 86.62 670 ARG A O 1
ATOM 5380 N N . CYS A 1 671 ? 17.440 -3.618 -14.948 1.00 83.25 671 CYS A N 1
ATOM 5381 C CA . CYS A 1 671 ? 17.381 -2.654 -16.049 1.00 83.25 671 CYS A CA 1
ATOM 5382 C C . CYS A 1 671 ? 16.468 -1.455 -15.727 1.00 83.25 671 CYS A C 1
ATOM 5384 O O . CYS A 1 671 ? 16.803 -0.319 -16.058 1.00 83.25 671 CYS A O 1
ATOM 5386 N N . GLN A 1 672 ? 15.351 -1.680 -15.027 1.00 78.94 672 GLN A N 1
ATOM 5387 C CA . GLN A 1 672 ? 14.467 -0.600 -14.585 1.00 78.94 672 GLN A CA 1
ATOM 5388 C C . GLN A 1 672 ? 15.090 0.254 -13.466 1.00 78.94 672 GLN A C 1
ATOM 5390 O O . GLN A 1 672 ? 14.960 1.476 -13.502 1.00 78.94 672 GLN A O 1
ATOM 5395 N N . GLU A 1 673 ? 15.811 -0.353 -12.517 1.00 80.88 673 GLU A N 1
ATOM 5396 C CA . GLU A 1 673 ? 16.584 0.369 -11.488 1.00 80.88 673 GLU A CA 1
ATOM 5397 C C . GLU A 1 673 ? 17.688 1.247 -12.106 1.00 80.88 673 GLU A C 1
ATOM 5399 O O . GLU A 1 673 ? 17.902 2.376 -11.665 1.00 80.88 673 GLU A O 1
ATOM 5404 N N . LEU A 1 674 ? 18.327 0.766 -13.177 1.00 80.38 674 LEU A N 1
ATOM 5405 C CA . LEU A 1 674 ? 19.317 1.506 -13.970 1.00 80.38 674 LEU A CA 1
ATOM 5406 C C . LEU A 1 674 ? 18.693 2.516 -14.952 1.00 80.38 674 LEU A C 1
ATOM 5408 O O . LEU A 1 674 ? 19.412 3.137 -15.728 1.00 80.38 674 LEU A O 1
ATOM 5412 N N . LYS A 1 675 ? 17.364 2.698 -14.924 1.00 78.38 675 LYS A N 1
ATOM 5413 C CA . LYS A 1 675 ? 16.593 3.612 -15.789 1.00 78.38 675 LYS A CA 1
ATOM 5414 C C . LYS A 1 675 ? 16.644 3.300 -17.295 1.00 78.38 675 LYS A C 1
ATOM 5416 O O . LYS A 1 675 ? 16.220 4.130 -18.094 1.00 78.38 675 LYS A O 1
ATOM 5421 N N . TYR A 1 676 ? 17.062 2.096 -17.686 1.00 81.38 676 TYR A N 1
ATOM 5422 C CA . TYR A 1 676 ? 17.007 1.595 -19.064 1.00 81.38 676 TYR A CA 1
ATOM 5423 C C . TYR A 1 676 ? 15.899 0.536 -19.200 1.00 81.38 676 TYR A C 1
ATOM 5425 O O . TYR A 1 676 ? 16.178 -0.662 -19.137 1.00 81.38 676 TYR A O 1
ATOM 5433 N N . PRO A 1 677 ? 14.621 0.924 -19.359 1.00 77.56 677 PRO A N 1
ATOM 5434 C CA . PRO A 1 677 ? 13.532 -0.042 -19.475 1.00 77.56 677 PRO A CA 1
ATOM 5435 C C . PRO A 1 677 ? 13.667 -0.882 -20.752 1.00 77.56 677 PRO A C 1
ATOM 5437 O O . PRO A 1 677 ? 13.947 -0.367 -21.835 1.00 77.56 677 PRO A O 1
ATOM 5440 N N . LEU A 1 678 ? 13.422 -2.186 -20.625 1.00 81.25 678 LEU A N 1
ATOM 5441 C CA . LEU A 1 678 ? 13.449 -3.117 -21.750 1.00 81.25 678 LEU A CA 1
ATOM 5442 C C . LEU A 1 678 ? 12.152 -3.020 -22.556 1.00 81.25 678 LEU A C 1
ATOM 5444 O O . LEU A 1 678 ? 11.065 -3.231 -22.019 1.00 81.25 678 LEU A O 1
ATOM 5448 N N . LEU A 1 679 ? 12.271 -2.745 -23.854 1.00 78.00 679 LEU A N 1
ATOM 5449 C CA . LEU A 1 679 ? 11.128 -2.732 -24.764 1.00 78.00 679 LEU A CA 1
ATOM 5450 C C . LEU A 1 679 ? 10.833 -4.126 -25.319 1.00 78.00 679 LEU A C 1
ATOM 5452 O O . LEU A 1 679 ? 11.680 -4.727 -25.978 1.00 78.00 679 LEU A O 1
ATOM 5456 N N . GLU A 1 680 ? 9.608 -4.600 -25.092 1.00 80.44 680 GLU A N 1
ATOM 5457 C CA . GLU A 1 680 ? 9.064 -5.836 -25.661 1.00 80.44 680 GLU A CA 1
ATOM 5458 C C . GLU A 1 680 ? 8.155 -5.512 -26.850 1.00 80.44 680 GLU A C 1
ATOM 5460 O O . GLU A 1 680 ? 6.985 -5.152 -26.683 1.00 80.44 680 GLU A O 1
ATOM 5465 N N . GLU A 1 681 ? 8.703 -5.631 -28.058 1.00 79.94 681 GLU A N 1
ATOM 5466 C CA . GLU A 1 681 ? 7.958 -5.482 -29.308 1.00 79.94 681 GLU A CA 1
ATOM 5467 C C . GLU A 1 681 ? 7.963 -6.794 -30.087 1.00 79.94 681 GLU A C 1
ATOM 5469 O O . GLU A 1 681 ? 8.970 -7.499 -30.138 1.00 79.94 681 GLU A O 1
ATOM 5474 N N . TYR A 1 682 ? 6.852 -7.078 -30.757 1.00 82.62 682 TYR A N 1
ATOM 5475 C CA . TYR A 1 682 ? 6.695 -8.261 -31.587 1.00 82.62 682 TYR A CA 1
ATOM 5476 C C . TYR A 1 682 ? 6.138 -7.890 -32.955 1.00 82.62 682 TYR A C 1
ATOM 5478 O O . TYR A 1 682 ? 5.046 -7.329 -33.077 1.00 82.62 682 TYR A O 1
ATOM 5486 N N . ASP A 1 683 ? 6.893 -8.226 -33.994 1.00 81.12 683 ASP A N 1
ATOM 5487 C CA . ASP A 1 683 ? 6.460 -8.110 -35.381 1.00 81.12 683 ASP A CA 1
ATOM 5488 C C . ASP A 1 683 ? 5.693 -9.373 -35.784 1.00 81.12 683 ASP A C 1
ATOM 5490 O O . ASP A 1 683 ? 6.260 -10.356 -36.256 1.00 81.12 683 ASP A O 1
ATOM 5494 N N . PHE A 1 684 ? 4.386 -9.364 -35.530 1.00 80.69 684 PHE A N 1
ATOM 5495 C CA . PHE A 1 684 ? 3.525 -10.520 -35.782 1.00 80.69 684 PHE A CA 1
ATOM 5496 C C . PHE A 1 684 ? 3.164 -10.689 -37.264 1.00 80.69 684 PHE A C 1
ATOM 5498 O O . PHE A 1 684 ? 2.732 -11.773 -37.655 1.00 80.69 684 PHE A O 1
ATOM 5505 N N . VAL A 1 685 ? 3.328 -9.636 -38.076 1.00 78.81 685 VAL A N 1
ATOM 5506 C CA . VAL A 1 685 ? 3.010 -9.641 -39.513 1.00 78.81 685 VAL A CA 1
ATOM 5507 C C . VAL A 1 685 ? 4.071 -10.408 -40.295 1.00 78.81 685 VAL A C 1
ATOM 5509 O O . VAL A 1 685 ? 3.729 -11.226 -41.147 1.00 78.81 685 VAL A O 1
ATOM 5512 N N . HIS A 1 686 ? 5.349 -10.183 -39.981 1.00 77.75 686 HIS A N 1
ATOM 5513 C CA . HIS A 1 686 ? 6.469 -10.825 -40.675 1.00 77.75 686 HIS A CA 1
ATOM 5514 C C . HIS A 1 686 ? 6.928 -12.139 -40.020 1.00 77.75 686 HIS A C 1
ATOM 5516 O O . HIS A 1 686 ? 7.819 -12.811 -40.543 1.00 77.75 686 HIS A O 1
ATOM 5522 N N . ASP A 1 687 ? 6.332 -12.533 -38.889 1.00 79.06 687 ASP A N 1
ATOM 5523 C CA . ASP A 1 687 ? 6.676 -13.783 -38.212 1.00 79.06 687 ASP A CA 1
ATOM 5524 C C . ASP A 1 687 ? 6.089 -15.008 -38.931 1.00 79.06 687 ASP A C 1
ATOM 5526 O O . ASP A 1 687 ? 4.876 -15.248 -38.927 1.00 79.06 687 ASP A O 1
ATOM 5530 N N . THR A 1 688 ? 6.980 -15.821 -39.497 1.00 72.75 688 THR A N 1
ATOM 5531 C CA . THR A 1 688 ? 6.676 -17.095 -40.165 1.00 72.75 688 THR A CA 1
ATOM 5532 C C . THR A 1 688 ? 6.901 -18.320 -39.273 1.00 72.75 688 THR A C 1
ATOM 5534 O O . THR A 1 688 ? 6.484 -19.419 -39.638 1.00 72.75 688 THR A O 1
ATOM 5537 N N . MET A 1 689 ? 7.519 -18.151 -38.098 1.00 72.75 689 MET A N 1
ATOM 5538 C CA . MET A 1 689 ? 7.866 -19.246 -37.185 1.00 72.75 689 MET A CA 1
ATOM 5539 C C . MET A 1 689 ? 6.649 -19.711 -36.385 1.00 72.75 689 MET A C 1
ATOM 5541 O O . MET A 1 689 ? 6.385 -20.910 -36.260 1.00 72.75 689 MET A O 1
ATOM 5545 N N . THR A 1 690 ? 5.862 -18.764 -35.870 1.00 76.81 690 THR A N 1
ATOM 5546 C CA . THR A 1 690 ? 4.645 -19.085 -35.119 1.00 76.81 690 THR A CA 1
ATOM 5547 C C . THR A 1 690 ? 3.469 -19.371 -36.054 1.00 76.81 690 THR A C 1
ATOM 5549 O O . THR A 1 690 ? 3.139 -18.585 -36.947 1.00 76.81 690 THR A O 1
ATOM 5552 N N . LYS A 1 691 ? 2.787 -20.502 -35.825 1.00 79.19 691 LYS A N 1
ATOM 5553 C CA . LYS A 1 691 ? 1.604 -20.904 -36.604 1.00 79.19 691 LYS A CA 1
ATOM 5554 C C . LYS A 1 691 ? 0.446 -19.915 -36.420 1.00 79.19 691 LYS A C 1
ATOM 5556 O O . LYS A 1 691 ? 0.156 -19.498 -35.295 1.00 79.19 691 LYS A O 1
ATOM 5561 N N . ASN A 1 692 ? -0.255 -19.625 -37.516 1.00 84.94 692 ASN A N 1
ATOM 5562 C CA . ASN A 1 692 ? -1.450 -18.783 -37.509 1.00 84.94 692 ASN A CA 1
ATOM 5563 C C . ASN A 1 692 ? -2.698 -19.572 -37.082 1.00 84.94 692 ASN A C 1
ATOM 5565 O O . ASN A 1 692 ? -2.821 -20.759 -37.391 1.00 84.94 692 ASN A O 1
ATOM 5569 N N . LEU A 1 693 ? -3.626 -18.907 -36.387 1.00 81.12 693 LEU A N 1
ATOM 5570 C CA . LEU A 1 693 ? -4.901 -19.491 -35.943 1.00 81.12 693 LEU A CA 1
ATOM 5571 C C . LEU A 1 693 ? -5.994 -19.463 -37.027 1.00 81.12 693 LEU A C 1
ATOM 5573 O O . LEU A 1 693 ? -6.948 -20.227 -36.932 1.00 81.12 693 LEU A O 1
ATOM 5577 N N . ASN A 1 694 ? -5.843 -18.606 -38.042 1.00 84.69 694 ASN A N 1
ATOM 5578 C CA . ASN A 1 694 ? -6.837 -18.298 -39.079 1.00 84.69 694 ASN A CA 1
ATOM 5579 C C . ASN A 1 694 ? -8.203 -17.885 -38.511 1.00 84.69 694 ASN A C 1
ATOM 5581 O O . ASN A 1 694 ? -9.243 -18.252 -39.047 1.00 84.69 694 ASN A O 1
ATOM 5585 N N . ILE A 1 695 ? -8.189 -17.108 -37.428 1.00 85.56 695 ILE A N 1
ATOM 5586 C CA . ILE A 1 695 ? -9.397 -16.567 -36.801 1.00 85.56 695 ILE A CA 1
ATOM 5587 C C . ILE A 1 695 ? -9.606 -15.112 -37.215 1.00 85.56 695 ILE A C 1
ATOM 5589 O O . ILE A 1 695 ? -8.659 -14.338 -37.349 1.00 85.56 695 ILE A O 1
ATOM 5593 N N . GLN A 1 696 ? -10.866 -14.737 -37.379 1.00 89.06 696 GLN A N 1
ATOM 5594 C CA . GLN A 1 696 ? -11.303 -13.365 -37.619 1.00 89.06 696 GLN A CA 1
ATOM 5595 C C . GLN A 1 696 ? -12.391 -12.977 -36.622 1.00 89.06 696 GLN A C 1
ATOM 5597 O O . GLN A 1 696 ? -13.100 -13.839 -36.088 1.00 89.06 696 GLN A O 1
ATOM 5602 N N . LEU A 1 697 ? -12.519 -11.673 -36.387 1.00 90.69 697 LEU A N 1
ATOM 5603 C CA . LEU A 1 697 ? -13.614 -11.120 -35.602 1.00 90.69 697 LEU A CA 1
ATOM 5604 C C . LEU A 1 697 ? -14.944 -11.397 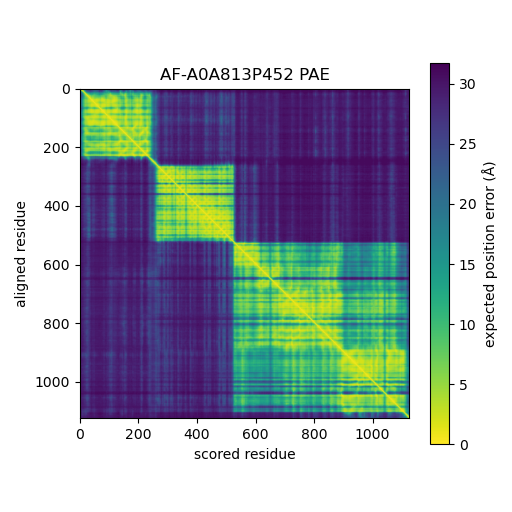-36.323 1.00 90.69 697 LEU A C 1
ATOM 5606 O O . LEU A 1 697 ? -15.013 -11.292 -37.547 1.00 90.69 697 LEU A O 1
ATOM 5610 N N . ALA A 1 698 ? -15.987 -11.763 -35.580 1.00 89.62 698 ALA A N 1
ATOM 5611 C CA . ALA A 1 698 ? -17.311 -11.965 -36.164 1.00 89.62 698 ALA A CA 1
ATOM 5612 C C . ALA A 1 698 ? -17.872 -10.634 -36.718 1.00 89.62 698 ALA A C 1
ATOM 5614 O O . ALA A 1 698 ? -17.615 -9.586 -36.127 1.00 89.62 698 ALA A O 1
ATOM 5615 N N . PRO A 1 699 ? -18.668 -10.644 -37.804 1.00 82.25 699 PRO A N 1
ATOM 5616 C CA . PRO A 1 699 ? -19.204 -9.418 -38.407 1.00 82.25 699 PRO A CA 1
ATOM 5617 C C . PRO A 1 699 ? -20.144 -8.638 -37.472 1.00 82.25 699 PRO A C 1
ATOM 5619 O O . PRO A 1 699 ? -20.201 -7.416 -37.544 1.00 82.25 699 PRO A O 1
ATOM 5622 N N . ASP A 1 700 ? -20.823 -9.322 -36.547 1.00 85.06 700 ASP A N 1
ATOM 5623 C CA . ASP A 1 700 ? -21.699 -8.692 -35.547 1.00 85.06 700 ASP A CA 1
ATOM 5624 C C . ASP A 1 700 ? -20.920 -8.048 -34.379 1.00 85.06 700 ASP A C 1
ATOM 5626 O O . ASP A 1 700 ? -21.499 -7.387 -33.511 1.00 85.06 700 ASP A O 1
ATOM 5630 N N . ALA A 1 701 ? -19.603 -8.264 -34.311 1.00 85.81 701 ALA A N 1
ATOM 5631 C CA . ALA A 1 701 ? -18.741 -7.824 -33.222 1.00 85.81 701 ALA A CA 1
ATOM 5632 C C . ALA A 1 701 ? -18.257 -6.379 -33.426 1.00 85.81 701 ALA A C 1
ATOM 5634 O O . ALA A 1 701 ? -17.076 -6.128 -33.651 1.00 85.81 701 ALA A O 1
ATOM 5635 N N . ASN A 1 702 ? -19.161 -5.408 -33.311 1.00 87.88 702 ASN A N 1
ATOM 5636 C CA . ASN A 1 702 ? -18.775 -3.999 -33.387 1.00 87.88 702 ASN A CA 1
ATOM 5637 C C . ASN A 1 702 ? -18.081 -3.544 -32.097 1.00 87.88 702 ASN A C 1
ATOM 5639 O O . ASN A 1 702 ? -18.644 -3.630 -30.998 1.00 87.88 702 ASN A O 1
ATOM 5643 N N . LEU A 1 703 ? -16.854 -3.044 -32.238 1.00 89.12 703 LEU A N 1
ATOM 5644 C CA . LEU A 1 703 ? -16.089 -2.472 -31.138 1.00 89.12 703 LEU A CA 1
ATOM 5645 C C . LEU A 1 703 ? -16.590 -1.064 -30.815 1.00 89.12 703 LEU A C 1
ATOM 5647 O O . LEU A 1 703 ? -17.019 -0.306 -31.681 1.00 89.12 703 LEU A O 1
ATOM 5651 N N . ARG A 1 704 ? -16.549 -0.710 -29.532 1.00 90.31 704 ARG A N 1
ATOM 5652 C CA . ARG A 1 704 ? -16.860 0.652 -29.077 1.00 90.31 704 ARG A CA 1
ATOM 5653 C C . ARG A 1 704 ? -15.633 1.558 -29.265 1.00 90.31 704 ARG A C 1
ATOM 5655 O O . ARG A 1 704 ? -14.517 1.050 -29.171 1.00 90.31 704 ARG A O 1
ATOM 5662 N N . PRO A 1 705 ? -15.796 2.888 -29.393 1.00 88.12 705 PRO A N 1
ATOM 5663 C CA . PRO A 1 705 ? -14.680 3.799 -29.682 1.00 88.12 705 PRO A CA 1
ATOM 5664 C C . PRO A 1 705 ? -13.487 3.665 -28.720 1.00 88.12 705 PRO A C 1
ATOM 5666 O O . PRO A 1 705 ? -12.350 3.502 -29.147 1.00 88.12 705 PRO A O 1
ATOM 5669 N N . TYR A 1 706 ? -13.744 3.605 -27.410 1.00 86.94 706 TYR A N 1
ATOM 5670 C CA . TYR A 1 706 ? -12.699 3.434 -26.389 1.00 86.94 706 TYR A CA 1
ATOM 5671 C C . TYR A 1 706 ? -12.008 2.056 -26.440 1.00 86.94 706 TYR A C 1
ATOM 5673 O O . TYR A 1 706 ? -10.875 1.892 -25.990 1.00 86.94 706 TYR A O 1
ATOM 5681 N N . GLN A 1 707 ? -12.686 1.030 -26.967 1.00 90.81 707 GLN A N 1
ATOM 5682 C CA . GLN A 1 707 ? -12.098 -0.298 -27.167 1.00 90.81 707 GLN A CA 1
ATOM 5683 C C . GLN A 1 707 ? -11.154 -0.279 -28.368 1.00 90.81 707 GLN A C 1
ATOM 5685 O O . GLN A 1 707 ? -10.056 -0.829 -28.284 1.00 90.81 707 GLN A O 1
ATOM 5690 N N . GLU A 1 708 ? -11.550 0.386 -29.454 1.00 89.88 708 GLU A N 1
ATOM 5691 C CA . GLU A 1 708 ? -10.690 0.596 -30.619 1.00 89.88 708 GLU A CA 1
ATOM 5692 C C . GLU A 1 708 ? -9.455 1.415 -30.257 1.00 89.88 708 GLU A C 1
ATOM 5694 O O . GLU A 1 708 ? -8.345 0.987 -30.566 1.00 89.88 708 GLU A O 1
ATOM 5699 N N . GLU A 1 709 ? -9.624 2.515 -29.520 1.00 85.62 709 GLU A N 1
ATOM 5700 C CA . GLU A 1 709 ? -8.519 3.341 -29.026 1.00 85.62 709 GLU A CA 1
ATOM 5701 C C . GLU A 1 709 ? -7.527 2.504 -28.196 1.00 85.62 709 GLU A C 1
ATOM 5703 O O . GLU A 1 709 ? -6.313 2.560 -28.406 1.00 85.62 709 GLU A O 1
ATOM 5708 N N . SER A 1 710 ? -8.037 1.642 -27.305 1.00 89.00 710 SER A N 1
ATOM 5709 C CA . SER A 1 710 ? -7.194 0.759 -26.489 1.00 89.00 710 SER A CA 1
ATOM 5710 C C . SER A 1 710 ? -6.370 -0.227 -27.330 1.00 89.00 710 SER A C 1
ATOM 5712 O O . SER A 1 710 ? -5.201 -0.481 -27.031 1.00 89.00 710 SER A O 1
ATOM 5714 N N . LEU A 1 711 ? -6.946 -0.753 -28.417 1.00 88.75 711 LEU A N 1
ATOM 5715 C CA . LEU A 1 711 ? -6.257 -1.656 -29.339 1.00 88.75 711 LEU A CA 1
ATOM 5716 C C . LEU A 1 711 ? -5.274 -0.897 -30.234 1.00 88.75 711 LEU A C 1
ATOM 5718 O O . LEU A 1 711 ? -4.197 -1.411 -30.518 1.00 88.75 711 LEU A O 1
ATOM 5722 N N . GLN A 1 712 ? -5.598 0.320 -30.663 1.00 86.62 712 GLN A N 1
ATOM 5723 C CA . GLN A 1 712 ? -4.671 1.170 -31.412 1.00 86.62 712 GLN A CA 1
ATOM 5724 C C . GLN A 1 712 ? -3.418 1.492 -30.588 1.00 86.62 712 GLN A C 1
ATOM 5726 O O . GLN A 1 712 ? -2.316 1.429 -31.122 1.00 86.62 712 GLN A O 1
ATOM 5731 N N . LYS A 1 713 ? -3.548 1.716 -29.272 1.00 83.38 713 LYS A N 1
ATOM 5732 C CA . LYS A 1 713 ? -2.381 1.886 -28.385 1.00 83.38 713 LYS A CA 1
ATOM 5733 C C . LYS A 1 713 ? -1.551 0.608 -28.236 1.00 83.38 713 LYS A C 1
ATOM 5735 O O . LYS A 1 713 ? -0.340 0.683 -28.077 1.00 83.38 713 LYS A O 1
ATOM 5740 N N . MET A 1 714 ? -2.157 -0.576 -28.320 1.00 85.94 714 MET A N 1
ATOM 5741 C CA . MET A 1 714 ? -1.412 -1.844 -28.292 1.00 85.94 714 MET A CA 1
ATOM 5742 C C . MET A 1 714 ? -0.694 -2.148 -29.619 1.00 85.94 714 MET A C 1
ATOM 5744 O O . MET A 1 714 ? 0.392 -2.734 -29.615 1.00 85.94 714 MET A O 1
ATOM 5748 N N . PHE A 1 715 ? -1.305 -1.783 -30.748 1.00 85.38 715 PHE A N 1
ATOM 5749 C CA . PHE A 1 715 ? -0.836 -2.121 -32.090 1.00 85.38 715 PHE A CA 1
ATOM 5750 C C . PHE A 1 715 ? -0.378 -0.879 -32.852 1.00 85.38 715 PHE A C 1
ATOM 5752 O O . PHE A 1 715 ? -1.208 -0.103 -33.317 1.00 85.38 715 PHE A O 1
ATOM 5759 N N . ASN A 1 716 ? 0.926 -0.755 -33.097 1.00 72.94 716 ASN A N 1
ATOM 5760 C CA . ASN A 1 716 ? 1.480 0.304 -33.936 1.00 72.94 716 ASN A CA 1
ATOM 5761 C C . ASN A 1 716 ? 2.036 -0.300 -35.234 1.00 72.94 716 ASN A C 1
ATOM 5763 O O . ASN A 1 716 ? 2.891 -1.177 -35.169 1.00 72.94 716 ASN A O 1
ATOM 5767 N N . THR A 1 717 ? 1.534 0.146 -36.394 1.00 65.25 717 THR A N 1
ATOM 5768 C CA . THR A 1 717 ? 2.108 -0.124 -37.735 1.00 65.25 717 THR A CA 1
ATOM 5769 C C . THR A 1 717 ? 2.631 -1.561 -37.954 1.00 65.25 717 THR A C 1
ATOM 5771 O O . THR A 1 717 ? 3.755 -1.777 -38.394 1.00 65.25 717 THR A O 1
ATOM 5774 N N . GLY A 1 718 ? 1.808 -2.573 -37.643 1.00 69.00 718 GLY A N 1
ATOM 5775 C CA . GLY A 1 718 ? 2.140 -3.994 -37.863 1.00 69.00 718 GLY A CA 1
ATOM 5776 C C . GLY A 1 718 ? 2.926 -4.679 -36.736 1.00 69.00 718 GLY A C 1
ATOM 5777 O O . GLY A 1 718 ? 3.187 -5.876 -36.816 1.00 69.00 718 GLY A O 1
ATOM 5778 N N . ARG A 1 719 ? 3.248 -3.964 -35.652 1.00 81.81 719 ARG A N 1
ATOM 5779 C CA . ARG A 1 719 ? 3.859 -4.518 -34.436 1.00 81.81 719 ARG A CA 1
ATOM 5780 C C . ARG A 1 719 ? 2.895 -4.483 -33.256 1.00 81.81 719 ARG A C 1
ATOM 5782 O O . ARG A 1 719 ? 2.050 -3.597 -33.140 1.00 81.81 719 ARG A O 1
ATOM 5789 N N . ALA A 1 720 ? 3.032 -5.468 -32.379 1.00 85.69 720 ALA A N 1
ATOM 5790 C CA . ALA A 1 720 ? 2.324 -5.579 -31.112 1.00 85.69 720 ALA A CA 1
ATOM 5791 C C . ALA A 1 720 ? 3.301 -5.353 -29.957 1.00 85.69 720 ALA A C 1
ATOM 5793 O O . ALA A 1 720 ? 4.504 -5.582 -30.101 1.00 85.69 720 ALA A O 1
ATOM 5794 N N . ARG A 1 721 ? 2.791 -4.895 -28.813 1.00 83.75 721 ARG A N 1
ATOM 5795 C CA . ARG A 1 721 ? 3.615 -4.569 -27.647 1.00 83.75 721 ARG A CA 1
ATOM 5796 C C . ARG A 1 721 ? 2.976 -5.080 -26.358 1.00 83.75 721 ARG A C 1
ATOM 5798 O O . ARG A 1 721 ? 1.749 -5.152 -26.254 1.00 83.75 721 ARG A O 1
ATOM 5805 N N . SER A 1 722 ? 3.816 -5.478 -25.405 1.00 87.94 722 SER A N 1
ATOM 5806 C CA . SER A 1 722 ? 3.350 -5.973 -24.109 1.00 87.94 722 SER A CA 1
ATOM 5807 C C . SER A 1 722 ? 2.897 -4.815 -23.221 1.00 87.94 722 SER A C 1
ATOM 5809 O O . SER A 1 722 ? 3.504 -3.744 -23.220 1.00 87.94 722 SER A O 1
ATOM 5811 N N . GLY A 1 723 ? 1.839 -5.022 -22.442 1.00 88.19 723 GLY A N 1
ATOM 5812 C CA . GLY A 1 723 ? 1.347 -3.994 -21.534 1.00 88.19 723 GLY A CA 1
ATOM 5813 C C . GLY A 1 723 ? -0.021 -4.287 -20.944 1.00 88.19 723 GLY A C 1
ATOM 5814 O O . GLY A 1 723 ? -0.549 -5.398 -21.041 1.00 88.19 723 GLY A O 1
ATOM 5815 N N . ILE A 1 724 ? -0.578 -3.284 -20.271 1.00 90.12 724 ILE A N 1
ATOM 5816 C CA . ILE A 1 724 ? -1.783 -3.428 -19.455 1.00 90.12 724 ILE A CA 1
ATOM 5817 C C . ILE A 1 724 ? -2.874 -2.473 -19.930 1.00 90.12 724 ILE A C 1
ATOM 5819 O O . ILE A 1 724 ? -2.659 -1.267 -20.023 1.00 90.12 724 ILE A O 1
ATOM 5823 N N . ILE A 1 725 ? -4.062 -3.020 -20.180 1.00 90.69 725 ILE A N 1
ATOM 5824 C CA . ILE A 1 725 ? -5.274 -2.277 -20.518 1.00 90.69 725 ILE A CA 1
ATOM 5825 C C . ILE A 1 725 ? -6.240 -2.348 -19.329 1.00 90.69 725 ILE A C 1
ATOM 5827 O O . ILE A 1 725 ? -6.685 -3.424 -18.907 1.00 90.69 725 ILE A O 1
ATOM 5831 N N . VAL A 1 726 ? -6.567 -1.178 -18.786 1.00 87.31 726 VAL A N 1
ATOM 5832 C CA . VAL A 1 726 ? -7.477 -1.008 -17.655 1.00 87.31 726 VAL A CA 1
ATOM 5833 C C . VAL A 1 726 ? -8.843 -0.586 -18.176 1.00 87.31 726 VAL A C 1
ATOM 5835 O O . VAL A 1 726 ? -9.024 0.515 -18.689 1.00 87.31 726 VAL A O 1
ATOM 5838 N N . LEU A 1 727 ? -9.823 -1.477 -18.051 1.00 86.06 727 LEU A N 1
ATOM 5839 C CA . LEU A 1 727 ? -11.195 -1.227 -18.489 1.00 86.06 727 LEU A CA 1
ATOM 5840 C C . LEU A 1 727 ? -12.178 -1.581 -17.378 1.00 86.06 727 LEU A C 1
ATOM 5842 O O . LEU A 1 727 ? -12.070 -2.674 -16.806 1.00 86.06 727 LEU A O 1
ATOM 5846 N N . PRO A 1 728 ? -13.200 -0.748 -17.127 1.00 78.00 728 PRO A N 1
ATOM 5847 C CA . PRO A 1 728 ? -14.235 -1.012 -16.142 1.00 78.00 728 PRO A CA 1
ATOM 5848 C C . PRO A 1 728 ? -14.865 -2.396 -16.227 1.00 78.00 728 PRO A C 1
ATOM 5850 O O . PRO A 1 728 ? -14.878 -3.066 -17.267 1.00 78.00 728 PRO A O 1
ATOM 5853 N N . CYS A 1 729 ? -15.431 -2.865 -15.118 1.00 74.38 729 CYS A N 1
ATOM 5854 C CA . CYS A 1 729 ? -16.383 -3.973 -15.189 1.00 74.38 729 CYS A CA 1
ATOM 5855 C C . CYS A 1 729 ? -17.578 -3.548 -16.067 1.00 74.38 729 CYS A C 1
ATOM 5857 O O . CYS A 1 729 ? -17.995 -2.399 -16.018 1.00 74.38 729 CYS A O 1
ATOM 5859 N N . GLY A 1 730 ? -18.052 -4.437 -16.945 1.00 72.69 730 GLY A N 1
ATOM 5860 C CA . GLY A 1 730 ? -19.114 -4.119 -17.913 1.00 72.69 730 GLY A CA 1
ATOM 5861 C C . GLY A 1 730 ? -18.669 -3.387 -19.192 1.00 72.69 730 GLY A C 1
ATOM 5862 O O . GLY A 1 730 ? -19.402 -3.405 -20.174 1.00 72.69 730 GLY A O 1
ATOM 5863 N N . ALA A 1 731 ? -17.448 -2.840 -19.260 1.00 77.19 731 ALA A N 1
ATOM 5864 C CA . ALA A 1 731 ? -16.960 -2.115 -20.445 1.00 77.19 731 ALA A CA 1
ATOM 5865 C C . ALA A 1 731 ? -16.505 -3.012 -21.618 1.00 77.19 731 ALA A C 1
ATOM 5867 O O . ALA A 1 731 ? -16.031 -2.498 -22.630 1.00 77.19 731 ALA A O 1
ATOM 5868 N N . GLY A 1 732 ? -16.641 -4.340 -21.514 1.00 82.75 732 GLY A N 1
ATOM 5869 C CA . GLY A 1 732 ? -16.276 -5.280 -22.584 1.00 82.75 732 GLY A CA 1
ATOM 5870 C C . GLY A 1 732 ? -14.802 -5.705 -22.607 1.00 82.75 732 GLY A C 1
ATOM 5871 O O . GLY A 1 732 ? -14.240 -5.889 -23.680 1.00 82.75 732 GLY A O 1
ATOM 5872 N N . LYS A 1 733 ? -14.182 -5.907 -21.433 1.00 87.75 733 LYS A N 1
ATOM 5873 C CA . LYS A 1 733 ? -12.805 -6.434 -21.292 1.00 87.75 733 LYS A CA 1
ATOM 5874 C C . LYS A 1 733 ? -12.531 -7.668 -22.154 1.00 87.75 733 LYS A C 1
ATOM 5876 O O . LYS A 1 733 ? -11.526 -7.724 -22.854 1.00 87.75 733 LYS A O 1
ATOM 5881 N N . SER A 1 734 ? -13.434 -8.646 -22.109 1.00 89.25 734 SER A N 1
ATOM 5882 C CA . SER A 1 734 ? -13.262 -9.898 -22.844 1.00 89.25 734 SER A CA 1
ATOM 5883 C C . SER A 1 734 ? -13.273 -9.686 -24.356 1.00 89.25 734 SER A C 1
ATOM 5885 O O . SER A 1 734 ? -12.471 -10.300 -25.049 1.00 89.25 734 SER A O 1
ATOM 5887 N N . LEU A 1 735 ? -14.105 -8.767 -24.860 1.00 91.25 735 LEU A N 1
ATOM 5888 C CA . LEU A 1 735 ? -14.169 -8.446 -26.287 1.00 91.25 735 LEU A CA 1
ATOM 5889 C C . LEU A 1 735 ? -12.853 -7.838 -26.790 1.00 91.25 735 LEU A C 1
ATOM 5891 O O . LEU A 1 735 ? -12.373 -8.238 -27.843 1.00 91.25 735 LEU A O 1
ATOM 5895 N N . VAL A 1 736 ? -12.222 -6.953 -26.009 1.00 93.19 736 VAL A N 1
ATOM 5896 C CA . VAL A 1 736 ? -10.893 -6.400 -26.334 1.00 93.19 736 VAL A CA 1
ATOM 5897 C C . VAL A 1 736 ? -9.832 -7.501 -26.398 1.00 93.19 736 VAL A C 1
ATOM 5899 O O . VAL A 1 736 ? -9.032 -7.526 -27.329 1.00 93.19 736 VAL A O 1
ATOM 5902 N N . GLY A 1 737 ? -9.855 -8.458 -25.464 1.00 92.75 737 GLY A N 1
ATOM 5903 C CA . GLY A 1 737 ? -8.954 -9.615 -25.505 1.00 92.75 737 GLY A CA 1
ATOM 5904 C C . GLY A 1 737 ? -9.171 -10.508 -26.732 1.00 92.75 737 GLY A C 1
ATOM 5905 O O . GLY A 1 737 ? -8.202 -10.900 -27.381 1.00 92.75 737 GLY A O 1
ATOM 5906 N N . VAL A 1 738 ? -10.431 -10.787 -27.087 1.00 93.44 738 VAL A N 1
ATOM 5907 C CA . VAL A 1 738 ? -10.780 -11.556 -28.296 1.00 93.44 738 VAL A CA 1
ATOM 5908 C C . VAL A 1 738 ? -10.334 -10.812 -29.557 1.00 93.44 738 VAL A C 1
ATOM 5910 O O . VAL A 1 738 ? -9.717 -11.418 -30.430 1.00 93.44 738 VAL A O 1
ATOM 5913 N N . ALA A 1 739 ? -10.567 -9.501 -29.636 1.00 92.94 739 ALA A N 1
ATOM 5914 C CA . ALA A 1 739 ? -10.149 -8.674 -30.763 1.00 92.94 739 ALA A CA 1
ATOM 5915 C C . ALA A 1 739 ? -8.620 -8.610 -30.908 1.00 92.94 739 ALA A C 1
ATOM 5917 O O . ALA A 1 739 ? -8.110 -8.740 -32.020 1.00 92.94 739 ALA A O 1
ATOM 5918 N N . ALA A 1 740 ? -7.878 -8.493 -29.801 1.00 92.44 740 ALA A N 1
ATOM 5919 C CA . ALA A 1 740 ? -6.416 -8.554 -29.810 1.00 92.44 740 ALA A CA 1
ATOM 5920 C C . ALA A 1 740 ? -5.905 -9.914 -30.313 1.00 92.44 740 ALA A C 1
ATOM 5922 O O . ALA A 1 740 ? -5.007 -9.963 -31.154 1.00 92.44 740 ALA A O 1
ATOM 5923 N N . ALA A 1 741 ? -6.512 -11.016 -29.858 1.00 92.38 741 ALA A N 1
ATOM 5924 C CA . ALA A 1 741 ? -6.175 -12.360 -30.323 1.00 92.38 741 ALA A CA 1
ATOM 5925 C C . ALA A 1 741 ? -6.490 -12.558 -31.817 1.00 92.38 741 ALA A C 1
ATOM 5927 O O . ALA A 1 741 ? -5.667 -13.122 -32.538 1.00 92.38 741 ALA A O 1
ATOM 5928 N N . CYS A 1 742 ? -7.628 -12.045 -32.300 1.00 91.12 742 CYS A N 1
ATOM 5929 C CA . CYS A 1 742 ? -7.995 -12.094 -33.719 1.00 91.12 742 CYS A CA 1
ATOM 5930 C C . CYS A 1 742 ? -7.042 -11.264 -34.587 1.00 91.12 742 CYS A C 1
ATOM 5932 O O . CYS A 1 742 ? -6.616 -11.725 -35.640 1.00 91.12 742 CYS A O 1
ATOM 5934 N N . LYS A 1 743 ? -6.660 -10.065 -34.130 1.00 89.56 743 LYS A N 1
ATOM 5935 C CA . LYS A 1 743 ? -5.743 -9.180 -34.860 1.00 89.56 743 LYS A CA 1
ATOM 5936 C C . LYS A 1 743 ? -4.321 -9.737 -34.934 1.00 89.56 743 LYS A C 1
ATOM 5938 O O . LYS A 1 743 ? -3.688 -9.619 -35.977 1.00 89.56 743 LYS A O 1
ATOM 5943 N N . MET A 1 744 ? -3.825 -10.357 -33.859 1.00 88.00 744 MET A N 1
ATOM 5944 C CA . MET A 1 744 ? -2.520 -11.031 -33.875 1.00 88.00 744 MET A CA 1
ATOM 5945 C C . MET A 1 744 ? -2.544 -12.321 -34.691 1.00 88.00 744 MET A C 1
ATOM 5947 O O . MET A 1 744 ? -1.552 -12.655 -35.327 1.00 88.00 744 MET A O 1
ATOM 5951 N N . ASN A 1 745 ? -3.659 -13.055 -34.656 1.00 89.88 745 ASN A N 1
ATOM 5952 C CA . ASN A 1 745 ? -3.852 -14.315 -35.369 1.00 89.88 745 ASN A CA 1
ATOM 5953 C C . ASN A 1 745 ? -2.767 -15.383 -35.082 1.00 89.88 745 ASN A C 1
ATOM 5955 O O . ASN A 1 745 ? -2.475 -16.223 -35.930 1.00 89.88 745 ASN A O 1
ATOM 5959 N N . LYS A 1 746 ? -2.175 -15.379 -33.879 1.00 90.25 746 LYS A N 1
ATOM 5960 C CA . LYS A 1 746 ? -1.156 -16.340 -33.406 1.00 90.25 746 LYS A CA 1
ATOM 5961 C C . LYS A 1 746 ? -1.651 -17.123 -32.190 1.00 90.25 746 LYS A C 1
ATOM 5963 O O . LYS A 1 746 ? -2.581 -16.689 -31.516 1.00 90.25 746 LYS A O 1
ATOM 5968 N N . ASN A 1 747 ? -0.988 -18.237 -31.860 1.00 90.25 747 ASN A N 1
ATOM 5969 C CA . ASN A 1 747 ? -1.272 -19.037 -30.658 1.00 90.25 747 ASN A CA 1
ATOM 5970 C C . ASN A 1 747 ? -1.459 -18.169 -29.404 1.00 90.25 747 ASN A C 1
ATOM 5972 O O . ASN A 1 747 ? -0.574 -17.382 -29.050 1.00 90.25 747 ASN A O 1
ATOM 5976 N N . CYS A 1 748 ? -2.582 -18.369 -28.712 1.00 92.06 748 CYS A N 1
ATOM 5977 C CA . CYS A 1 748 ? -2.988 -17.544 -27.580 1.00 92.06 748 CYS A CA 1
ATOM 5978 C C . CYS A 1 748 ? -3.202 -18.385 -26.316 1.00 92.06 748 CYS A C 1
ATOM 5980 O O . CYS A 1 748 ? -3.954 -19.362 -26.332 1.00 92.06 748 CYS A O 1
ATOM 5982 N N . LEU A 1 749 ? -2.550 -17.990 -25.221 1.00 92.56 749 LEU A N 1
ATOM 5983 C CA . LEU A 1 749 ? -2.731 -18.565 -23.890 1.00 92.56 749 LEU A CA 1
ATOM 5984 C C . LEU A 1 749 ? -3.517 -17.585 -23.022 1.00 92.56 749 LEU A C 1
ATOM 5986 O O . LEU A 1 749 ? -3.054 -16.478 -22.768 1.00 92.56 749 LEU A O 1
ATOM 5990 N N . VAL A 1 750 ? -4.672 -18.007 -22.520 1.00 93.88 750 VAL A N 1
ATOM 5991 C CA . VAL A 1 750 ? -5.521 -17.208 -21.633 1.00 93.88 750 VAL A CA 1
ATOM 5992 C C . VAL A 1 750 ? -5.432 -17.766 -20.218 1.00 93.88 750 VAL A C 1
ATOM 5994 O O . VAL A 1 750 ? -5.741 -18.937 -19.985 1.00 93.88 750 VAL A O 1
ATOM 5997 N N . LEU A 1 751 ? -5.002 -16.932 -19.271 1.00 91.81 751 LEU A N 1
ATOM 5998 C CA . LEU A 1 751 ? -4.916 -17.277 -17.855 1.00 91.81 751 LEU A CA 1
ATOM 5999 C C . LEU A 1 751 ? -5.998 -16.544 -17.064 1.00 91.81 751 LEU A C 1
ATOM 6001 O O . LEU A 1 751 ? -6.039 -15.316 -17.030 1.00 91.81 751 LEU A O 1
ATOM 6005 N N . CYS A 1 752 ? -6.854 -17.323 -16.407 1.00 89.62 752 CYS A N 1
ATOM 6006 C CA . CYS A 1 752 ? -7.987 -16.831 -15.631 1.00 89.62 752 CYS A CA 1
ATOM 6007 C C . CYS A 1 752 ? -7.842 -17.123 -14.128 1.00 89.62 752 CYS A C 1
ATOM 6009 O O . CYS A 1 752 ? -7.131 -18.037 -13.700 1.00 89.62 752 CYS A O 1
ATOM 6011 N N . ASN A 1 753 ? -8.595 -16.401 -13.295 1.00 83.19 753 ASN A N 1
ATOM 6012 C CA . ASN A 1 753 ? -8.604 -16.619 -11.843 1.00 83.19 753 ASN A CA 1
ATOM 6013 C C . ASN A 1 753 ? -9.428 -17.838 -11.396 1.00 83.19 753 ASN A C 1
ATOM 6015 O O . ASN A 1 753 ? -9.088 -18.469 -10.395 1.00 83.19 753 ASN A O 1
ATOM 6019 N N . SER A 1 754 ? -10.511 -18.164 -12.108 1.00 81.25 754 SER A N 1
ATOM 6020 C CA . SER A 1 754 ? -11.479 -19.192 -11.705 1.00 81.25 754 SER A CA 1
ATOM 6021 C C . SER A 1 754 ? -11.899 -20.085 -12.874 1.00 81.25 754 SER A C 1
ATOM 6023 O O . SER A 1 754 ? -11.788 -19.685 -14.032 1.00 81.25 754 SER A O 1
ATOM 6025 N N . ASN A 1 755 ? -12.428 -21.277 -12.574 1.00 81.19 755 ASN A N 1
ATOM 6026 C CA . ASN A 1 755 ? -12.973 -22.182 -13.595 1.00 81.19 755 ASN A CA 1
ATOM 6027 C C . ASN A 1 755 ? -14.181 -21.570 -14.327 1.00 81.19 755 ASN A C 1
ATOM 6029 O O . ASN A 1 755 ? -14.367 -21.828 -15.508 1.00 81.19 755 ASN A O 1
ATOM 6033 N N . VAL A 1 756 ? -14.975 -20.733 -13.653 1.00 79.00 756 VAL A N 1
ATOM 6034 C CA . VAL A 1 756 ? -16.122 -20.053 -14.277 1.00 79.00 756 VAL A CA 1
ATOM 6035 C C . VAL A 1 756 ? -15.652 -19.023 -15.297 1.00 79.00 756 VAL A C 1
ATOM 6037 O O . VAL A 1 756 ? -16.186 -18.961 -16.398 1.00 79.00 756 VAL A O 1
ATOM 6040 N N . SER A 1 757 ? -14.588 -18.283 -14.982 1.00 83.38 757 SER A N 1
ATOM 6041 C CA . SER A 1 757 ? -13.968 -17.356 -15.930 1.00 83.38 757 SER A CA 1
ATOM 6042 C C . SER A 1 757 ? -13.449 -18.077 -17.180 1.00 83.38 757 SER A C 1
ATOM 6044 O O . SER A 1 757 ? -13.558 -17.535 -18.272 1.00 83.38 757 SER A O 1
ATOM 6046 N N . VAL A 1 758 ? -12.934 -19.306 -17.051 1.00 86.50 758 VAL A N 1
ATOM 6047 C CA . VAL A 1 758 ? -12.485 -20.108 -18.206 1.00 86.50 758 VAL A CA 1
ATOM 6048 C C . VAL A 1 758 ? -13.639 -20.402 -19.166 1.00 86.50 758 VAL A C 1
ATOM 6050 O O . VAL A 1 758 ? -13.484 -20.213 -20.371 1.00 86.50 758 VAL A O 1
ATOM 6053 N N . GLU A 1 759 ? -14.795 -20.823 -18.648 1.00 84.31 759 GLU A N 1
ATOM 6054 C CA . GLU A 1 759 ? -15.974 -21.077 -19.487 1.00 84.31 759 GLU A CA 1
ATOM 6055 C C . GLU A 1 759 ? -16.527 -19.779 -20.092 1.00 84.31 759 GLU A C 1
ATOM 6057 O O . GLU A 1 759 ? -16.823 -19.740 -21.283 1.00 84.31 759 GLU A O 1
ATOM 6062 N N . GLN A 1 760 ? -16.547 -18.677 -19.332 1.00 84.19 760 GLN A N 1
ATOM 6063 C CA . GLN A 1 760 ? -16.930 -17.364 -19.862 1.00 84.19 760 GLN A CA 1
ATOM 6064 C C . GLN A 1 760 ? -16.036 -16.945 -21.032 1.00 84.19 760 GLN A C 1
ATOM 6066 O O . GLN A 1 760 ? -16.539 -16.570 -22.087 1.00 84.19 760 GLN A O 1
ATOM 6071 N N . TRP A 1 761 ? -14.712 -17.034 -20.885 1.00 90.25 761 TRP A N 1
ATOM 6072 C CA . TRP A 1 761 ? -13.786 -16.718 -21.973 1.00 90.25 761 TRP A CA 1
ATOM 6073 C C . TRP A 1 761 ? -14.013 -17.621 -23.185 1.00 90.25 761 TRP A C 1
ATOM 6075 O O . TRP A 1 761 ? -14.047 -17.121 -24.308 1.00 90.25 761 TRP A O 1
ATOM 6085 N N . LYS A 1 762 ? -14.244 -18.920 -22.971 1.00 89.81 762 LYS A N 1
ATOM 6086 C CA . LYS A 1 762 ? -14.570 -19.863 -24.046 1.00 89.81 762 LYS A CA 1
ATOM 6087 C C . LYS A 1 762 ? -15.824 -19.438 -24.813 1.00 89.81 762 LYS A C 1
ATOM 6089 O O . LYS A 1 762 ? -15.793 -19.410 -26.040 1.00 89.81 762 LYS A O 1
ATOM 6094 N N . GLU A 1 763 ? -16.894 -19.061 -24.120 1.00 88.19 763 GLU A N 1
ATOM 6095 C CA . GLU A 1 763 ? -18.118 -18.550 -24.748 1.00 88.19 763 GLU A CA 1
ATOM 6096 C C . GLU A 1 763 ? -17.892 -17.225 -25.488 1.00 88.19 763 GLU A C 1
ATOM 6098 O O . GLU A 1 763 ? -18.401 -17.050 -26.593 1.00 88.19 763 GLU A O 1
ATOM 6103 N N . GLN A 1 764 ? -17.101 -16.302 -24.929 1.00 89.88 764 GLN A N 1
ATOM 6104 C CA . GLN A 1 764 ? -16.800 -15.026 -25.589 1.00 89.88 764 GLN A CA 1
ATOM 6105 C C . GLN A 1 764 ? -15.990 -15.219 -26.877 1.00 89.88 764 GLN A C 1
ATOM 6107 O O . GLN A 1 764 ? -16.290 -14.563 -27.873 1.00 89.88 764 GLN A O 1
ATOM 6112 N N . PHE A 1 765 ? -15.012 -16.132 -26.890 1.00 91.06 765 PHE A N 1
ATOM 6113 C CA . PHE A 1 765 ? -14.287 -16.483 -28.114 1.00 91.06 765 PHE A CA 1
ATOM 6114 C C . PHE A 1 765 ? -15.231 -17.065 -29.167 1.00 91.06 765 PHE A C 1
ATOM 6116 O O . PHE A 1 765 ? -15.208 -16.612 -30.305 1.00 91.06 765 PHE A O 1
ATOM 6123 N N . LYS A 1 766 ? -16.115 -17.992 -28.792 1.00 89.88 766 LYS A N 1
ATOM 6124 C CA . LYS A 1 766 ? -17.095 -18.571 -29.726 1.00 89.88 766 LYS A CA 1
ATOM 6125 C C . LYS A 1 766 ? -18.088 -17.547 -30.273 1.00 89.88 766 LYS A C 1
ATOM 6127 O O . LYS A 1 766 ? -18.512 -17.646 -31.414 1.00 89.88 766 LYS A O 1
ATOM 6132 N N . ARG A 1 767 ? -18.502 -16.588 -29.443 1.00 89.50 767 ARG A N 1
ATOM 6133 C CA . ARG A 1 767 ? -19.517 -15.596 -29.811 1.00 89.50 767 ARG A CA 1
ATOM 6134 C C . ARG A 1 767 ? -18.970 -14.506 -30.726 1.00 89.50 767 ARG A C 1
ATOM 6136 O O . ARG A 1 767 ? -19.665 -14.081 -31.639 1.00 89.50 767 ARG A O 1
ATOM 6143 N N . TRP A 1 768 ? -17.773 -14.003 -30.429 1.00 90.06 768 TRP A N 1
ATOM 6144 C CA . TRP A 1 768 ? -17.232 -12.798 -31.068 1.00 90.06 768 TRP A CA 1
ATOM 6145 C C . TRP A 1 768 ? -16.111 -13.076 -32.069 1.00 90.06 768 TRP A C 1
ATOM 6147 O O . TRP A 1 768 ? -15.597 -12.143 -32.684 1.00 90.06 768 TRP A O 1
ATOM 6157 N N . SER A 1 769 ? -15.730 -14.339 -32.255 1.00 90.12 769 SER A N 1
ATOM 6158 C CA . SER A 1 769 ? -14.783 -14.753 -33.288 1.00 90.12 769 SER A CA 1
ATOM 6159 C C . SER A 1 769 ? -15.322 -15.936 -34.082 1.00 90.12 769 SER A C 1
ATOM 6161 O O . SER A 1 769 ? -16.248 -16.619 -33.661 1.00 90.12 769 SER A O 1
ATOM 6163 N N . THR A 1 770 ? -14.693 -16.199 -35.219 1.00 89.62 770 THR A N 1
ATOM 6164 C CA . THR A 1 770 ? -14.957 -17.355 -36.093 1.00 89.62 770 THR A CA 1
ATOM 6165 C C . THR A 1 770 ? -14.309 -18.658 -35.593 1.00 89.62 770 THR A C 1
ATOM 6167 O O . THR A 1 770 ? -14.151 -19.606 -36.355 1.00 89.62 770 THR A O 1
ATOM 6170 N N . ALA A 1 771 ? -13.883 -18.716 -34.326 1.00 84.50 771 ALA A N 1
ATOM 6171 C CA . ALA A 1 771 ? -13.157 -19.856 -33.776 1.00 84.50 771 ALA A CA 1
ATOM 6172 C C . ALA A 1 771 ? -14.073 -21.048 -33.441 1.00 84.50 771 ALA A C 1
ATOM 6174 O O . ALA A 1 771 ? -14.971 -20.942 -32.605 1.00 84.50 771 ALA A O 1
ATOM 6175 N N . ASP A 1 772 ? -13.753 -22.210 -34.011 1.00 81.44 772 ASP A N 1
ATOM 6176 C CA . ASP A 1 772 ? -14.436 -23.476 -33.736 1.00 81.44 772 ASP A CA 1
ATOM 6177 C C . ASP A 1 772 ? -13.991 -24.144 -32.420 1.00 81.44 772 ASP A C 1
ATOM 6179 O O . ASP A 1 772 ? -12.893 -23.922 -31.893 1.00 81.44 772 ASP A O 1
ATOM 6183 N N . ASP A 1 773 ? -14.811 -25.082 -31.933 1.00 80.56 773 ASP A N 1
ATOM 6184 C CA . ASP A 1 773 ? -14.558 -25.896 -30.733 1.00 80.56 773 ASP A CA 1
ATOM 6185 C C . ASP A 1 773 ? -13.251 -26.705 -30.793 1.00 80.56 773 ASP A C 1
ATOM 6187 O O . ASP A 1 773 ? -12.698 -27.076 -29.757 1.00 80.56 773 ASP A O 1
ATOM 6191 N N . SER A 1 774 ? -12.730 -26.961 -31.995 1.00 80.69 774 SER A N 1
ATOM 6192 C CA . SER A 1 774 ? -11.456 -27.656 -32.211 1.00 80.69 774 SER A CA 1
ATOM 6193 C C . SER A 1 774 ? -10.230 -26.779 -31.895 1.00 80.69 774 SER A C 1
ATOM 6195 O O . SER A 1 774 ? -9.182 -27.298 -31.478 1.00 80.69 774 SER A O 1
ATOM 6197 N N . ILE A 1 775 ? -10.373 -25.456 -32.056 1.00 85.00 775 ILE A N 1
ATOM 6198 C CA . ILE A 1 775 ? -9.333 -24.442 -31.853 1.00 85.00 775 ILE A CA 1
ATOM 6199 C C . ILE A 1 775 ? -9.327 -23.981 -30.389 1.00 85.00 775 ILE A C 1
ATOM 6201 O O . ILE A 1 775 ? -8.252 -23.803 -29.808 1.00 85.00 775 ILE A O 1
ATOM 6205 N N . VAL A 1 776 ? -10.510 -23.820 -29.779 1.00 88.19 776 VAL A N 1
ATOM 6206 C CA . VAL A 1 776 ? -10.677 -23.325 -28.401 1.00 88.19 776 VAL A CA 1
ATOM 6207 C C . VAL A 1 776 ? -10.670 -24.466 -27.378 1.00 88.19 776 VAL A C 1
ATOM 6209 O O . VAL A 1 776 ? -11.679 -25.137 -27.130 1.00 88.19 776 VAL A O 1
ATOM 6212 N N . ARG A 1 777 ? -9.532 -24.639 -26.703 1.00 87.94 777 ARG A N 1
ATOM 6213 C CA . ARG A 1 777 ? -9.297 -25.709 -25.722 1.00 87.94 777 ARG A CA 1
ATOM 6214 C C . ARG A 1 777 ? -9.340 -25.167 -24.298 1.00 87.94 777 ARG A C 1
ATOM 6216 O O . ARG A 1 777 ? -8.680 -24.171 -24.003 1.00 87.94 777 ARG A O 1
ATOM 6223 N N . SER A 1 778 ? -10.083 -25.830 -23.409 1.00 86.12 778 SER A N 1
ATOM 6224 C CA . SER A 1 778 ? -10.140 -25.472 -21.988 1.00 86.12 778 SER A CA 1
ATOM 6225 C C . SER A 1 778 ? -9.463 -26.518 -21.101 1.00 86.12 778 SER A C 1
ATOM 6227 O O . SER A 1 778 ? -9.598 -27.728 -21.288 1.00 86.12 778 SER A O 1
ATOM 6229 N N . TYR A 1 779 ? -8.712 -26.033 -20.112 1.00 84.62 779 TYR A N 1
ATOM 6230 C CA . TYR A 1 779 ? -8.010 -26.869 -19.147 1.00 84.62 779 TYR A CA 1
ATOM 6231 C C . TYR A 1 779 ? -8.355 -26.453 -17.716 1.00 84.62 779 TYR A C 1
ATOM 6233 O O . TYR A 1 779 ? -7.889 -25.442 -17.189 1.00 84.62 779 TYR A O 1
ATOM 6241 N N . THR A 1 780 ? -9.200 -27.253 -17.076 1.00 82.38 780 THR A N 1
ATOM 6242 C CA . THR A 1 780 ? -9.677 -27.063 -15.703 1.00 82.38 780 THR A CA 1
ATOM 6243 C C . THR A 1 780 ? -9.566 -28.368 -14.915 1.00 82.38 780 THR A C 1
ATOM 6245 O O . THR A 1 780 ? -9.162 -29.407 -15.436 1.00 82.38 780 THR A O 1
ATOM 6248 N N . SER A 1 781 ? -9.930 -28.340 -13.631 1.00 73.88 781 SER A N 1
ATOM 6249 C CA . SER A 1 781 ? -10.015 -29.560 -12.818 1.00 73.88 781 SER A CA 1
ATOM 6250 C C . SER A 1 781 ? -11.030 -30.572 -13.355 1.00 73.88 781 SER A C 1
ATOM 6252 O O . SER A 1 781 ? -10.836 -31.768 -13.166 1.00 73.88 781 SER A O 1
ATOM 6254 N N . ASN A 1 782 ? -12.092 -30.093 -14.009 1.00 71.56 782 ASN A N 1
ATOM 6255 C CA . ASN A 1 782 ? -13.239 -30.911 -14.405 1.00 71.56 782 ASN A CA 1
ATOM 6256 C C . ASN A 1 782 ? -13.164 -31.327 -15.881 1.00 71.56 782 ASN A C 1
ATOM 6258 O O . ASN A 1 782 ? -13.656 -32.390 -16.242 1.00 71.56 782 ASN A O 1
ATOM 6262 N N . LYS A 1 783 ? -12.542 -30.499 -16.730 1.00 74.19 783 LYS A N 1
ATOM 6263 C CA . LYS A 1 783 ? -12.423 -30.710 -18.176 1.00 74.19 783 LYS A CA 1
ATOM 6264 C C . LYS A 1 783 ? -10.974 -30.502 -18.613 1.00 74.19 783 LYS A C 1
ATOM 6266 O O . LYS A 1 783 ? -10.418 -29.429 -18.387 1.00 74.19 783 LYS A O 1
ATOM 6271 N N . LYS A 1 784 ? -10.363 -31.537 -19.195 1.00 79.69 784 LYS A N 1
ATOM 6272 C CA . LYS A 1 784 ? -8.939 -31.574 -19.565 1.00 79.69 784 LYS A CA 1
ATOM 6273 C C . LYS A 1 784 ? -8.788 -31.818 -21.072 1.00 79.69 784 LYS A C 1
ATOM 6275 O O . LYS A 1 784 ? -8.631 -32.961 -21.499 1.00 79.69 784 LYS A O 1
ATOM 6280 N N . ASP A 1 785 ? -8.812 -30.753 -21.871 1.00 79.50 785 ASP A N 1
ATOM 6281 C CA . ASP A 1 785 ? -8.554 -30.849 -23.313 1.00 79.50 785 ASP A CA 1
ATOM 6282 C C . ASP A 1 785 ? -7.039 -31.028 -23.587 1.00 79.50 785 ASP A C 1
ATOM 6284 O O . ASP A 1 785 ? -6.193 -30.441 -22.906 1.00 79.50 785 ASP A O 1
ATOM 6288 N N . LYS A 1 786 ? -6.662 -31.854 -24.579 1.00 73.88 786 LYS A N 1
ATOM 6289 C CA . LYS A 1 786 ? -5.248 -32.140 -24.914 1.00 73.88 786 LYS A CA 1
ATOM 6290 C C . LYS A 1 786 ? -4.640 -31.082 -25.850 1.00 73.88 786 LYS A C 1
ATOM 6292 O O . LYS A 1 786 ? -5.271 -30.645 -26.808 1.00 73.88 786 LYS A O 1
ATOM 6297 N N . LEU A 1 787 ? -3.374 -30.725 -25.615 1.00 71.06 787 LEU A N 1
ATOM 6298 C CA . LEU A 1 787 ? -2.554 -29.911 -26.525 1.00 71.06 787 LEU A CA 1
ATOM 6299 C C . LEU A 1 787 ? -1.935 -30.812 -27.609 1.00 71.06 787 LEU A C 1
ATOM 6301 O O . LEU A 1 787 ? -1.007 -31.561 -27.317 1.00 71.06 787 LEU A O 1
ATOM 6305 N N . ASN A 1 788 ? -2.430 -30.733 -28.848 1.00 62.88 788 ASN A N 1
ATOM 6306 C CA . ASN A 1 788 ? -2.039 -31.640 -29.943 1.00 62.88 788 ASN A CA 1
ATOM 6307 C C . ASN A 1 788 ? -1.106 -31.002 -31.001 1.00 62.88 788 ASN A C 1
ATOM 6309 O O . ASN A 1 788 ? -1.176 -31.366 -32.167 1.00 62.88 788 ASN A O 1
ATOM 6313 N N . GLY A 1 789 ? -0.264 -30.017 -30.662 1.00 61.78 789 GLY A N 1
ATOM 6314 C CA . GLY A 1 789 ? 0.721 -29.448 -31.614 1.00 61.78 789 GLY A CA 1
ATOM 6315 C C . GLY A 1 789 ? 0.159 -28.555 -32.745 1.00 61.78 789 GLY A C 1
ATOM 6316 O O . GLY A 1 789 ? 0.923 -27.919 -33.482 1.00 61.78 789 GLY A O 1
ATOM 6317 N N . ASN A 1 790 ? -1.167 -28.499 -32.884 1.00 68.81 790 ASN A N 1
ATOM 6318 C CA . ASN A 1 790 ? -1.895 -27.630 -33.812 1.00 68.81 790 ASN A CA 1
ATOM 6319 C C . ASN A 1 790 ? -2.222 -26.286 -33.167 1.00 68.81 790 ASN A C 1
ATOM 6321 O O . ASN A 1 790 ? -2.496 -26.247 -31.962 1.00 68.81 790 ASN A O 1
ATOM 6325 N N . ALA A 1 791 ? -2.253 -25.230 -33.990 1.00 76.69 791 ALA A N 1
ATOM 6326 C CA . ALA A 1 791 ? -2.554 -23.872 -33.557 1.00 76.69 791 ALA A CA 1
ATOM 6327 C C . ALA A 1 791 ? -3.849 -23.845 -32.732 1.00 76.69 791 ALA A C 1
ATOM 6329 O O . ALA A 1 791 ? -4.856 -24.434 -33.130 1.00 76.69 791 ALA A O 1
ATOM 6330 N N . CYS A 1 792 ? -3.796 -23.259 -31.537 1.00 86.19 792 CYS A N 1
ATOM 6331 C CA . CYS A 1 792 ? -4.933 -23.274 -30.624 1.00 86.19 792 CYS A CA 1
ATOM 6332 C C . CYS A 1 792 ? -4.979 -22.056 -29.706 1.00 86.19 792 CYS A C 1
ATOM 6334 O O . CYS A 1 792 ? -3.951 -21.455 -29.380 1.00 86.19 792 CYS A O 1
ATOM 6336 N N . ILE A 1 793 ? -6.189 -21.771 -29.232 1.00 90.12 793 ILE A N 1
ATOM 6337 C CA . ILE A 1 793 ? -6.445 -20.884 -28.102 1.00 90.12 793 ILE A CA 1
ATOM 6338 C C . ILE A 1 793 ? -6.582 -21.782 -26.876 1.00 90.12 793 ILE A C 1
ATOM 6340 O O . ILE A 1 793 ? -7.492 -22.610 -26.806 1.00 90.12 793 ILE A O 1
ATOM 6344 N N . PHE A 1 794 ? -5.659 -21.655 -25.927 1.00 90.94 794 PHE A N 1
ATOM 6345 C CA . PHE A 1 794 ? -5.644 -22.470 -24.716 1.00 90.94 794 PHE A CA 1
ATOM 6346 C C . PHE A 1 794 ? -6.056 -21.629 -23.514 1.00 90.94 794 PHE A C 1
ATOM 6348 O O . PHE A 1 794 ? -5.387 -20.657 -23.177 1.00 90.94 794 PHE A O 1
ATOM 6355 N N . ILE A 1 795 ? -7.151 -22.009 -22.860 1.00 92.50 795 ILE A N 1
ATOM 6356 C CA . ILE A 1 795 ? -7.729 -21.275 -21.731 1.00 92.50 795 ILE A CA 1
ATOM 6357 C C . ILE A 1 795 ? -7.573 -22.120 -20.467 1.00 92.50 795 ILE A C 1
ATOM 6359 O O . ILE A 1 795 ? -8.065 -23.247 -20.391 1.00 92.50 795 ILE A O 1
ATOM 6363 N N . SER A 1 796 ? -6.883 -21.583 -19.464 1.00 90.56 796 SER A N 1
ATOM 6364 C CA . SER A 1 796 ? -6.600 -22.274 -18.203 1.00 90.56 796 SER A CA 1
ATOM 6365 C C . SER A 1 796 ? -6.665 -21.305 -17.024 1.00 90.56 796 SER A C 1
ATOM 6367 O O . SER A 1 796 ? -6.732 -20.090 -17.192 1.00 90.56 796 SER A O 1
ATOM 6369 N N . THR A 1 797 ? -6.630 -21.830 -15.800 1.00 88.12 797 THR A N 1
ATOM 6370 C CA . THR A 1 797 ? -6.525 -20.996 -14.597 1.00 88.12 797 THR A CA 1
ATOM 6371 C C . THR A 1 797 ? -5.086 -20.857 -14.109 1.00 88.12 797 THR A C 1
ATOM 6373 O O . THR A 1 797 ? -4.271 -21.771 -14.266 1.00 88.12 797 THR A O 1
ATOM 6376 N N . TYR A 1 798 ? -4.782 -19.747 -13.426 1.00 85.19 798 TYR A N 1
ATOM 6377 C CA . TYR A 1 798 ? -3.484 -19.537 -12.773 1.00 85.19 798 TYR A CA 1
ATOM 6378 C C . TYR A 1 798 ? -3.122 -20.672 -11.804 1.00 85.19 798 TYR A C 1
ATOM 6380 O O . TYR A 1 798 ? -1.965 -21.075 -11.711 1.00 85.19 798 TYR A O 1
ATOM 6388 N N . GLN A 1 799 ? -4.113 -21.218 -11.091 1.00 82.56 799 GLN A N 1
ATOM 6389 C CA . GLN A 1 799 ? -3.904 -22.284 -10.108 1.00 82.56 799 GLN A CA 1
ATOM 6390 C C . GLN A 1 799 ? -3.617 -23.650 -10.738 1.00 82.56 799 GLN A C 1
ATOM 6392 O O . GLN A 1 799 ? -2.935 -24.455 -10.116 1.00 82.56 799 GLN A O 1
ATOM 6397 N N . MET A 1 800 ? -4.139 -23.922 -11.939 1.00 79.25 800 MET A N 1
ATOM 6398 C CA . MET A 1 800 ? -3.899 -25.190 -12.639 1.00 79.25 800 MET A CA 1
ATOM 6399 C C . MET A 1 800 ? -2.523 -25.239 -13.305 1.00 79.25 800 MET A C 1
ATOM 6401 O O . MET A 1 800 ? -2.002 -26.325 -13.533 1.00 79.25 800 MET A O 1
ATOM 6405 N N . VAL A 1 801 ? -1.939 -24.075 -13.607 1.00 78.38 801 VAL A N 1
ATOM 6406 C CA . VAL A 1 801 ? -0.590 -23.956 -14.184 1.00 78.38 801 VAL A CA 1
ATOM 6407 C C . VAL A 1 801 ? 0.475 -23.793 -13.089 1.00 78.38 801 VAL A C 1
ATOM 6409 O O . VAL A 1 801 ? 1.613 -24.225 -13.264 1.00 78.38 801 VAL A O 1
ATOM 6412 N N . ALA A 1 802 ? 0.124 -23.207 -11.937 1.00 76.19 802 ALA A N 1
ATOM 6413 C CA . ALA A 1 802 ? 1.040 -23.044 -10.811 1.00 76.19 802 ALA A CA 1
ATOM 6414 C C . ALA A 1 802 ? 1.222 -24.352 -10.010 1.00 76.19 802 ALA A C 1
ATOM 6416 O O . ALA A 1 802 ? 0.234 -24.968 -9.605 1.00 76.19 802 ALA A O 1
ATOM 6417 N N . PRO A 1 803 ? 2.462 -24.760 -9.682 1.00 67.62 803 PRO A N 1
ATOM 6418 C CA . PRO A 1 803 ? 2.702 -25.967 -8.895 1.00 67.62 803 PRO A CA 1
ATOM 6419 C C . PRO A 1 803 ? 2.162 -25.819 -7.462 1.00 67.62 803 PRO A C 1
ATOM 6421 O O . PRO A 1 803 ? 2.499 -24.870 -6.751 1.00 67.62 803 PRO A O 1
ATOM 6424 N N . LYS A 1 804 ? 1.344 -26.783 -7.016 1.00 64.12 804 LYS A N 1
ATOM 6425 C CA . LYS A 1 804 ? 0.764 -26.848 -5.660 1.00 64.12 804 LYS A CA 1
ATOM 6426 C C . LYS A 1 804 ? 1.091 -28.187 -4.988 1.00 64.12 804 LYS A C 1
ATOM 6428 O O . LYS A 1 804 ? 1.149 -29.217 -5.663 1.00 64.12 804 LYS A O 1
ATOM 6433 N N . LYS A 1 805 ? 1.267 -28.185 -3.656 1.00 50.88 805 LYS A N 1
ATOM 6434 C CA . LYS A 1 805 ? 1.450 -29.408 -2.846 1.00 50.88 805 LYS A CA 1
ATOM 6435 C C . LYS A 1 805 ? 0.291 -30.382 -3.138 1.00 50.88 805 LYS A C 1
ATOM 6437 O O . LYS A 1 805 ? -0.865 -30.010 -2.960 1.00 50.88 805 LYS A O 1
ATOM 6442 N N . GLY A 1 806 ? 0.606 -31.572 -3.659 1.00 55.97 806 GLY A N 1
ATOM 6443 C CA . GLY A 1 806 ? -0.360 -32.629 -4.005 1.00 55.97 806 GLY A CA 1
ATOM 6444 C C . GLY A 1 806 ? -0.654 -32.853 -5.502 1.00 55.97 806 GLY A C 1
ATOM 6445 O O . GLY A 1 806 ? -1.158 -33.914 -5.840 1.00 55.97 806 GLY A O 1
ATOM 6446 N N . ARG A 1 807 ? -0.323 -31.924 -6.419 1.00 61.31 807 ARG A N 1
ATOM 6447 C CA . ARG A 1 807 ? -0.523 -32.101 -7.888 1.00 61.31 807 ARG A CA 1
ATOM 6448 C C . ARG A 1 807 ? 0.735 -31.852 -8.725 1.00 61.31 807 ARG A C 1
ATOM 6450 O O . ARG A 1 807 ? 0.654 -31.583 -9.920 1.00 61.31 807 ARG A O 1
ATOM 6457 N N . ILE A 1 808 ? 1.909 -31.907 -8.102 1.00 61.16 808 ILE A N 1
ATOM 6458 C CA . ILE A 1 808 ? 3.179 -31.462 -8.697 1.00 61.16 808 ILE A CA 1
ATOM 6459 C C . ILE A 1 808 ? 3.480 -32.191 -10.015 1.00 61.16 808 ILE A C 1
ATOM 6461 O O . ILE A 1 808 ? 3.875 -31.535 -10.971 1.00 61.16 808 ILE A O 1
ATOM 6465 N N . ILE A 1 809 ? 3.218 -33.500 -10.093 1.00 67.62 809 ILE A N 1
ATOM 6466 C CA . ILE A 1 809 ? 3.490 -34.321 -11.284 1.00 67.62 809 ILE A CA 1
ATOM 6467 C C . ILE A 1 809 ? 2.639 -33.845 -12.471 1.00 67.62 809 ILE A C 1
ATOM 6469 O O . ILE A 1 809 ? 3.203 -33.356 -13.449 1.00 67.62 809 ILE A O 1
ATOM 6473 N N . GLU A 1 810 ? 1.305 -33.851 -12.344 1.00 67.56 810 GLU A N 1
ATOM 6474 C CA . GLU A 1 810 ? 0.393 -33.371 -13.400 1.00 67.56 810 GLU A CA 1
ATOM 6475 C C . GLU A 1 810 ? 0.695 -31.921 -13.810 1.00 67.56 810 GLU A C 1
ATOM 6477 O O . GLU A 1 810 ? 0.763 -31.601 -14.996 1.00 67.56 810 GLU A O 1
ATOM 6482 N N . THR A 1 811 ? 0.915 -31.039 -12.827 1.00 65.81 811 THR A N 1
ATOM 6483 C CA . THR A 1 811 ? 1.182 -29.615 -13.089 1.00 65.81 811 THR A CA 1
ATOM 6484 C C . THR A 1 811 ? 2.509 -29.433 -13.830 1.00 65.81 811 THR A C 1
ATOM 6486 O O . THR A 1 811 ? 2.601 -28.625 -14.751 1.00 65.81 811 THR A O 1
ATOM 6489 N N . SER A 1 812 ? 3.537 -30.207 -13.466 1.00 70.62 812 SER A N 1
ATOM 6490 C CA . SER A 1 812 ? 4.856 -30.152 -14.103 1.00 70.62 812 SER A CA 1
ATOM 6491 C C . SER A 1 812 ? 4.832 -30.655 -15.546 1.00 70.62 812 SER A C 1
ATOM 6493 O O . SER A 1 812 ? 5.528 -30.099 -16.391 1.00 70.62 812 SER A O 1
ATOM 6495 N N . GLU A 1 813 ? 4.006 -31.654 -15.863 1.00 77.44 813 GLU A N 1
ATOM 6496 C CA . GLU A 1 813 ? 3.840 -32.145 -17.233 1.00 77.44 813 GLU A CA 1
ATOM 6497 C C . GLU A 1 813 ? 3.170 -31.113 -18.136 1.00 77.44 813 GLU A C 1
ATOM 6499 O O . GLU A 1 813 ? 3.605 -30.896 -19.268 1.00 77.44 813 GLU A O 1
ATOM 6504 N N . ILE A 1 814 ? 2.120 -30.453 -17.644 1.00 78.62 814 ILE A N 1
ATOM 6505 C CA . ILE A 1 814 ? 1.437 -29.393 -18.392 1.00 78.62 814 ILE A CA 1
ATOM 6506 C C . ILE A 1 814 ? 2.375 -28.212 -18.577 1.00 78.62 814 ILE A C 1
ATOM 6508 O O . ILE A 1 814 ? 2.482 -27.699 -19.684 1.00 78.62 814 ILE A O 1
ATOM 6512 N N . LEU A 1 815 ? 3.084 -27.804 -17.524 1.00 77.50 815 LEU A N 1
ATOM 6513 C CA . LEU A 1 815 ? 4.039 -26.709 -17.607 1.00 77.50 815 LEU A CA 1
ATOM 6514 C C . LEU A 1 815 ? 5.132 -27.017 -18.640 1.00 77.50 815 LEU A C 1
ATOM 6516 O O . LEU A 1 815 ? 5.393 -26.180 -19.493 1.00 77.50 815 LEU A O 1
ATOM 6520 N N . LYS A 1 816 ? 5.673 -28.244 -18.666 1.00 80.25 816 LYS A N 1
ATOM 6521 C CA . LYS A 1 816 ? 6.595 -28.698 -19.725 1.00 80.25 816 LYS A CA 1
ATOM 6522 C C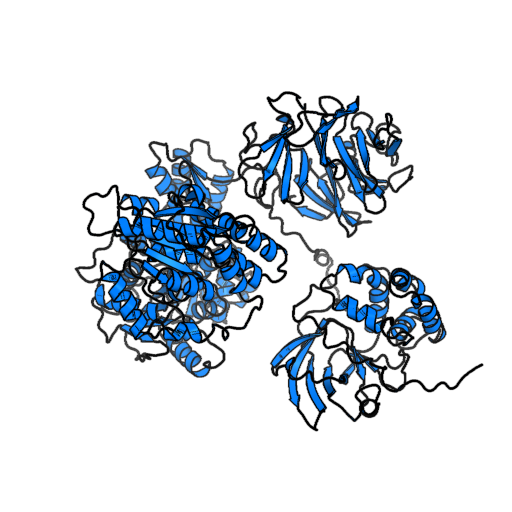 . LYS A 1 816 ? 5.972 -28.589 -21.122 1.00 80.25 816 LYS A C 1
ATOM 6524 O O . LYS A 1 816 ? 6.623 -28.105 -22.044 1.00 80.25 816 LYS A O 1
ATOM 6529 N N . LYS A 1 817 ? 4.708 -28.997 -21.290 1.00 80.69 817 LYS A N 1
ATOM 6530 C CA . LYS A 1 817 ? 3.983 -28.861 -22.569 1.00 80.69 817 LYS A CA 1
ATOM 6531 C C . LYS A 1 817 ? 3.795 -27.396 -22.974 1.00 80.69 817 LYS A C 1
ATOM 6533 O O . LYS A 1 817 ? 3.986 -27.078 -24.142 1.00 80.69 817 LYS A O 1
ATOM 6538 N N . LEU A 1 818 ? 3.457 -26.518 -22.029 1.00 82.88 818 LEU A N 1
ATOM 6539 C CA . LEU A 1 818 ? 3.264 -25.085 -22.264 1.00 82.88 818 LEU A CA 1
ATOM 6540 C C . LEU A 1 818 ? 4.579 -24.370 -22.587 1.00 82.88 818 LEU A C 1
ATOM 6542 O O . LEU A 1 818 ? 4.583 -23.531 -23.478 1.00 82.88 818 LEU A O 1
ATOM 6546 N N . THR A 1 819 ? 5.678 -24.717 -21.911 1.00 83.00 819 THR A N 1
ATOM 6547 C CA . THR A 1 819 ? 7.019 -24.169 -22.169 1.00 83.00 819 THR A CA 1
ATOM 6548 C C . THR A 1 819 ? 7.560 -24.598 -23.532 1.00 83.00 819 THR A C 1
ATOM 6550 O O . THR A 1 819 ? 8.251 -23.828 -24.193 1.00 83.00 819 THR A O 1
ATOM 6553 N N . ASN A 1 820 ? 7.223 -25.808 -23.987 1.00 82.12 820 ASN A N 1
ATOM 6554 C CA . ASN A 1 820 ? 7.619 -26.281 -25.312 1.00 82.12 820 ASN A CA 1
ATOM 6555 C C . ASN A 1 820 ? 6.834 -25.615 -26.451 1.00 82.12 820 ASN A C 1
ATOM 6557 O O . ASN A 1 820 ? 7.284 -25.678 -27.599 1.00 82.12 820 ASN A O 1
ATOM 6561 N N . TYR A 1 821 ? 5.688 -25.004 -26.155 1.00 81.06 821 TYR A N 1
ATOM 6562 C CA . TYR A 1 821 ? 4.827 -24.357 -27.136 1.00 81.06 821 TYR A CA 1
ATOM 6563 C C . TYR A 1 821 ? 5.198 -22.881 -27.314 1.00 81.06 821 TYR A C 1
ATOM 6565 O O . TYR A 1 821 ? 5.514 -22.196 -26.345 1.00 81.06 821 TYR A O 1
ATOM 6573 N N . GLU A 1 822 ? 5.153 -22.383 -28.549 1.00 81.19 822 GLU A N 1
ATOM 6574 C CA . GLU A 1 822 ? 5.426 -20.972 -28.842 1.00 81.19 822 GLU A CA 1
ATOM 6575 C C . GLU A 1 822 ? 4.124 -20.176 -28.816 1.00 81.19 822 GLU A C 1
ATOM 6577 O O . GLU A 1 822 ? 3.228 -20.379 -29.646 1.00 81.19 822 GLU A O 1
ATOM 6582 N N . TRP A 1 823 ? 4.024 -19.282 -27.834 1.00 88.44 823 TRP A N 1
ATOM 6583 C CA . TRP A 1 823 ? 2.880 -18.400 -27.649 1.00 88.44 823 TRP A CA 1
ATOM 6584 C C . TRP A 1 823 ? 3.158 -17.042 -28.287 1.00 88.44 823 TRP A C 1
ATOM 6586 O O . TRP A 1 823 ? 4.122 -16.362 -27.932 1.00 88.44 823 TRP A O 1
ATOM 6596 N N . GLY A 1 824 ? 2.285 -16.629 -29.206 1.00 87.31 824 GLY A N 1
ATOM 6597 C CA . GLY A 1 824 ? 2.309 -15.268 -29.741 1.00 87.31 824 GLY A CA 1
ATOM 6598 C C . GLY A 1 824 ? 1.745 -14.270 -28.731 1.00 87.31 824 GLY A C 1
ATOM 6599 O O . GLY A 1 824 ? 2.289 -13.184 -28.564 1.00 87.31 824 GLY A O 1
ATOM 6600 N N . LEU A 1 825 ? 0.690 -14.663 -28.008 1.00 90.81 825 LEU A N 1
ATOM 6601 C CA . LEU A 1 825 ? 0.001 -13.807 -27.044 1.00 90.81 825 LEU A CA 1
ATOM 6602 C C . LEU A 1 825 ? -0.330 -14.561 -25.752 1.00 90.81 825 LEU A C 1
ATOM 6604 O O . LEU A 1 825 ? -0.980 -15.606 -25.788 1.00 90.81 825 LEU A O 1
ATOM 6608 N N . ILE A 1 826 ? 0.042 -13.992 -24.606 1.00 93.50 826 ILE A N 1
ATOM 6609 C CA . ILE A 1 826 ? -0.517 -14.363 -23.301 1.00 93.50 826 ILE A CA 1
ATOM 6610 C C . ILE A 1 826 ? -1.528 -13.295 -22.881 1.00 93.50 826 ILE A C 1
ATOM 6612 O O . ILE A 1 826 ? -1.162 -12.139 -22.675 1.00 93.50 826 ILE A O 1
ATOM 6616 N N . LEU A 1 827 ? -2.785 -13.700 -22.706 1.00 94.69 827 LEU A N 1
ATOM 6617 C CA . LEU A 1 827 ? -3.851 -12.894 -22.120 1.00 94.69 827 LEU A CA 1
ATOM 6618 C C . LEU A 1 827 ? -3.956 -13.192 -20.621 1.00 94.69 827 LEU A C 1
ATOM 6620 O O . LEU A 1 827 ? -4.235 -14.321 -20.212 1.00 94.69 827 LEU A O 1
ATOM 6624 N N . LEU A 1 828 ? -3.742 -12.169 -19.799 1.00 93.06 828 LEU A N 1
ATOM 6625 C CA . LEU A 1 828 ? -3.851 -12.236 -18.345 1.00 93.06 828 LEU A CA 1
ATOM 6626 C C . LEU A 1 828 ? -5.143 -11.547 -17.915 1.00 93.06 828 LEU A C 1
ATOM 6628 O O . LEU A 1 828 ? -5.225 -10.319 -17.936 1.00 93.06 828 LEU A O 1
ATOM 6632 N N . ASP A 1 829 ? -6.144 -12.333 -17.527 1.00 90.50 829 ASP A N 1
ATOM 6633 C CA . ASP A 1 829 ? -7.380 -11.790 -16.973 1.00 90.50 829 ASP A CA 1
ATOM 6634 C C . ASP A 1 829 ? -7.182 -11.437 -15.498 1.00 90.50 829 ASP A C 1
ATOM 6636 O O . ASP A 1 829 ? -6.626 -12.218 -14.724 1.00 90.50 829 ASP A O 1
ATOM 6640 N N . GLU A 1 830 ? -7.651 -10.255 -15.106 1.00 85.88 830 GLU A N 1
ATOM 6641 C CA . GLU A 1 830 ? -7.436 -9.679 -13.783 1.00 85.88 830 GLU A CA 1
ATOM 6642 C C . GLU A 1 830 ? -5.932 -9.634 -13.427 1.00 85.88 830 GLU A C 1
ATOM 6644 O O . GLU A 1 830 ? -5.509 -10.107 -12.370 1.00 85.88 830 GLU A O 1
ATOM 6649 N N . VAL A 1 831 ? -5.125 -9.016 -14.311 1.00 87.06 831 VAL A N 1
ATOM 6650 C CA . VAL A 1 831 ? -3.638 -9.002 -14.277 1.00 87.06 831 VAL A CA 1
ATOM 6651 C C . VAL A 1 831 ? -3.038 -8.633 -12.926 1.00 87.06 831 VAL A C 1
ATOM 6653 O O . VAL A 1 831 ? -1.947 -9.058 -12.558 1.00 87.06 831 VAL A O 1
ATOM 6656 N N . HIS A 1 832 ? -3.779 -7.864 -12.145 1.00 81.94 832 HIS A N 1
ATOM 6657 C CA . HIS A 1 832 ? -3.424 -7.523 -10.791 1.00 81.94 832 HIS A CA 1
ATOM 6658 C C . HIS A 1 832 ? -3.140 -8.736 -9.895 1.00 81.94 832 HIS A C 1
ATOM 6660 O O . HIS A 1 832 ? -2.538 -8.534 -8.854 1.00 81.94 832 HIS A O 1
ATOM 6666 N N . THR A 1 833 ? -3.575 -9.963 -10.205 1.00 81.12 833 THR A N 1
ATOM 6667 C CA . THR A 1 833 ? -3.246 -11.169 -9.422 1.00 81.12 833 THR A CA 1
ATOM 6668 C C . THR A 1 833 ? -1.847 -11.707 -9.737 1.00 81.12 833 THR A C 1
ATOM 6670 O O . THR A 1 833 ? -1.234 -12.347 -8.877 1.00 81.12 833 THR A O 1
ATOM 6673 N N . ALA A 1 834 ? -1.296 -11.380 -10.911 1.00 78.69 834 ALA A N 1
ATOM 6674 C CA . ALA A 1 834 ? -0.024 -11.878 -11.432 1.00 78.69 834 ALA A CA 1
ATOM 6675 C C . ALA A 1 834 ? 1.212 -11.668 -10.526 1.00 78.69 834 ALA A C 1
ATOM 6677 O O . ALA A 1 834 ? 2.052 -12.570 -10.488 1.00 78.69 834 ALA A O 1
ATOM 6678 N N . PRO A 1 835 ? 1.343 -10.579 -9.731 1.00 81.00 835 PRO A N 1
ATOM 6679 C CA . PRO A 1 835 ? 2.493 -10.372 -8.844 1.00 81.00 835 PRO A CA 1
ATOM 6680 C C . PRO A 1 835 ? 2.636 -11.408 -7.721 1.00 81.00 835 PRO A C 1
ATOM 6682 O O . PRO A 1 835 ? 3.651 -11.404 -7.023 1.00 81.00 835 PRO A O 1
ATOM 6685 N N . ALA A 1 836 ? 1.648 -12.283 -7.499 1.00 82.00 836 ALA A N 1
ATOM 6686 C CA . ALA A 1 836 ? 1.752 -13.358 -6.517 1.00 82.00 836 ALA A CA 1
ATOM 6687 C C . ALA A 1 836 ? 2.931 -14.302 -6.833 1.00 82.00 836 ALA A C 1
ATOM 6689 O O . ALA A 1 836 ? 3.129 -14.704 -7.978 1.00 82.00 836 ALA A O 1
ATOM 6690 N N . ARG A 1 837 ? 3.689 -14.716 -5.803 1.00 79.25 837 ARG A N 1
ATOM 6691 C CA . ARG A 1 837 ? 4.927 -15.520 -5.949 1.00 79.25 837 ARG A CA 1
ATOM 6692 C C . ARG A 1 837 ? 4.753 -16.791 -6.793 1.00 79.25 837 ARG A C 1
ATOM 6694 O O . ARG A 1 837 ? 5.668 -17.181 -7.509 1.00 79.25 837 ARG A O 1
ATOM 6701 N N . SER A 1 838 ? 3.597 -17.446 -6.701 1.00 76.06 838 SER A N 1
ATOM 6702 C CA . SER A 1 838 ? 3.279 -18.652 -7.478 1.00 76.06 838 SER A CA 1
ATOM 6703 C C . SER A 1 838 ? 3.052 -18.368 -8.964 1.00 76.06 838 SER A C 1
ATOM 6705 O O . SER A 1 838 ? 3.339 -19.227 -9.790 1.00 76.06 838 SER A O 1
ATOM 6707 N N . PHE A 1 839 ? 2.543 -17.183 -9.303 1.00 80.88 839 PHE A N 1
ATOM 6708 C CA . PHE A 1 839 ? 2.150 -16.818 -10.665 1.00 80.88 839 PHE A CA 1
ATOM 6709 C C . PHE A 1 839 ? 3.267 -16.105 -11.425 1.00 80.88 839 PHE A C 1
ATOM 6711 O O . PHE A 1 839 ? 3.409 -16.339 -12.622 1.00 80.88 839 PHE A O 1
ATOM 6718 N N . ARG A 1 840 ? 4.136 -15.350 -10.738 1.00 81.62 840 ARG A N 1
ATOM 6719 C CA . ARG A 1 840 ? 5.338 -14.758 -11.357 1.00 81.62 840 ARG A CA 1
ATOM 6720 C C . ARG A 1 840 ? 6.200 -15.780 -12.081 1.00 81.62 840 ARG A C 1
ATOM 6722 O O . ARG A 1 840 ? 6.587 -15.560 -13.222 1.00 81.62 840 ARG A O 1
ATOM 6729 N N . LYS A 1 841 ? 6.412 -16.940 -11.450 1.00 78.38 841 LYS A N 1
ATOM 6730 C CA . LYS A 1 841 ? 7.180 -18.045 -12.037 1.00 78.38 841 LYS A CA 1
ATOM 6731 C C . LYS A 1 841 ? 6.612 -18.508 -13.380 1.00 78.38 841 LYS A C 1
ATOM 6733 O O . LYS A 1 841 ? 7.372 -18.932 -14.239 1.00 78.38 841 LYS A O 1
ATOM 6738 N N . ILE A 1 842 ? 5.297 -18.416 -13.590 1.00 81.50 842 ILE A N 1
ATOM 6739 C CA . ILE A 1 842 ? 4.668 -18.795 -14.863 1.00 81.50 842 ILE A CA 1
ATOM 6740 C C . ILE A 1 842 ? 5.075 -17.807 -15.960 1.00 81.50 842 ILE A C 1
ATOM 6742 O O . ILE A 1 842 ? 5.453 -18.231 -17.047 1.00 81.50 842 ILE A O 1
ATOM 6746 N N . LEU A 1 843 ? 5.055 -16.505 -15.663 1.00 82.12 843 LEU A N 1
ATOM 6747 C CA . LEU A 1 843 ? 5.382 -15.447 -16.626 1.00 82.12 843 LEU A CA 1
ATOM 6748 C C . LEU A 1 843 ? 6.860 -15.414 -17.031 1.00 82.12 843 LEU A C 1
ATOM 6750 O O . LEU A 1 843 ? 7.174 -14.872 -18.094 1.00 82.12 843 LEU A O 1
ATOM 6754 N N . SER A 1 844 ? 7.756 -15.949 -16.197 1.00 78.75 844 SER A N 1
ATOM 6755 C CA . SER A 1 844 ? 9.174 -16.127 -16.531 1.00 78.75 844 SER A CA 1
ATOM 6756 C C . SER A 1 844 ? 9.457 -17.466 -17.221 1.00 78.75 844 SER A C 1
ATOM 6758 O O . SER A 1 844 ? 10.305 -17.533 -18.109 1.00 78.75 844 SER A O 1
ATOM 6760 N N . THR A 1 845 ? 8.726 -18.530 -16.868 1.00 79.69 845 THR A N 1
ATOM 6761 C CA . THR A 1 845 ? 8.977 -19.884 -17.397 1.00 79.69 845 THR A CA 1
ATOM 6762 C C . THR A 1 845 ? 8.307 -20.149 -18.745 1.00 79.69 845 THR A C 1
ATOM 6764 O O . THR A 1 845 ? 8.851 -20.894 -19.557 1.00 79.69 845 THR A O 1
ATOM 6767 N N . VAL A 1 846 ? 7.126 -19.579 -19.004 1.00 84.56 846 VAL A N 1
ATOM 6768 C CA . VAL A 1 846 ? 6.439 -19.740 -20.294 1.00 84.56 846 VAL A CA 1
ATOM 6769 C C . VAL A 1 846 ? 6.954 -18.666 -21.258 1.00 84.56 846 VAL A C 1
ATOM 6771 O O . VAL A 1 846 ? 6.738 -17.479 -21.000 1.00 84.56 846 VAL A O 1
ATOM 6774 N N . PRO A 1 847 ? 7.649 -19.042 -22.349 1.00 81.81 847 PRO A N 1
ATOM 6775 C CA . PRO A 1 847 ? 8.106 -18.082 -23.340 1.00 81.81 847 PRO A CA 1
ATOM 6776 C C . PRO A 1 847 ? 6.913 -17.574 -24.151 1.00 81.81 847 PRO A C 1
ATOM 6778 O O . PRO A 1 847 ? 6.110 -18.359 -24.660 1.00 81.81 847 PRO A O 1
ATOM 6781 N N . ALA A 1 848 ? 6.795 -16.256 -24.266 1.00 86.62 848 ALA A N 1
ATOM 6782 C CA . ALA A 1 848 ? 5.772 -15.619 -25.078 1.00 86.62 848 ALA A CA 1
ATOM 6783 C C . ALA A 1 848 ? 6.304 -14.333 -25.688 1.00 86.62 848 ALA A C 1
ATOM 6785 O O . ALA A 1 848 ? 7.088 -13.633 -25.049 1.00 86.62 848 ALA A O 1
ATOM 6786 N N . GLN A 1 849 ? 5.847 -14.044 -26.904 1.00 86.94 849 GLN A N 1
ATOM 6787 C CA . GLN A 1 849 ? 6.230 -12.837 -27.627 1.00 86.94 849 GLN A CA 1
ATOM 6788 C C . GLN A 1 849 ? 5.607 -11.594 -26.990 1.00 86.94 849 GLN A C 1
ATOM 6790 O O . GLN A 1 849 ? 6.320 -10.648 -26.678 1.00 86.94 849 GLN A O 1
ATOM 6795 N N . ILE A 1 850 ? 4.291 -11.620 -26.742 1.00 90.00 850 ILE A N 1
ATOM 6796 C CA . ILE A 1 850 ? 3.553 -10.501 -26.146 1.00 90.00 850 ILE A CA 1
ATOM 6797 C C . ILE A 1 850 ? 2.724 -10.946 -24.951 1.00 90.00 850 ILE A C 1
ATOM 6799 O O . ILE A 1 850 ? 2.098 -12.011 -24.948 1.00 90.00 850 ILE A O 1
ATOM 6803 N N . LYS A 1 851 ? 2.681 -10.079 -23.940 1.00 92.12 851 LYS A N 1
ATOM 6804 C CA . LYS A 1 851 ? 1.850 -10.229 -22.746 1.00 92.12 851 LYS A CA 1
ATOM 6805 C C . LYS A 1 851 ? 0.865 -9.071 -22.665 1.00 92.12 851 LYS A C 1
ATOM 6807 O O . LYS A 1 851 ? 1.271 -7.917 -22.580 1.00 92.12 851 LYS A O 1
ATOM 6812 N N . LEU A 1 852 ? -0.426 -9.384 -22.646 1.00 93.81 852 LEU A N 1
ATOM 6813 C CA . LEU A 1 852 ? -1.488 -8.403 -22.456 1.00 93.81 852 LEU A CA 1
ATOM 6814 C C . LEU A 1 852 ? -2.194 -8.649 -21.124 1.00 93.81 852 LEU A C 1
ATOM 6816 O O . LEU A 1 852 ? -2.791 -9.703 -20.896 1.00 93.81 852 LEU A O 1
ATOM 6820 N N . GLY A 1 853 ? -2.133 -7.653 -20.247 1.00 93.19 853 GLY A N 1
ATOM 6821 C CA . GLY A 1 853 ? -2.869 -7.621 -18.993 1.00 93.19 853 GLY A CA 1
ATOM 6822 C C . GLY A 1 853 ? -4.210 -6.922 -19.138 1.00 93.19 853 GLY A C 1
ATOM 6823 O O . GLY A 1 853 ? -4.252 -5.757 -19.515 1.00 93.19 853 GLY A O 1
ATOM 6824 N N . LEU A 1 854 ? -5.300 -7.593 -18.774 1.00 92.25 854 LEU A N 1
ATOM 6825 C CA . LEU A 1 854 ? -6.626 -6.990 -18.671 1.00 92.25 854 LEU A CA 1
ATOM 6826 C C . LEU A 1 854 ? -7.010 -6.889 -17.196 1.00 92.25 854 LEU A C 1
ATOM 6828 O O . LEU A 1 854 ? -6.933 -7.866 -16.454 1.00 92.25 854 LEU A O 1
ATOM 6832 N N . SER A 1 855 ? -7.426 -5.712 -16.734 1.00 87.25 855 SER A N 1
ATOM 6833 C CA . SER A 1 855 ? -7.928 -5.554 -15.363 1.00 87.25 855 SER A CA 1
ATOM 6834 C C . SER A 1 855 ? -8.936 -4.425 -15.260 1.00 87.25 855 SER A C 1
ATOM 6836 O O . SER A 1 855 ? -8.951 -3.507 -16.070 1.00 87.25 855 SER A O 1
ATOM 6838 N N . ALA A 1 856 ? -9.806 -4.499 -14.254 1.00 80.00 856 ALA A N 1
ATOM 6839 C CA . ALA A 1 856 ? -10.711 -3.398 -13.934 1.00 80.00 856 ALA A CA 1
ATOM 6840 C C . ALA A 1 856 ? -10.031 -2.262 -13.173 1.00 80.00 856 ALA A C 1
ATOM 6842 O O . ALA A 1 856 ? -10.386 -1.106 -13.341 1.00 80.00 856 ALA A O 1
ATOM 6843 N N . THR A 1 857 ? -9.086 -2.613 -12.306 1.00 74.88 857 THR A N 1
ATOM 6844 C CA . THR A 1 857 ? -8.414 -1.687 -11.394 1.00 74.88 857 THR A CA 1
ATOM 6845 C C . THR A 1 857 ? -6.979 -2.153 -11.181 1.00 74.88 857 THR A C 1
ATOM 6847 O O . THR A 1 857 ? -6.714 -3.362 -11.140 1.00 74.88 857 THR A O 1
ATOM 6850 N N . LEU A 1 858 ? -6.038 -1.221 -11.033 1.00 71.94 858 LEU A N 1
ATOM 6851 C CA . LEU A 1 858 ? -4.636 -1.561 -10.758 1.00 71.94 858 LEU A CA 1
ATOM 6852 C C . LEU A 1 858 ? -4.254 -1.504 -9.283 1.00 71.94 858 LEU A C 1
ATOM 6854 O O . LEU A 1 858 ? -3.166 -1.931 -8.935 1.00 71.94 858 LEU A O 1
ATOM 6858 N N . VAL A 1 859 ? -5.168 -1.127 -8.392 1.00 66.44 859 VAL A N 1
ATOM 6859 C CA . VAL A 1 859 ? -4.870 -0.980 -6.962 1.00 66.44 859 VAL A CA 1
ATOM 6860 C C . VAL A 1 859 ? -4.679 -2.334 -6.260 1.00 66.44 859 VAL A C 1
ATOM 6862 O O . VAL A 1 859 ? -5.521 -3.232 -6.360 1.00 66.44 859 VAL A O 1
ATOM 6865 N N . ARG A 1 860 ? -3.576 -2.477 -5.519 1.00 67.06 860 ARG A N 1
ATOM 6866 C CA . ARG A 1 860 ? -3.250 -3.588 -4.613 1.00 67.06 860 ARG A CA 1
ATOM 6867 C C . ARG A 1 860 ? -2.807 -3.022 -3.264 1.00 67.06 860 ARG A C 1
ATOM 6869 O O . ARG A 1 860 ? -2.218 -1.958 -3.213 1.00 67.06 860 ARG A O 1
ATOM 6876 N N . GLU A 1 861 ? -3.082 -3.755 -2.189 1.00 63.28 861 GLU A N 1
ATOM 6877 C CA . GLU A 1 861 ? -2.801 -3.322 -0.808 1.00 63.28 861 GLU A CA 1
ATOM 6878 C C . GLU A 1 861 ? -1.378 -3.642 -0.332 1.00 63.28 861 GLU A C 1
ATOM 6880 O O . GLU A 1 861 ? -0.998 -3.235 0.758 1.00 63.28 861 GLU A O 1
ATOM 6885 N N . ASP A 1 862 ? -0.617 -4.412 -1.112 1.00 65.00 862 ASP A N 1
ATOM 6886 C CA . ASP A 1 862 ? 0.759 -4.805 -0.805 1.00 65.00 862 ASP A CA 1
ATOM 6887 C C . ASP A 1 862 ? 1.807 -4.040 -1.629 1.00 65.00 862 ASP A C 1
ATOM 6889 O O . ASP A 1 862 ? 2.944 -4.495 -1.700 1.00 65.00 862 ASP A O 1
ATOM 6893 N N . ASP A 1 863 ? 1.409 -2.950 -2.298 1.00 66.69 863 ASP A N 1
ATOM 6894 C CA . ASP A 1 863 ? 2.235 -2.044 -3.123 1.00 66.69 863 ASP A CA 1
ATOM 6895 C C . ASP A 1 863 ? 3.048 -2.699 -4.260 1.00 66.69 863 ASP A C 1
ATOM 6897 O O . ASP A 1 863 ? 3.799 -2.048 -4.981 1.00 66.69 863 ASP A O 1
ATOM 6901 N N . LYS A 1 864 ? 2.810 -3.986 -4.546 1.00 74.12 864 LYS A N 1
ATOM 6902 C CA . LYS A 1 864 ? 3.454 -4.744 -5.640 1.00 74.12 864 LYS A CA 1
ATOM 6903 C C . LYS A 1 864 ? 2.895 -4.447 -7.034 1.00 74.12 864 LYS A C 1
ATOM 6905 O O . LYS A 1 864 ? 3.017 -5.271 -7.938 1.00 74.12 864 LYS A O 1
ATOM 6910 N N . ILE A 1 865 ? 2.215 -3.317 -7.216 1.00 74.38 865 ILE A N 1
ATOM 6911 C CA . ILE A 1 865 ? 1.701 -2.890 -8.529 1.00 74.38 865 ILE A CA 1
ATOM 6912 C C . ILE A 1 865 ? 2.870 -2.474 -9.416 1.00 74.38 865 ILE A C 1
ATOM 6914 O O . ILE A 1 865 ? 2.875 -2.802 -10.595 1.00 74.38 865 ILE A O 1
ATOM 6918 N N . ILE A 1 866 ? 3.886 -1.837 -8.827 1.00 74.94 866 ILE A N 1
ATOM 6919 C CA . ILE A 1 866 ? 5.109 -1.400 -9.514 1.00 74.94 866 ILE A CA 1
ATOM 6920 C C . ILE A 1 866 ? 5.767 -2.583 -10.234 1.00 74.94 866 ILE A C 1
ATOM 6922 O O . ILE A 1 866 ? 6.275 -2.444 -11.344 1.00 74.94 866 ILE A O 1
ATOM 6926 N N . ASP A 1 867 ? 5.655 -3.779 -9.651 1.00 81.56 867 ASP A N 1
ATOM 6927 C CA . ASP A 1 867 ? 6.201 -4.996 -10.233 1.00 81.56 867 ASP A CA 1
ATOM 6928 C C . ASP A 1 867 ? 5.528 -5.418 -11.549 1.00 81.56 867 ASP A C 1
ATOM 6930 O O . ASP A 1 867 ? 6.123 -6.129 -12.357 1.00 81.56 867 ASP A O 1
ATOM 6934 N N . LEU A 1 868 ? 4.289 -4.987 -11.804 1.00 82.19 868 LEU A N 1
ATOM 6935 C CA . LEU A 1 868 ? 3.589 -5.291 -13.054 1.00 82.19 868 LEU A CA 1
ATOM 6936 C C . LEU A 1 868 ? 4.265 -4.657 -14.272 1.00 82.19 868 LEU A C 1
ATOM 6938 O O . LEU A 1 868 ? 4.238 -5.264 -15.346 1.00 82.19 868 LEU A O 1
ATOM 6942 N N . ASN A 1 869 ? 4.900 -3.495 -14.088 1.00 79.00 869 ASN A N 1
ATOM 6943 C CA . ASN A 1 869 ? 5.524 -2.743 -15.174 1.00 79.00 869 ASN A CA 1
ATOM 6944 C C . ASN A 1 869 ? 6.646 -3.543 -15.848 1.00 79.00 869 ASN A C 1
ATOM 6946 O O . ASN A 1 869 ? 6.751 -3.510 -17.069 1.00 79.00 869 ASN A O 1
ATOM 6950 N N . TYR A 1 870 ? 7.427 -4.323 -15.087 1.00 80.50 870 TYR A N 1
ATOM 6951 C CA . TYR A 1 870 ? 8.452 -5.207 -15.657 1.00 80.50 870 TYR A CA 1
ATOM 6952 C C . TYR A 1 870 ? 7.975 -6.650 -15.898 1.00 80.50 870 TYR A C 1
ATOM 6954 O O . TYR A 1 870 ? 8.542 -7.361 -16.730 1.00 80.50 870 TYR A O 1
ATOM 6962 N N . LEU A 1 871 ? 6.953 -7.137 -15.184 1.00 83.69 871 LEU A N 1
ATOM 6963 C CA . LEU A 1 871 ? 6.444 -8.504 -15.382 1.00 83.69 871 LEU A CA 1
ATOM 6964 C C . LEU A 1 871 ? 5.639 -8.657 -16.678 1.00 83.69 871 LEU A C 1
ATOM 6966 O O . LEU A 1 871 ? 5.761 -9.682 -17.364 1.00 83.69 871 LEU A O 1
ATOM 6970 N N . VAL A 1 872 ? 4.794 -7.664 -16.967 1.00 86.31 872 VAL A N 1
ATOM 6971 C CA . VAL A 1 872 ? 3.876 -7.639 -18.112 1.00 86.31 872 VAL A CA 1
ATOM 6972 C C . VAL A 1 872 ? 4.252 -6.515 -19.063 1.00 86.31 872 VAL A C 1
ATOM 6974 O O . VAL A 1 872 ? 4.415 -6.779 -20.242 1.00 86.31 872 VAL A O 1
ATOM 6977 N N . GLY A 1 873 ? 4.397 -5.292 -18.563 1.00 81.94 873 GLY A N 1
ATOM 6978 C CA . GLY A 1 873 ? 4.657 -4.107 -19.376 1.00 81.94 873 GLY A CA 1
ATOM 6979 C C . GLY A 1 873 ? 3.946 -2.873 -18.813 1.00 81.94 873 GLY A C 1
ATOM 6980 O O . GLY A 1 873 ? 3.191 -2.994 -17.842 1.00 81.94 873 GLY A O 1
ATOM 6981 N N . PRO A 1 874 ? 4.160 -1.691 -19.412 1.00 81.44 874 PRO A N 1
ATOM 6982 C CA . PRO A 1 874 ? 3.551 -0.445 -18.958 1.00 81.44 874 PRO A CA 1
ATOM 6983 C C . PRO A 1 874 ? 2.024 -0.442 -19.124 1.00 81.44 874 PRO A C 1
ATOM 6985 O O . PRO A 1 874 ? 1.437 -1.244 -19.862 1.00 81.44 874 PRO A O 1
ATOM 6988 N N . LYS A 1 875 ? 1.362 0.500 -18.448 1.00 83.25 875 LYS A N 1
ATOM 6989 C CA . LYS A 1 875 ? -0.067 0.775 -18.629 1.00 83.25 875 LYS A CA 1
ATOM 6990 C C . LYS A 1 875 ? -0.281 1.454 -19.987 1.00 83.25 875 LYS A C 1
ATOM 6992 O O . LYS A 1 875 ? 0.104 2.599 -20.170 1.00 83.25 875 LYS A O 1
ATOM 6997 N N . LEU A 1 876 ? -0.899 0.742 -20.929 1.00 82.25 876 LEU A N 1
ATOM 6998 C CA . LEU A 1 876 ? -1.141 1.222 -22.297 1.00 82.25 876 LEU A CA 1
ATOM 6999 C C . LEU A 1 876 ? -2.390 2.099 -22.385 1.00 82.25 876 LEU A C 1
ATOM 7001 O O . LEU A 1 876 ? -2.439 3.056 -23.151 1.00 82.25 876 LEU A O 1
ATOM 7005 N N . TYR A 1 877 ? -3.430 1.735 -21.635 1.00 83.81 877 TYR A N 1
ATOM 7006 C CA . TYR A 1 877 ? -4.712 2.422 -21.681 1.00 83.81 877 TYR A CA 1
ATOM 7007 C C . TYR A 1 877 ? -5.471 2.273 -20.368 1.00 83.81 877 TYR A C 1
ATOM 7009 O O . TYR A 1 877 ? -5.451 1.206 -19.753 1.00 83.81 877 TYR A O 1
ATOM 7017 N N . GLU A 1 878 ? -6.188 3.320 -19.971 1.00 82.38 878 GLU A N 1
ATOM 7018 C CA . GLU A 1 878 ? -7.109 3.303 -18.838 1.00 82.38 878 GLU A CA 1
ATOM 7019 C C . GLU A 1 878 ? -8.390 4.061 -19.197 1.00 82.38 878 GLU A C 1
ATOM 7021 O O . GLU A 1 878 ? -8.387 5.270 -19.368 1.00 82.38 878 GLU A O 1
ATOM 7026 N N . ALA A 1 879 ? -9.519 3.372 -19.327 1.00 80.38 879 ALA A N 1
ATOM 7027 C CA . ALA A 1 879 ? -10.733 4.085 -19.713 1.00 80.38 879 ALA A CA 1
ATOM 7028 C C . ALA A 1 879 ? -11.212 5.035 -18.604 1.00 80.38 879 ALA A C 1
ATOM 7030 O O . ALA A 1 879 ? -11.272 4.667 -17.424 1.00 80.38 879 ALA A O 1
ATOM 7031 N N . ASN A 1 880 ? -11.627 6.242 -18.995 1.00 75.94 880 ASN A N 1
ATOM 7032 C CA . ASN A 1 880 ? -12.262 7.173 -18.079 1.00 75.94 880 ASN A CA 1
ATOM 7033 C C . ASN A 1 880 ? -13.700 6.734 -17.766 1.00 75.94 880 ASN A C 1
ATOM 7035 O O . ASN A 1 880 ? -14.586 6.713 -18.619 1.00 75.94 880 ASN A O 1
ATOM 7039 N N . TRP A 1 881 ? -13.948 6.416 -16.499 1.00 73.44 881 TRP A N 1
ATOM 7040 C CA . TRP A 1 881 ? -15.249 5.969 -16.016 1.00 73.44 881 TRP A CA 1
ATOM 7041 C C . TRP A 1 881 ? -16.338 7.038 -16.175 1.00 73.44 881 TRP A C 1
ATOM 7043 O O . TRP A 1 881 ? -17.477 6.693 -16.484 1.00 73.44 881 TRP A O 1
ATOM 7053 N N . MET A 1 882 ? -16.001 8.323 -16.008 1.00 70.81 882 MET A N 1
ATOM 7054 C CA . MET A 1 882 ? -16.978 9.415 -16.094 1.00 70.81 882 MET A CA 1
ATOM 7055 C C . MET A 1 882 ? -17.484 9.620 -17.523 1.00 70.81 882 MET A C 1
ATOM 7057 O O . MET A 1 882 ? -18.680 9.812 -17.730 1.00 70.81 882 MET A O 1
ATOM 7061 N N . GLU A 1 883 ? -16.601 9.533 -18.517 1.00 74.88 883 GLU A N 1
ATOM 7062 C CA . GLU A 1 883 ? -16.976 9.598 -19.934 1.00 74.88 883 GLU A CA 1
ATOM 7063 C C . GLU A 1 883 ? -17.818 8.396 -20.343 1.00 74.88 883 GLU A C 1
ATOM 7065 O O . GLU A 1 883 ? -18.862 8.562 -20.964 1.00 74.88 883 GLU A O 1
ATOM 7070 N N . LEU A 1 884 ? -17.439 7.187 -19.920 1.00 77.81 884 LEU A N 1
ATOM 7071 C CA . LEU A 1 884 ? -18.230 5.985 -20.194 1.00 77.81 884 LEU A CA 1
ATOM 7072 C C . LEU A 1 884 ? -19.631 6.045 -19.580 1.00 77.81 884 LEU A C 1
ATOM 7074 O O . LEU A 1 884 ? -20.577 5.494 -20.146 1.00 77.81 884 LEU A O 1
ATOM 7078 N N . GLN A 1 885 ? -19.770 6.725 -18.443 1.00 75.06 885 GLN A N 1
ATOM 7079 C CA . GLN A 1 885 ? -21.060 6.992 -17.825 1.00 75.06 885 GLN A CA 1
ATOM 7080 C C . GLN A 1 885 ? -21.856 8.056 -18.598 1.00 75.06 885 GLN A C 1
ATOM 7082 O O . GLN A 1 885 ? -23.043 7.856 -18.845 1.00 75.06 885 GLN A O 1
ATOM 7087 N N . LYS A 1 886 ? -21.218 9.160 -19.019 1.00 74.62 886 LYS A N 1
ATOM 7088 C CA . LYS A 1 886 ? -21.847 10.211 -19.847 1.00 74.62 886 LYS A CA 1
ATOM 7089 C C . LYS A 1 886 ? -22.336 9.665 -21.192 1.00 74.62 886 LYS A C 1
ATOM 7091 O O . LYS A 1 886 ? -23.434 9.998 -21.620 1.00 74.62 886 LYS A O 1
ATOM 7096 N N . LEU A 1 887 ? -21.550 8.789 -21.819 1.00 76.62 887 LEU A N 1
ATOM 7097 C CA . LEU A 1 887 ? -21.875 8.119 -23.082 1.00 76.62 887 LEU A CA 1
ATOM 7098 C C . LEU A 1 887 ? -22.922 7.002 -22.925 1.00 76.62 887 LEU A C 1
ATOM 7100 O O . LEU A 1 887 ? -23.317 6.389 -23.913 1.00 76.62 887 LEU A O 1
ATOM 7104 N N . GLY A 1 888 ? -23.367 6.704 -21.698 1.00 73.56 888 GLY A N 1
ATOM 7105 C CA . GLY A 1 888 ? -24.395 5.695 -21.440 1.00 73.56 888 GLY A CA 1
ATOM 7106 C C . GLY A 1 888 ? -23.923 4.251 -21.629 1.00 73.56 888 GLY A C 1
ATOM 7107 O O . GLY A 1 888 ? -24.747 3.351 -21.768 1.00 73.56 888 GLY A O 1
ATOM 7108 N N . PHE A 1 889 ? -22.611 3.992 -21.624 1.00 74.88 889 PHE A N 1
ATOM 7109 C CA . PHE A 1 889 ? -22.075 2.626 -21.645 1.00 74.88 889 PHE A CA 1
ATOM 7110 C C . PHE A 1 889 ? -22.060 1.976 -20.254 1.00 74.88 889 PHE A C 1
ATOM 7112 O O . PHE A 1 889 ? -22.070 0.746 -20.161 1.00 74.88 889 PHE A O 1
ATOM 7119 N N . ILE A 1 890 ? -22.020 2.785 -19.187 1.00 73.06 890 ILE A N 1
ATOM 7120 C CA . ILE A 1 890 ? -22.034 2.362 -17.777 1.00 73.06 890 ILE A CA 1
ATOM 7121 C C . ILE A 1 890 ? -23.116 3.146 -17.016 1.00 73.06 890 ILE A C 1
ATOM 7123 O O . ILE A 1 890 ? -23.356 4.316 -17.301 1.00 73.06 890 ILE A O 1
ATOM 7127 N N . ALA A 1 891 ? -23.783 2.502 -16.053 1.00 71.38 891 ALA A N 1
ATOM 7128 C CA . ALA A 1 891 ? -24.806 3.142 -15.223 1.00 71.38 891 ALA A CA 1
ATOM 7129 C C . ALA A 1 891 ? -24.199 4.172 -14.256 1.00 71.38 891 ALA A C 1
ATOM 7131 O O . ALA A 1 891 ? -23.100 3.969 -13.737 1.00 71.38 891 ALA A O 1
ATOM 7132 N N . LYS A 1 892 ? -24.942 5.243 -13.949 1.00 75.44 892 LYS A N 1
ATOM 7133 C CA . LYS A 1 892 ? -24.565 6.187 -12.890 1.00 75.44 892 LYS A CA 1
ATOM 7134 C C . LYS A 1 892 ? -24.790 5.546 -11.526 1.00 75.44 892 LYS A C 1
ATOM 7136 O O . LYS A 1 892 ? -25.916 5.184 -11.194 1.00 75.44 892 LYS A O 1
ATOM 7141 N N . ILE A 1 893 ? -23.718 5.398 -10.749 1.00 78.75 893 ILE A N 1
ATOM 7142 C CA . ILE A 1 893 ? -23.755 4.738 -9.439 1.00 78.75 893 ILE A CA 1
ATOM 7143 C C . ILE A 1 893 ? -23.736 5.786 -8.323 1.00 78.75 893 ILE A C 1
ATOM 7145 O O . ILE A 1 893 ? -22.811 6.597 -8.223 1.00 78.75 893 ILE A O 1
ATOM 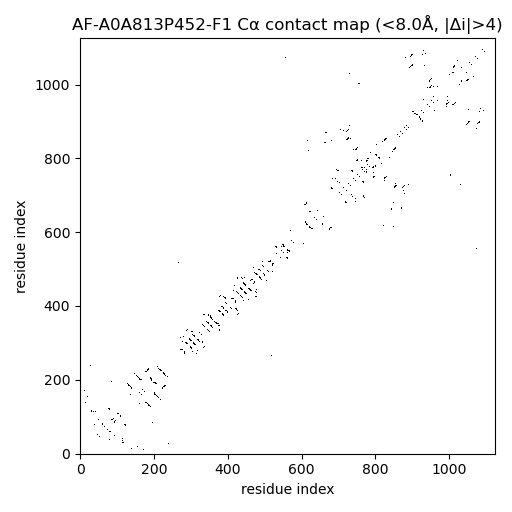7149 N N . HIS A 1 894 ? -24.743 5.723 -7.457 1.00 83.56 894 HIS A N 1
ATOM 7150 C CA . HIS A 1 894 ? -24.825 6.481 -6.216 1.00 83.56 894 HIS A CA 1
ATOM 7151 C C . HIS A 1 894 ? -24.375 5.606 -5.048 1.00 83.56 894 HIS A C 1
ATOM 7153 O O . HIS A 1 894 ? -25.053 4.642 -4.688 1.00 83.56 894 HIS A O 1
ATOM 7159 N N . CYS A 1 895 ? -23.228 5.937 -4.456 1.00 86.38 895 CYS A N 1
ATOM 7160 C CA . CYS A 1 895 ? -22.722 5.264 -3.267 1.00 86.38 895 CYS A CA 1
ATOM 7161 C C . CYS A 1 895 ? -23.234 5.989 -2.016 1.00 86.38 895 CYS A C 1
ATOM 7163 O O . CYS A 1 895 ? -22.901 7.150 -1.783 1.00 86.38 895 CYS A O 1
ATOM 7165 N N . GLU A 1 896 ? -24.030 5.309 -1.195 1.00 89.25 896 GLU A N 1
ATOM 7166 C CA . GLU A 1 896 ? -24.631 5.862 0.016 1.00 89.25 896 GLU A CA 1
ATOM 7167 C C . GLU A 1 896 ? -24.195 5.079 1.265 1.00 89.25 896 GLU A C 1
ATOM 7169 O O . GLU A 1 896 ? -24.449 3.883 1.427 1.00 89.25 896 GLU A O 1
ATOM 7174 N N . GLU A 1 897 ? -23.524 5.770 2.184 1.00 90.31 897 GLU A N 1
ATOM 7175 C CA . GLU A 1 897 ? -23.121 5.242 3.483 1.00 90.31 897 GLU A CA 1
ATOM 7176 C C . GLU A 1 897 ? -24.202 5.516 4.523 1.00 90.31 897 GLU A C 1
ATOM 7178 O O . GLU A 1 897 ? -24.385 6.665 4.924 1.00 90.31 897 GLU A O 1
ATOM 7183 N N . VAL A 1 898 ? -24.869 4.479 5.026 1.00 92.00 898 VAL A N 1
ATOM 7184 C CA . VAL A 1 898 ? -25.902 4.634 6.051 1.00 92.00 898 VAL A CA 1
ATOM 7185 C C . VAL A 1 898 ? -25.361 4.297 7.433 1.00 92.00 898 VAL A C 1
ATOM 7187 O O . VAL A 1 898 ? -25.053 3.148 7.766 1.00 92.00 898 VAL A O 1
ATOM 7190 N N . ARG A 1 899 ? -25.292 5.320 8.284 1.00 91.38 899 ARG A N 1
ATOM 7191 C CA . ARG A 1 899 ? -24.822 5.204 9.664 1.00 91.38 899 ARG A CA 1
ATOM 7192 C C . ARG A 1 899 ? -25.968 4.839 10.602 1.00 91.38 899 ARG A C 1
ATOM 7194 O O . ARG A 1 899 ? -26.844 5.657 10.897 1.00 91.38 899 ARG A O 1
ATOM 7201 N N . CYS A 1 900 ? -25.904 3.618 11.114 1.00 91.31 900 CYS A N 1
ATOM 7202 C CA . CYS A 1 900 ? -26.841 3.037 12.066 1.00 91.31 900 CYS A CA 1
ATOM 7203 C C . CYS A 1 900 ? -26.287 3.192 13.486 1.00 91.31 900 CYS A C 1
ATOM 7205 O O . CYS A 1 900 ? -25.151 2.798 13.761 1.00 91.31 900 CYS A O 1
ATOM 7207 N N . GLU A 1 901 ? -27.056 3.771 14.403 1.00 90.62 901 GLU A N 1
ATOM 7208 C CA . GLU A 1 901 ? -26.636 3.848 15.805 1.00 90.62 901 GLU A CA 1
ATOM 7209 C C . GLU A 1 901 ? -26.707 2.472 16.470 1.00 90.62 901 GLU A C 1
ATOM 7211 O O . GLU A 1 901 ? -27.561 1.655 16.136 1.00 90.62 901 GLU A O 1
ATOM 7216 N N . MET A 1 902 ? -25.779 2.180 17.381 1.00 87.88 902 MET A N 1
ATOM 7217 C CA . MET A 1 902 ? -25.812 0.945 18.169 1.00 87.88 902 MET A CA 1
ATOM 7218 C C . MET A 1 902 ? -26.801 1.097 19.320 1.00 87.88 902 MET A C 1
ATOM 7220 O O . MET A 1 902 ? -26.754 2.105 20.028 1.00 87.88 902 MET A O 1
ATOM 7224 N N . THR A 1 903 ? -27.626 0.077 19.551 1.00 89.25 903 THR A N 1
ATOM 7225 C CA . THR A 1 903 ? -28.449 -0.012 20.762 1.00 89.25 903 THR A CA 1
ATOM 7226 C C . THR A 1 903 ? -27.551 -0.156 21.995 1.00 89.25 903 THR A C 1
ATOM 7228 O O . THR A 1 903 ? -26.415 -0.646 21.920 1.00 89.25 903 THR A O 1
ATOM 7231 N N . SER A 1 904 ? -28.024 0.320 23.145 1.00 88.06 904 SER A N 1
ATOM 7232 C CA . SER A 1 904 ? -27.249 0.392 24.392 1.00 88.06 904 SER A CA 1
ATOM 7233 C C . SER A 1 904 ? -26.729 -0.970 24.861 1.00 88.06 904 SER A C 1
ATOM 7235 O O . SER A 1 904 ? -25.582 -1.090 25.296 1.00 88.06 904 SER A O 1
ATOM 7237 N N . GLU A 1 905 ? -27.558 -1.998 24.735 1.00 86.56 905 GLU A N 1
ATOM 7238 C CA . GLU A 1 905 ? -27.330 -3.366 25.173 1.00 86.56 905 GLU A CA 1
ATOM 7239 C C . GLU A 1 905 ? -26.229 -4.009 24.329 1.00 86.56 905 GLU A C 1
ATOM 7241 O O . GLU A 1 905 ? -25.243 -4.518 24.870 1.00 86.56 905 GLU A O 1
ATOM 7246 N N . PHE A 1 906 ? -26.339 -3.889 23.003 1.00 87.88 906 PHE A N 1
ATOM 7247 C CA . PHE A 1 906 ? -25.333 -4.388 22.069 1.00 87.88 906 PHE A CA 1
ATOM 7248 C C . PHE A 1 906 ? -24.011 -3.630 22.209 1.00 87.88 906 PHE A C 1
ATOM 7250 O O . PHE A 1 906 ? -22.945 -4.242 22.165 1.00 87.88 906 PHE A O 1
ATOM 7257 N N . LEU A 1 907 ? -24.042 -2.308 22.428 1.00 87.38 907 LEU A N 1
ATOM 7258 C CA . LEU A 1 907 ? -22.824 -1.521 22.635 1.00 87.38 907 LEU A CA 1
ATOM 7259 C C . LEU A 1 907 ? -22.103 -1.909 23.935 1.00 87.38 907 LEU A C 1
ATOM 7261 O O . LEU A 1 907 ? -20.870 -1.921 23.975 1.00 87.38 907 LEU A O 1
ATOM 7265 N N . ARG A 1 908 ? -22.853 -2.231 24.995 1.00 87.56 908 ARG A N 1
ATOM 7266 C CA . ARG A 1 908 ? -22.294 -2.695 26.270 1.00 87.56 908 ARG A CA 1
ATOM 7267 C C . ARG A 1 908 ? -21.572 -4.030 26.103 1.00 87.56 908 ARG A C 1
ATOM 7269 O O . ARG A 1 908 ? -20.418 -4.139 26.516 1.00 87.56 908 ARG A O 1
ATOM 7276 N N . GLU A 1 909 ? -22.207 -5.008 25.463 1.00 85.31 909 GLU A N 1
ATOM 7277 C CA . GLU A 1 909 ? -21.585 -6.315 25.210 1.00 85.31 909 GLU A CA 1
ATOM 7278 C C . GLU A 1 909 ? -20.414 -6.200 24.218 1.00 85.31 909 GLU A C 1
ATOM 7280 O O . GLU A 1 909 ? -19.365 -6.804 24.435 1.00 85.31 909 GLU A O 1
ATOM 7285 N N . TYR A 1 910 ? -20.513 -5.330 23.205 1.00 87.44 910 TYR A N 1
ATOM 7286 C CA . TYR A 1 910 ? -19.415 -5.052 22.270 1.00 87.44 910 TYR A CA 1
ATOM 7287 C C . TYR A 1 910 ? -18.173 -4.498 22.982 1.00 87.44 910 TYR A C 1
ATOM 7289 O O . TYR A 1 910 ? -17.047 -4.879 22.662 1.00 87.44 910 TYR A O 1
ATOM 7297 N N . LYS A 1 911 ? -18.352 -3.599 23.961 1.00 87.69 911 LYS A N 1
ATOM 7298 C CA . LYS A 1 911 ? -17.240 -3.054 24.757 1.00 87.69 911 LYS A CA 1
ATOM 7299 C C . LYS A 1 911 ? -16.623 -4.093 25.696 1.00 87.69 911 LYS A C 1
ATOM 7301 O O . LYS A 1 911 ? -15.416 -4.042 25.912 1.00 87.69 911 LYS A O 1
ATOM 7306 N N . ARG A 1 912 ? -17.432 -5.012 26.235 1.00 86.75 912 ARG A N 1
ATOM 7307 C CA . ARG A 1 912 ? -16.982 -6.097 27.126 1.00 86.75 912 ARG A CA 1
ATOM 7308 C C . ARG A 1 912 ? -16.231 -7.201 26.389 1.00 86.75 912 ARG A C 1
ATOM 7310 O O . ARG A 1 912 ? -15.296 -7.765 26.944 1.00 86.75 912 ARG A O 1
ATOM 7317 N N . ALA A 1 913 ? -16.630 -7.509 25.157 1.00 83.62 913 ALA A N 1
ATOM 7318 C CA . ALA A 1 913 ? -15.984 -8.539 24.357 1.00 83.62 913 ALA A CA 1
ATOM 7319 C C . ALA A 1 913 ? -14.497 -8.208 24.131 1.00 83.62 913 ALA A C 1
ATOM 7321 O O . ALA A 1 913 ? -14.145 -7.094 23.746 1.00 83.62 913 ALA A O 1
ATOM 7322 N N . THR A 1 914 ? -13.603 -9.167 24.351 1.00 78.12 914 THR A N 1
ATOM 7323 C CA . THR A 1 914 ? -12.168 -9.030 24.047 1.00 78.12 914 THR A CA 1
ATOM 7324 C C . THR A 1 914 ? -11.850 -9.559 22.649 1.00 78.12 914 THR A C 1
ATOM 7326 O O . THR A 1 914 ? -11.092 -8.919 21.921 1.00 78.12 914 THR A O 1
ATOM 7329 N N . ASP A 1 915 ? -12.508 -10.649 22.242 1.00 82.12 915 ASP A N 1
ATOM 7330 C CA . ASP A 1 915 ? -12.372 -11.272 20.924 1.00 82.12 915 ASP A CA 1
ATOM 7331 C C . ASP A 1 915 ? -12.910 -10.377 19.789 1.00 82.12 915 ASP A C 1
ATOM 7333 O O . ASP A 1 915 ? -14.021 -9.834 19.833 1.00 82.12 915 ASP A O 1
ATOM 7337 N N . HIS A 1 916 ? -12.103 -10.247 18.737 1.00 79.50 916 HIS A N 1
ATOM 7338 C CA . HIS A 1 916 ? -12.420 -9.509 17.524 1.00 79.50 916 HIS A CA 1
ATOM 7339 C C . HIS A 1 916 ? -13.589 -10.125 16.736 1.00 79.50 916 HIS A C 1
ATOM 7341 O O . HIS A 1 916 ? -14.396 -9.379 16.177 1.00 79.50 916 HIS A O 1
ATOM 7347 N N . MET A 1 917 ? -13.718 -11.458 16.692 1.00 78.56 917 MET A N 1
ATOM 7348 C CA . MET A 1 917 ? -14.809 -12.125 15.964 1.00 78.56 917 MET A CA 1
ATOM 7349 C C . MET A 1 917 ? -16.169 -11.865 16.616 1.00 78.56 917 MET A C 1
ATOM 7351 O O . MET A 1 917 ? -17.127 -11.510 15.928 1.00 78.56 917 MET A O 1
ATOM 7355 N N . VAL A 1 918 ? -16.238 -11.948 17.947 1.00 80.25 918 VAL A N 1
ATOM 7356 C CA . VAL A 1 918 ? -17.461 -11.658 18.713 1.00 80.25 918 VAL A CA 1
ATOM 7357 C C . VAL A 1 918 ? -17.852 -10.186 18.571 1.00 80.25 918 VAL A C 1
ATOM 7359 O O . VAL A 1 918 ? -19.008 -9.878 18.282 1.00 80.25 918 VAL A O 1
ATOM 7362 N N . LYS A 1 919 ? -16.885 -9.263 18.681 1.00 84.25 919 LYS A N 1
ATOM 7363 C CA . LYS A 1 919 ? -17.112 -7.833 18.413 1.00 84.25 919 LYS A CA 1
ATOM 7364 C C . LYS A 1 919 ? -17.701 -7.594 17.026 1.00 84.25 919 LYS A C 1
ATOM 7366 O O . LYS A 1 919 ? -18.663 -6.842 16.894 1.00 84.25 919 LYS A O 1
ATOM 7371 N N . ARG A 1 920 ? -17.152 -8.243 15.998 1.00 82.31 920 ARG A N 1
ATOM 7372 C CA . ARG A 1 920 ? -17.658 -8.134 14.626 1.00 82.31 920 ARG A CA 1
ATOM 7373 C C . ARG A 1 920 ? -19.095 -8.641 14.514 1.00 82.31 920 ARG A C 1
ATOM 7375 O O . ARG A 1 920 ? -19.933 -7.944 13.957 1.00 82.31 920 ARG A O 1
ATOM 7382 N N . ARG A 1 921 ? -19.410 -9.812 15.070 1.00 82.94 921 ARG A N 1
ATOM 7383 C CA . ARG A 1 921 ? -20.783 -10.337 15.025 1.00 82.94 921 ARG A CA 1
ATOM 7384 C C . ARG A 1 921 ? -21.765 -9.389 15.725 1.00 82.94 921 ARG A C 1
ATOM 7386 O O . ARG A 1 921 ? -22.820 -9.092 15.178 1.00 82.94 921 ARG A O 1
ATOM 7393 N N . LEU A 1 922 ? -21.381 -8.816 16.868 1.00 86.00 922 LEU A N 1
ATOM 7394 C CA . LEU A 1 922 ? -22.186 -7.820 17.587 1.00 86.00 922 LEU A CA 1
ATOM 7395 C C . LEU A 1 922 ? -22.385 -6.510 16.805 1.00 86.00 922 LEU A C 1
ATOM 7397 O O . LEU A 1 922 ? -23.461 -5.922 16.889 1.00 86.00 922 LEU A O 1
ATOM 7401 N N . SER A 1 923 ? -21.390 -6.040 16.040 1.00 87.19 923 SER A N 1
ATOM 7402 C CA . SER A 1 923 ? -21.553 -4.834 15.212 1.00 87.19 923 SER A CA 1
ATOM 7403 C C . SER A 1 923 ? -22.471 -5.068 14.016 1.00 87.19 923 SER A C 1
ATOM 7405 O O . SER A 1 923 ? -23.209 -4.163 13.622 1.00 87.19 923 SER A O 1
ATOM 7407 N N . VAL A 1 924 ? -22.448 -6.274 13.448 1.00 86.56 924 VAL A N 1
ATOM 7408 C CA . VAL A 1 924 ? -23.268 -6.638 12.291 1.00 86.56 924 VAL A CA 1
ATOM 7409 C C . VAL A 1 924 ? -24.714 -6.956 12.698 1.00 86.56 924 VAL A C 1
ATOM 7411 O O . VAL A 1 924 ? -25.637 -6.486 12.037 1.00 86.56 924 VAL A O 1
ATOM 7414 N N . CYS A 1 925 ? -24.930 -7.663 13.812 1.00 87.12 925 CYS A N 1
ATOM 7415 C CA . CYS A 1 925 ? -26.261 -7.993 14.349 1.00 87.12 925 CYS A CA 1
ATOM 7416 C C . CYS A 1 925 ? -27.000 -6.801 14.991 1.00 87.12 925 CYS A C 1
ATOM 7418 O O . CYS A 1 925 ? -27.958 -7.006 15.729 1.00 87.12 925 CYS A O 1
ATOM 7420 N N . ASN A 1 926 ? -26.566 -5.562 14.757 1.00 90.12 926 ASN A N 1
ATOM 7421 C CA . ASN A 1 926 ? -27.211 -4.381 15.323 1.00 90.12 926 ASN A CA 1
ATOM 7422 C C . ASN A 1 926 ? -28.688 -4.282 14.866 1.00 90.12 926 ASN A C 1
ATOM 7424 O O . ASN A 1 926 ? -28.927 -4.181 13.658 1.00 90.12 926 ASN A O 1
ATOM 7428 N N . PRO A 1 927 ? -29.671 -4.221 15.787 1.00 89.88 927 PRO A N 1
ATOM 7429 C CA . PRO A 1 927 ? -31.089 -4.097 15.436 1.00 89.88 927 PRO A CA 1
ATOM 7430 C C . PRO A 1 927 ? -31.405 -2.902 14.528 1.00 89.88 927 PRO A C 1
ATOM 7432 O O . PRO A 1 927 ? -32.155 -3.023 13.562 1.00 89.88 927 PRO A O 1
ATOM 7435 N N . ASN A 1 928 ? -30.767 -1.751 14.759 1.00 89.69 928 ASN A N 1
ATOM 7436 C CA . ASN A 1 928 ? -30.978 -0.565 13.922 1.00 89.69 928 ASN A CA 1
ATOM 7437 C C . ASN A 1 928 ? -30.461 -0.765 12.489 1.00 89.69 928 ASN A C 1
ATOM 7439 O O . ASN A 1 928 ? -31.005 -0.191 11.543 1.00 89.69 928 ASN A O 1
ATOM 7443 N N . LYS A 1 929 ? -29.434 -1.607 12.311 1.00 90.56 929 LYS A N 1
ATOM 7444 C CA . LYS A 1 929 ? -28.927 -1.992 10.990 1.00 90.56 929 LYS A CA 1
ATOM 7445 C C . LYS A 1 929 ? -29.939 -2.875 10.255 1.00 90.56 929 LYS A C 1
ATOM 7447 O O . LYS A 1 929 ? -30.192 -2.638 9.075 1.00 90.56 929 LYS A O 1
ATOM 7452 N N . PHE A 1 930 ? -30.576 -3.810 10.963 1.00 91.12 930 PHE A N 1
ATOM 7453 C CA . PHE A 1 930 ? -31.663 -4.629 10.422 1.00 91.12 930 PHE A CA 1
ATOM 7454 C C . PHE A 1 930 ? -32.844 -3.763 9.972 1.00 91.12 930 PHE A C 1
ATOM 7456 O O . PHE A 1 930 ? -33.269 -3.856 8.823 1.00 91.12 930 PHE A O 1
ATOM 7463 N N . ARG A 1 931 ? -33.318 -2.862 10.844 1.00 90.12 931 ARG A N 1
ATOM 7464 C CA . ARG A 1 931 ? -34.426 -1.933 10.554 1.00 90.12 931 ARG A CA 1
ATOM 7465 C C . ARG A 1 931 ? -34.158 -1.106 9.301 1.00 90.12 931 ARG A C 1
ATOM 7467 O O . ARG A 1 931 ? -34.990 -1.034 8.406 1.00 90.12 931 ARG A O 1
ATOM 7474 N N . THR A 1 932 ? -32.949 -0.561 9.204 1.00 91.19 932 THR A N 1
ATOM 7475 C CA . THR A 1 932 ? -32.505 0.205 8.034 1.00 91.19 932 THR A CA 1
ATOM 7476 C C . THR A 1 932 ? -32.491 -0.648 6.762 1.00 91.19 932 THR A C 1
ATOM 7478 O O . THR A 1 932 ? -32.947 -0.198 5.713 1.00 91.19 932 THR A O 1
ATOM 7481 N N . CYS A 1 933 ? -31.992 -1.887 6.841 1.00 92.56 933 CYS A N 1
ATOM 7482 C CA . CYS A 1 933 ? -31.980 -2.818 5.713 1.00 92.56 933 CYS A CA 1
ATOM 7483 C C . CYS A 1 933 ? -33.403 -3.137 5.229 1.00 92.56 933 CYS A C 1
ATOM 7485 O O . CYS A 1 933 ? -33.666 -3.056 4.031 1.00 92.56 933 CYS A O 1
ATOM 7487 N N . GLN A 1 934 ? -34.327 -3.416 6.153 1.00 92.06 934 GLN A N 1
ATOM 7488 C CA . GLN A 1 934 ? -35.737 -3.664 5.849 1.00 92.06 934 GLN A CA 1
ATOM 7489 C C . GLN A 1 934 ? -36.386 -2.463 5.147 1.00 92.06 934 GLN A C 1
ATOM 7491 O O . GLN A 1 934 ? -37.015 -2.640 4.104 1.00 92.06 934 GLN A O 1
ATOM 7496 N N . SER A 1 935 ? -36.199 -1.246 5.670 1.00 90.44 935 SER A N 1
ATOM 7497 C CA . SER A 1 935 ? -36.753 -0.030 5.061 1.00 90.44 935 SER A CA 1
ATOM 7498 C C . SER A 1 935 ? -36.223 0.204 3.644 1.00 90.44 935 SER A C 1
ATOM 7500 O O . SER A 1 935 ? -36.993 0.557 2.754 1.00 90.44 935 SER A O 1
ATOM 7502 N N . LEU A 1 936 ? -34.927 -0.031 3.405 1.00 91.38 936 LEU A N 1
ATOM 7503 C CA . LEU A 1 936 ? -34.331 0.095 2.071 1.00 91.38 936 LEU A CA 1
ATOM 7504 C C . LEU A 1 936 ? -34.878 -0.941 1.085 1.00 91.38 936 LEU A C 1
ATOM 7506 O O . LEU A 1 936 ? -35.149 -0.598 -0.066 1.00 91.38 936 LEU A O 1
ATOM 7510 N N . ILE A 1 937 ? -35.063 -2.188 1.528 1.00 91.88 937 ILE A N 1
ATOM 7511 C CA . ILE A 1 937 ? -35.666 -3.241 0.703 1.00 91.88 937 ILE A CA 1
ATOM 7512 C C . ILE A 1 937 ? -37.091 -2.838 0.314 1.00 91.88 937 ILE A C 1
ATOM 7514 O O . ILE A 1 937 ? -37.406 -2.806 -0.870 1.00 91.88 937 ILE A O 1
ATOM 7518 N N . GLN A 1 938 ? -37.923 -2.440 1.280 1.00 90.31 938 GLN A N 1
ATOM 7519 C CA . GLN A 1 938 ? -39.302 -2.013 1.018 1.00 90.31 938 GLN A CA 1
ATOM 7520 C C . GLN A 1 938 ? -39.367 -0.802 0.073 1.00 90.31 938 GLN A C 1
ATOM 7522 O O . GLN A 1 938 ? -40.160 -0.793 -0.867 1.00 90.31 938 GLN A O 1
ATOM 7527 N N . TYR A 1 939 ? -38.498 0.195 0.273 1.00 88.56 939 TYR A N 1
ATOM 7528 C CA . TYR A 1 939 ? -38.426 1.397 -0.563 1.00 88.56 939 TYR A CA 1
ATOM 7529 C C . TYR A 1 939 ? -38.117 1.085 -2.038 1.00 88.56 939 TYR A C 1
ATOM 7531 O O . TYR A 1 939 ? -38.687 1.705 -2.943 1.00 88.56 939 TYR A O 1
ATOM 7539 N N . HIS A 1 940 ? -37.222 0.130 -2.298 1.00 88.06 940 HIS A N 1
ATOM 7540 C CA . HIS A 1 940 ? -36.812 -0.243 -3.656 1.00 88.06 940 HIS A CA 1
ATOM 7541 C C . HIS A 1 940 ? -37.711 -1.319 -4.283 1.00 88.06 940 HIS A C 1
ATOM 7543 O O . HIS A 1 940 ? -37.948 -1.280 -5.491 1.00 88.06 940 HIS A O 1
ATOM 7549 N N . GLU A 1 941 ? -38.307 -2.213 -3.489 1.00 88.31 941 GLU A N 1
ATOM 7550 C CA . GLU A 1 941 ? -39.319 -3.167 -3.968 1.00 88.31 941 GLU A CA 1
ATOM 7551 C C . GLU A 1 941 ? -40.581 -2.443 -4.466 1.00 88.31 941 GLU A C 1
ATOM 7553 O O . GLU A 1 941 ? -41.105 -2.802 -5.520 1.00 88.31 941 GLU A O 1
ATOM 7558 N N . GLN A 1 942 ? -41.001 -1.355 -3.804 1.00 86.31 942 GLN A N 1
ATOM 7559 C CA . GLN A 1 942 ? -42.087 -0.478 -4.280 1.00 86.31 942 GLN A CA 1
ATOM 7560 C C . GLN A 1 942 ? -41.804 0.146 -5.657 1.00 86.31 942 GLN A C 1
ATOM 7562 O O . GLN A 1 942 ? -42.729 0.453 -6.403 1.00 86.31 942 GLN A O 1
ATOM 7567 N N . ARG A 1 943 ? -40.525 0.315 -6.013 1.00 84.38 943 ARG A N 1
ATOM 7568 C CA . ARG A 1 943 ? -40.071 0.826 -7.319 1.00 84.38 943 ARG A CA 1
ATOM 7569 C C . ARG A 1 943 ? -39.785 -0.289 -8.323 1.00 84.38 943 ARG A C 1
ATOM 7571 O O . ARG A 1 943 ? -39.249 -0.020 -9.397 1.00 84.38 943 ARG A O 1
ATOM 7578 N N . ASN A 1 944 ? -40.096 -1.538 -7.975 1.00 84.69 944 ASN A N 1
ATOM 7579 C CA . ASN A 1 944 ? -39.825 -2.721 -8.787 1.00 84.69 944 ASN A CA 1
ATOM 7580 C C . ASN A 1 944 ? -38.341 -2.838 -9.201 1.00 84.69 944 ASN A C 1
ATOM 7582 O O . ASN A 1 944 ? -38.015 -3.203 -10.330 1.00 84.69 944 ASN A O 1
ATOM 7586 N N . ASN A 1 945 ? -37.434 -2.441 -8.303 1.00 84.94 945 ASN A N 1
ATOM 7587 C CA . ASN A 1 945 ? -35.989 -2.535 -8.505 1.00 84.94 945 ASN A CA 1
ATOM 7588 C C . ASN A 1 945 ? -35.484 -3.907 -8.047 1.00 84.94 945 ASN A C 1
ATOM 7590 O O . ASN A 1 945 ? -35.952 -4.436 -7.041 1.00 84.94 945 ASN A O 1
ATOM 7594 N N . LYS A 1 946 ? -34.497 -4.466 -8.754 1.00 87.06 946 LYS A N 1
ATOM 7595 C CA . LYS A 1 946 ? -33.806 -5.696 -8.353 1.00 87.06 946 LYS A CA 1
ATOM 7596 C C . LYS A 1 946 ? -32.740 -5.381 -7.304 1.00 87.06 946 LYS A C 1
ATOM 7598 O O . LYS A 1 946 ? -31.862 -4.547 -7.541 1.00 87.06 946 LYS A O 1
ATOM 7603 N N . ILE A 1 947 ? -32.815 -6.055 -6.162 1.00 90.19 947 ILE A N 1
ATOM 7604 C CA . ILE A 1 947 ? -32.026 -5.808 -4.956 1.00 90.19 947 ILE A CA 1
ATOM 7605 C C . ILE A 1 947 ? -31.180 -7.036 -4.635 1.00 90.19 947 ILE A C 1
ATOM 7607 O O . ILE A 1 947 ? -31.683 -8.155 -4.523 1.00 90.19 947 ILE A O 1
ATOM 7611 N N . ILE A 1 948 ? -29.886 -6.819 -4.425 1.00 89.50 948 ILE A N 1
ATOM 7612 C CA . ILE A 1 948 ? -28.979 -7.841 -3.910 1.00 89.50 948 ILE A CA 1
ATOM 7613 C C . ILE A 1 948 ? -28.435 -7.386 -2.563 1.00 89.50 948 ILE A C 1
ATOM 7615 O O . ILE A 1 948 ? -27.830 -6.319 -2.448 1.00 89.50 948 ILE A O 1
ATOM 7619 N N . VAL A 1 949 ? -28.624 -8.219 -1.543 1.00 90.44 949 VAL A N 1
ATOM 7620 C CA . VAL A 1 949 ? -28.145 -7.956 -0.188 1.00 90.44 949 VAL A CA 1
ATOM 7621 C C . VAL A 1 949 ? -26.948 -8.848 0.121 1.00 90.44 949 VAL A C 1
ATOM 7623 O O . VAL A 1 949 ? -27.036 -10.070 0.032 1.00 90.44 949 VAL A O 1
ATOM 7626 N N . PHE A 1 950 ? -25.820 -8.251 0.501 1.00 87.56 950 PHE A N 1
ATOM 7627 C CA . PHE A 1 950 ? -24.583 -8.962 0.811 1.00 87.56 950 PHE A CA 1
ATOM 7628 C C . PHE A 1 950 ? -24.276 -8.975 2.305 1.00 87.56 950 PHE A C 1
ATOM 7630 O O . PHE A 1 950 ? -24.268 -7.933 2.972 1.00 87.56 950 PHE A O 1
ATOM 7637 N N . SER A 1 951 ? -23.919 -10.159 2.802 1.00 86.81 951 SER A N 1
ATOM 7638 C CA . SER A 1 951 ? -23.323 -10.338 4.126 1.00 86.81 951 SER A CA 1
ATOM 7639 C C . SER A 1 951 ? -22.204 -11.377 4.079 1.00 86.81 951 SER A C 1
ATOM 7641 O O . SER A 1 951 ? -22.385 -12.482 3.572 1.00 86.81 951 SER A O 1
ATOM 7643 N N . ASP A 1 952 ? -21.045 -11.033 4.639 1.00 82.38 952 ASP A N 1
ATOM 7644 C CA . ASP A 1 952 ? -19.927 -11.964 4.809 1.00 82.38 952 ASP A CA 1
ATOM 7645 C C . ASP A 1 952 ? -20.151 -12.935 5.982 1.00 82.38 952 ASP A C 1
ATOM 7647 O O . ASP A 1 952 ? -19.628 -14.049 5.961 1.00 82.38 952 ASP A O 1
ATOM 7651 N N . ASP A 1 953 ? -20.918 -12.526 6.999 1.00 83.94 953 ASP A N 1
ATOM 7652 C CA . ASP A 1 953 ? -21.290 -13.383 8.129 1.00 83.94 953 ASP A CA 1
ATOM 7653 C C . ASP A 1 953 ? -22.530 -14.219 7.769 1.00 83.94 953 ASP A C 1
ATOM 7655 O O . ASP A 1 953 ? -23.588 -13.667 7.444 1.00 83.94 953 ASP A O 1
ATOM 7659 N N . LEU A 1 954 ? -22.374 -15.549 7.809 1.00 84.25 954 LEU A N 1
ATOM 7660 C CA . LEU A 1 954 ? -23.412 -16.521 7.454 1.00 84.25 954 LEU A CA 1
ATOM 7661 C C . LEU A 1 954 ? -24.586 -16.515 8.435 1.00 84.25 954 LEU A C 1
ATOM 7663 O O . LEU A 1 954 ? -25.728 -16.594 7.999 1.00 84.25 954 LEU A O 1
ATOM 7667 N N . PHE A 1 955 ? -24.320 -16.374 9.735 1.00 83.25 955 PHE A N 1
ATOM 7668 C CA . PHE A 1 955 ? -25.372 -16.354 10.751 1.00 83.25 955 PHE A CA 1
ATOM 7669 C C . PHE A 1 955 ? -26.280 -15.138 10.555 1.00 83.25 955 PHE A C 1
ATOM 7671 O O . PHE A 1 955 ? -27.505 -15.245 10.585 1.00 83.25 955 PHE A O 1
ATOM 7678 N N . VAL A 1 956 ? -25.677 -13.981 10.279 1.00 84.12 956 VAL A N 1
ATOM 7679 C CA . VAL A 1 956 ? -26.410 -12.746 9.968 1.00 84.12 956 VAL A CA 1
ATOM 7680 C C . VAL A 1 956 ? -27.204 -12.905 8.677 1.00 84.12 956 VAL A C 1
ATOM 7682 O O . VAL A 1 956 ? -28.371 -12.531 8.641 1.00 84.12 956 VAL A O 1
ATOM 7685 N N . LEU A 1 957 ? -26.589 -13.456 7.626 1.00 88.69 957 LEU A N 1
ATOM 7686 C CA . LEU A 1 957 ? -27.251 -13.674 6.339 1.00 88.69 957 LEU A CA 1
ATOM 7687 C C . LEU A 1 957 ? -28.524 -14.514 6.511 1.00 88.69 957 LEU A C 1
ATOM 7689 O O . LEU A 1 957 ? -29.585 -14.104 6.051 1.00 88.69 957 LEU A O 1
ATOM 7693 N N . GLU A 1 958 ? -28.416 -15.652 7.200 1.00 87.94 958 GLU A N 1
ATOM 7694 C CA . GLU A 1 958 ? -29.537 -16.560 7.463 1.00 87.94 958 GLU A CA 1
ATOM 7695 C C . GLU A 1 958 ? -30.599 -15.891 8.341 1.00 87.94 958 GLU A C 1
ATOM 7697 O O . GLU A 1 958 ? -31.782 -15.937 8.016 1.00 87.94 958 GLU A O 1
ATOM 7702 N N . THR A 1 959 ? -30.190 -15.189 9.402 1.00 85.81 959 THR A N 1
ATOM 7703 C CA . THR A 1 959 ? -31.119 -14.476 10.294 1.00 85.81 959 THR A CA 1
ATOM 7704 C C . THR A 1 959 ? -31.913 -13.406 9.543 1.00 85.81 959 THR A C 1
ATOM 7706 O O . THR A 1 959 ? -33.126 -13.301 9.720 1.00 85.81 959 THR A O 1
ATOM 7709 N N . TYR A 1 960 ? -31.252 -12.622 8.683 1.00 89.94 960 TYR A N 1
ATOM 7710 C CA . TYR A 1 960 ? -31.906 -11.586 7.881 1.00 89.94 960 TYR A CA 1
ATOM 7711 C C . TYR A 1 960 ? -32.850 -12.189 6.845 1.00 89.94 960 TYR A C 1
ATOM 7713 O O . TYR A 1 960 ? -33.996 -11.757 6.744 1.00 89.94 960 TYR A O 1
ATOM 7721 N N . ALA A 1 961 ? -32.391 -13.198 6.106 1.00 90.56 961 ALA A N 1
ATOM 7722 C CA . ALA A 1 961 ? -33.176 -13.826 5.055 1.00 90.56 961 ALA A CA 1
ATOM 7723 C C . ALA A 1 961 ? -34.418 -14.548 5.600 1.00 90.56 961 ALA A C 1
ATOM 7725 O O . ALA A 1 961 ? -35.505 -14.373 5.055 1.00 90.56 961 ALA A O 1
ATOM 7726 N N . LEU A 1 962 ? -34.281 -15.291 6.707 1.00 89.94 962 LEU A N 1
ATOM 7727 C CA . LEU A 1 962 ? -35.392 -16.010 7.339 1.00 89.94 962 LEU A CA 1
ATOM 7728 C C . LEU A 1 962 ? -36.418 -15.062 7.967 1.00 89.94 962 LEU A C 1
ATOM 7730 O O . LEU A 1 962 ? -37.615 -15.305 7.863 1.00 89.94 962 LEU A O 1
ATOM 7734 N N . LYS A 1 963 ? -35.979 -13.970 8.610 1.00 88.62 963 LYS A N 1
ATOM 7735 C CA . LYS A 1 963 ? -36.904 -12.993 9.214 1.00 88.62 963 LYS A CA 1
ATOM 7736 C C . LYS A 1 963 ? -37.642 -12.146 8.177 1.00 88.62 963 LYS A C 1
ATOM 7738 O O . LYS A 1 963 ? -38.758 -11.723 8.448 1.00 88.62 963 LYS A O 1
ATOM 7743 N N . LEU A 1 964 ? -37.024 -11.879 7.025 1.00 89.25 964 LEU A N 1
ATOM 7744 C CA . LEU A 1 964 ? -37.619 -11.087 5.941 1.00 89.25 964 LEU A CA 1
ATOM 7745 C C . LEU A 1 964 ? -38.329 -11.937 4.875 1.00 89.25 964 LEU A C 1
ATOM 7747 O O . LEU A 1 964 ? -38.863 -11.363 3.927 1.00 89.25 964 LEU A O 1
ATOM 7751 N N . ASP A 1 965 ? -38.314 -13.265 5.022 1.00 90.62 965 ASP A N 1
ATOM 7752 C CA . ASP A 1 965 ? -38.854 -14.239 4.068 1.00 90.62 965 ASP A CA 1
ATOM 7753 C C . ASP A 1 965 ? -38.332 -14.024 2.633 1.00 90.62 965 ASP A C 1
ATOM 7755 O O . ASP A 1 965 ? -39.081 -13.819 1.676 1.00 90.62 965 ASP A O 1
ATOM 7759 N N . LYS A 1 966 ? -36.999 -13.983 2.485 1.00 91.62 966 LYS A N 1
ATOM 7760 C CA . LYS A 1 966 ? -36.318 -13.762 1.195 1.00 91.62 966 LYS A CA 1
ATOM 7761 C C . LYS A 1 966 ? -35.342 -14.901 0.868 1.00 91.62 966 LYS A C 1
ATOM 7763 O O . LYS A 1 966 ? -34.706 -15.442 1.773 1.00 91.62 966 LYS A O 1
ATOM 7768 N N . PRO A 1 967 ? -35.150 -15.241 -0.423 1.00 90.56 967 PRO A N 1
ATOM 7769 C CA . PRO A 1 967 ? -34.213 -16.285 -0.829 1.00 90.56 967 PRO A CA 1
ATOM 7770 C C . PRO A 1 967 ? -32.763 -15.888 -0.528 1.00 90.56 967 PRO A C 1
ATOM 7772 O O . PRO A 1 967 ? -32.369 -14.730 -0.705 1.00 90.56 967 PRO A O 1
ATOM 7775 N N . PHE A 1 968 ? -31.944 -16.861 -0.121 1.00 89.75 968 PHE A N 1
ATOM 7776 C CA . PHE A 1 968 ? -30.534 -16.645 0.202 1.00 89.75 968 PHE A CA 1
ATOM 7777 C C . PHE A 1 968 ? -29.624 -17.741 -0.358 1.00 89.75 968 PHE A C 1
ATOM 7779 O O . PHE A 1 968 ? -29.999 -18.906 -0.443 1.00 89.75 968 PHE A O 1
ATOM 7786 N N . ILE A 1 969 ? -28.397 -17.369 -0.732 1.00 87.00 969 ILE A N 1
ATOM 7787 C CA . ILE A 1 969 ? -27.384 -18.284 -1.264 1.00 87.00 969 ILE A CA 1
ATOM 7788 C C . ILE A 1 969 ? -26.142 -18.270 -0.372 1.00 87.00 969 ILE A C 1
ATOM 7790 O O . ILE A 1 969 ? -25.460 -17.253 -0.221 1.00 87.00 969 ILE A O 1
ATOM 7794 N N . HIS A 1 970 ? -25.795 -19.448 0.150 1.00 83.69 970 HIS A N 1
ATOM 7795 C CA . HIS A 1 970 ? -24.573 -19.697 0.914 1.00 83.69 970 HIS A CA 1
ATOM 7796 C C . HIS A 1 970 ? -23.805 -20.931 0.400 1.00 83.69 970 HIS A C 1
ATOM 7798 O O . HIS A 1 970 ? -24.179 -21.568 -0.591 1.00 83.69 970 HIS A O 1
ATOM 7804 N N . GLY A 1 971 ? -22.676 -21.253 1.043 1.00 77.50 971 GLY A N 1
ATOM 7805 C CA . GLY A 1 971 ? -21.730 -22.284 0.591 1.00 77.50 971 GLY A CA 1
ATOM 7806 C C . GLY A 1 971 ? -22.304 -23.700 0.474 1.00 77.50 971 GLY A C 1
ATOM 7807 O O . GLY A 1 971 ? -21.834 -24.458 -0.372 1.00 77.50 971 GLY A O 1
ATOM 7808 N N . ASN A 1 972 ? -23.359 -24.019 1.228 1.00 79.12 972 ASN A N 1
ATOM 7809 C CA . ASN A 1 972 ? -23.930 -25.370 1.274 1.00 79.12 972 ASN A CA 1
ATOM 7810 C C . ASN A 1 972 ? -25.096 -25.585 0.292 1.00 79.12 972 ASN A C 1
ATOM 7812 O O . ASN A 1 972 ? -25.506 -26.723 0.098 1.00 79.12 972 ASN A O 1
ATOM 7816 N N . VAL A 1 973 ? -25.609 -24.526 -0.346 1.00 81.94 973 VAL A N 1
ATOM 7817 C CA . VAL A 1 973 ? -26.679 -24.629 -1.359 1.00 81.94 973 VAL A CA 1
ATOM 7818 C C . VAL A 1 973 ? -26.173 -25.411 -2.576 1.00 81.94 973 VAL A C 1
ATOM 7820 O O . VAL A 1 973 ? -25.045 -25.196 -3.027 1.00 81.94 973 VAL A O 1
ATOM 7823 N N . SER A 1 974 ? -26.978 -26.318 -3.129 1.00 79.88 974 SER A N 1
ATOM 7824 C CA . SER A 1 974 ? -26.554 -27.122 -4.285 1.00 79.88 974 SER A CA 1
ATOM 7825 C C . SER A 1 974 ? -26.379 -26.263 -5.550 1.00 79.88 974 SER A C 1
ATOM 7827 O O . SER A 1 974 ? -26.979 -25.199 -5.688 1.00 79.88 974 SER A O 1
ATOM 7829 N N . HIS A 1 975 ? -25.547 -26.695 -6.507 1.00 76.06 975 HIS A N 1
ATOM 7830 C CA . HIS A 1 975 ? -25.323 -25.923 -7.740 1.00 76.06 975 HIS A CA 1
ATOM 7831 C C . HIS A 1 975 ? -26.610 -25.728 -8.564 1.00 76.06 975 HIS A C 1
ATOM 7833 O O . HIS A 1 975 ? -26.836 -24.635 -9.077 1.00 76.06 975 HIS A O 1
ATOM 7839 N N . ASN A 1 976 ? -27.471 -26.747 -8.628 1.00 78.50 976 ASN A N 1
ATOM 7840 C CA . ASN A 1 976 ? -28.730 -26.689 -9.376 1.00 78.50 976 ASN A CA 1
ATOM 7841 C C . ASN A 1 976 ? -29.725 -25.717 -8.734 1.00 78.50 976 ASN A C 1
ATOM 7843 O O . ASN A 1 976 ? -30.283 -24.865 -9.419 1.00 78.50 976 ASN A O 1
ATOM 7847 N N . GLU A 1 977 ? -29.883 -25.793 -7.413 1.00 83.06 977 GLU A N 1
ATOM 7848 C CA . GLU A 1 977 ? -30.740 -24.884 -6.648 1.00 83.06 977 GLU A CA 1
ATOM 7849 C C . GLU A 1 977 ? -30.266 -23.430 -6.768 1.00 83.06 977 GLU A C 1
ATOM 7851 O O . GLU A 1 977 ? -31.070 -22.527 -6.977 1.00 83.06 977 GLU A O 1
ATOM 7856 N N . ARG A 1 978 ? -28.946 -23.194 -6.749 1.00 80.81 978 ARG A N 1
ATOM 7857 C CA . ARG A 1 978 ? -28.378 -21.860 -7.006 1.00 80.81 978 ARG A CA 1
ATOM 7858 C C . ARG A 1 978 ? -28.761 -21.319 -8.380 1.00 80.81 978 ARG A C 1
ATOM 7860 O O . ARG A 1 978 ? -29.148 -20.160 -8.473 1.00 80.81 978 ARG A O 1
ATOM 7867 N N . ILE A 1 979 ? -28.633 -22.124 -9.438 1.00 79.81 979 ILE A N 1
ATOM 7868 C CA . ILE A 1 979 ? -29.002 -21.702 -10.799 1.00 79.81 979 ILE A CA 1
ATOM 7869 C C . ILE A 1 979 ? -30.491 -21.362 -10.856 1.00 79.81 979 ILE A C 1
ATOM 7871 O O . ILE A 1 979 ? -30.846 -20.327 -11.416 1.00 79.81 979 ILE A O 1
ATOM 7875 N N . GLN A 1 980 ? -31.341 -22.188 -10.245 1.00 83.94 980 GLN A N 1
ATOM 7876 C CA . GLN A 1 980 ? -32.782 -21.965 -10.216 1.00 83.94 980 GLN A CA 1
ATOM 7877 C C . GLN A 1 980 ? -33.138 -20.652 -9.507 1.00 83.94 980 GLN A C 1
ATOM 7879 O O . GLN A 1 980 ? -33.796 -19.808 -10.104 1.00 83.94 980 GLN A O 1
ATOM 7884 N N . LEU A 1 981 ? -32.609 -20.413 -8.301 1.00 85.06 981 LEU A N 1
ATOM 7885 C CA . LEU A 1 981 ? -32.831 -19.166 -7.555 1.00 85.06 981 LEU A CA 1
ATOM 7886 C C . LEU A 1 981 ? -32.404 -17.919 -8.343 1.00 85.06 981 LEU A C 1
ATOM 7888 O O . LEU A 1 981 ? -33.037 -16.868 -8.251 1.00 85.06 981 LEU A O 1
ATOM 7892 N N . LEU A 1 982 ? -31.331 -18.022 -9.129 1.00 82.56 982 LEU A N 1
ATOM 7893 C CA . LEU A 1 982 ? -30.817 -16.908 -9.925 1.00 82.56 982 LEU A CA 1
ATOM 7894 C C . LEU A 1 982 ? -31.622 -16.689 -11.206 1.00 82.56 982 LEU A C 1
ATOM 7896 O O . LEU A 1 982 ? -31.864 -15.542 -11.577 1.00 82.56 982 LEU A O 1
ATOM 7900 N N . GLN A 1 983 ? -32.089 -17.759 -11.851 1.00 83.00 983 GLN A N 1
ATOM 7901 C CA . GLN A 1 983 ? -33.034 -17.662 -12.964 1.00 83.00 983 GLN A CA 1
ATOM 7902 C C . GLN A 1 983 ? -34.372 -17.079 -12.506 1.00 83.00 983 GLN A C 1
ATOM 7904 O O . GLN A 1 983 ? -34.919 -16.213 -13.189 1.00 83.00 983 GLN A O 1
ATOM 7909 N N . ASP A 1 984 ? -34.857 -17.493 -11.335 1.00 85.38 984 ASP A N 1
ATOM 7910 C CA . ASP A 1 984 ? -36.066 -16.954 -10.722 1.00 85.38 984 ASP A CA 1
ATOM 7911 C C . ASP A 1 984 ? -35.890 -15.468 -10.407 1.00 85.38 984 ASP A C 1
ATOM 7913 O O . ASP A 1 984 ? -36.739 -14.663 -10.776 1.00 85.38 984 ASP A O 1
ATOM 7917 N N . PHE A 1 985 ? -34.759 -15.064 -9.825 1.00 86.69 985 PHE A N 1
ATOM 7918 C CA . PHE A 1 985 ? -34.457 -13.652 -9.582 1.00 86.69 985 PHE A CA 1
ATOM 7919 C C . PHE A 1 985 ? -34.417 -12.815 -10.874 1.00 86.69 985 PHE A C 1
ATOM 7921 O O . PHE A 1 985 ? -34.914 -11.688 -10.889 1.00 86.69 985 PHE A O 1
ATOM 7928 N N . GLN A 1 986 ? -33.855 -13.354 -11.964 1.00 81.69 986 GLN A N 1
ATOM 7929 C CA . GLN A 1 986 ? -33.767 -12.658 -13.254 1.00 81.69 986 GLN A CA 1
ATOM 7930 C C . GLN A 1 986 ? -35.119 -12.553 -13.972 1.00 81.69 986 GLN A C 1
ATOM 7932 O O . GLN A 1 986 ? -35.431 -11.504 -14.531 1.00 81.69 986 GLN A O 1
ATOM 7937 N N . ARG A 1 987 ? -35.911 -13.633 -13.995 1.00 83.31 987 ARG A N 1
ATOM 7938 C CA . ARG A 1 987 ? -37.128 -13.736 -14.822 1.00 83.31 987 ARG A CA 1
ATOM 7939 C C . ARG A 1 987 ? -38.404 -13.356 -14.079 1.00 83.31 987 ARG A C 1
ATOM 7941 O O . ARG A 1 987 ? -39.327 -12.827 -14.691 1.00 83.31 987 ARG A O 1
ATOM 7948 N N . ASN A 1 988 ? -38.487 -13.644 -12.782 1.00 83.31 988 ASN A N 1
ATOM 7949 C CA . ASN A 1 988 ? -39.698 -13.431 -11.999 1.00 83.31 988 ASN A CA 1
ATOM 7950 C C . ASN A 1 988 ? -39.731 -12.004 -11.440 1.00 83.31 988 ASN A C 1
ATOM 7952 O O . ASN A 1 988 ? -38.820 -11.583 -10.731 1.00 83.31 988 ASN A O 1
ATOM 7956 N N . SER A 1 989 ? -40.794 -11.252 -11.719 1.00 75.69 989 SER A N 1
ATOM 7957 C CA . SER A 1 989 ? -40.986 -9.888 -11.208 1.00 75.69 989 SER A CA 1
ATOM 7958 C C . SER A 1 989 ? -41.482 -9.829 -9.758 1.00 75.69 989 SER A C 1
ATOM 7960 O O . SER A 1 989 ? -41.419 -8.768 -9.146 1.00 75.69 989 SER A O 1
ATOM 7962 N N . LYS A 1 990 ? -41.955 -10.946 -9.184 1.00 77.12 990 LYS A N 1
ATOM 7963 C CA . LYS A 1 990 ? -42.392 -11.006 -7.776 1.00 77.12 990 LYS A CA 1
ATOM 7964 C C . LYS A 1 990 ? -41.220 -11.123 -6.800 1.00 77.12 990 LYS A C 1
ATOM 7966 O O . LYS A 1 990 ? -41.285 -10.585 -5.699 1.00 77.12 990 LYS A O 1
ATOM 7971 N N . ASN A 1 991 ? -40.138 -11.783 -7.215 1.00 81.56 991 ASN A N 1
ATOM 7972 C CA . ASN A 1 991 ? -38.945 -11.980 -6.394 1.00 81.56 991 ASN A CA 1
ATOM 7973 C C . ASN A 1 991 ? -37.855 -10.998 -6.817 1.00 81.56 991 ASN A C 1
ATOM 7975 O O . ASN A 1 991 ? -37.045 -11.265 -7.706 1.00 81.56 991 ASN A O 1
ATOM 7979 N N . ASN A 1 992 ? -37.860 -9.835 -6.171 1.00 87.56 992 ASN A N 1
ATOM 7980 C CA . ASN A 1 992 ? -36.936 -8.748 -6.478 1.00 87.56 992 ASN A CA 1
ATOM 7981 C C . ASN A 1 992 ? -35.725 -8.673 -5.552 1.00 87.56 992 ASN A C 1
ATOM 7983 O O . ASN A 1 992 ? -34.813 -7.916 -5.859 1.00 87.56 992 ASN A O 1
ATOM 7987 N N . THR A 1 993 ? -35.675 -9.463 -4.478 1.00 90.69 993 THR A N 1
ATOM 7988 C CA . THR A 1 993 ? -34.602 -9.405 -3.478 1.00 90.69 993 THR A CA 1
ATOM 7989 C C . THR A 1 993 ? -33.959 -10.770 -3.278 1.00 90.69 993 THR A C 1
ATOM 7991 O O . THR A 1 993 ? -34.665 -11.757 -3.081 1.00 90.69 993 THR A O 1
ATOM 7994 N N . ILE A 1 994 ? -32.624 -10.822 -3.288 1.00 90.81 994 ILE A N 1
ATOM 7995 C CA . ILE A 1 994 ? -31.843 -12.026 -2.971 1.00 90.81 994 ILE A CA 1
ATOM 7996 C C . ILE A 1 994 ? -30.684 -11.706 -2.022 1.00 90.81 994 ILE A C 1
ATOM 7998 O O . ILE A 1 994 ? -30.011 -10.682 -2.157 1.00 90.81 994 ILE A O 1
ATOM 8002 N N . PHE A 1 995 ? -30.435 -12.599 -1.066 1.00 90.69 995 PHE A N 1
ATOM 8003 C CA . PHE A 1 995 ? -29.322 -12.510 -0.122 1.00 90.69 995 PHE A CA 1
ATOM 8004 C C . PHE A 1 995 ? -28.150 -13.376 -0.584 1.00 90.69 995 PHE A C 1
ATOM 8006 O O . PHE A 1 995 ? -28.306 -14.565 -0.850 1.00 90.69 995 PHE A O 1
ATOM 8013 N N . LEU A 1 996 ? -26.951 -12.806 -0.656 1.00 87.69 996 LEU A N 1
ATOM 8014 C CA . LEU A 1 996 ? -25.749 -13.503 -1.107 1.00 87.69 996 LEU A CA 1
ATOM 8015 C C . LEU A 1 996 ? -24.643 -13.440 -0.054 1.00 87.69 996 LEU A C 1
ATOM 8017 O O . LEU A 1 996 ? -24.298 -12.373 0.458 1.00 87.69 996 LEU A O 1
ATOM 8021 N N . SER A 1 997 ? -24.036 -14.594 0.222 1.00 85.75 997 SER A N 1
ATOM 8022 C CA . SER A 1 997 ? -22.809 -14.659 1.014 1.00 85.75 997 SER A CA 1
ATOM 8023 C C . SER A 1 997 ? -21.566 -14.310 0.184 1.00 85.75 997 SER A C 1
ATOM 8025 O O . SER A 1 997 ? -21.634 -14.036 -1.021 1.00 85.75 997 SER A O 1
ATOM 8027 N N . LYS A 1 998 ? -20.382 -14.419 0.801 1.00 73.19 998 LYS A N 1
ATOM 8028 C CA . LYS A 1 998 ? -19.068 -14.259 0.151 1.00 73.19 998 LYS A CA 1
ATOM 8029 C C . LYS A 1 998 ? -18.879 -15.096 -1.128 1.00 73.19 998 LYS A C 1
ATOM 8031 O O . LYS A 1 998 ? -18.053 -14.739 -1.967 1.00 73.19 998 LYS A O 1
ATOM 8036 N N . VAL A 1 999 ? -19.654 -16.171 -1.312 1.00 68.38 999 VAL A N 1
ATOM 8037 C CA . VAL A 1 999 ? -19.644 -17.022 -2.519 1.00 68.38 999 VAL A CA 1
ATOM 8038 C C . VAL A 1 999 ? -20.009 -16.234 -3.786 1.00 68.38 999 VAL A C 1
ATOM 8040 O O . VAL A 1 999 ? -19.445 -16.498 -4.847 1.00 68.38 999 VAL A O 1
ATOM 8043 N N . GLY A 1 1000 ? -20.868 -15.214 -3.678 1.00 59.06 1000 GLY A N 1
ATOM 8044 C CA . GLY A 1 1000 ? -21.221 -14.351 -4.810 1.00 59.06 1000 GLY A CA 1
ATOM 8045 C C . GLY A 1 1000 ? -20.065 -13.473 -5.304 1.00 59.06 1000 GLY A C 1
ATOM 8046 O O . GLY A 1 1000 ? -20.092 -12.987 -6.426 1.00 59.06 1000 GLY A O 1
ATOM 8047 N N . GLY A 1 1001 ? -19.018 -13.274 -4.498 1.00 56.25 1001 GLY A N 1
ATOM 8048 C CA . GLY A 1 1001 ? -17.989 -12.270 -4.762 1.00 56.25 1001 GLY A CA 1
ATOM 8049 C C . GLY A 1 1001 ? -16.839 -12.681 -5.685 1.00 56.25 1001 GLY A C 1
ATOM 8050 O O . GLY A 1 1001 ? -16.073 -11.804 -6.081 1.00 56.25 1001 GLY A O 1
ATOM 8051 N N . THR A 1 1002 ? -16.649 -13.972 -5.976 1.00 54.25 1002 THR A N 1
ATOM 8052 C CA . THR A 1 1002 ? -15.402 -14.458 -6.610 1.00 54.25 1002 THR A CA 1
ATOM 8053 C C . THR A 1 1002 ? -15.587 -15.439 -7.762 1.00 54.25 1002 THR A C 1
ATOM 8055 O O . THR A 1 1002 ? -14.651 -15.602 -8.541 1.00 54.25 1002 THR A O 1
ATOM 8058 N N . SER A 1 1003 ? -16.741 -16.107 -7.874 1.00 49.06 1003 SER A N 1
ATOM 8059 C CA . SER A 1 1003 ? -16.812 -17.361 -8.643 1.00 49.06 1003 SER A CA 1
ATOM 8060 C C . SER A 1 1003 ? -18.104 -17.582 -9.436 1.00 49.06 1003 SER A C 1
ATOM 8062 O O . SER A 1 1003 ? -18.282 -18.681 -9.946 1.00 49.06 1003 SER A O 1
ATOM 8064 N N . PHE A 1 1004 ? -19.016 -16.610 -9.537 1.00 59.56 1004 PHE A N 1
ATOM 8065 C CA . PHE A 1 1004 ? -20.298 -16.795 -10.233 1.00 59.56 1004 PHE A CA 1
ATOM 8066 C C . PHE A 1 1004 ? -20.709 -15.544 -11.026 1.00 59.56 1004 PHE A C 1
ATOM 8068 O O . PHE A 1 1004 ? -20.359 -14.429 -10.634 1.00 59.56 1004 PHE A O 1
ATOM 8075 N N . ASP A 1 1005 ? -21.430 -15.732 -12.136 1.00 59.78 1005 ASP A N 1
ATOM 8076 C CA . ASP A 1 1005 ? -21.996 -14.645 -12.944 1.00 59.78 1005 ASP A CA 1
ATOM 8077 C C . ASP A 1 1005 ? -23.218 -14.049 -12.236 1.00 59.78 1005 ASP A C 1
ATOM 8079 O O . ASP A 1 1005 ? -24.321 -14.589 -12.282 1.00 59.78 1005 ASP A O 1
ATOM 8083 N N . LEU A 1 1006 ? -23.000 -12.982 -11.471 1.00 67.62 1006 LEU A N 1
ATOM 8084 C CA . LEU A 1 1006 ? -24.071 -12.365 -10.701 1.00 67.62 1006 LEU A CA 1
ATOM 8085 C C . LEU A 1 1006 ? -25.134 -11.767 -11.637 1.00 67.62 1006 LEU A C 1
ATOM 8087 O O . LEU A 1 1006 ? -24.780 -11.115 -12.622 1.00 67.62 1006 LEU A O 1
ATOM 8091 N N . PRO A 1 1007 ? -26.428 -11.955 -11.325 1.00 67.31 1007 PRO A N 1
ATOM 8092 C CA . PRO A 1 1007 ? -27.506 -11.385 -12.111 1.00 67.31 1007 PRO A CA 1
ATOM 8093 C C . PRO A 1 1007 ? -27.461 -9.857 -12.058 1.00 67.31 1007 PRO A C 1
ATOM 8095 O O . PRO A 1 1007 ? -27.009 -9.264 -11.077 1.00 67.31 1007 PRO A O 1
ATOM 8098 N N . GLU A 1 1008 ? -27.949 -9.230 -13.125 1.00 74.12 1008 GLU A N 1
ATOM 8099 C CA . GLU A 1 1008 ? -28.041 -7.775 -13.218 1.00 74.12 1008 GLU A CA 1
ATOM 8100 C C . GLU A 1 1008 ? -28.977 -7.250 -12.120 1.00 74.12 1008 GLU A C 1
ATOM 8102 O O . GLU A 1 1008 ? -30.105 -7.729 -11.979 1.00 74.12 1008 GLU A O 1
ATOM 8107 N N . ALA A 1 1009 ? -28.511 -6.283 -11.327 1.00 78.06 1009 ALA A N 1
ATOM 8108 C CA . ALA A 1 1009 ? -29.306 -5.675 -10.266 1.00 78.06 1009 ALA A CA 1
ATOM 8109 C C . ALA A 1 1009 ? -29.174 -4.152 -10.254 1.00 78.06 1009 ALA A C 1
ATOM 8111 O O . ALA A 1 1009 ? -28.179 -3.586 -10.708 1.00 78.06 1009 ALA A O 1
ATOM 8112 N N . ASN A 1 1010 ? -30.198 -3.488 -9.719 1.00 82.75 1010 ASN A N 1
ATOM 8113 C CA . ASN A 1 1010 ? -30.265 -2.028 -9.630 1.00 82.75 1010 ASN A CA 1
ATOM 8114 C C . ASN A 1 1010 ? -29.695 -1.519 -8.306 1.00 82.75 1010 ASN A C 1
ATOM 8116 O O . ASN A 1 1010 ? -29.113 -0.436 -8.249 1.00 82.75 1010 ASN A O 1
ATOM 8120 N N . VAL A 1 1011 ? -29.890 -2.302 -7.244 1.00 87.25 1011 VAL A N 1
ATOM 8121 C CA . VAL A 1 1011 ? -29.580 -1.907 -5.876 1.00 87.25 1011 VAL A CA 1
ATOM 8122 C C . VAL A 1 1011 ? -28.740 -2.979 -5.213 1.00 87.25 1011 VAL A C 1
ATOM 8124 O O . VAL A 1 1011 ? -29.096 -4.157 -5.202 1.00 87.25 1011 VAL A O 1
ATOM 8127 N N . VAL A 1 1012 ? -27.633 -2.559 -4.616 1.00 88.75 1012 VAL A N 1
ATOM 8128 C CA . VAL A 1 1012 ? -26.777 -3.421 -3.806 1.00 88.75 1012 VAL A CA 1
ATOM 8129 C C . VAL A 1 1012 ? -26.753 -2.890 -2.381 1.00 88.75 1012 VAL A C 1
ATOM 8131 O O . VAL A 1 1012 ? -26.409 -1.732 -2.165 1.00 88.75 1012 VAL A O 1
ATOM 8134 N N . ILE A 1 1013 ? -27.098 -3.731 -1.406 1.00 90.81 1013 ILE A N 1
ATOM 8135 C CA . ILE A 1 1013 ? -27.048 -3.395 0.021 1.00 90.81 1013 ILE A CA 1
ATOM 8136 C C . ILE A 1 1013 ? -25.986 -4.263 0.690 1.00 90.81 1013 ILE A C 1
ATOM 8138 O O . ILE A 1 1013 ? -26.103 -5.484 0.725 1.00 90.81 1013 ILE A O 1
ATOM 8142 N N . GLN A 1 1014 ? -24.954 -3.647 1.253 1.00 89.25 1014 GLN A N 1
ATOM 8143 C CA . GLN A 1 1014 ? -23.900 -4.329 1.995 1.00 89.25 1014 GLN A CA 1
ATOM 8144 C C . GLN A 1 1014 ? -24.119 -4.157 3.506 1.00 89.25 1014 GLN A C 1
ATOM 8146 O O . GLN A 1 1014 ? -24.022 -3.046 4.031 1.00 89.25 1014 GLN A O 1
ATOM 8151 N N . ILE A 1 1015 ? -24.402 -5.260 4.210 1.00 87.50 1015 ILE A N 1
ATOM 8152 C CA . ILE A 1 1015 ? -24.668 -5.272 5.663 1.00 87.50 1015 ILE A CA 1
ATOM 8153 C C . ILE A 1 1015 ? -23.364 -5.385 6.455 1.00 87.50 1015 ILE A C 1
ATOM 8155 O O . ILE A 1 1015 ? -23.136 -4.667 7.434 1.00 87.50 1015 ILE A O 1
ATOM 8159 N N . SER A 1 1016 ? -22.511 -6.319 6.039 1.00 76.12 1016 SER A N 1
ATOM 8160 C CA . SER A 1 1016 ? -21.207 -6.555 6.638 1.00 76.12 1016 SER A CA 1
ATOM 8161 C C . SER A 1 1016 ? -20.129 -6.524 5.572 1.00 76.12 1016 SER A C 1
ATOM 8163 O O . SER A 1 1016 ? -20.298 -7.027 4.462 1.00 76.12 1016 SER A O 1
ATOM 8165 N N . SER A 1 1017 ? -19.004 -5.925 5.934 1.00 65.69 1017 SER A N 1
ATOM 8166 C CA . SER A 1 1017 ? -17.752 -6.122 5.230 1.00 65.69 1017 SER A CA 1
ATOM 8167 C C . SER A 1 1017 ? -16.773 -6.717 6.219 1.00 65.69 1017 SER A C 1
ATOM 8169 O O . SER A 1 1017 ? -16.485 -6.110 7.256 1.00 65.69 1017 SER A O 1
ATOM 8171 N N . ASP A 1 1018 ? -16.228 -7.884 5.902 1.00 62.22 1018 ASP A N 1
ATOM 8172 C CA . ASP A 1 1018 ? -14.891 -8.202 6.381 1.00 62.22 1018 ASP A CA 1
ATOM 8173 C C . ASP A 1 1018 ? -13.979 -7.023 6.042 1.00 62.22 1018 ASP A C 1
ATOM 8175 O O . ASP A 1 1018 ? -14.231 -6.312 5.071 1.00 62.22 1018 ASP A O 1
ATOM 8179 N N . GLY A 1 1019 ? -12.898 -6.807 6.783 1.00 52.91 1019 GLY A N 1
ATOM 8180 C CA . GLY A 1 1019 ? -11.851 -5.859 6.379 1.00 52.91 1019 GLY A CA 1
ATOM 8181 C C . GLY A 1 1019 ? -11.122 -6.277 5.089 1.00 52.91 1019 GLY A C 1
ATOM 8182 O O . GLY A 1 1019 ? -9.911 -6.121 5.004 1.00 52.91 1019 GLY A O 1
ATOM 8183 N N . GLY A 1 1020 ? -11.833 -6.899 4.146 1.00 54.38 1020 GLY A N 1
ATOM 8184 C CA . GLY A 1 1020 ? -11.380 -7.370 2.863 1.00 54.38 1020 GLY A CA 1
ATOM 8185 C C . GLY A 1 1020 ? -11.028 -6.224 1.932 1.00 54.38 1020 GLY A C 1
ATOM 8186 O O . GLY A 1 1020 ? -11.295 -5.049 2.185 1.00 54.38 1020 GLY A O 1
ATOM 8187 N N . SER A 1 1021 ? -10.381 -6.617 0.841 1.00 59.22 1021 SER A N 1
ATOM 8188 C CA . SER A 1 1021 ? -9.731 -5.676 -0.048 1.00 59.22 1021 SER A CA 1
ATOM 8189 C C . SER A 1 1021 ? -10.739 -4.721 -0.685 1.00 59.22 1021 SER A C 1
ATOM 8191 O O . SER A 1 1021 ? -11.652 -5.176 -1.378 1.00 59.22 1021 SER A O 1
ATOM 8193 N N . ARG A 1 1022 ? -10.539 -3.405 -0.508 1.00 68.50 1022 ARG A N 1
ATOM 8194 C CA . ARG A 1 1022 ? -11.393 -2.312 -1.056 1.00 68.50 1022 ARG A CA 1
ATOM 8195 C C . ARG A 1 1022 ? -11.670 -2.495 -2.553 1.00 68.50 1022 ARG A C 1
ATOM 8197 O O . ARG A 1 1022 ? -12.730 -2.179 -3.085 1.00 68.50 1022 ARG A O 1
ATOM 8204 N N . ARG A 1 1023 ? -10.690 -3.094 -3.221 1.00 66.06 1023 ARG A N 1
ATOM 8205 C CA . ARG A 1 1023 ? -10.687 -3.480 -4.624 1.00 66.06 1023 ARG A CA 1
ATOM 8206 C C . ARG A 1 1023 ? -11.757 -4.512 -4.986 1.00 66.06 1023 ARG A C 1
ATOM 8208 O O . ARG A 1 1023 ? -12.395 -4.375 -6.025 1.00 66.06 1023 ARG A O 1
ATOM 8215 N N . GLN A 1 1024 ? -11.957 -5.541 -4.161 1.00 67.31 1024 GLN A N 1
ATOM 8216 C CA . GLN A 1 1024 ? -12.976 -6.560 -4.427 1.00 67.31 1024 GLN A CA 1
ATOM 8217 C C . GLN A 1 1024 ? -14.373 -5.944 -4.417 1.00 67.31 1024 GLN A C 1
ATOM 8219 O O . GLN A 1 1024 ? -15.212 -6.335 -5.217 1.00 67.31 1024 GLN A O 1
ATOM 8224 N N . GLU A 1 1025 ? -14.613 -4.960 -3.555 1.00 70.50 1025 GLU A N 1
ATOM 8225 C CA . GLU A 1 1025 ? -15.909 -4.292 -3.445 1.00 70.50 1025 GLU A CA 1
ATOM 8226 C C . GLU A 1 1025 ? -16.209 -3.435 -4.680 1.00 70.50 1025 GLU A C 1
ATOM 8228 O O . GLU A 1 1025 ? -17.267 -3.607 -5.277 1.00 70.50 1025 GLU A O 1
ATOM 8233 N N . ALA A 1 1026 ? -15.263 -2.619 -5.159 1.00 68.88 1026 ALA A N 1
ATOM 8234 C CA . ALA A 1 1026 ? -15.452 -1.862 -6.404 1.00 68.88 1026 ALA A CA 1
ATOM 8235 C C . ALA A 1 1026 ? -15.570 -2.749 -7.653 1.00 68.88 1026 ALA A C 1
ATOM 8237 O O . ALA A 1 1026 ? -16.377 -2.474 -8.541 1.00 68.88 1026 ALA A O 1
ATOM 8238 N N . GLN A 1 1027 ? -14.817 -3.852 -7.723 1.00 68.12 1027 GLN A N 1
ATOM 8239 C CA . GLN A 1 1027 ? -14.968 -4.810 -8.821 1.00 68.12 1027 GLN A CA 1
ATOM 8240 C C . GLN A 1 1027 ? -16.337 -5.496 -8.797 1.00 68.12 1027 GLN A C 1
ATOM 8242 O O . GLN A 1 1027 ? -16.928 -5.695 -9.858 1.00 68.12 1027 GLN A O 1
ATOM 8247 N N . ARG A 1 1028 ? -16.847 -5.840 -7.606 1.00 69.25 1028 ARG A N 1
ATOM 8248 C CA . ARG A 1 1028 ? -18.195 -6.399 -7.425 1.00 69.25 1028 ARG A CA 1
ATOM 8249 C C . ARG A 1 1028 ? -19.262 -5.388 -7.833 1.00 69.25 1028 ARG A C 1
ATOM 8251 O O . ARG A 1 1028 ? -20.143 -5.747 -8.607 1.00 69.25 1028 ARG A O 1
ATOM 8258 N N . LEU A 1 1029 ? -19.132 -4.135 -7.399 1.00 70.81 1029 LEU A N 1
ATOM 8259 C CA . LEU A 1 1029 ? -20.043 -3.043 -7.747 1.00 70.81 1029 LEU A CA 1
ATOM 8260 C C . LEU A 1 1029 ? -20.253 -2.925 -9.253 1.00 70.81 1029 LEU A C 1
ATOM 8262 O O . LEU A 1 1029 ? -21.380 -3.041 -9.728 1.00 70.81 1029 LEU A O 1
ATOM 8266 N N . GLY A 1 1030 ? -19.161 -2.798 -10.009 1.00 66.56 1030 GLY A N 1
ATOM 8267 C CA . GLY A 1 1030 ? -19.241 -2.657 -11.461 1.00 66.56 1030 GLY A CA 1
ATOM 8268 C C . GLY A 1 1030 ? -19.660 -3.928 -12.214 1.00 66.56 1030 GLY A C 1
ATOM 8269 O O . GLY A 1 1030 ? -19.911 -3.861 -13.413 1.00 66.56 1030 GLY A O 1
ATOM 8270 N N . ARG A 1 1031 ? -19.696 -5.106 -11.571 1.00 67.44 1031 ARG A N 1
ATOM 8271 C CA . ARG A 1 1031 ? -20.212 -6.347 -12.190 1.00 67.44 1031 ARG A CA 1
ATOM 8272 C C . ARG A 1 1031 ? -21.723 -6.485 -12.029 1.00 67.44 1031 ARG A C 1
ATOM 8274 O O . ARG A 1 1031 ? -22.370 -7.025 -12.923 1.00 67.44 1031 ARG A O 1
ATOM 8281 N N . ILE A 1 1032 ? -22.242 -6.018 -10.896 1.00 70.50 1032 ILE A N 1
ATOM 8282 C CA . ILE A 1 1032 ? -23.636 -6.199 -10.486 1.00 70.50 1032 ILE A CA 1
ATOM 8283 C C . ILE A 1 1032 ? -24.525 -5.095 -11.052 1.00 70.50 1032 ILE A C 1
ATOM 8285 O O . ILE A 1 1032 ? -25.608 -5.370 -11.565 1.00 70.50 1032 ILE A O 1
ATOM 8289 N N . LEU A 1 1033 ? -24.056 -3.851 -10.958 1.00 66.56 1033 LEU A N 1
ATOM 8290 C CA . LEU A 1 1033 ? -24.830 -2.681 -11.345 1.00 66.56 1033 LEU A CA 1
ATOM 8291 C C . LEU A 1 1033 ? -24.738 -2.488 -12.862 1.00 66.56 1033 LEU A C 1
ATOM 8293 O O . LEU A 1 1033 ? -23.670 -2.186 -13.396 1.00 66.56 1033 LEU A O 1
ATOM 8297 N N . ARG A 1 1034 ? -25.858 -2.688 -13.563 1.00 66.81 1034 ARG A N 1
ATOM 8298 C CA . ARG A 1 1034 ? -25.975 -2.512 -15.020 1.00 66.81 1034 ARG A CA 1
ATOM 8299 C C . ARG A 1 1034 ? -27.166 -1.624 -15.380 1.00 66.81 1034 ARG A C 1
ATOM 8301 O O . ARG A 1 1034 ? -28.078 -1.424 -14.582 1.00 66.81 1034 ARG A O 1
ATOM 8308 N N . ILE A 1 1035 ? -27.127 -1.069 -16.590 1.00 61.47 1035 ILE A N 1
ATOM 8309 C CA . ILE A 1 1035 ? -28.152 -0.157 -17.114 1.00 61.47 1035 ILE A CA 1
ATOM 8310 C C . ILE A 1 1035 ? -29.439 -0.936 -17.416 1.00 61.47 1035 ILE A C 1
ATOM 8312 O O . ILE A 1 1035 ? -29.393 -2.005 -18.025 1.00 61.47 1035 ILE A O 1
ATOM 8316 N N . LYS A 1 1036 ? -30.592 -0.377 -17.032 1.00 59.28 1036 LYS A N 1
ATOM 8317 C CA . LYS A 1 1036 ? -31.914 -0.905 -17.389 1.00 59.28 1036 LYS A CA 1
ATOM 8318 C C . LYS A 1 1036 ? -32.164 -0.700 -18.888 1.00 59.28 1036 LYS A C 1
ATOM 8320 O O . LYS A 1 1036 ? -32.118 0.428 -19.367 1.00 59.28 1036 LYS A O 1
ATOM 8325 N N . LYS A 1 1037 ? -32.449 -1.782 -19.621 1.00 55.19 1037 LYS A N 1
ATOM 8326 C CA . LYS A 1 1037 ? -32.733 -1.729 -21.070 1.00 55.19 1037 LYS A CA 1
ATOM 8327 C C . LYS A 1 1037 ? -34.089 -1.087 -21.415 1.00 55.19 1037 LYS A C 1
ATOM 8329 O O . LYS A 1 1037 ? -34.270 -0.670 -22.550 1.00 55.19 1037 LYS A O 1
ATOM 8334 N N . ASP A 1 1038 ? -34.990 -0.953 -20.437 1.00 50.28 1038 ASP A N 1
ATOM 8335 C CA . ASP A 1 1038 ? -36.411 -0.635 -20.665 1.00 50.28 1038 ASP A CA 1
ATOM 8336 C C . ASP A 1 1038 ? -36.845 0.800 -20.300 1.00 50.28 1038 ASP A C 1
ATOM 8338 O O . ASP A 1 1038 ? -38.039 1.094 -20.300 1.00 50.28 1038 ASP A O 1
ATOM 8342 N N . THR A 1 1039 ? -35.930 1.715 -19.959 1.00 46.94 1039 THR A N 1
ATOM 8343 C CA . THR A 1 1039 ? -36.301 3.106 -19.621 1.00 46.94 1039 THR A CA 1
ATOM 8344 C C . THR A 1 1039 ? -35.922 4.067 -20.744 1.00 46.94 1039 THR A C 1
ATOM 8346 O O . THR A 1 1039 ? -34.760 4.420 -20.913 1.00 46.94 1039 THR A O 1
ATOM 8349 N N . ILE A 1 1040 ? -36.938 4.527 -21.482 1.00 49.06 1040 ILE A N 1
ATOM 8350 C CA . ILE A 1 1040 ? -36.858 5.542 -22.552 1.00 49.06 1040 ILE A CA 1
ATOM 8351 C C . ILE A 1 1040 ? -36.345 6.901 -22.013 1.00 49.06 1040 ILE A C 1
ATOM 8353 O O . ILE A 1 1040 ? -35.818 7.715 -22.766 1.00 49.06 1040 ILE A O 1
ATOM 8357 N N . ASN A 1 1041 ? -36.410 7.123 -20.693 1.00 46.06 1041 ASN A N 1
ATOM 8358 C CA . ASN A 1 1041 ? -35.851 8.298 -20.023 1.00 46.06 1041 ASN A CA 1
ATOM 8359 C C . ASN A 1 1041 ? -34.433 8.033 -19.495 1.00 46.06 1041 ASN A C 1
ATOM 8361 O O . ASN A 1 1041 ? -34.238 7.434 -18.439 1.00 46.06 1041 ASN A O 1
ATOM 8365 N N . ILE A 1 1042 ? -33.440 8.556 -20.214 1.00 49.50 1042 ILE A N 1
ATOM 8366 C CA . ILE A 1 1042 ? -32.000 8.451 -19.916 1.00 49.50 1042 ILE A CA 1
ATOM 8367 C C . ILE A 1 1042 ? -31.628 9.112 -18.566 1.00 49.50 1042 ILE A C 1
ATOM 8369 O O . ILE A 1 1042 ? -30.660 8.704 -17.927 1.00 49.50 1042 ILE A O 1
ATOM 8373 N N . ASN A 1 1043 ? -32.427 10.072 -18.081 1.00 45.72 1043 ASN A N 1
ATOM 8374 C CA . ASN A 1 1043 ? -32.119 10.876 -16.889 1.00 45.72 1043 ASN A CA 1
ATOM 8375 C C . ASN A 1 1043 ? -32.423 10.210 -15.528 1.00 45.72 1043 ASN A C 1
ATOM 8377 O O . ASN A 1 1043 ? -31.958 10.715 -14.509 1.00 45.72 1043 ASN A O 1
ATOM 8381 N N . GLU A 1 1044 ? -33.150 9.086 -15.480 1.00 51.75 1044 GLU A N 1
ATOM 8382 C CA . GLU A 1 1044 ? -33.498 8.387 -14.220 1.00 51.75 1044 GLU A CA 1
ATOM 8383 C C . GLU A 1 1044 ? -32.826 7.008 -14.063 1.00 51.75 1044 GLU A C 1
ATOM 8385 O O . GLU A 1 1044 ? -33.168 6.233 -13.170 1.00 51.75 1044 GLU A O 1
ATOM 8390 N N . ASN A 1 1045 ? -31.838 6.679 -14.902 1.00 57.03 1045 ASN A N 1
ATOM 8391 C CA . ASN A 1 1045 ? -31.140 5.389 -14.863 1.00 57.03 1045 ASN A CA 1
ATOM 8392 C C . ASN A 1 1045 ? -30.025 5.358 -13.796 1.00 57.03 1045 ASN A C 1
ATOM 8394 O O . ASN A 1 1045 ? -28.839 5.212 -14.101 1.00 57.03 1045 ASN A O 1
ATOM 8398 N N . ASN A 1 1046 ? -30.429 5.484 -12.532 1.00 70.25 1046 ASN A N 1
ATOM 8399 C CA . ASN A 1 1046 ? -29.542 5.493 -11.373 1.00 70.25 1046 ASN A CA 1
ATOM 8400 C C . ASN A 1 1046 ? -29.441 4.098 -10.737 1.00 70.25 1046 ASN A C 1
ATOM 8402 O O . ASN A 1 1046 ? -30.448 3.457 -10.441 1.00 70.25 1046 ASN A O 1
ATOM 8406 N N . ALA A 1 1047 ? -28.214 3.643 -10.500 1.00 81.56 1047 ALA A N 1
ATOM 8407 C CA . ALA A 1 1047 ? -27.904 2.455 -9.716 1.00 81.56 1047 ALA A CA 1
ATOM 8408 C C . ALA A 1 1047 ? -27.496 2.867 -8.294 1.00 81.56 1047 ALA A C 1
ATOM 8410 O O . ALA A 1 1047 ? -26.774 3.850 -8.120 1.00 81.56 1047 ALA A O 1
ATOM 8411 N N . PHE A 1 1048 ? -27.923 2.119 -7.275 1.00 85.75 1048 PHE A N 1
ATOM 8412 C CA . PHE A 1 1048 ? -27.678 2.476 -5.873 1.00 85.75 1048 PHE A CA 1
ATOM 8413 C C . PHE A 1 1048 ? -26.815 1.441 -5.161 1.00 85.75 1048 PHE A C 1
ATOM 8415 O O . PHE A 1 1048 ? -27.069 0.236 -5.222 1.00 85.75 1048 PHE A O 1
ATOM 8422 N N . PHE A 1 1049 ? -25.820 1.922 -4.422 1.00 88.19 1049 PHE A N 1
ATOM 8423 C CA . PHE A 1 1049 ? -24.991 1.107 -3.553 1.00 88.19 1049 PHE A CA 1
ATOM 8424 C C . PHE A 1 1049 ? -25.062 1.601 -2.114 1.00 88.19 1049 PHE A C 1
ATOM 8426 O O . PHE A 1 1049 ? -24.505 2.643 -1.782 1.00 88.19 1049 PHE A O 1
ATOM 8433 N N . TYR A 1 1050 ? -25.703 0.819 -1.251 1.00 90.19 1050 TYR A N 1
ATOM 8434 C CA . TYR A 1 1050 ? -25.832 1.106 0.169 1.00 90.19 1050 TYR A CA 1
ATOM 8435 C C . TYR A 1 1050 ? -24.802 0.335 0.978 1.00 90.19 1050 TYR A C 1
ATOM 8437 O O . TYR A 1 1050 ? -24.712 -0.887 0.886 1.00 90.19 1050 TYR A O 1
ATOM 8445 N N . THR A 1 1051 ? -24.081 1.034 1.848 1.00 90.56 1051 THR A N 1
ATOM 8446 C CA . THR A 1 1051 ? -23.246 0.411 2.878 1.00 90.56 1051 THR A CA 1
ATOM 8447 C C . THR A 1 1051 ? -23.819 0.717 4.255 1.00 90.56 1051 THR A C 1
ATOM 8449 O O . THR A 1 1051 ? -23.864 1.878 4.657 1.00 90.56 1051 THR A O 1
ATOM 8452 N N . LEU A 1 1052 ? -24.211 -0.312 5.009 1.00 91.62 1052 LEU A N 1
ATOM 8453 C CA . LEU A 1 1052 ? -24.747 -0.149 6.360 1.00 91.62 1052 LEU A CA 1
ATOM 8454 C C . LEU A 1 1052 ? -23.646 -0.300 7.415 1.00 91.62 1052 LEU A C 1
ATOM 8456 O O . LEU A 1 1052 ? -23.003 -1.346 7.509 1.00 91.62 1052 LEU A O 1
ATOM 8460 N N . ILE A 1 1053 ? -23.451 0.715 8.260 1.00 91.19 1053 ILE A N 1
ATOM 8461 C CA . ILE A 1 1053 ? -22.368 0.736 9.261 1.00 91.19 1053 ILE A CA 1
ATOM 8462 C C . ILE A 1 1053 ? -22.908 1.029 10.645 1.00 91.19 1053 ILE A C 1
ATOM 8464 O O . ILE A 1 1053 ? -23.636 1.999 10.851 1.00 91.19 1053 ILE A O 1
ATOM 8468 N N . SER A 1 1054 ? -22.459 0.242 11.615 1.00 91.19 1054 SER A N 1
ATOM 8469 C CA . SER A 1 1054 ? -22.758 0.460 13.024 1.00 91.19 1054 SER A CA 1
ATOM 8470 C C . SER A 1 1054 ? -21.808 1.489 13.640 1.00 91.19 1054 SER A C 1
ATOM 8472 O O . SER A 1 1054 ? -20.585 1.309 13.672 1.00 91.19 1054 SER A O 1
ATOM 8474 N N . GLN A 1 1055 ? -22.356 2.587 14.162 1.00 88.56 1055 GLN A N 1
ATOM 8475 C CA . GLN A 1 1055 ? -21.574 3.642 14.804 1.00 88.56 1055 GLN A CA 1
ATOM 8476 C C . GLN A 1 1055 ? -20.872 3.156 16.082 1.00 88.56 1055 GLN A C 1
ATOM 8478 O O . GLN A 1 1055 ? -21.340 2.252 16.764 1.00 88.56 1055 GLN A O 1
ATOM 8483 N N . LYS A 1 1056 ? -19.752 3.803 16.441 1.00 86.19 1056 LYS A N 1
ATOM 8484 C CA . LYS A 1 1056 ? -18.927 3.475 17.626 1.00 86.19 1056 LYS A CA 1
ATOM 8485 C C . LYS A 1 1056 ? -18.316 2.057 17.596 1.00 86.19 1056 LYS A C 1
ATOM 8487 O O . LYS A 1 1056 ? -17.897 1.554 18.635 1.00 86.19 1056 LYS A O 1
ATOM 8492 N N . THR A 1 1057 ? -18.214 1.440 16.415 1.00 86.50 1057 THR A N 1
ATOM 8493 C CA . THR A 1 1057 ? -17.578 0.126 16.201 1.00 86.50 1057 THR A CA 1
ATOM 8494 C C . THR A 1 1057 ? -16.350 0.223 15.284 1.00 86.50 1057 THR A C 1
ATOM 8496 O O . THR A 1 1057 ? -16.065 1.275 14.701 1.00 86.50 1057 THR A O 1
ATOM 8499 N N . ASN A 1 1058 ? -15.618 -0.887 15.131 1.00 83.38 1058 ASN A N 1
ATOM 8500 C CA . ASN A 1 1058 ? -14.467 -0.978 14.227 1.00 83.38 1058 ASN A CA 1
ATOM 8501 C C . ASN A 1 1058 ? -14.852 -0.829 12.742 1.00 83.38 1058 ASN A C 1
ATOM 8503 O O . ASN A 1 1058 ? -13.998 -0.439 11.948 1.00 83.38 1058 ASN A O 1
ATOM 8507 N N . GLU A 1 1059 ? -16.122 -1.045 12.370 1.00 82.88 1059 GLU A N 1
ATOM 8508 C CA . GLU A 1 1059 ? -16.621 -0.873 10.993 1.00 82.88 1059 GLU A CA 1
ATOM 8509 C C . GLU A 1 1059 ? -16.368 0.543 10.451 1.00 82.88 1059 GLU A C 1
ATOM 8511 O O . GLU A 1 1059 ? -16.071 0.711 9.270 1.00 82.88 1059 GLU A O 1
ATOM 8516 N N . ARG A 1 1060 ? -16.369 1.567 11.319 1.00 82.38 1060 ARG A N 1
ATOM 8517 C CA . ARG A 1 1060 ? -16.087 2.957 10.924 1.00 82.38 1060 ARG A CA 1
ATOM 8518 C C . ARG A 1 1060 ? -14.680 3.134 10.348 1.00 82.38 1060 ARG A C 1
ATOM 8520 O O . ARG A 1 1060 ? -14.505 3.885 9.395 1.00 82.38 1060 ARG A O 1
ATOM 8527 N N . LYS A 1 1061 ? -13.685 2.430 10.902 1.00 78.69 1061 LYS A N 1
ATOM 8528 C CA . LYS A 1 1061 ? -12.294 2.491 10.417 1.00 78.69 1061 LYS A CA 1
ATOM 8529 C C . LYS A 1 1061 ? -12.170 1.897 9.013 1.00 78.69 1061 LYS A C 1
ATOM 8531 O O . LYS A 1 1061 ? -11.434 2.434 8.188 1.00 78.69 1061 LYS A O 1
ATOM 8536 N N . TYR A 1 1062 ? -12.889 0.805 8.747 1.00 76.69 1062 TYR A N 1
ATOM 8537 C CA . TYR A 1 1062 ? -12.930 0.182 7.424 1.00 76.69 1062 TYR A CA 1
ATOM 8538 C C . TYR A 1 1062 ? -13.698 1.048 6.421 1.00 76.69 1062 TYR A C 1
ATOM 8540 O O . TYR A 1 1062 ? -13.233 1.219 5.295 1.00 76.69 1062 TYR A O 1
ATOM 8548 N N . SER A 1 1063 ? -14.794 1.685 6.846 1.00 79.12 1063 SER A N 1
ATOM 8549 C CA . SER A 1 1063 ? -15.560 2.563 5.958 1.00 79.12 1063 SER A CA 1
ATOM 8550 C C . SER A 1 1063 ? -14.795 3.804 5.522 1.00 79.12 1063 SER A C 1
ATOM 8552 O O . SER A 1 1063 ? -14.764 4.094 4.337 1.00 79.12 1063 SER A O 1
ATOM 8554 N N . SER A 1 1064 ? -14.099 4.507 6.426 1.00 77.12 1064 SER A N 1
ATOM 8555 C CA . SER A 1 1064 ? -13.325 5.700 6.033 1.00 77.12 1064 SER A CA 1
ATOM 8556 C C . SER A 1 1064 ? -12.277 5.388 4.958 1.00 77.12 1064 SER A C 1
ATOM 8558 O O . SER A 1 1064 ? -12.057 6.172 4.040 1.00 77.12 1064 SER A O 1
ATOM 8560 N N . LYS A 1 1065 ? -11.671 4.199 5.035 1.00 73.75 1065 LYS A N 1
ATOM 8561 C CA . LYS A 1 1065 ? -10.727 3.685 4.038 1.00 73.75 1065 LYS A CA 1
ATOM 8562 C C . LYS A 1 1065 ? -11.391 3.380 2.687 1.00 73.75 1065 LYS A C 1
ATOM 8564 O O . LYS A 1 1065 ? -10.792 3.660 1.648 1.00 73.75 1065 LYS A O 1
ATOM 8569 N N . ARG A 1 1066 ? -12.597 2.801 2.697 1.00 77.25 1066 ARG A N 1
ATOM 8570 C CA . ARG A 1 1066 ? -13.415 2.542 1.498 1.00 77.25 1066 ARG A CA 1
ATOM 8571 C C . ARG A 1 1066 ? -13.906 3.835 0.859 1.00 77.25 1066 ARG A C 1
ATOM 8573 O O . ARG A 1 1066 ? -13.826 3.967 -0.353 1.00 77.25 1066 ARG A O 1
ATOM 8580 N N . GLN A 1 1067 ? -14.381 4.769 1.676 1.00 78.69 1067 GLN A N 1
ATOM 8581 C CA . GLN A 1 1067 ? -14.862 6.075 1.249 1.00 78.69 1067 GLN A CA 1
ATOM 8582 C C . GLN A 1 1067 ? -13.779 6.811 0.461 1.00 78.69 1067 GLN A C 1
ATOM 8584 O O . GLN A 1 1067 ? -14.052 7.220 -0.660 1.00 78.69 1067 GLN A O 1
ATOM 8589 N N . SER A 1 1068 ? -12.560 6.916 1.009 1.00 72.69 1068 SER A N 1
ATOM 8590 C CA . SER A 1 1068 ? -11.420 7.504 0.288 1.00 72.69 1068 SER A CA 1
ATOM 8591 C C . SER A 1 1068 ? -11.254 6.840 -1.073 1.00 72.69 1068 SER A C 1
ATOM 8593 O O . SER A 1 1068 ? -11.328 7.513 -2.083 1.00 72.69 1068 SER A O 1
ATOM 8595 N N . PHE A 1 1069 ? -11.181 5.507 -1.107 1.00 74.44 1069 PHE A N 1
ATOM 8596 C CA . PHE A 1 1069 ? -10.976 4.768 -2.349 1.00 74.44 1069 PHE A CA 1
ATOM 8597 C C . PHE A 1 1069 ? -12.083 4.996 -3.393 1.00 74.44 1069 PHE A C 1
ATOM 8599 O O . PHE A 1 1069 ? -11.781 5.190 -4.562 1.00 74.44 1069 PHE A O 1
ATOM 8606 N N . LEU A 1 1070 ? -13.364 4.979 -3.008 1.00 75.88 1070 LEU A N 1
ATOM 8607 C CA . LEU A 1 1070 ? -14.462 5.220 -3.953 1.00 75.88 1070 LEU A CA 1
ATOM 8608 C C . LEU A 1 1070 ? -14.464 6.664 -4.474 1.00 75.88 1070 LEU A C 1
ATOM 8610 O O . LEU A 1 1070 ? -14.747 6.874 -5.651 1.00 75.88 1070 LEU A O 1
ATOM 8614 N N . ILE A 1 1071 ? -14.108 7.635 -3.629 1.00 72.62 1071 ILE A N 1
ATOM 8615 C CA . ILE A 1 1071 ? -13.951 9.038 -4.033 1.00 72.62 1071 ILE A CA 1
ATOM 8616 C C . ILE A 1 1071 ? -12.741 9.199 -4.960 1.00 72.62 1071 ILE A C 1
ATOM 8618 O O . ILE A 1 1071 ? -12.864 9.848 -5.990 1.00 72.62 1071 ILE A O 1
ATOM 8622 N N . ASP A 1 1072 ? -11.614 8.548 -4.659 1.00 65.56 1072 ASP A N 1
ATOM 8623 C CA . ASP A 1 1072 ? -10.403 8.564 -5.493 1.00 65.56 1072 ASP A CA 1
ATOM 8624 C C . ASP A 1 1072 ? -10.685 7.995 -6.897 1.00 65.56 1072 ASP A C 1
ATOM 8626 O O . ASP A 1 1072 ? -10.104 8.430 -7.887 1.00 65.56 1072 ASP A O 1
ATOM 8630 N N . GLN A 1 1073 ? -11.616 7.038 -6.999 1.00 67.81 1073 GLN A N 1
ATOM 8631 C CA . GLN A 1 1073 ? -12.096 6.484 -8.271 1.00 67.81 1073 GLN A CA 1
ATOM 8632 C C . GLN A 1 1073 ? -13.190 7.337 -8.952 1.00 67.81 1073 GLN A C 1
ATOM 8634 O O . GLN A 1 1073 ? -13.622 6.994 -10.052 1.00 67.81 1073 GLN A O 1
ATOM 8639 N N . GLY A 1 1074 ? -13.645 8.429 -8.328 1.00 66.75 1074 GLY A N 1
ATOM 8640 C CA . GLY A 1 1074 ? -14.623 9.366 -8.889 1.00 66.75 1074 GLY A CA 1
ATOM 8641 C C . GLY A 1 1074 ? -16.098 8.985 -8.694 1.00 66.75 1074 GLY A C 1
ATOM 8642 O O . GLY A 1 1074 ? -16.956 9.524 -9.391 1.00 66.75 1074 GLY A O 1
ATOM 8643 N N . TYR A 1 1075 ? -16.430 8.065 -7.778 1.00 73.88 1075 TYR A N 1
ATOM 8644 C CA . TYR A 1 1075 ? -17.829 7.738 -7.471 1.00 73.88 1075 TYR A CA 1
ATOM 8645 C C . TYR A 1 1075 ? -18.494 8.832 -6.629 1.00 73.88 1075 TYR A C 1
ATOM 8647 O O . TYR A 1 1075 ? -17.919 9.325 -5.658 1.00 73.88 1075 TYR A O 1
ATOM 8655 N N . THR A 1 1076 ? -19.762 9.141 -6.927 1.00 74.50 1076 THR A N 1
ATOM 8656 C CA . THR A 1 1076 ? -20.564 10.016 -6.058 1.00 74.50 1076 THR A CA 1
ATOM 8657 C C . THR A 1 1076 ? -20.824 9.323 -4.721 1.00 74.50 1076 THR A C 1
ATOM 8659 O O . THR A 1 1076 ? -21.393 8.231 -4.693 1.00 74.50 1076 THR A O 1
ATOM 8662 N N . TYR A 1 1077 ? -20.389 9.939 -3.616 1.00 82.25 1077 TYR A N 1
ATOM 8663 C CA . TYR A 1 1077 ? -20.483 9.358 -2.275 1.00 82.25 1077 TYR A CA 1
ATOM 8664 C C . TYR A 1 1077 ? -21.263 10.267 -1.325 1.00 82.25 1077 TYR A C 1
ATOM 8666 O O . TYR A 1 1077 ? -20.864 11.403 -1.070 1.00 82.25 1077 TYR A O 1
ATOM 8674 N N . LYS A 1 1078 ? -22.354 9.755 -0.754 1.00 86.19 1078 LYS A N 1
ATOM 8675 C CA . LYS A 1 1078 ? -23.205 10.473 0.201 1.00 86.19 1078 LYS A CA 1
ATOM 8676 C C . LYS A 1 1078 ? -23.257 9.732 1.529 1.00 86.19 1078 LYS A C 1
ATOM 8678 O O . LYS A 1 1078 ? -23.301 8.509 1.568 1.00 86.19 1078 LYS A O 1
ATOM 8683 N N . ILE A 1 1079 ? -23.274 10.473 2.632 1.00 87.25 1079 ILE A N 1
ATOM 8684 C CA . ILE A 1 1079 ? -23.446 9.904 3.972 1.00 87.25 1079 ILE A CA 1
ATOM 8685 C C . ILE A 1 1079 ? -24.861 10.217 4.451 1.00 87.25 1079 ILE A C 1
ATOM 8687 O O . ILE A 1 1079 ? -25.272 11.376 4.456 1.00 87.25 1079 ILE A O 1
ATOM 8691 N N . LEU A 1 1080 ? -25.572 9.183 4.888 1.00 88.62 1080 LEU A N 1
ATOM 8692 C CA . LEU A 1 1080 ? -26.918 9.236 5.442 1.00 88.62 1080 LEU A CA 1
ATOM 8693 C C . LEU A 1 1080 ? -26.925 8.697 6.876 1.00 88.62 1080 LEU A C 1
ATOM 8695 O O . LEU A 1 1080 ? -26.092 7.872 7.268 1.00 88.62 1080 LEU A O 1
ATOM 8699 N N . THR A 1 1081 ? -27.888 9.138 7.677 1.00 87.50 1081 THR A N 1
ATOM 8700 C CA . THR A 1 1081 ? -28.185 8.531 8.983 1.00 87.50 1081 THR A CA 1
ATOM 8701 C C . THR A 1 1081 ? -29.419 7.645 8.880 1.00 87.50 1081 THR A C 1
ATOM 8703 O O . THR A 1 1081 ? -30.333 7.934 8.115 1.00 87.50 1081 THR A O 1
ATOM 8706 N N . HIS A 1 1082 ? -29.477 6.570 9.671 1.00 79.19 1082 HIS A N 1
ATOM 8707 C CA . HIS A 1 1082 ? -30.641 5.671 9.685 1.00 79.19 1082 HIS A CA 1
ATOM 8708 C C . HIS A 1 1082 ? -31.975 6.404 9.947 1.00 79.19 1082 HIS A C 1
ATOM 8710 O O . HIS A 1 1082 ? -32.991 6.046 9.361 1.00 79.19 1082 HIS A O 1
ATOM 8716 N N . THR A 1 1083 ? -31.956 7.486 10.733 1.00 75.75 1083 THR A N 1
ATOM 8717 C CA . THR A 1 1083 ? -33.114 8.359 11.000 1.00 75.75 1083 THR A CA 1
ATOM 8718 C C . THR A 1 1083 ? -33.668 9.077 9.768 1.00 75.75 1083 THR A C 1
ATOM 8720 O O . THR A 1 1083 ? -34.834 9.439 9.755 1.00 75.75 1083 THR A O 1
ATOM 8723 N N . GLN A 1 1084 ? -32.859 9.291 8.727 1.00 76.62 1084 GLN A N 1
ATOM 8724 C CA . GLN A 1 1084 ? -33.314 9.901 7.471 1.00 76.62 1084 GLN A CA 1
ATOM 8725 C C . GLN A 1 1084 ? -34.024 8.894 6.556 1.00 76.62 1084 GLN A C 1
ATOM 8727 O O . GLN A 1 1084 ? -34.717 9.296 5.628 1.00 76.62 1084 GLN A O 1
ATOM 8732 N N . ILE A 1 1085 ? -33.826 7.594 6.794 1.00 78.56 1085 ILE A N 1
ATOM 8733 C CA . ILE A 1 1085 ? -34.359 6.503 5.966 1.00 78.56 1085 ILE A CA 1
ATOM 8734 C C . ILE A 1 1085 ? -35.590 5.879 6.626 1.00 78.56 1085 ILE A C 1
ATOM 8736 O O . ILE A 1 1085 ? -36.573 5.569 5.955 1.00 78.56 1085 ILE A O 1
ATOM 8740 N N . ILE A 1 1086 ? -35.546 5.709 7.948 1.00 75.38 1086 ILE A N 1
ATOM 8741 C CA . ILE A 1 1086 ? -36.651 5.172 8.737 1.00 75.38 1086 ILE A CA 1
ATOM 8742 C C . ILE A 1 1086 ? -37.698 6.278 8.904 1.00 75.38 1086 ILE A C 1
ATOM 8744 O O . ILE A 1 1086 ? -37.560 7.157 9.746 1.00 75.38 1086 ILE A O 1
ATOM 8748 N N . THR A 1 1087 ? -38.735 6.241 8.071 1.00 62.50 1087 THR A N 1
ATOM 8749 C CA . THR A 1 1087 ? -39.833 7.224 8.077 1.00 62.50 1087 THR A CA 1
ATOM 8750 C C . THR A 1 1087 ? -41.057 6.754 8.868 1.00 62.50 1087 THR A C 1
ATOM 8752 O O . THR A 1 1087 ? -41.780 7.590 9.394 1.00 62.50 1087 THR A O 1
ATOM 8755 N N . ASN A 1 1088 ? -41.256 5.436 9.018 1.00 67.25 1088 ASN A N 1
ATOM 8756 C CA . ASN A 1 1088 ? -42.341 4.828 9.799 1.00 67.25 1088 ASN A CA 1
ATOM 8757 C C . ASN A 1 1088 ? -41.798 3.708 10.702 1.00 67.25 1088 ASN A C 1
ATOM 8759 O O . ASN A 1 1088 ? -41.407 2.649 10.214 1.00 67.25 1088 ASN A O 1
ATOM 8763 N N . GLU A 1 1089 ? -41.793 3.912 12.022 1.00 61.19 1089 GLU A N 1
ATOM 8764 C CA . GLU A 1 1089 ? -41.243 2.931 12.973 1.00 61.19 1089 GLU A CA 1
ATOM 8765 C C . GLU A 1 1089 ? -42.170 1.731 13.238 1.00 61.19 1089 GLU A C 1
ATOM 8767 O O . GLU A 1 1089 ? -41.681 0.638 13.515 1.00 61.19 1089 GLU A O 1
ATOM 8772 N N . ASN A 1 1090 ? -43.488 1.902 13.084 1.00 56.38 1090 ASN A N 1
ATOM 8773 C CA . ASN A 1 1090 ? -44.501 0.937 13.542 1.00 56.38 1090 ASN A CA 1
ATOM 8774 C C . ASN A 1 1090 ? -44.608 -0.357 12.707 1.00 56.38 1090 ASN A C 1
ATOM 8776 O O . ASN A 1 1090 ? -45.319 -1.271 13.106 1.00 56.38 1090 ASN A O 1
ATOM 8780 N N . GLN A 1 1091 ? -43.936 -0.446 11.553 1.00 70.00 1091 GLN A N 1
ATOM 8781 C CA . GLN A 1 1091 ? -43.963 -1.625 10.665 1.00 70.00 1091 GLN A CA 1
ATOM 8782 C C . GLN A 1 1091 ? -42.613 -2.357 10.578 1.00 70.00 1091 GLN A C 1
ATOM 8784 O O . GLN A 1 1091 ? -42.450 -3.270 9.766 1.00 70.00 1091 GLN A O 1
ATOM 8789 N N . LEU A 1 1092 ? -41.628 -1.951 11.383 1.00 82.25 1092 LEU A N 1
ATOM 8790 C CA . LEU A 1 1092 ? -40.278 -2.510 11.343 1.00 82.25 1092 LEU A CA 1
ATOM 8791 C C . LEU A 1 1092 ? -40.062 -3.511 12.481 1.00 82.25 1092 LEU A C 1
ATOM 8793 O O . LEU A 1 1092 ? -40.495 -3.289 13.613 1.00 82.25 1092 LEU A O 1
ATOM 8797 N N . TYR A 1 1093 ? -39.347 -4.594 12.176 1.00 82.56 1093 TYR A N 1
ATOM 8798 C CA . TYR A 1 1093 ? -38.939 -5.589 13.172 1.00 82.56 1093 TYR A CA 1
ATOM 8799 C C . TYR A 1 1093 ? -37.918 -5.004 14.157 1.00 82.56 1093 TYR A C 1
ATOM 8801 O O . TYR A 1 1093 ? -37.177 -4.080 13.816 1.00 82.56 1093 TYR A O 1
ATOM 8809 N N . PHE A 1 1094 ? -37.836 -5.565 15.367 1.00 81.75 1094 PHE A N 1
ATOM 8810 C CA . PHE A 1 1094 ? -36.965 -5.100 16.451 1.00 81.75 1094 PHE A CA 1
ATOM 8811 C C . PHE A 1 1094 ? -37.277 -3.674 16.929 1.00 81.75 1094 PHE A C 1
ATOM 8813 O O . PHE A 1 1094 ? -36.380 -2.932 17.350 1.00 81.75 1094 PHE A O 1
ATOM 8820 N N . SER A 1 1095 ? -38.547 -3.272 16.853 1.00 79.81 1095 SER A N 1
ATOM 8821 C CA . SER A 1 1095 ? -39.035 -2.003 17.405 1.00 79.81 1095 SER A CA 1
ATOM 8822 C C . SER A 1 1095 ? -39.163 -2.047 18.934 1.00 79.81 1095 SER A C 1
ATOM 8824 O O . SER A 1 1095 ? -39.019 -1.011 19.581 1.00 79.81 1095 SER A O 1
ATOM 8826 N N . THR A 1 1096 ? -39.347 -3.233 19.525 1.00 84.25 1096 THR A N 1
ATOM 8827 C CA . THR A 1 1096 ? -39.442 -3.434 20.979 1.00 84.25 1096 THR A CA 1
ATOM 8828 C C . THR A 1 1096 ? -38.108 -3.865 21.600 1.00 84.25 1096 THR A C 1
ATOM 8830 O O . THR A 1 1096 ? -37.275 -4.519 20.971 1.00 84.25 1096 THR A O 1
ATOM 8833 N N . ASN A 1 1097 ? -37.900 -3.525 22.877 1.00 82.19 1097 ASN A N 1
ATOM 8834 C CA . ASN A 1 1097 ? -36.690 -3.915 23.613 1.00 82.19 1097 ASN A CA 1
ATOM 8835 C C . ASN A 1 1097 ? -36.611 -5.428 23.894 1.00 82.19 1097 ASN A C 1
ATOM 8837 O O . ASN A 1 1097 ? -35.515 -5.946 24.102 1.00 82.19 1097 ASN A O 1
ATOM 8841 N N . GLU A 1 1098 ? -37.741 -6.138 23.911 1.00 83.62 1098 GLU A N 1
ATOM 8842 C CA . GLU A 1 1098 ? -37.791 -7.589 24.144 1.00 83.62 1098 GLU A CA 1
ATOM 8843 C C . GLU A 1 1098 ? -37.224 -8.360 22.950 1.00 83.62 1098 GLU A C 1
ATOM 8845 O O . GLU A 1 1098 ? -36.282 -9.131 23.119 1.00 83.62 1098 GLU A O 1
ATOM 8850 N N . GLU A 1 1099 ? -37.672 -8.048 21.730 1.00 81.94 1099 GLU A N 1
ATOM 8851 C CA . GLU A 1 1099 ? -37.142 -8.653 20.499 1.00 81.94 1099 GLU A CA 1
ATOM 8852 C C . GLU A 1 1099 ? -35.636 -8.394 20.332 1.00 81.94 1099 GLU A C 1
ATOM 8854 O O . GLU A 1 1099 ? -34.881 -9.247 19.858 1.00 81.94 1099 GLU A O 1
ATOM 8859 N N . GLN A 1 1100 ? -35.170 -7.209 20.740 1.00 85.25 1100 GLN A N 1
ATOM 8860 C CA . GLN A 1 1100 ? -33.745 -6.876 20.719 1.00 85.25 1100 GLN A CA 1
ATOM 8861 C C . GLN A 1 1100 ? -32.940 -7.701 21.732 1.00 85.25 1100 GLN A C 1
ATOM 8863 O O . GLN A 1 1100 ? -31.800 -8.072 21.443 1.00 85.25 1100 GLN A O 1
ATOM 8868 N N . ARG A 1 1101 ? -33.507 -8.001 22.907 1.00 82.69 1101 ARG A N 1
ATOM 8869 C CA . ARG A 1 1101 ? -32.871 -8.877 23.902 1.00 82.69 1101 ARG A CA 1
ATOM 8870 C C . ARG A 1 1101 ? -32.836 -10.322 23.431 1.00 82.69 1101 ARG A C 1
ATOM 8872 O O . ARG A 1 1101 ? -31.779 -10.934 23.529 1.00 82.69 1101 ARG A O 1
ATOM 8879 N N . GLU A 1 1102 ? -33.916 -10.826 22.840 1.00 83.50 1102 GLU A N 1
ATOM 8880 C CA . GLU A 1 1102 ? -33.932 -12.166 22.246 1.00 83.50 1102 GLU A CA 1
ATOM 8881 C C . GLU A 1 1102 ? -32.856 -12.317 21.166 1.00 83.50 1102 GLU A C 1
ATOM 8883 O O . GLU A 1 1102 ? -32.124 -13.304 21.158 1.00 83.50 1102 GLU A O 1
ATOM 8888 N N . LEU A 1 1103 ? -32.689 -11.316 20.291 1.00 82.31 1103 LEU A N 1
ATOM 8889 C CA . LEU A 1 1103 ? -31.623 -11.326 19.283 1.00 82.31 1103 LEU A CA 1
ATOM 8890 C C . LEU A 1 1103 ? -30.223 -11.329 19.916 1.00 82.31 1103 LEU A C 1
ATOM 8892 O O . LEU A 1 1103 ? -29.296 -11.940 19.382 1.00 82.31 1103 LEU A O 1
ATOM 8896 N N . LEU A 1 1104 ? -30.052 -10.632 21.042 1.00 82.06 1104 LEU A N 1
ATOM 8897 C CA . LEU A 1 1104 ? -28.790 -10.601 21.777 1.00 82.06 1104 LEU A CA 1
ATOM 8898 C C . LEU A 1 1104 ? -28.488 -11.950 22.449 1.00 82.06 1104 LEU A C 1
ATOM 8900 O O . LEU A 1 1104 ? -27.329 -12.358 22.480 1.00 82.06 1104 LEU A O 1
ATOM 8904 N N . GLU A 1 1105 ? -29.510 -12.644 22.953 1.00 78.06 1105 GLU A N 1
ATOM 8905 C CA . GLU A 1 1105 ? -29.403 -13.964 23.590 1.00 78.06 1105 GLU A CA 1
ATOM 8906 C C . GLU A 1 1105 ? -29.204 -15.098 22.579 1.00 78.06 1105 GLU A C 1
ATOM 8908 O O . GLU A 1 1105 ? -28.416 -16.011 22.823 1.00 78.06 1105 GLU A O 1
ATOM 8913 N N . GLN A 1 1106 ? -29.843 -15.006 21.410 1.00 69.56 1106 GLN A N 1
ATOM 8914 C CA . GLN A 1 1106 ? -29.639 -15.920 20.280 1.00 69.56 1106 GLN A CA 1
ATOM 8915 C C . GLN A 1 1106 ? -28.234 -15.818 19.677 1.00 69.56 1106 GLN A C 1
ATOM 8917 O O . GLN A 1 1106 ? -27.849 -16.665 18.874 1.00 69.56 1106 GLN A O 1
ATOM 8922 N N . ASN A 1 1107 ? -27.462 -14.791 20.038 1.00 64.69 1107 ASN A N 1
ATOM 8923 C CA . ASN A 1 1107 ? -26.115 -14.571 19.539 1.00 64.69 1107 ASN A CA 1
ATOM 8924 C C . ASN A 1 1107 ? -25.120 -15.416 20.364 1.00 64.69 1107 ASN A C 1
ATOM 8926 O O . ASN A 1 1107 ? -24.836 -15.073 21.517 1.00 64.69 1107 ASN A O 1
ATOM 8930 N N . PRO A 1 1108 ? -24.561 -16.523 19.834 1.00 52.00 1108 PRO A N 1
ATOM 8931 C CA . PRO A 1 1108 ? -23.700 -17.380 20.631 1.00 52.00 1108 PRO A CA 1
ATOM 8932 C C . PRO A 1 1108 ? -22.414 -16.627 20.975 1.00 52.00 1108 PRO A C 1
ATOM 8934 O O . PRO A 1 1108 ? -21.645 -16.221 20.101 1.00 52.00 1108 PRO A O 1
ATOM 8937 N N . ARG A 1 1109 ? -22.162 -16.478 22.278 1.00 50.50 1109 ARG A N 1
ATOM 8938 C CA . ARG A 1 1109 ? -20.939 -15.906 22.870 1.00 50.50 1109 ARG A CA 1
ATOM 8939 C C . ARG A 1 1109 ? -19.669 -16.730 22.585 1.00 50.50 1109 ARG A C 1
ATOM 8941 O O . ARG A 1 1109 ? -18.620 -16.433 23.148 1.00 50.50 1109 ARG A O 1
ATOM 8948 N N . THR A 1 1110 ? -19.741 -17.757 21.738 1.00 45.84 1110 THR A N 1
ATOM 8949 C CA . THR A 1 1110 ? -18.643 -18.677 21.426 1.00 45.84 1110 THR A CA 1
ATOM 8950 C C . THR A 1 1110 ? -18.232 -18.589 19.947 1.00 45.84 1110 THR A C 1
ATOM 8952 O O . THR A 1 1110 ? -19.095 -18.546 19.066 1.00 45.84 1110 THR A O 1
ATOM 8955 N N . PRO A 1 1111 ? -16.921 -18.589 19.632 1.00 41.16 1111 PRO A N 1
ATOM 8956 C CA . PRO A 1 1111 ? -16.445 -18.393 18.260 1.00 41.16 1111 PRO A CA 1
ATOM 8957 C C . PRO A 1 1111 ? -16.768 -19.525 17.268 1.00 41.16 1111 PRO A C 1
ATOM 8959 O O . PRO A 1 1111 ? -16.681 -19.276 16.072 1.00 41.16 1111 PRO A O 1
ATOM 8962 N N . ASN A 1 1112 ? -17.146 -20.738 17.713 1.00 35.66 1112 ASN A N 1
ATOM 8963 C CA . ASN A 1 1112 ? -17.030 -21.942 16.866 1.00 35.66 1112 ASN A CA 1
ATOM 8964 C C . ASN A 1 1112 ? -18.194 -22.958 16.848 1.00 35.66 1112 ASN A C 1
ATOM 8966 O O . ASN A 1 1112 ? -18.064 -23.966 16.158 1.00 35.66 1112 ASN A O 1
ATOM 8970 N N . ASN A 1 1113 ? -19.338 -22.741 17.503 1.00 36.72 1113 ASN A N 1
ATOM 8971 C CA . ASN A 1 1113 ? -20.424 -23.735 17.439 1.00 36.72 1113 ASN A CA 1
ATOM 8972 C C . ASN A 1 1113 ? -21.441 -23.402 16.341 1.00 36.72 1113 ASN A C 1
ATOM 8974 O O . ASN A 1 1113 ? -22.430 -22.717 16.581 1.00 36.72 1113 ASN A O 1
ATOM 8978 N N . HIS A 1 1114 ? -21.217 -23.942 15.143 1.00 42.00 1114 HIS A N 1
ATOM 8979 C CA . HIS A 1 1114 ? -22.217 -23.990 14.068 1.00 42.00 1114 HIS A CA 1
ATOM 8980 C C . HIS A 1 1114 ? -23.300 -25.075 14.275 1.00 42.00 1114 HIS A C 1
ATOM 8982 O O . HIS A 1 1114 ? -24.137 -25.266 13.398 1.00 42.00 1114 HIS A O 1
ATOM 8988 N N . GLU A 1 1115 ? -23.334 -25.766 15.421 1.00 32.53 1115 GLU A N 1
ATOM 8989 C CA . GLU A 1 1115 ? -24.258 -26.892 15.660 1.00 32.53 1115 GLU A CA 1
ATOM 8990 C C . GLU A 1 1115 ? -25.462 -26.601 16.570 1.00 32.53 1115 GLU A C 1
ATOM 8992 O O . GLU A 1 1115 ? -26.251 -27.502 16.833 1.00 32.53 1115 GLU A O 1
ATOM 8997 N N . ALA A 1 1116 ? -25.685 -25.364 17.015 1.00 31.34 1116 ALA A N 1
ATOM 8998 C CA . ALA A 1 1116 ? -26.796 -25.064 17.923 1.00 31.34 1116 ALA A CA 1
ATOM 8999 C C . ALA A 1 1116 ? -27.735 -23.975 17.383 1.00 31.34 1116 ALA A C 1
ATOM 9001 O O . ALA A 1 1116 ? -27.838 -22.890 17.944 1.00 31.34 1116 ALA A O 1
ATOM 9002 N N . LEU A 1 1117 ? -28.462 -24.288 16.309 1.00 33.62 1117 LEU A N 1
ATOM 9003 C CA . LEU A 1 1117 ? -29.822 -23.767 16.146 1.00 33.62 1117 LEU A CA 1
ATOM 9004 C C . LEU A 1 1117 ? -30.773 -24.860 16.654 1.00 33.62 1117 LEU A C 1
ATOM 9006 O O . LEU A 1 1117 ? -30.643 -26.004 16.204 1.00 33.62 1117 LEU A O 1
ATOM 9010 N N . PRO A 1 1118 ? -31.706 -24.563 17.579 1.00 28.17 1118 PRO A N 1
ATOM 9011 C CA . PRO A 1 1118 ? -32.665 -25.551 18.047 1.00 28.17 1118 PRO A CA 1
ATOM 9012 C C . PRO A 1 1118 ? -33.411 -26.153 16.852 1.00 28.17 1118 PRO A C 1
ATOM 9014 O O . PRO A 1 1118 ? -33.972 -25.448 16.014 1.00 28.17 1118 PRO A O 1
ATOM 9017 N N . THR A 1 1119 ? -33.443 -27.478 16.780 1.00 30.44 1119 THR A N 1
ATOM 9018 C CA . THR A 1 1119 ? -34.162 -28.274 15.774 1.00 30.44 1119 THR A CA 1
ATOM 9019 C C . THR A 1 1119 ? -35.675 -28.020 15.743 1.00 30.44 1119 THR A C 1
ATOM 9021 O O . THR A 1 1119 ? -36.364 -28.534 14.862 1.00 30.44 1119 THR A O 1
ATOM 9024 N N . THR A 1 1120 ? -36.209 -27.200 16.649 1.00 27.66 1120 THR A N 1
ATOM 9025 C CA . THR A 1 1120 ? -37.631 -26.870 16.759 1.00 27.66 1120 THR A CA 1
ATOM 9026 C C . THR A 1 1120 ? -38.134 -25.883 15.701 1.00 27.66 1120 THR A C 1
ATOM 9028 O O . THR A 1 1120 ? -39.303 -25.970 15.340 1.00 27.66 1120 THR A O 1
ATOM 9031 N N . THR A 1 1121 ? -37.297 -25.030 15.099 1.00 28.80 1121 THR A N 1
ATOM 9032 C CA . THR A 1 1121 ? -37.736 -24.119 14.013 1.00 28.80 1121 THR A CA 1
ATOM 9033 C C . THR A 1 1121 ? -37.652 -24.720 12.608 1.00 28.80 1121 THR A C 1
ATOM 9035 O O . THR A 1 1121 ? -38.278 -24.199 11.689 1.00 28.80 1121 THR A O 1
ATOM 9038 N N . LYS A 1 1122 ? -36.982 -25.867 12.422 1.00 28.77 1122 LYS A N 1
ATOM 9039 C CA . LYS A 1 1122 ? -36.937 -26.577 11.123 1.00 28.77 1122 LYS A CA 1
ATOM 9040 C C . LYS A 1 1122 ? -38.227 -27.331 10.769 1.00 28.77 1122 LYS A C 1
ATOM 9042 O O . LYS A 1 1122 ? -38.324 -27.857 9.665 1.00 28.77 1122 LYS A O 1
ATOM 9047 N N . LYS A 1 1123 ? -39.205 -27.413 11.680 1.00 28.11 1123 LYS A N 1
ATOM 9048 C CA . LYS A 1 1123 ? -40.458 -28.157 11.457 1.00 28.11 1123 LYS A CA 1
ATOM 9049 C C . LYS A 1 1123 ? -41.658 -27.315 11.017 1.00 28.11 1123 LYS A C 1
ATOM 9051 O O . LYS A 1 1123 ? -42.628 -27.914 10.577 1.00 28.11 1123 LYS A O 1
ATOM 9056 N N . ASN A 1 1124 ? -41.586 -25.982 11.059 1.00 27.03 1124 ASN A N 1
ATOM 9057 C CA . ASN A 1 1124 ? -42.731 -25.130 10.697 1.00 27.03 1124 ASN A CA 1
ATOM 9058 C C . ASN A 1 1124 ? -42.629 -24.443 9.327 1.00 27.03 1124 ASN A C 1
ATOM 9060 O O . ASN A 1 1124 ? -43.554 -23.739 8.949 1.00 27.03 1124 ASN A O 1
ATOM 9064 N N . PHE A 1 1125 ? -41.551 -24.661 8.573 1.00 29.94 1125 PHE A N 1
ATOM 9065 C CA . PHE A 1 1125 ? -41.387 -24.110 7.223 1.00 29.94 1125 PHE A CA 1
ATOM 9066 C C . PHE A 1 1125 ? -40.734 -25.145 6.304 1.00 29.94 1125 PHE A C 1
ATOM 9068 O O . PHE A 1 1125 ? -39.591 -24.997 5.871 1.00 29.94 1125 PHE A O 1
ATOM 9075 N N . LYS A 1 1126 ? -41.459 -26.241 6.079 1.00 27.36 1126 LYS A N 1
ATOM 9076 C CA . LYS A 1 1126 ? -41.228 -27.166 4.973 1.00 27.36 1126 LYS A CA 1
ATOM 9077 C C . LYS A 1 1126 ? -42.421 -27.118 4.040 1.00 27.36 1126 LYS A C 1
ATOM 9079 O O . LYS A 1 1126 ? -43.545 -27.048 4.585 1.00 27.36 1126 LYS A O 1
#

Mean predicted aligned error: 21.35 Å

Radius of gyration: 35.94 Å; Cα contacts (8 Å, |Δi|>4): 2155; chains: 1; bounding box: 92×87×103 Å